Protein AF-A0A7C1P3Y9-F1 (afdb_monomer_lite)

Organism: Thermofilum pendens (NCBI:txid2269)

Foldseek 3Di:
DVVVVPDPDDQDFFKWQWFADPVVRDIKTFTSGPFDKDKDWDQDPFFIKIKIKTAQTAIPVDRGGFRKMKIKIWTDGPPDQKIWIKIKMAHPDPTQRFKMWGGKAWFAAWPDDLVQWKWKWAQAFLTKIFTNFLQFFDQPFKDKFFWPPFNRRFAFKMWIATSVQQKTKIKGWLDLLSQWIKMWMWAHDNVDSIIIIIIMTGDFRPDVRMDIDPTIIMIGMDGHDLLVSLVVRLVSLCVHPLNPAFPVGDVQFPPLVLLAQAEAEAECADWDPDAAQHLHALVLLLLLQLLVCVLLVGAYEYAYFQQFCFGHPAFPPRRPDGPVGDVSVLCSQVSSVVSRYAYEYENAALWWGWPRHPPQVVQVLQFAADQVRDFAKDWDWTAGRVRDTDITMTGTGALDPVSLVSVLVVLLVCLLSRHQEYEYECPPPGDDAHDDDDPGGMTTRVRVVSVLVSLVVSQVVSCVNPVRHFYEYAGHHSNCLVRHQEYERAVLQQPQCCLVCSVVGGPSLSMDRDSSCLQNDLRRHAYAYNNEDQQPALVLSSLVSLQVCLQSLHRYYYYQCNNNPSNSSPPVRGDPLSSVLSSLSSLCCNWQVVQFSSNWRWFDWWDKPPFDKDWRQWHALRPPRRDTGHIDIDTFKDWTWTAGPLLKIKIKMWGQDQAKDKMKTQDDPRVSDDAQFKKWKWKDKSLRTDDIDIDRGDDRIDIDIHHHSIIMMIMIHGCPGLLNLLVVLLVVLVVLCVVLVLCPQVVLVVLSVVLSRCSRRVVSVVNNVSSVVSVVLSVLLVVLLVLLVVLLVVLVVCVVLQPAQLLVVLSVQLNVLSVVLNVCSSNSVNVSSVVSNVSSVVSSVVSVVLSVLLVVLVVLLVVLVVLLVLQDPVQADPVLVVLSVQLVVLSVVLVVCSNVSVRVSSVVSSVVSVVSNVVSVVPTPSSVVSCVVVVD

Sequence (936 aa):
MDFVRNKQRVDIGMFALEYWYAPINWYAALLGRGADLRYSYVVNDTGVILHLYWSGLTSTHEEGRFSVSVHAEIYVPNNSSFTYWRLEFENRDRVIIENVHFPIIPGMDQISSEEEGDYLVVPSWSGMLLKNPARNLKEGMGFSTPNYPSGFLNMQFVAYYSSSPPSGLYLADYDETGMYVKKFALLRDPHGSNFWLVNTHVLSFENQAKVALPYSVVLGVFSGDWYDAAQIYKQWAGRQWWANSSLASSEKTPEWLKKSGVLLDFFTRFWERYSSWWNGPYANMPPTAEAFRVYYNTSPVLWWRGWEKNGFGMTPPEYFPPTEGWDSFVSAVYGAHRKGGRVMVLVPSLLCYSFNASSWQEAVNYAPRDRWGNLYTHTWYIHNNSGIIVKQVGFVMAPTDFWLEKILNITLELARRGIDVIQLDGGPPQPYLNYHGDLPKGGGSWWASRYLEIYRVVREEIRRVNPEVAIGSEWMAETYIPYIDMANDEVVGGLDPVGIGFGIFYNTSLNSYIPLWQAVYHEYMLLFSSILFVDGRDSLYYLRNLALSLVWGEAPMVDADPQGTGRPYNLKLYDLRMLEYSRRIVEARTKYAYHYLVEGVMLRPPRVSPNPRVLIPGAKSIPYTGVDVEPFYSDSLFASAWLAADKSVGVVVTSIWRELLNVTLHLGSYGVLEEGRNYTVYLVVNGEIRRVYSTGSIPREVTLTLAPYDVALVVITPHDSLRSKALLRLQEAISRLELLSVKEEPQVGRILHLATYSFENNDFQRAAFLVDELLENLTKLYHLMEHIRVINNTVMESYDKAATYALREQLDTAAKDLREAALQARKFNFDIAEKLIRSSEQNLTQFYTLLDQTIKIQSELDQLYQVLAVVNETAVSTEAKQYLMQARDLIREASECINLGRFEEAESLLIEAKRIIGEAKSIDEGFQKSQEKLDL

InterPro domains:
  IPR046226 Domain of unknown function DUF6259 [PF19773] (212-528)

Structure (mmCIF, N/CA/C/O backbone):
data_AF-A0A7C1P3Y9-F1
#
_entry.id   AF-A0A7C1P3Y9-F1
#
loop_
_atom_site.group_PDB
_atom_site.id
_atom_site.type_symbol
_atom_site.label_atom_id
_atom_site.label_alt_id
_atom_site.label_comp_id
_atom_site.label_asym_id
_atom_site.label_entity_id
_atom_site.label_seq_id
_atom_site.pdbx_PDB_ins_code
_atom_site.Cartn_x
_atom_site.Cartn_y
_atom_site.Cartn_z
_atom_site.occupancy
_atom_site.B_iso_or_equiv
_atom_site.auth_seq_id
_atom_site.auth_comp_id
_atom_site.auth_asym_id
_atom_site.auth_atom_id
_atom_site.pdbx_PDB_model_num
ATOM 1 N N . MET A 1 1 ? -11.605 9.186 -42.506 1.00 34.72 1 MET A N 1
ATOM 2 C CA . MET A 1 1 ? -12.313 8.623 -43.680 1.00 34.72 1 MET A CA 1
ATOM 3 C C . MET A 1 1 ? -12.531 9.679 -44.765 1.00 34.72 1 MET A C 1
ATOM 5 O O . MET A 1 1 ? -11.878 9.580 -45.796 1.00 34.72 1 MET A O 1
ATOM 9 N N . ASP A 1 2 ? -13.318 10.738 -44.534 1.00 30.91 2 ASP A N 1
ATOM 10 C CA . ASP A 1 2 ? -13.551 11.789 -45.553 1.00 30.91 2 ASP A CA 1
ATOM 11 C C . ASP A 1 2 ? -12.301 12.612 -45.913 1.00 30.91 2 ASP A C 1
ATOM 13 O O . ASP A 1 2 ? -12.105 12.983 -47.068 1.00 30.91 2 ASP A O 1
ATOM 17 N N . PHE A 1 3 ? -11.384 12.800 -44.958 1.00 34.75 3 PHE A N 1
ATOM 18 C CA . PHE A 1 3 ? -10.070 13.411 -45.201 1.00 34.75 3 PHE A CA 1
ATOM 19 C C . PHE A 1 3 ? -9.208 12.627 -46.211 1.00 34.75 3 PHE A C 1
ATOM 21 O O . PHE A 1 3 ? -8.487 13.225 -47.006 1.00 34.75 3 PHE A O 1
ATOM 28 N N . VAL A 1 4 ? -9.306 11.292 -46.206 1.00 37.91 4 VAL A N 1
ATOM 29 C CA . VAL A 1 4 ? -8.524 10.404 -47.085 1.00 37.91 4 VAL A CA 1
ATOM 30 C C . VAL A 1 4 ? -9.183 10.277 -48.464 1.00 37.91 4 VAL A C 1
ATOM 32 O O . VAL A 1 4 ? -8.487 10.206 -49.471 1.00 37.91 4 VAL A O 1
ATOM 35 N N . ARG A 1 5 ? -10.521 10.326 -48.536 1.00 39.50 5 ARG A N 1
ATOM 36 C CA . ARG A 1 5 ? -11.274 10.277 -49.804 1.00 39.50 5 ARG A CA 1
ATOM 37 C C . ARG A 1 5 ? -11.010 11.479 -50.722 1.00 39.50 5 ARG A C 1
ATOM 39 O O . ARG A 1 5 ? -11.072 11.326 -51.935 1.00 39.50 5 ARG A O 1
ATOM 46 N N . ASN A 1 6 ? -10.690 12.647 -50.160 1.00 39.16 6 ASN A N 1
ATOM 47 C CA . ASN A 1 6 ? -10.586 13.908 -50.907 1.00 39.16 6 ASN A CA 1
ATOM 48 C C . ASN A 1 6 ? -9.149 14.347 -51.252 1.00 39.16 6 ASN A C 1
ATOM 50 O O . ASN A 1 6 ? -8.971 15.407 -51.853 1.00 39.16 6 ASN A O 1
ATOM 54 N N . LYS A 1 7 ? -8.111 13.576 -50.895 1.00 36.22 7 LYS A N 1
ATOM 55 C CA . LYS A 1 7 ? -6.708 13.913 -51.202 1.00 36.22 7 LYS A CA 1
ATOM 56 C C . LYS A 1 7 ? -6.024 12.809 -52.010 1.00 36.22 7 LYS A C 1
ATOM 58 O O . LYS A 1 7 ? -6.016 11.656 -51.605 1.00 36.22 7 LYS A O 1
ATOM 63 N N . GLN A 1 8 ? -5.386 13.181 -53.126 1.00 35.00 8 GLN A N 1
ATOM 64 C CA . GLN A 1 8 ? -4.639 12.259 -54.003 1.00 35.00 8 GLN A CA 1
ATOM 65 C C . GLN A 1 8 ? -3.325 11.733 -53.391 1.00 35.00 8 GLN A C 1
ATOM 67 O O . GLN A 1 8 ? -2.746 10.781 -53.906 1.00 35.00 8 GLN A O 1
ATOM 72 N N . ARG A 1 9 ? -2.849 12.329 -52.290 1.00 38.78 9 ARG A N 1
ATOM 73 C CA . ARG A 1 9 ? -1.694 11.858 -51.514 1.00 38.78 9 ARG A CA 1
ATOM 74 C C . ARG A 1 9 ? -1.881 12.298 -50.063 1.00 38.78 9 ARG A C 1
ATOM 76 O O . ARG A 1 9 ? -2.040 13.493 -49.809 1.00 38.78 9 ARG A O 1
ATOM 83 N N . VAL A 1 10 ? -1.902 11.352 -49.125 1.00 42.06 10 VAL A N 1
ATOM 84 C CA . VAL A 1 10 ? -1.877 11.652 -47.688 1.00 42.06 10 VAL A CA 1
ATOM 85 C C . VAL A 1 10 ? -0.528 11.189 -47.158 1.00 42.06 10 VAL A C 1
ATOM 87 O O . VAL A 1 10 ? -0.236 9.998 -47.165 1.00 42.06 10 VAL A O 1
ATOM 90 N N . ASP A 1 11 ? 0.313 12.143 -46.768 1.00 51.53 11 ASP A N 1
ATOM 91 C CA . ASP A 1 11 ? 1.641 11.887 -46.214 1.00 51.53 11 ASP A CA 1
ATOM 92 C C . ASP A 1 11 ? 1.508 11.570 -44.716 1.00 51.53 11 ASP A C 1
ATOM 94 O O . ASP A 1 11 ? 1.627 12.445 -43.861 1.00 51.53 11 ASP A O 1
ATOM 98 N N . ILE A 1 12 ? 1.119 10.330 -44.412 1.00 57.00 12 ILE A N 1
ATOM 99 C CA . ILE A 1 12 ? 0.847 9.861 -43.050 1.00 57.00 12 ILE A CA 1
ATOM 100 C C . ILE A 1 12 ? 2.105 9.177 -42.499 1.00 57.00 12 ILE A C 1
ATOM 102 O O . ILE A 1 12 ? 2.294 7.971 -42.658 1.00 57.00 12 ILE A O 1
ATOM 106 N N . GLY A 1 13 ? 2.975 9.952 -41.851 1.00 61.38 13 GLY A N 1
ATOM 107 C CA . GLY A 1 13 ? 4.100 9.434 -41.068 1.00 61.38 13 GLY A CA 1
ATOM 108 C C . GLY A 1 13 ? 3.666 9.081 -39.645 1.00 61.38 13 GLY A C 1
ATOM 109 O O . GLY A 1 13 ? 3.912 9.854 -38.731 1.00 61.38 13 GLY A O 1
ATOM 110 N N . MET A 1 14 ? 2.979 7.949 -39.464 1.00 79.38 14 MET A N 1
ATOM 111 C CA . MET A 1 14 ? 2.519 7.467 -38.142 1.00 79.38 14 MET A CA 1
ATOM 112 C C . MET A 1 14 ? 3.525 6.569 -37.424 1.00 79.38 14 MET A C 1
ATOM 114 O O . MET A 1 14 ? 3.310 6.214 -36.266 1.00 79.38 14 MET A O 1
ATOM 118 N N . PHE A 1 15 ? 4.588 6.169 -38.117 1.00 87.75 15 PHE A N 1
ATOM 119 C CA . PHE A 1 15 ? 5.616 5.293 -37.586 1.00 87.75 15 PHE A CA 1
ATOM 120 C C . PHE A 1 15 ? 6.997 5.658 -38.127 1.00 87.75 15 PHE A C 1
ATOM 122 O O . PHE A 1 15 ? 7.126 6.301 -39.177 1.00 87.75 15 PHE A O 1
ATOM 129 N N . ALA A 1 16 ? 8.017 5.167 -37.432 1.00 88.75 16 ALA A N 1
ATOM 130 C CA . ALA A 1 16 ? 9.388 5.105 -37.914 1.00 88.75 16 ALA A CA 1
ATOM 131 C C . ALA A 1 16 ? 10.011 3.763 -37.507 1.00 88.75 16 ALA A C 1
ATOM 133 O O . ALA A 1 16 ? 9.852 3.331 -36.364 1.00 88.75 16 ALA A O 1
ATOM 134 N N . LEU A 1 17 ? 10.697 3.103 -38.445 1.00 89.81 17 LEU A N 1
ATOM 135 C CA . LEU A 1 17 ? 11.485 1.900 -38.168 1.00 89.81 17 LEU A CA 1
ATOM 136 C C . LEU A 1 17 ? 12.951 2.307 -38.042 1.00 89.81 17 LEU A C 1
ATOM 138 O O . LEU A 1 17 ? 13.594 2.632 -39.043 1.00 89.81 17 LEU A O 1
ATOM 142 N N . GLU A 1 18 ? 13.455 2.346 -36.816 1.00 89.75 18 GLU A N 1
ATOM 143 C CA . GLU A 1 18 ? 14.814 2.787 -36.525 1.00 89.75 18 GLU A CA 1
ATOM 144 C C . GLU A 1 18 ? 15.799 1.629 -36.698 1.00 89.75 18 GLU A C 1
ATOM 146 O O . GLU A 1 18 ? 15.573 0.521 -36.206 1.00 89.75 18 GLU A O 1
ATOM 151 N N . TYR A 1 19 ? 16.903 1.887 -37.389 1.00 87.75 19 TYR A N 1
ATOM 152 C CA . TYR A 1 19 ? 17.989 0.942 -37.604 1.00 87.75 19 TYR A CA 1
ATOM 153 C C . TYR A 1 19 ? 19.336 1.638 -37.436 1.00 87.75 19 TYR A C 1
ATOM 155 O O . TYR A 1 19 ? 19.469 2.854 -37.595 1.00 87.75 19 TYR A O 1
ATOM 163 N N . TRP A 1 20 ? 20.369 0.861 -37.133 1.00 84.50 20 TRP A N 1
ATOM 164 C CA . TRP A 1 20 ? 21.712 1.410 -37.035 1.00 84.50 20 TRP A CA 1
ATOM 165 C C . TRP A 1 20 ? 22.362 1.588 -38.403 1.00 84.50 20 TRP A C 1
ATOM 167 O O . TRP A 1 20 ? 22.535 0.623 -39.154 1.00 84.50 20 TRP A O 1
ATOM 177 N N . TYR A 1 21 ? 22.798 2.810 -38.700 1.00 81.75 21 TYR A N 1
ATOM 178 C CA . TYR A 1 21 ? 23.498 3.127 -39.933 1.00 81.75 21 TYR A CA 1
ATOM 179 C C . TYR A 1 21 ? 25.013 3.181 -39.701 1.00 81.75 21 TYR A C 1
ATOM 181 O O . TYR A 1 21 ? 25.588 4.181 -39.263 1.00 81.75 21 TYR A O 1
ATOM 189 N N . ALA A 1 22 ? 25.668 2.055 -39.998 1.00 79.94 22 ALA A N 1
ATOM 190 C CA . ALA A 1 22 ? 27.091 1.833 -39.738 1.00 79.94 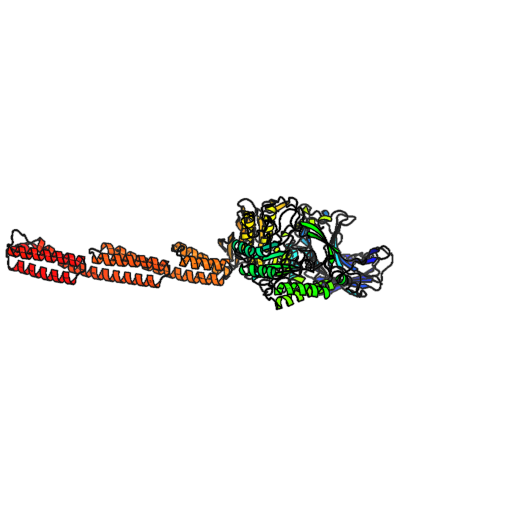22 ALA A CA 1
ATOM 191 C C . ALA A 1 22 ? 28.056 2.875 -40.352 1.00 79.94 22 ALA A C 1
ATOM 193 O O . ALA A 1 22 ? 29.014 3.231 -39.668 1.00 79.94 22 ALA A O 1
ATOM 194 N N . PRO A 1 23 ? 27.851 3.409 -41.576 1.00 79.19 23 PRO A N 1
ATOM 195 C CA . PRO A 1 23 ? 28.806 4.332 -42.198 1.00 79.19 23 PRO A CA 1
ATOM 196 C C . PRO A 1 23 ? 29.112 5.608 -41.404 1.00 79.19 23 PRO A C 1
ATOM 198 O O . PRO A 1 23 ? 30.223 6.122 -41.503 1.00 79.19 23 PRO A O 1
ATOM 201 N N . ILE A 1 24 ? 28.164 6.112 -40.607 1.00 75.38 24 ILE A N 1
ATOM 202 C CA . ILE A 1 24 ? 28.363 7.299 -39.750 1.00 75.38 24 ILE A CA 1
ATOM 203 C C . ILE A 1 24 ? 28.172 7.000 -38.260 1.00 75.38 24 ILE A C 1
ATOM 205 O O . ILE A 1 24 ? 28.261 7.914 -37.445 1.00 75.38 24 ILE A O 1
ATOM 209 N N . ASN A 1 25 ? 27.928 5.735 -37.902 1.00 79.06 25 ASN A N 1
ATOM 210 C CA . ASN A 1 25 ? 27.657 5.296 -36.534 1.00 79.06 25 ASN A CA 1
ATOM 211 C C . ASN A 1 25 ? 26.547 6.117 -35.850 1.00 79.06 25 ASN A C 1
ATOM 213 O O . ASN A 1 25 ? 26.733 6.634 -34.747 1.00 79.06 25 ASN A O 1
ATOM 217 N N . TRP A 1 26 ? 25.397 6.232 -36.521 1.00 79.75 26 TRP A N 1
ATOM 218 C CA . TRP A 1 26 ? 24.212 6.931 -36.018 1.00 79.75 26 TRP A CA 1
ATOM 219 C C . TRP A 1 26 ? 22.929 6.157 -36.349 1.00 79.75 26 TRP A C 1
ATOM 221 O O . TRP A 1 26 ? 22.930 5.301 -37.238 1.00 79.75 26 TRP A O 1
ATOM 231 N N . TYR A 1 27 ? 21.833 6.448 -35.646 1.00 79.38 27 TYR A N 1
ATOM 232 C CA . TYR A 1 27 ? 20.530 5.867 -35.969 1.00 79.38 27 TYR A CA 1
ATOM 233 C C . TYR A 1 27 ? 19.924 6.518 -37.210 1.00 79.38 27 TYR A C 1
ATOM 235 O O . TYR A 1 27 ? 19.860 7.740 -37.329 1.00 79.38 27 TYR A O 1
ATOM 243 N N . ALA A 1 28 ? 19.445 5.676 -38.116 1.00 81.81 28 ALA A N 1
ATOM 244 C CA . ALA A 1 28 ? 18.626 6.061 -39.247 1.00 81.81 28 ALA A CA 1
ATOM 245 C C . ALA A 1 28 ? 17.208 5.534 -39.060 1.00 81.81 28 ALA A C 1
ATOM 247 O O . ALA A 1 28 ? 16.988 4.548 -38.361 1.00 81.81 28 ALA A O 1
ATOM 248 N N . ALA A 1 29 ? 16.243 6.170 -39.712 1.00 85.25 29 ALA A N 1
ATOM 249 C CA . ALA A 1 29 ? 14.861 5.728 -39.670 1.00 85.25 29 ALA A CA 1
ATOM 250 C C . ALA A 1 29 ? 14.318 5.524 -41.079 1.00 85.25 29 ALA A C 1
ATOM 252 O O . ALA A 1 29 ? 14.466 6.390 -41.942 1.00 85.25 29 ALA A O 1
ATOM 253 N N . LEU A 1 30 ? 13.646 4.394 -41.293 1.00 83.38 30 LEU A N 1
ATOM 254 C CA . LEU A 1 30 ? 12.751 4.225 -42.428 1.00 83.38 30 LEU A CA 1
ATOM 255 C C . LEU A 1 30 ? 11.424 4.882 -42.072 1.00 83.38 30 LEU A C 1
ATOM 257 O O . LEU A 1 30 ? 10.739 4.469 -41.130 1.00 83.38 30 LEU A O 1
ATOM 261 N N . LEU A 1 31 ? 11.085 5.934 -42.807 1.00 82.06 31 LEU A N 1
ATOM 262 C CA . LEU A 1 31 ? 9.906 6.738 -42.524 1.00 82.06 31 LEU A CA 1
ATOM 263 C C . LEU A 1 31 ? 8.719 6.249 -43.352 1.00 82.06 31 LEU A C 1
ATOM 265 O O . LEU A 1 31 ? 8.836 6.020 -44.554 1.00 82.06 31 LEU A O 1
ATOM 269 N N . GLY A 1 32 ? 7.541 6.177 -42.726 1.00 75.31 32 GLY A N 1
ATOM 270 C CA . GLY A 1 32 ? 6.281 6.069 -43.474 1.00 75.31 32 GLY A CA 1
ATOM 271 C C . GLY A 1 32 ? 5.979 7.329 -44.296 1.00 75.31 32 GLY A C 1
ATOM 272 O O . GLY A 1 32 ? 5.229 7.282 -45.271 1.00 75.31 32 GLY A O 1
ATOM 273 N N . ARG A 1 33 ? 6.592 8.459 -43.920 1.00 74.06 33 ARG A N 1
ATOM 274 C CA . ARG A 1 33 ? 6.504 9.731 -44.635 1.00 74.06 33 ARG A CA 1
ATOM 275 C C . ARG A 1 33 ? 7.204 9.636 -45.995 1.00 74.06 33 ARG A C 1
ATOM 277 O O . ARG A 1 33 ? 8.343 9.192 -46.068 1.00 74.06 33 ARG A O 1
ATOM 284 N N . GLY A 1 34 ? 6.539 10.068 -47.064 1.00 74.75 34 GLY A N 1
ATOM 285 C CA . GLY A 1 34 ? 7.057 10.009 -48.438 1.00 74.75 34 GLY A CA 1
ATOM 286 C C . GLY A 1 34 ? 6.975 8.632 -49.116 1.00 74.75 34 GLY A C 1
ATOM 287 O O . GLY A 1 34 ? 7.244 8.545 -50.317 1.00 74.75 34 GLY A O 1
ATOM 288 N N . ALA A 1 35 ? 6.557 7.590 -48.391 1.00 83.81 35 ALA A N 1
ATOM 289 C CA . ALA A 1 35 ? 6.386 6.235 -48.910 1.00 83.81 35 ALA A CA 1
ATOM 290 C C . ALA A 1 35 ? 5.101 6.061 -49.743 1.00 83.81 35 ALA A C 1
ATOM 292 O O . ALA A 1 35 ? 4.179 6.884 -49.710 1.00 83.81 35 ALA A O 1
ATOM 293 N N . ASP A 1 36 ? 5.022 4.950 -50.480 1.00 86.69 36 ASP A N 1
ATOM 294 C CA . ASP A 1 36 ? 3.828 4.579 -51.236 1.00 86.69 36 ASP A CA 1
ATOM 295 C C . ASP A 1 36 ? 2.789 3.962 -50.284 1.00 86.69 36 ASP A C 1
ATOM 297 O O . ASP A 1 36 ? 2.959 2.833 -49.819 1.00 86.69 36 ASP A O 1
ATOM 301 N N . LEU A 1 37 ? 1.716 4.711 -50.001 1.00 88.88 37 LEU A N 1
ATOM 302 C CA . LEU A 1 37 ? 0.621 4.328 -49.102 1.00 88.88 37 LEU A CA 1
ATOM 303 C C . LEU A 1 37 ? -0.588 3.778 -49.877 1.00 88.88 37 LEU A C 1
ATOM 305 O O . LEU A 1 37 ? -1.136 4.444 -50.758 1.00 88.88 37 LEU A O 1
ATOM 309 N N . ARG A 1 38 ? -1.065 2.594 -49.489 1.00 91.00 38 ARG A N 1
ATOM 310 C CA . ARG A 1 38 ? -2.370 2.034 -49.873 1.00 91.00 38 ARG A CA 1
ATOM 311 C C . ARG A 1 38 ? -3.224 1.836 -48.631 1.00 91.00 38 ARG A C 1
ATOM 313 O O . ARG A 1 38 ? -2.699 1.542 -47.565 1.00 91.00 38 ARG A O 1
ATOM 320 N N . TYR A 1 39 ? -4.537 1.952 -48.772 1.00 90.50 39 TYR A N 1
ATOM 321 C CA . TYR A 1 39 ? -5.456 1.682 -47.675 1.00 90.50 39 TYR A CA 1
ATOM 322 C C . TYR A 1 39 ? -6.681 0.908 -48.152 1.00 90.50 39 TYR A C 1
ATOM 324 O O . TYR A 1 39 ? -7.104 1.028 -49.303 1.00 90.50 39 TYR A O 1
ATOM 332 N N . SER A 1 40 ? -7.264 0.137 -47.248 1.00 93.38 40 SER A N 1
ATOM 333 C CA . SER A 1 40 ? -8.582 -0.474 -47.395 1.00 93.38 40 SER A CA 1
ATOM 334 C C . SER A 1 40 ? -9.300 -0.405 -46.053 1.00 93.38 40 SER A C 1
ATOM 336 O O . SER A 1 40 ? -8.677 -0.194 -45.017 1.00 93.38 40 SER A O 1
ATOM 338 N N . TYR A 1 41 ? -10.622 -0.525 -46.050 1.00 93.81 41 TYR A N 1
ATOM 339 C CA . TYR A 1 41 ? -11.373 -0.602 -44.805 1.00 93.81 41 TYR A CA 1
ATOM 340 C C . TYR A 1 41 ? -12.525 -1.584 -44.941 1.00 93.81 41 TYR A C 1
ATOM 342 O O . TYR A 1 41 ? -13.078 -1.768 -46.028 1.00 93.81 41 TYR A O 1
ATOM 350 N N . VAL A 1 42 ? -12.886 -2.185 -43.817 1.00 94.56 42 VAL A N 1
ATOM 351 C CA . VAL A 1 42 ? -14.033 -3.072 -43.675 1.00 94.56 42 VAL A CA 1
ATOM 352 C C . VAL A 1 42 ? -14.925 -2.489 -42.591 1.00 94.56 42 VAL A C 1
ATOM 354 O O . VAL A 1 42 ? -14.460 -2.182 -41.496 1.00 94.56 42 VAL A O 1
ATOM 357 N N . VAL A 1 43 ? -16.205 -2.311 -42.904 1.00 94.38 43 VAL A N 1
ATOM 358 C CA . VAL A 1 43 ? -17.226 -1.962 -41.912 1.00 94.38 43 VAL A CA 1
ATOM 359 C C . VAL A 1 43 ? -17.921 -3.254 -41.515 1.00 94.38 43 VAL A C 1
ATOM 361 O O . VAL A 1 43 ? -18.370 -3.998 -42.387 1.00 94.38 43 VAL A O 1
ATOM 364 N N . ASN A 1 44 ? -17.981 -3.528 -40.220 1.00 89.62 44 ASN A N 1
ATOM 365 C CA . ASN A 1 44 ? -18.697 -4.664 -39.659 1.00 89.62 44 ASN A CA 1
ATOM 366 C C . ASN A 1 44 ? -19.661 -4.183 -38.561 1.00 89.62 44 ASN A C 1
ATOM 368 O O . ASN A 1 44 ? -19.714 -2.996 -38.234 1.00 89.62 44 ASN A O 1
ATOM 372 N N . ASP A 1 45 ? -20.427 -5.107 -37.983 1.00 91.25 45 ASP A N 1
ATOM 373 C CA . ASP A 1 45 ? -21.429 -4.771 -36.963 1.00 91.25 45 ASP A CA 1
ATOM 374 C C . ASP A 1 45 ? -20.807 -4.203 -35.672 1.00 91.25 45 ASP A C 1
ATOM 376 O O . ASP A 1 45 ? -21.477 -3.508 -34.904 1.00 91.25 45 ASP A O 1
ATOM 380 N N . THR A 1 46 ? -19.518 -4.462 -35.422 1.00 91.94 46 THR A N 1
ATOM 381 C CA . THR A 1 46 ? -18.823 -4.050 -34.195 1.00 91.94 46 THR A CA 1
ATOM 382 C C . THR A 1 46 ? -18.033 -2.746 -34.354 1.00 91.94 46 THR A C 1
ATOM 384 O O . THR A 1 46 ? -17.750 -2.083 -33.353 1.00 91.94 46 THR A O 1
ATOM 387 N N . GLY A 1 47 ? -17.704 -2.336 -35.582 1.00 94.38 47 GLY A N 1
ATOM 388 C CA . GLY A 1 47 ? -16.890 -1.160 -35.866 1.00 94.38 47 GLY A CA 1
ATOM 389 C C . GLY A 1 47 ? -16.363 -1.073 -37.300 1.00 94.38 47 GLY A C 1
ATOM 390 O O . GLY A 1 47 ? -16.842 -1.716 -38.234 1.00 94.38 47 GLY A O 1
ATOM 391 N N . VAL A 1 48 ? -15.322 -0.263 -37.469 1.00 95.94 48 VAL A N 1
ATOM 392 C CA . VAL A 1 48 ? -14.565 -0.120 -38.716 1.00 95.94 48 VAL A CA 1
ATOM 393 C C . VAL A 1 48 ? -13.152 -0.641 -38.497 1.00 95.94 48 VAL A C 1
ATOM 395 O O . VAL A 1 48 ? -12.494 -0.262 -37.533 1.00 95.94 48 VAL A O 1
ATOM 398 N N . ILE A 1 49 ? -12.664 -1.479 -39.407 1.00 96.38 49 ILE A N 1
ATOM 399 C CA . ILE A 1 49 ? -11.258 -1.883 -39.472 1.00 96.38 49 ILE A CA 1
ATOM 400 C C . ILE A 1 49 ? -10.629 -1.156 -40.657 1.00 96.38 49 ILE A C 1
ATOM 402 O O . ILE A 1 49 ? -11.087 -1.307 -41.788 1.00 96.38 49 ILE A O 1
ATOM 406 N N . LEU A 1 50 ? -9.606 -0.347 -40.401 1.00 95.12 50 LEU A N 1
ATOM 407 C CA . LEU A 1 50 ? -8.806 0.348 -41.405 1.00 95.12 50 LEU A CA 1
ATOM 408 C C . LEU A 1 50 ? -7.457 -0.361 -41.545 1.00 95.12 50 LEU A C 1
ATOM 410 O O . LEU A 1 50 ? -6.718 -0.479 -40.574 1.00 95.12 50 LEU A O 1
ATOM 414 N N . HIS A 1 51 ? -7.119 -0.771 -42.761 1.00 95.25 51 HIS A N 1
ATOM 415 C CA . HIS A 1 51 ? -5.809 -1.306 -43.111 1.00 95.25 51 HIS A CA 1
ATOM 416 C C . HIS A 1 51 ? -5.008 -0.247 -43.861 1.00 95.25 51 HIS A C 1
ATOM 418 O O . HIS A 1 51 ? -5.496 0.334 -44.835 1.00 95.25 51 HIS A O 1
ATOM 424 N N . LEU A 1 52 ? -3.774 -0.013 -43.426 1.00 93.75 52 LEU A N 1
ATOM 425 C CA . LEU A 1 52 ? -2.820 0.902 -44.044 1.00 93.75 52 LEU A CA 1
ATOM 426 C C . LEU A 1 52 ? -1.557 0.125 -44.417 1.00 93.75 52 LEU A C 1
ATOM 428 O O . LEU A 1 52 ? -0.973 -0.540 -43.568 1.00 93.75 52 LEU A O 1
ATOM 432 N N . TYR A 1 53 ? -1.136 0.216 -45.676 1.00 94.12 53 TYR A N 1
ATOM 433 C CA . TYR A 1 53 ? 0.028 -0.479 -46.218 1.00 94.12 53 TYR A CA 1
ATOM 434 C C . TYR A 1 53 ? 1.017 0.529 -46.790 1.00 94.12 53 TYR A C 1
ATOM 436 O O . TYR A 1 53 ? 0.685 1.238 -47.741 1.00 94.12 53 TYR A O 1
ATOM 444 N N . TRP A 1 54 ? 2.236 0.554 -46.261 1.00 92.56 54 TRP A N 1
ATOM 445 C CA . TRP A 1 54 ? 3.335 1.361 -46.786 1.00 92.56 54 TRP A CA 1
ATOM 446 C C . TRP A 1 54 ? 4.372 0.474 -47.467 1.00 92.56 54 TRP A C 1
ATOM 448 O O . TRP A 1 54 ? 4.684 -0.618 -46.994 1.00 92.56 54 TRP A O 1
ATOM 458 N N . SER A 1 55 ? 4.920 0.958 -48.579 1.00 90.94 55 SER A N 1
ATOM 459 C CA . SER A 1 55 ? 6.004 0.308 -49.323 1.00 90.94 55 SER A CA 1
ATOM 460 C C . SER A 1 55 ? 6.943 1.343 -49.941 1.00 90.94 55 SER A C 1
ATOM 462 O O . SER A 1 55 ? 6.587 2.517 -50.058 1.00 90.94 55 SER A O 1
ATOM 464 N N . GLY A 1 56 ? 8.150 0.917 -50.326 1.00 87.69 56 GLY A N 1
ATOM 465 C CA . GLY A 1 56 ? 9.150 1.816 -50.904 1.00 87.69 56 GLY A CA 1
ATOM 466 C C . GLY A 1 56 ? 9.608 2.889 -49.916 1.00 87.69 56 GLY A C 1
ATOM 467 O O . GLY A 1 56 ? 9.709 4.054 -50.297 1.00 87.69 56 GLY A O 1
ATOM 468 N N . LEU A 1 57 ? 9.827 2.496 -48.654 1.00 88.38 57 LEU A N 1
ATOM 469 C CA . LEU A 1 57 ? 10.246 3.401 -47.583 1.00 88.38 57 LEU A CA 1
ATOM 470 C C . LEU A 1 57 ? 11.599 4.038 -47.916 1.00 88.38 57 LEU A C 1
ATOM 472 O O . LEU A 1 57 ? 12.480 3.378 -48.467 1.00 88.38 57 LEU A O 1
ATOM 476 N N . THR A 1 58 ? 11.776 5.302 -47.550 1.00 84.31 58 THR A N 1
ATOM 477 C CA . THR A 1 58 ? 13.057 6.013 -47.659 1.00 84.31 58 THR A CA 1
ATOM 478 C C . THR A 1 58 ? 13.722 6.118 -46.294 1.00 84.31 58 THR A C 1
ATOM 480 O O . THR A 1 58 ? 13.033 6.245 -45.276 1.00 84.31 58 THR A O 1
ATOM 483 N N . SER A 1 59 ? 15.053 6.101 -46.279 1.00 84.50 59 SER A N 1
ATOM 484 C CA . SER A 1 59 ? 15.838 6.346 -45.070 1.00 84.50 59 SER A CA 1
ATOM 485 C C . SER A 1 59 ? 16.057 7.841 -44.837 1.00 84.50 59 SER A C 1
ATOM 487 O O . SER A 1 59 ? 16.105 8.632 -45.776 1.00 84.50 59 SER A O 1
ATOM 489 N N . THR A 1 60 ? 16.245 8.235 -43.579 1.00 82.38 60 THR A N 1
ATOM 490 C CA . THR A 1 60 ? 16.710 9.580 -43.206 1.00 82.38 60 THR A CA 1
ATOM 491 C C . THR A 1 60 ? 18.156 9.874 -43.616 1.00 82.38 60 THR A C 1
ATOM 493 O O . THR A 1 60 ? 18.553 11.037 -43.600 1.00 82.38 60 THR A O 1
ATOM 496 N N . HIS A 1 61 ? 18.948 8.855 -43.970 1.00 77.19 61 HIS A N 1
ATOM 497 C CA . HIS A 1 61 ? 20.377 9.001 -44.283 1.00 77.19 61 HIS A CA 1
ATOM 498 C C . HIS A 1 61 ? 20.787 8.499 -45.672 1.00 77.19 61 HIS A C 1
ATOM 500 O O . HIS A 1 61 ? 21.914 8.756 -46.095 1.00 77.19 61 HIS A O 1
ATOM 506 N N . GLU A 1 62 ? 19.898 7.817 -46.393 1.00 76.25 62 GLU A N 1
ATOM 507 C CA . GLU A 1 62 ? 20.160 7.313 -47.741 1.00 76.25 62 GLU A CA 1
ATOM 508 C C . GLU A 1 62 ? 18.970 7.606 -48.659 1.00 76.25 62 GLU A C 1
ATOM 510 O O . GLU A 1 62 ? 17.817 7.401 -48.284 1.00 76.25 62 GLU A O 1
ATOM 515 N N . GLU A 1 63 ? 19.249 8.033 -49.893 1.00 70.38 63 GLU A N 1
ATOM 516 C CA . GLU A 1 63 ? 18.218 8.326 -50.903 1.00 70.38 63 GLU A CA 1
ATOM 517 C C . GLU A 1 63 ? 17.586 7.055 -51.516 1.00 70.38 63 GLU A C 1
ATOM 519 O O . GLU A 1 63 ? 16.641 7.133 -52.304 1.00 70.38 63 GLU A O 1
ATOM 524 N N . GLY A 1 64 ? 18.097 5.869 -51.161 1.00 76.50 64 GLY A N 1
ATOM 525 C CA . GLY A 1 64 ? 17.599 4.578 -51.631 1.00 76.50 64 GLY A CA 1
ATOM 526 C C . GLY A 1 64 ? 16.219 4.219 -51.069 1.00 76.50 64 GLY A C 1
ATOM 527 O O . GLY A 1 64 ? 15.884 4.537 -49.927 1.00 76.50 64 GLY A O 1
ATOM 528 N N . ARG A 1 65 ? 15.414 3.513 -51.876 1.00 79.44 65 ARG A N 1
ATOM 529 C CA . ARG A 1 65 ? 14.163 2.893 -51.417 1.00 79.44 65 ARG A CA 1
ATOM 530 C C . ARG A 1 65 ? 14.441 1.504 -50.853 1.00 79.44 65 ARG A C 1
ATOM 532 O O . ARG A 1 65 ? 15.037 0.673 -51.534 1.00 79.44 65 ARG A O 1
ATOM 539 N N . PHE A 1 66 ? 13.940 1.257 -49.653 1.00 85.38 66 PHE A N 1
ATOM 540 C CA . PHE A 1 66 ? 14.050 -0.011 -48.947 1.00 85.38 66 PHE A CA 1
ATOM 541 C C . PHE A 1 66 ? 12.893 -0.945 -49.325 1.00 85.38 66 PHE A C 1
ATOM 543 O O . PHE A 1 66 ? 11.736 -0.528 -49.448 1.00 85.38 66 PHE A O 1
ATOM 550 N N . SER A 1 67 ? 13.204 -2.230 -49.478 1.00 89.62 67 SER A N 1
ATOM 551 C CA . SER A 1 67 ? 12.273 -3.348 -49.653 1.00 89.62 67 SER A CA 1
ATOM 552 C C . SER A 1 67 ? 11.669 -3.786 -48.313 1.00 89.62 67 SER A C 1
ATOM 554 O O . SER A 1 67 ? 11.606 -4.974 -47.986 1.00 89.62 67 SER A O 1
ATOM 556 N N . VAL A 1 68 ? 11.209 -2.805 -47.540 1.00 90.38 68 VAL A N 1
ATOM 557 C CA . VAL A 1 68 ? 10.472 -2.995 -46.292 1.00 90.38 68 VAL A CA 1
ATOM 558 C C . VAL A 1 68 ? 9.032 -2.558 -46.525 1.00 90.38 68 VAL A C 1
ATOM 560 O O . VAL A 1 68 ? 8.782 -1.470 -47.050 1.00 90.38 68 VAL A O 1
ATOM 563 N N . SER A 1 69 ? 8.079 -3.411 -46.161 1.00 93.19 69 SER A N 1
ATOM 564 C CA . SER A 1 69 ? 6.652 -3.090 -46.221 1.00 93.19 69 SER A CA 1
ATOM 565 C C . SER A 1 69 ? 6.036 -3.143 -44.838 1.00 93.19 69 SER A C 1
ATOM 567 O O . SER A 1 69 ? 6.275 -4.096 -44.103 1.00 93.19 69 SER A O 1
ATOM 569 N N . VAL A 1 70 ? 5.216 -2.151 -44.509 1.00 94.69 70 VAL A N 1
ATOM 570 C CA . VAL A 1 70 ? 4.566 -2.017 -43.201 1.00 94.69 70 VAL A CA 1
ATOM 571 C C . VAL A 1 70 ? 3.065 -2.106 -43.386 1.00 94.69 70 VAL A C 1
ATOM 573 O O . VAL A 1 70 ? 2.520 -1.469 -44.285 1.00 94.69 70 VAL A O 1
ATOM 576 N N . HIS A 1 71 ? 2.404 -2.873 -42.531 1.00 95.94 71 HIS A N 1
ATOM 577 C CA . HIS A 1 71 ? 0.958 -2.967 -42.442 1.00 95.94 71 HIS A CA 1
ATOM 578 C C . HIS A 1 71 ? 0.522 -2.547 -41.038 1.00 95.94 71 HIS A C 1
ATOM 580 O O . HIS A 1 71 ? 0.938 -3.147 -40.049 1.00 95.94 71 HIS A O 1
ATOM 586 N N . ALA A 1 72 ? -0.318 -1.516 -40.962 1.00 95.94 72 ALA A N 1
ATOM 587 C CA . ALA A 1 72 ? -1.026 -1.164 -39.741 1.00 95.94 72 ALA A CA 1
ATOM 588 C C . ALA A 1 72 ? -2.516 -1.488 -39.883 1.00 95.94 72 ALA A C 1
ATOM 590 O O . ALA A 1 72 ? -3.163 -1.059 -40.841 1.00 95.94 72 ALA A O 1
ATOM 591 N N . GLU A 1 73 ? -3.052 -2.211 -38.908 1.00 96.56 73 GLU A N 1
ATOM 592 C CA . GLU A 1 73 ? -4.479 -2.478 -38.745 1.00 96.56 73 GLU A CA 1
ATOM 593 C C . GLU A 1 73 ? -5.000 -1.611 -37.597 1.00 96.56 73 GLU A C 1
ATOM 595 O O . GLU A 1 73 ? -4.477 -1.668 -36.484 1.00 96.56 73 GLU A O 1
ATOM 600 N N . ILE A 1 74 ? -6.020 -0.796 -37.864 1.00 96.44 74 ILE A N 1
ATOM 601 C CA . ILE A 1 74 ? -6.644 0.094 -36.882 1.00 96.44 74 ILE A CA 1
ATOM 602 C C . ILE A 1 74 ? -8.117 -0.274 -36.761 1.00 96.44 74 ILE A C 1
ATOM 604 O O . ILE A 1 74 ? -8.905 -0.042 -37.679 1.00 96.44 74 ILE A O 1
ATOM 608 N N . TYR A 1 75 ? -8.499 -0.815 -35.610 1.00 97.12 75 TYR A N 1
ATOM 609 C CA . TYR A 1 75 ? -9.884 -1.106 -35.274 1.00 97.12 75 TYR A CA 1
ATOM 610 C C . TYR A 1 75 ? -10.517 0.047 -34.488 1.00 97.12 75 TYR A C 1
ATOM 612 O O . TYR A 1 75 ? -10.003 0.476 -33.452 1.00 97.12 75 TYR A O 1
ATOM 620 N N . VAL A 1 76 ? -11.653 0.533 -34.985 1.00 96.44 76 VAL A N 1
ATOM 621 C CA . VAL A 1 76 ? -12.461 1.619 -34.423 1.00 96.44 76 VAL A CA 1
ATOM 622 C C . VAL A 1 76 ? -13.845 1.060 -34.073 1.00 96.44 76 VAL A C 1
ATOM 624 O O . VAL A 1 76 ? -14.679 0.910 -34.968 1.00 96.44 76 VAL A O 1
ATOM 627 N N . PRO A 1 77 ? -14.113 0.714 -32.804 1.00 96.06 77 PRO A N 1
ATOM 628 C CA . PRO A 1 77 ? -15.418 0.208 -32.387 1.00 96.06 77 PRO A CA 1
ATOM 629 C C . PRO A 1 77 ? -16.525 1.264 -32.532 1.00 96.06 77 PRO A C 1
ATOM 631 O O . PRO A 1 77 ? -16.284 2.448 -32.307 1.00 96.06 77 PRO A O 1
ATOM 634 N N . ASN A 1 78 ? -17.762 0.838 -32.809 1.00 91.06 78 ASN A N 1
ATOM 635 C CA . ASN A 1 78 ? -18.904 1.746 -33.019 1.00 91.06 78 ASN A CA 1
ATOM 636 C C . ASN A 1 78 ? -19.262 2.612 -31.790 1.00 91.06 78 ASN A C 1
ATOM 638 O O . ASN A 1 78 ? -19.796 3.705 -31.951 1.00 91.06 78 ASN A O 1
ATOM 642 N N . ASN A 1 79 ? -18.963 2.139 -30.574 1.00 89.44 79 ASN A N 1
ATOM 643 C CA . ASN A 1 79 ? -19.364 2.768 -29.307 1.00 89.44 79 ASN A CA 1
ATOM 644 C C . ASN A 1 79 ? -18.175 2.977 -28.353 1.00 89.44 79 ASN A C 1
ATOM 646 O O . ASN A 1 79 ? -18.294 2.755 -27.149 1.00 89.44 79 ASN A O 1
ATOM 650 N N . SER A 1 80 ? -17.008 3.341 -28.883 1.00 92.94 80 SER A N 1
ATOM 651 C CA . SER A 1 80 ? -15.804 3.568 -28.081 1.00 92.94 80 SER A CA 1
ATOM 652 C C . SER A 1 80 ? -15.094 4.844 -28.515 1.00 92.94 80 SER A C 1
ATOM 654 O O . SER A 1 80 ? -14.990 5.124 -29.706 1.00 92.94 80 SER A O 1
ATOM 656 N N . SER A 1 81 ? -14.560 5.595 -27.552 1.00 94.12 81 SER A N 1
ATOM 657 C CA . SER A 1 81 ? -13.606 6.677 -27.821 1.00 94.12 81 SER A CA 1
ATOM 658 C C . SER A 1 81 ? -12.173 6.169 -28.023 1.00 94.12 81 SER A C 1
ATOM 660 O O . SER A 1 81 ? -11.279 6.967 -28.307 1.00 94.12 81 SER A O 1
ATOM 662 N N . PHE A 1 82 ? -11.956 4.855 -27.887 1.00 97.06 82 PHE A N 1
ATOM 663 C CA . PHE A 1 82 ? -10.672 4.183 -28.055 1.00 97.06 82 PHE A CA 1
ATOM 664 C C . PHE A 1 82 ? -10.599 3.403 -29.361 1.00 97.06 82 PHE A C 1
ATOM 666 O O . PHE A 1 82 ? -11.565 2.789 -29.809 1.00 97.06 82 PHE A O 1
ATOM 673 N N . THR A 1 83 ? -9.398 3.378 -29.918 1.00 97.00 83 THR A N 1
ATOM 674 C CA . THR A 1 83 ? -9.023 2.679 -31.142 1.00 97.00 83 THR A CA 1
ATOM 675 C C . THR A 1 83 ? -7.866 1.732 -30.848 1.00 97.00 83 THR A C 1
ATOM 677 O O . THR A 1 83 ? -7.034 2.021 -29.988 1.00 97.00 83 THR A O 1
ATOM 680 N N . TYR A 1 84 ? -7.817 0.602 -31.551 1.00 97.50 84 TYR A N 1
ATOM 681 C CA . TYR A 1 84 ? -6.859 -0.479 -31.305 1.00 97.50 84 TYR A CA 1
ATOM 682 C C . TYR A 1 84 ? -5.981 -0.676 -32.531 1.00 97.50 84 TYR A C 1
ATOM 684 O O . TYR A 1 84 ? -6.488 -0.918 -33.624 1.00 97.50 84 TYR A O 1
ATOM 692 N N . TRP A 1 85 ? -4.676 -0.531 -32.345 1.00 97.44 85 TRP A N 1
ATOM 693 C CA . TRP A 1 85 ? -3.708 -0.412 -33.422 1.00 97.44 85 TRP A CA 1
ATOM 694 C C . TRP A 1 85 ? -2.742 -1.579 -33.348 1.00 97.44 85 TRP A C 1
ATOM 696 O O . TRP A 1 85 ? -2.164 -1.859 -32.299 1.00 97.44 85 TRP A O 1
ATOM 706 N N . ARG A 1 86 ? -2.544 -2.247 -34.475 1.00 97.12 86 ARG A N 1
ATOM 707 C CA . ARG A 1 86 ? -1.562 -3.315 -34.638 1.00 97.12 86 ARG A CA 1
ATOM 708 C C . ARG A 1 86 ? -0.646 -2.950 -35.782 1.00 97.12 86 ARG A C 1
ATOM 710 O O . ARG A 1 86 ? -1.102 -2.372 -36.766 1.00 97.12 86 ARG A O 1
ATOM 717 N N . LEU A 1 87 ? 0.626 -3.299 -35.652 1.00 95.81 87 LEU A N 1
ATOM 718 C CA . LEU A 1 87 ? 1.616 -3.079 -36.693 1.00 95.81 87 LEU A CA 1
ATOM 719 C C . LEU A 1 87 ? 2.395 -4.363 -36.939 1.00 95.81 87 LEU A C 1
ATOM 721 O O . LEU A 1 87 ? 2.893 -4.999 -36.008 1.00 95.81 87 LEU A O 1
ATOM 725 N N . GLU A 1 88 ? 2.523 -4.710 -38.210 1.00 95.94 88 GLU A N 1
ATOM 726 C CA . GLU A 1 88 ? 3.462 -5.708 -38.699 1.00 95.94 88 GLU A CA 1
ATOM 727 C C . GLU A 1 88 ? 4.297 -5.120 -39.839 1.00 95.94 88 GLU A C 1
ATOM 729 O O . GLU A 1 88 ? 3.868 -4.206 -40.547 1.00 95.94 88 GLU A O 1
ATOM 734 N N . PHE A 1 89 ? 5.502 -5.640 -40.033 1.00 94.25 89 PHE A N 1
ATOM 735 C CA . PHE A 1 89 ? 6.317 -5.320 -41.191 1.00 94.25 89 PHE A CA 1
ATOM 736 C C . PHE A 1 89 ? 7.024 -6.556 -41.736 1.00 94.25 89 PHE A C 1
ATOM 738 O O . PHE A 1 89 ? 7.397 -7.470 -41.001 1.00 94.25 89 PHE A O 1
ATOM 745 N N . GLU A 1 90 ? 7.219 -6.567 -43.050 1.00 94.50 90 GLU A N 1
ATOM 746 C CA . GLU A 1 90 ? 8.094 -7.507 -43.742 1.00 94.50 90 GLU A CA 1
ATOM 747 C C . GLU A 1 90 ? 9.360 -6.765 -44.156 1.00 94.50 90 GLU A C 1
ATOM 749 O O . GLU A 1 90 ? 9.285 -5.735 -44.829 1.00 94.50 90 GLU A O 1
ATOM 754 N N . ASN A 1 91 ? 10.517 -7.289 -43.766 1.00 91.31 91 ASN A N 1
ATOM 755 C CA . ASN A 1 91 ? 11.819 -6.732 -44.103 1.00 91.31 91 ASN A CA 1
ATOM 756 C C . ASN A 1 91 ? 12.546 -7.693 -45.044 1.00 91.31 91 ASN A C 1
ATOM 758 O O . ASN A 1 91 ? 12.944 -8.789 -44.648 1.00 91.31 91 ASN A O 1
ATOM 762 N N . ARG A 1 92 ? 12.695 -7.293 -46.311 1.00 89.81 92 ARG A N 1
ATOM 763 C CA . ARG A 1 92 ? 13.429 -8.068 -47.326 1.00 89.81 92 ARG A CA 1
ATOM 764 C C . ARG A 1 92 ? 14.835 -7.530 -47.577 1.00 89.81 92 ARG A C 1
ATOM 766 O O . ARG A 1 92 ? 15.547 -8.069 -48.422 1.00 89.81 92 ARG A O 1
ATOM 773 N N . ASP A 1 93 ? 15.226 -6.496 -46.842 1.00 86.81 93 ASP A N 1
ATOM 774 C CA . ASP A 1 93 ? 16.577 -5.959 -46.845 1.00 86.81 93 ASP A CA 1
ATOM 775 C C . ASP A 1 93 ? 17.411 -6.572 -45.713 1.00 86.81 93 ASP A C 1
ATOM 777 O O . ASP A 1 93 ? 16.959 -7.407 -44.932 1.00 86.81 93 ASP A O 1
ATOM 781 N N . ARG A 1 94 ? 18.683 -6.169 -45.638 1.00 82.06 94 ARG A N 1
ATOM 782 C CA . ARG A 1 94 ? 19.635 -6.632 -44.615 1.00 82.06 94 ARG A CA 1
ATOM 783 C C . ARG A 1 94 ? 19.761 -5.683 -43.422 1.00 82.06 94 ARG A C 1
ATOM 785 O O . ARG A 1 94 ? 20.659 -5.865 -42.604 1.00 82.06 94 ARG A O 1
ATOM 792 N N . VAL A 1 95 ? 18.913 -4.659 -43.339 1.00 85.50 95 VAL A N 1
ATOM 793 C CA . VAL A 1 95 ? 18.909 -3.737 -42.197 1.00 85.50 95 VAL A CA 1
ATOM 794 C C . VAL A 1 95 ? 18.293 -4.413 -40.983 1.00 85.50 95 VAL A C 1
ATOM 796 O O . VAL A 1 95 ? 17.265 -5.076 -41.106 1.00 85.50 95 VAL A O 1
ATOM 799 N N . ILE A 1 96 ? 18.920 -4.239 -39.820 1.00 89.31 96 ILE A N 1
ATOM 800 C CA . ILE A 1 96 ? 18.365 -4.705 -38.550 1.00 89.31 96 ILE A CA 1
ATOM 801 C C . ILE A 1 96 ? 17.533 -3.566 -37.966 1.00 89.31 96 ILE A C 1
ATOM 803 O O . ILE A 1 96 ? 18.089 -2.550 -37.557 1.00 89.31 96 ILE A O 1
ATOM 807 N N . ILE A 1 97 ? 16.212 -3.724 -37.953 1.00 91.50 97 ILE A N 1
ATOM 808 C CA . ILE A 1 97 ? 15.294 -2.788 -37.305 1.00 91.50 97 ILE A CA 1
ATOM 809 C C . ILE A 1 97 ? 15.374 -3.011 -35.798 1.00 91.50 97 ILE A C 1
ATOM 811 O O . ILE A 1 97 ? 15.030 -4.080 -35.303 1.00 91.50 97 ILE A O 1
ATOM 815 N N . GLU A 1 98 ? 15.836 -2.018 -35.056 1.00 92.19 98 GLU A N 1
ATOM 816 C CA . GLU A 1 98 ? 16.035 -2.133 -33.612 1.00 92.19 98 GLU A CA 1
ATOM 817 C C . GLU A 1 98 ? 14.843 -1.590 -32.827 1.00 92.19 98 GLU A C 1
ATOM 819 O O . GLU A 1 98 ? 14.441 -2.185 -31.826 1.00 92.19 98 GLU A O 1
ATOM 824 N N . ASN A 1 99 ? 14.240 -0.499 -33.309 1.00 92.75 99 ASN A N 1
ATOM 825 C CA . ASN A 1 99 ? 13.091 0.132 -32.672 1.00 92.75 99 ASN A CA 1
ATOM 826 C C . ASN A 1 99 ? 11.955 0.353 -33.672 1.00 92.75 99 ASN A C 1
ATOM 828 O O . ASN A 1 99 ? 12.167 0.751 -34.818 1.00 92.75 99 ASN A O 1
ATOM 832 N N . VAL A 1 100 ? 10.729 0.139 -33.205 1.00 94.69 100 VAL A N 1
ATOM 833 C CA . VAL A 1 100 ? 9.504 0.552 -33.891 1.00 94.69 100 VAL A CA 1
ATOM 834 C C . VAL A 1 100 ? 8.908 1.701 -33.099 1.00 94.69 100 VAL A C 1
ATOM 836 O O . VAL A 1 100 ? 8.429 1.502 -31.986 1.00 94.69 100 VAL A O 1
ATOM 839 N N . HIS A 1 101 ? 8.916 2.901 -33.666 1.00 94.12 101 HIS A N 1
ATOM 840 C CA . HIS A 1 101 ? 8.179 4.025 -33.104 1.00 94.12 101 HIS A CA 1
ATOM 841 C C . HIS A 1 101 ? 6.751 3.980 -33.644 1.00 94.12 101 HIS A C 1
ATOM 843 O O . HIS A 1 101 ? 6.557 4.247 -34.830 1.00 94.12 101 HIS A O 1
ATOM 849 N N . PHE A 1 102 ? 5.767 3.595 -32.828 1.00 94.69 102 PHE A N 1
ATOM 850 C CA . PHE A 1 102 ? 4.376 3.459 -33.257 1.00 94.69 102 PHE A CA 1
ATOM 851 C C . PHE A 1 102 ? 3.376 3.498 -32.083 1.00 94.69 102 PHE A C 1
ATOM 853 O O . PHE A 1 102 ? 3.472 2.678 -31.183 1.00 94.69 102 PHE A O 1
ATOM 860 N N . PRO A 1 103 ? 2.361 4.376 -32.099 1.00 94.12 103 PRO A N 1
ATOM 861 C CA . PRO A 1 103 ? 2.211 5.504 -33.001 1.00 94.12 103 PRO A CA 1
ATOM 862 C C . PRO A 1 103 ? 3.184 6.637 -32.644 1.00 94.12 103 PRO A C 1
ATOM 864 O O . PRO A 1 103 ? 3.578 6.825 -31.491 1.00 94.12 103 PRO A O 1
ATOM 867 N N . ILE A 1 104 ? 3.526 7.429 -33.656 1.00 90.25 104 ILE A N 1
ATOM 868 C CA . ILE A 1 104 ? 4.052 8.784 -33.489 1.00 90.25 104 ILE A CA 1
ATOM 869 C C . ILE A 1 104 ? 2.862 9.737 -33.586 1.00 90.25 104 ILE A C 1
ATOM 871 O O . ILE A 1 104 ? 2.158 9.748 -34.599 1.00 90.25 104 ILE A O 1
ATOM 875 N N . ILE A 1 105 ? 2.643 10.538 -32.546 1.00 89.12 105 ILE A N 1
ATOM 876 C CA . ILE A 1 105 ? 1.572 11.535 -32.483 1.00 89.12 105 ILE A CA 1
ATOM 877 C C . ILE A 1 105 ? 2.224 12.921 -32.481 1.00 89.12 105 ILE A C 1
ATOM 879 O O . ILE A 1 105 ? 2.621 13.408 -31.420 1.00 89.12 105 ILE A O 1
ATOM 883 N N . PRO A 1 106 ? 2.406 13.541 -33.660 1.00 84.06 106 PRO A N 1
ATOM 884 C CA . PRO A 1 106 ? 3.050 14.841 -33.768 1.00 84.06 106 PRO A CA 1
ATOM 885 C C . PRO A 1 106 ? 2.066 15.984 -33.498 1.00 84.06 106 PRO A C 1
ATOM 887 O O . PRO A 1 106 ? 0.850 15.809 -33.579 1.00 84.06 106 PRO A O 1
ATOM 890 N N . GLY A 1 107 ? 2.602 17.186 -33.279 1.00 79.62 107 GLY A N 1
ATOM 891 C CA . GLY A 1 107 ? 1.807 18.414 -33.284 1.00 79.62 107 GLY A CA 1
ATOM 892 C C . GLY A 1 107 ? 0.861 18.558 -32.095 1.00 79.62 107 GLY A C 1
ATOM 893 O O . GLY A 1 107 ? -0.133 19.272 -32.203 1.00 79.62 107 GLY A O 1
ATOM 894 N N . MET A 1 108 ? 1.143 17.882 -30.981 1.00 82.50 108 MET A N 1
ATOM 895 C CA . MET A 1 108 ? 0.393 18.084 -29.751 1.00 82.50 108 MET A CA 1
ATOM 896 C C . MET A 1 108 ? 0.809 19.422 -29.146 1.00 82.50 108 MET A C 1
ATOM 898 O O . MET A 1 108 ? 1.976 19.636 -28.827 1.00 82.50 108 MET A O 1
ATOM 902 N N . ASP A 1 109 ? -0.141 20.337 -29.037 1.00 82.06 109 ASP A N 1
ATOM 903 C CA . ASP A 1 109 ? 0.054 21.619 -28.368 1.00 82.06 109 ASP A CA 1
ATOM 904 C C . ASP A 1 109 ? -0.714 21.621 -27.045 1.00 82.06 109 ASP A C 1
ATOM 906 O O . ASP A 1 109 ? -1.406 20.659 -26.690 1.00 82.06 109 ASP A O 1
ATOM 910 N N . GLN A 1 110 ? -0.591 22.716 -26.313 1.00 83.06 110 GLN A N 1
ATOM 911 C CA . GLN A 1 110 ? -1.392 22.953 -25.134 1.00 83.06 110 GLN A CA 1
ATOM 912 C C . GLN A 1 110 ? -2.894 22.983 -25.481 1.00 83.06 110 GLN A C 1
ATOM 914 O O . GLN A 1 110 ? -3.319 23.654 -26.421 1.00 83.06 110 GLN A O 1
ATOM 919 N N . ILE A 1 111 ? -3.692 22.247 -24.714 1.00 85.31 111 ILE A N 1
ATOM 920 C CA . ILE A 1 111 ? -5.141 22.106 -24.828 1.00 85.31 111 ILE A CA 1
ATOM 921 C C . ILE A 1 111 ? -5.841 23.254 -24.084 1.00 85.31 111 ILE A C 1
ATOM 923 O O . ILE A 1 111 ? -6.767 23.846 -24.637 1.00 85.31 111 ILE A O 1
ATOM 927 N N . SER A 1 112 ? -5.410 23.583 -22.857 1.00 83.38 112 SER A N 1
ATOM 928 C CA . SER A 1 112 ? -5.976 24.690 -22.058 1.00 83.38 112 SER A CA 1
ATOM 929 C C . SER A 1 112 ? -5.075 25.914 -21.925 1.00 83.38 112 SER A C 1
ATOM 931 O O . SER A 1 112 ? -3.953 25.951 -22.428 1.00 83.38 112 SER A O 1
ATOM 933 N N . SER A 1 113 ? -5.575 26.958 -21.257 1.00 77.38 113 SER A N 1
ATOM 934 C CA . SER A 1 113 ? -4.761 28.122 -20.896 1.00 77.38 113 SER A CA 1
ATOM 935 C C . SER A 1 113 ? -3.619 27.746 -19.935 1.00 77.38 113 SER A C 1
ATOM 937 O O . SER A 1 113 ? -3.643 26.702 -19.284 1.00 77.38 113 SER A O 1
ATOM 939 N N . GLU A 1 114 ? -2.582 28.585 -19.825 1.00 69.50 114 GLU A N 1
ATOM 940 C CA . GLU A 1 114 ? -1.463 28.336 -18.894 1.00 69.50 114 GLU A CA 1
ATOM 941 C C . GLU A 1 114 ? -1.881 28.286 -17.424 1.00 69.50 114 GLU A C 1
ATOM 943 O O . GLU A 1 114 ? -1.308 27.503 -16.658 1.00 69.50 114 GLU A O 1
ATOM 948 N N . GLU A 1 115 ? -2.849 29.122 -17.042 1.00 73.31 115 GLU A N 1
ATOM 949 C CA . GLU A 1 115 ? -3.355 29.207 -15.671 1.00 73.31 115 GLU A CA 1
ATOM 950 C C . GLU A 1 115 ? -4.094 27.926 -15.272 1.00 73.31 115 GLU A C 1
ATOM 952 O O . GLU A 1 115 ? -3.844 27.386 -14.191 1.00 73.31 115 GLU A O 1
ATOM 957 N N . GLU A 1 116 ? -4.943 27.411 -16.165 1.00 76.06 116 GLU A N 1
ATOM 958 C CA . GLU A 1 116 ? -5.680 26.153 -15.989 1.00 76.06 116 GLU A CA 1
ATOM 959 C C . GLU A 1 116 ? -4.727 24.951 -16.023 1.00 76.06 116 GLU A C 1
ATOM 961 O O . GLU A 1 116 ? -4.726 24.112 -15.118 1.00 76.06 116 GLU A O 1
ATOM 966 N N . GLY A 1 117 ? -3.861 24.914 -17.029 1.00 85.62 117 GLY A N 1
ATOM 967 C CA . GLY A 1 117 ? -2.775 23.965 -17.179 1.00 85.62 117 GLY A CA 1
ATOM 968 C C . GLY A 1 117 ? -3.159 22.579 -17.705 1.00 85.62 117 GLY A C 1
ATOM 969 O O . GLY A 1 117 ? -4.214 22.018 -17.407 1.00 85.62 117 GLY A O 1
ATOM 970 N N . ASP A 1 118 ? -2.222 22.005 -18.450 1.00 90.75 118 ASP A N 1
ATOM 971 C CA . ASP A 1 118 ? -2.263 20.641 -18.960 1.00 90.75 118 ASP A CA 1
ATOM 972 C C . ASP A 1 118 ? -1.331 19.737 -18.158 1.00 90.75 118 ASP A C 1
ATOM 974 O O . ASP A 1 118 ? -0.379 20.196 -17.525 1.00 90.75 118 ASP A O 1
ATOM 978 N N . TYR A 1 119 ? -1.564 18.434 -18.214 1.00 91.94 119 TYR A N 1
ATOM 979 C CA . TYR A 1 119 ? -0.860 17.475 -17.383 1.00 91.94 119 TYR A CA 1
ATOM 980 C C . TYR A 1 119 ? -0.515 16.208 -18.158 1.00 91.94 119 TYR A C 1
ATOM 982 O O . TYR A 1 119 ? -1.375 15.626 -18.816 1.00 91.94 119 TYR A O 1
ATOM 990 N N . LEU A 1 120 ? 0.741 15.765 -18.045 1.00 92.06 120 LEU A N 1
ATOM 991 C CA . LEU A 1 120 ? 1.180 14.443 -18.494 1.00 92.06 120 LEU A CA 1
ATOM 992 C C . LEU A 1 120 ? 1.307 13.502 -17.294 1.00 92.06 120 LEU A C 1
ATOM 994 O O . LEU A 1 120 ? 2.057 13.773 -16.356 1.00 92.06 120 LEU A O 1
ATOM 998 N N . VAL A 1 121 ? 0.582 12.390 -17.361 1.00 94.94 121 VAL A N 1
ATOM 999 C CA . VAL A 1 121 ? 0.634 11.269 -16.423 1.00 94.94 121 VAL A CA 1
ATOM 1000 C C . VAL A 1 121 ? 1.721 10.299 -16.870 1.00 94.94 121 VAL A C 1
ATOM 1002 O O . VAL A 1 121 ? 1.682 9.812 -18.001 1.00 94.94 121 VAL A O 1
ATOM 1005 N N . VAL A 1 122 ? 2.663 10.000 -15.975 1.00 92.12 122 VAL A N 1
ATOM 1006 C CA . VAL A 1 122 ? 3.751 9.041 -16.209 1.00 92.12 122 VAL A CA 1
ATOM 1007 C C . VAL A 1 122 ? 3.751 7.985 -15.096 1.00 92.12 122 VAL A C 1
ATOM 1009 O O . VAL A 1 122 ? 3.853 8.355 -13.920 1.00 92.12 122 VAL A O 1
ATOM 1012 N N . PRO A 1 123 ? 3.667 6.681 -15.423 1.00 93.25 123 PRO A N 1
ATOM 1013 C CA . PRO A 1 123 ? 3.660 5.614 -14.429 1.00 93.25 123 PRO A CA 1
ATOM 1014 C C . PRO A 1 123 ? 5.090 5.213 -14.041 1.00 93.25 123 PRO A C 1
ATOM 1016 O O . PRO A 1 123 ? 5.615 4.179 -14.453 1.00 93.25 123 PRO A O 1
ATOM 1019 N N . SER A 1 124 ? 5.727 6.087 -13.265 1.00 86.94 124 SER A N 1
ATOM 1020 C CA . SER A 1 124 ? 7.026 5.861 -12.624 1.00 86.94 124 SER A CA 1
ATOM 1021 C C . SER A 1 124 ? 6.833 5.905 -11.112 1.00 86.94 124 SER A C 1
ATOM 1023 O O . SER A 1 124 ? 6.236 6.865 -10.614 1.00 86.94 124 SER A O 1
ATOM 1025 N N . TRP A 1 125 ? 7.334 4.893 -10.395 1.00 86.25 125 TRP A N 1
ATOM 1026 C CA . TRP A 1 125 ? 7.063 4.678 -8.965 1.00 86.25 125 TRP A CA 1
ATOM 1027 C C . TRP A 1 125 ? 5.559 4.788 -8.646 1.00 86.25 125 TRP A C 1
ATOM 1029 O O . TRP A 1 125 ? 4.725 4.285 -9.400 1.00 86.25 125 TRP A O 1
ATOM 1039 N N . SER A 1 126 ? 5.168 5.486 -7.582 1.00 89.38 126 SER A N 1
ATOM 1040 C CA . SER A 1 126 ? 3.754 5.734 -7.287 1.00 89.38 126 SER A CA 1
ATOM 1041 C C . SER A 1 126 ? 3.015 6.528 -8.367 1.00 89.38 126 SER A C 1
ATOM 1043 O O . SER A 1 126 ? 1.809 6.356 -8.509 1.00 89.38 126 SER A O 1
ATOM 1045 N N . GLY A 1 127 ? 3.709 7.320 -9.189 1.00 91.12 127 GLY A N 1
ATOM 1046 C CA . GLY A 1 127 ? 3.134 8.077 -10.299 1.00 91.12 127 GLY A CA 1
ATOM 1047 C C . GLY A 1 127 ? 3.562 9.540 -10.306 1.00 91.12 127 GLY A C 1
ATOM 1048 O O . GLY A 1 127 ? 3.622 10.206 -9.270 1.00 91.12 127 GLY A O 1
ATOM 1049 N N . MET A 1 128 ? 3.823 10.068 -11.501 1.00 87.56 128 MET A N 1
ATOM 1050 C CA . MET A 1 128 ? 4.231 11.457 -11.703 1.00 87.56 128 MET A CA 1
ATOM 1051 C C . MET A 1 128 ? 3.223 12.210 -12.568 1.00 87.56 128 MET A C 1
ATOM 1053 O O . MET A 1 128 ? 2.695 11.680 -13.548 1.00 87.56 128 MET A O 1
ATOM 1057 N N . LEU A 1 129 ? 3.005 13.474 -12.215 1.00 88.88 129 LEU A N 1
ATOM 1058 C CA . LEU A 1 129 ? 2.162 14.414 -12.933 1.00 88.88 129 LEU A CA 1
ATOM 1059 C C . LEU A 1 129 ? 2.997 15.638 -13.333 1.00 88.88 129 LEU A C 1
ATOM 1061 O O . LEU A 1 129 ? 3.373 16.458 -12.491 1.00 88.88 129 LEU A O 1
ATOM 1065 N N . LEU A 1 130 ? 3.306 15.748 -14.626 1.00 86.69 130 LEU A N 1
ATOM 1066 C CA . LEU A 1 130 ? 4.097 16.848 -15.182 1.00 86.69 130 LEU A CA 1
ATOM 1067 C C . LEU A 1 130 ? 3.160 17.965 -15.654 1.00 86.69 130 LEU A C 1
ATOM 1069 O O . LEU A 1 130 ? 2.360 17.743 -16.563 1.00 86.69 130 LEU A O 1
ATOM 1073 N N . LYS A 1 131 ? 3.246 19.158 -15.050 1.00 86.62 131 LYS A N 1
ATOM 1074 C CA . LYS A 1 131 ? 2.377 20.305 -15.377 1.00 86.62 131 LYS A CA 1
ATOM 1075 C C . LYS A 1 131 ? 2.905 21.141 -16.547 1.00 86.62 131 LYS A C 1
ATOM 1077 O O . LYS A 1 131 ? 4.020 21.649 -16.477 1.00 86.62 131 LYS A O 1
ATOM 1082 N N . ASN A 1 132 ? 2.067 21.407 -17.545 1.00 86.00 132 ASN A N 1
ATOM 1083 C CA . ASN A 1 132 ? 2.344 22.167 -18.771 1.00 86.00 132 ASN A CA 1
ATOM 1084 C C . ASN A 1 132 ? 3.569 21.651 -19.543 1.00 86.00 132 ASN A C 1
ATOM 1086 O O . ASN A 1 132 ? 4.487 22.423 -19.844 1.00 86.00 132 ASN A O 1
ATOM 1090 N N . PRO A 1 133 ? 3.619 20.350 -19.875 1.00 81.75 133 PRO A N 1
ATOM 1091 C CA . PRO A 1 133 ? 4.842 19.749 -20.375 1.00 81.75 133 PRO A CA 1
ATOM 1092 C C . PRO A 1 133 ? 5.272 20.275 -21.751 1.00 81.75 133 PRO A C 1
ATOM 1094 O O . PRO A 1 133 ? 6.470 20.366 -22.005 1.00 81.75 133 PRO A O 1
ATOM 1097 N N . ALA A 1 134 ? 4.332 20.739 -22.583 1.00 77.12 134 ALA A N 1
ATOM 1098 C CA . ALA A 1 134 ? 4.619 21.411 -23.855 1.00 77.12 134 ALA A CA 1
ATOM 1099 C C . ALA A 1 134 ? 5.552 22.635 -23.710 1.00 77.12 134 ALA A C 1
ATOM 1101 O O . ALA A 1 134 ? 6.392 22.887 -24.573 1.00 77.12 134 ALA A O 1
ATOM 1102 N N . ARG A 1 135 ? 5.429 23.389 -22.606 1.00 76.12 135 ARG A N 1
ATOM 1103 C CA . ARG A 1 135 ? 6.193 24.629 -22.365 1.00 76.12 135 ARG A CA 1
ATOM 1104 C C . ARG A 1 135 ? 7.379 24.446 -21.423 1.00 76.12 135 ARG A C 1
ATOM 1106 O O . ARG A 1 135 ? 8.340 25.202 -21.508 1.00 76.12 135 ARG A O 1
ATOM 1113 N N . ASN A 1 136 ? 7.303 23.466 -20.522 1.00 78.12 136 ASN A N 1
ATOM 1114 C CA . ASN A 1 136 ? 8.287 23.272 -19.452 1.00 78.12 136 ASN A CA 1
ATOM 1115 C C . ASN A 1 136 ? 9.396 22.268 -19.787 1.00 78.12 136 ASN A C 1
ATOM 1117 O O . ASN A 1 136 ? 10.344 22.118 -19.008 1.00 78.12 136 ASN A O 1
ATOM 1121 N N . LEU A 1 137 ? 9.310 21.609 -20.946 1.00 75.25 137 LEU A N 1
ATOM 1122 C CA . LEU A 1 137 ? 10.460 20.959 -21.563 1.00 75.25 137 LEU A CA 1
ATOM 1123 C C . LEU A 1 137 ? 11.472 22.016 -22.015 1.00 75.25 137 LEU A C 1
ATOM 1125 O O . LEU A 1 137 ? 11.124 22.976 -22.704 1.00 75.25 137 LEU A O 1
ATOM 1129 N N . LYS A 1 138 ? 12.743 21.825 -21.651 1.00 71.81 138 LYS A N 1
ATOM 1130 C CA . LYS A 1 138 ? 13.823 22.707 -22.114 1.00 71.81 138 LYS A CA 1
ATOM 1131 C C . LYS A 1 138 ? 13.962 22.622 -23.640 1.00 71.81 138 LYS A C 1
ATOM 1133 O O . LYS A 1 138 ? 13.732 21.576 -24.245 1.00 71.81 138 LYS A O 1
ATOM 1138 N N . GLU A 1 139 ? 14.350 23.727 -24.270 1.00 66.19 139 GLU A N 1
ATOM 1139 C CA . GLU A 1 139 ? 14.566 23.780 -25.719 1.00 66.19 139 GLU A CA 1
ATOM 1140 C C . GLU A 1 139 ? 15.597 22.734 -26.179 1.00 66.19 139 GLU A C 1
ATOM 1142 O O . GLU A 1 139 ? 16.620 22.531 -25.526 1.00 66.19 139 GLU A O 1
ATOM 1147 N N . GLY A 1 140 ? 15.303 22.038 -27.284 1.00 63.34 140 GLY A N 1
ATOM 1148 C CA . GLY A 1 140 ? 16.148 20.966 -27.823 1.00 63.34 140 GLY A CA 1
ATOM 1149 C C . GLY A 1 140 ? 16.175 19.676 -26.994 1.00 63.34 140 GLY A C 1
ATOM 1150 O O . GLY A 1 140 ? 16.893 18.746 -27.357 1.00 63.34 140 GLY A O 1
ATOM 1151 N N . MET A 1 141 ? 15.408 19.599 -25.903 1.00 71.31 141 MET A N 1
ATOM 1152 C CA . MET A 1 141 ? 15.331 18.426 -25.036 1.00 71.31 141 MET A CA 1
ATOM 1153 C C . MET A 1 141 ? 14.021 17.658 -25.244 1.00 71.31 141 MET A C 1
ATOM 1155 O O . MET A 1 141 ? 12.991 18.211 -25.633 1.00 71.31 141 MET A O 1
ATOM 1159 N N . GLY A 1 142 ? 14.062 16.362 -24.943 1.00 74.38 142 GLY A N 1
ATOM 1160 C CA . GLY A 1 142 ? 12.899 15.489 -24.873 1.00 74.38 142 GLY A CA 1
ATOM 1161 C C . GLY A 1 142 ? 12.923 14.688 -23.578 1.00 74.38 142 GLY A C 1
ATOM 1162 O O . GLY A 1 142 ? 13.985 14.421 -23.018 1.00 74.38 142 GLY A O 1
ATOM 1163 N N . PHE A 1 143 ? 11.745 14.314 -23.103 1.00 78.75 143 PHE A N 1
ATOM 1164 C CA . PHE A 1 143 ? 11.583 13.362 -22.018 1.00 78.75 143 PHE A CA 1
ATOM 1165 C C . PHE A 1 143 ? 11.379 11.966 -22.611 1.00 78.75 143 PHE A C 1
ATOM 1167 O O . PHE A 1 143 ? 10.579 11.796 -23.522 1.00 78.75 143 PHE A O 1
ATOM 1174 N N . SER A 1 144 ? 12.079 10.960 -22.096 1.00 83.44 144 SER A N 1
ATOM 1175 C CA . SER A 1 144 ? 11.816 9.552 -22.399 1.00 83.44 144 SER A CA 1
ATOM 1176 C C . SER A 1 144 ? 11.807 8.787 -21.094 1.00 83.44 144 SER A C 1
ATOM 1178 O O . SER A 1 144 ? 12.712 8.951 -20.275 1.00 83.44 144 SER A O 1
ATOM 1180 N N . THR A 1 145 ? 10.822 7.918 -20.921 1.00 87.38 145 THR A N 1
ATOM 1181 C CA . THR A 1 145 ? 10.841 6.953 -19.826 1.00 87.38 145 THR A CA 1
ATOM 1182 C C . THR A 1 145 ? 11.991 5.962 -20.039 1.00 87.38 145 THR A C 1
ATOM 1184 O O . THR A 1 145 ? 12.394 5.724 -21.190 1.00 87.38 145 THR A O 1
ATOM 1187 N N . PRO A 1 146 ? 12.503 5.339 -18.965 1.00 88.19 146 PRO A N 1
ATOM 1188 C CA . PRO A 1 146 ? 13.297 4.122 -19.079 1.00 88.19 146 PRO A CA 1
ATOM 1189 C C . PRO A 1 146 ? 12.482 2.957 -19.661 1.00 88.19 146 PRO A C 1
ATOM 1191 O O . PRO A 1 146 ? 11.286 3.084 -19.946 1.00 88.19 146 PRO A O 1
ATOM 1194 N N . ASN A 1 147 ? 13.145 1.817 -19.852 1.00 92.44 147 ASN A N 1
ATOM 1195 C CA . ASN A 1 147 ? 12.528 0.629 -20.434 1.00 92.44 147 ASN A CA 1
ATOM 1196 C C . ASN A 1 147 ? 11.538 -0.032 -19.455 1.00 92.44 147 ASN A C 1
ATOM 1198 O O . ASN A 1 147 ? 11.878 -0.301 -18.300 1.00 92.44 147 ASN A O 1
ATOM 1202 N N . TYR A 1 148 ? 10.337 -0.349 -19.940 1.00 95.12 148 TYR A N 1
ATOM 1203 C CA . TYR A 1 148 ? 9.387 -1.246 -19.274 1.00 95.12 148 TYR A CA 1
ATOM 1204 C C . TYR A 1 148 ? 9.760 -2.723 -19.511 1.00 95.12 148 TYR A C 1
ATOM 1206 O O . TYR A 1 148 ? 10.272 -3.039 -20.590 1.00 95.12 148 TYR A O 1
ATOM 1214 N N . PRO A 1 149 ? 9.456 -3.637 -18.568 1.00 94.62 149 PRO A N 1
ATOM 1215 C CA . PRO A 1 149 ? 8.951 -3.359 -17.219 1.00 94.62 149 PRO A CA 1
ATOM 1216 C C . PRO A 1 149 ? 10.083 -2.959 -16.264 1.00 94.62 149 PRO A C 1
ATOM 1218 O O . PRO A 1 149 ? 11.121 -3.617 -16.222 1.00 94.62 149 PRO A O 1
ATOM 1221 N N . SER A 1 150 ? 9.885 -1.898 -15.479 1.00 90.88 150 SER A N 1
ATOM 1222 C CA . SER A 1 150 ? 10.802 -1.490 -14.402 1.00 90.88 150 SER A CA 1
ATOM 1223 C C . SER A 1 150 ? 10.109 -0.586 -13.383 1.00 90.88 150 SER A C 1
ATOM 1225 O O . SER A 1 150 ? 9.008 -0.111 -13.640 1.00 90.88 150 SER A O 1
ATOM 1227 N N . GLY A 1 151 ? 10.772 -0.274 -12.264 1.00 85.44 151 GLY A N 1
ATOM 1228 C CA . GLY A 1 151 ? 10.294 0.750 -11.320 1.00 85.44 151 GLY A CA 1
ATOM 1229 C C . GLY A 1 151 ? 10.049 2.133 -11.946 1.00 85.44 151 GLY A C 1
ATOM 1230 O O . GLY A 1 151 ? 9.218 2.898 -11.460 1.00 85.44 151 GLY A O 1
ATOM 1231 N N . PHE A 1 152 ? 10.728 2.434 -13.058 1.00 85.38 152 PHE A N 1
ATOM 1232 C CA . PHE A 1 152 ? 10.682 3.734 -13.737 1.00 85.38 152 PHE A CA 1
ATOM 1233 C C . PHE A 1 152 ? 9.676 3.812 -14.895 1.00 85.38 152 PHE A C 1
ATOM 1235 O O . PHE A 1 152 ? 9.346 4.899 -15.370 1.00 85.38 152 PHE A O 1
ATOM 1242 N N . LEU A 1 153 ? 9.214 2.660 -15.378 1.00 92.50 153 LEU A N 1
ATOM 1243 C CA . LEU A 1 153 ? 8.026 2.534 -16.212 1.00 92.50 153 LEU A CA 1
ATOM 1244 C C . LEU A 1 153 ? 7.327 1.246 -15.780 1.00 92.50 153 LEU A C 1
ATOM 1246 O O . LEU A 1 153 ? 7.666 0.157 -16.250 1.00 92.50 153 LEU A O 1
ATOM 1250 N N . ASN A 1 154 ? 6.415 1.377 -14.817 1.00 94.69 154 ASN A N 1
ATOM 1251 C CA . ASN A 1 154 ? 5.855 0.247 -14.071 1.00 94.69 154 ASN A CA 1
ATOM 1252 C C . ASN A 1 154 ? 4.454 -0.177 -14.526 1.00 94.69 154 ASN A C 1
ATOM 1254 O O . ASN A 1 154 ? 3.969 -1.235 -14.115 1.00 94.69 154 ASN A O 1
ATOM 1258 N N . MET A 1 155 ? 3.848 0.620 -15.408 1.00 97.69 155 MET A N 1
ATOM 1259 C CA . MET A 1 155 ? 2.590 0.361 -16.105 1.00 97.69 155 MET A CA 1
ATOM 1260 C C . MET A 1 155 ? 2.713 0.789 -17.569 1.00 97.69 155 MET A C 1
ATOM 1262 O O . MET A 1 155 ? 3.591 1.569 -17.939 1.00 97.69 155 MET A O 1
ATOM 1266 N N . GLN A 1 156 ? 1.813 0.293 -18.411 1.00 97.31 156 GLN A N 1
ATOM 1267 C CA . GLN A 1 156 ? 1.917 0.385 -19.866 1.00 97.31 156 GLN A CA 1
ATOM 1268 C C . GLN A 1 156 ? 1.050 1.495 -20.461 1.00 97.31 156 GLN A C 1
ATOM 1270 O O . GLN A 1 156 ? 0.468 1.307 -21.526 1.00 97.31 156 GLN A O 1
ATOM 1275 N N . PHE A 1 157 ? 0.912 2.638 -19.783 1.00 98.12 157 PHE A N 1
ATOM 1276 C CA . PHE A 1 157 ? 0.102 3.746 -20.292 1.00 98.12 157 PHE A CA 1
ATOM 1277 C C . PHE A 1 157 ? 0.631 5.123 -19.906 1.00 98.12 157 PHE A C 1
ATOM 1279 O O . PHE A 1 157 ? 1.304 5.295 -18.898 1.00 98.12 157 PHE A O 1
ATOM 1286 N N . VAL A 1 158 ? 0.257 6.126 -20.690 1.00 97.25 158 VAL A N 1
ATOM 1287 C CA . VAL A 1 158 ? 0.419 7.547 -20.383 1.00 97.25 158 VAL A CA 1
ATOM 1288 C C . VAL A 1 158 ? -0.865 8.283 -20.754 1.00 97.25 158 VAL A C 1
ATOM 1290 O O . VAL A 1 158 ? -1.649 7.827 -21.591 1.00 97.25 158 VAL A O 1
ATOM 1293 N N . ALA A 1 159 ? -1.091 9.441 -20.142 1.00 96.31 159 ALA A N 1
ATOM 1294 C CA . ALA A 1 159 ? -2.228 10.290 -20.478 1.00 96.31 159 ALA A CA 1
ATOM 1295 C C . ALA A 1 159 ? -1.826 11.761 -20.484 1.00 96.31 159 ALA A C 1
ATOM 1297 O O . ALA A 1 159 ? -1.133 12.214 -19.577 1.00 96.31 159 ALA A O 1
ATOM 1298 N N . TYR A 1 160 ? -2.283 12.505 -21.487 1.00 94.69 160 TYR A N 1
ATOM 1299 C CA . TYR A 1 160 ? -2.097 13.947 -21.594 1.00 94.69 160 TYR A CA 1
ATOM 1300 C C . TYR A 1 160 ? -3.455 14.638 -21.590 1.00 94.69 160 TYR A C 1
ATOM 1302 O O . TYR A 1 160 ? -4.253 14.390 -22.491 1.00 94.69 160 TYR A O 1
ATOM 1310 N N . TYR A 1 161 ? -3.740 15.473 -20.594 1.00 94.69 161 TYR A N 1
ATOM 1311 C CA . TYR A 1 161 ? -5.068 16.066 -20.428 1.00 94.69 161 TYR A CA 1
ATOM 1312 C C . TYR A 1 161 ? -5.021 17.529 -19.993 1.00 94.69 161 TYR A C 1
ATOM 1314 O O . TYR A 1 161 ? -4.071 17.970 -19.352 1.00 94.69 161 TYR A O 1
ATOM 1322 N N . SER A 1 162 ? -6.073 18.267 -20.331 1.00 93.19 162 SER A N 1
ATOM 1323 C CA . SER A 1 162 ? -6.339 19.613 -19.826 1.00 93.19 162 SER A CA 1
ATOM 1324 C C . SER A 1 162 ? -7.111 19.554 -18.513 1.00 93.19 162 SER A C 1
ATOM 1326 O O . SER A 1 162 ? -7.974 18.695 -18.359 1.00 93.19 162 SER A O 1
ATOM 1328 N N . SER A 1 163 ? -6.88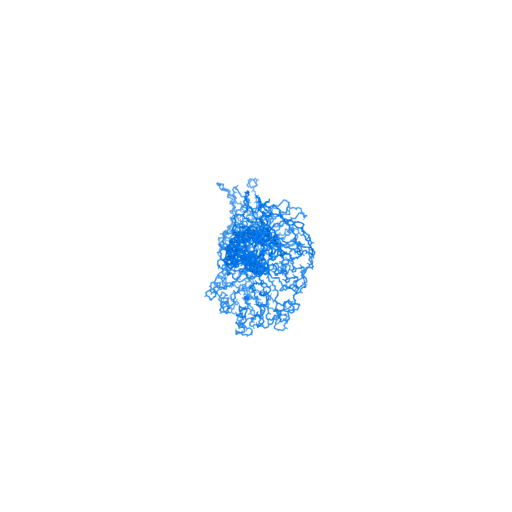2 20.486 -17.584 1.00 88.69 163 SER A N 1
ATOM 1329 C CA . SER A 1 163 ? -7.757 20.636 -16.411 1.00 88.69 163 SER A CA 1
ATOM 1330 C C . SER A 1 163 ? -9.131 21.251 -16.719 1.00 88.69 163 SER A C 1
ATOM 1332 O O . SER A 1 163 ? -10.057 21.085 -15.921 1.00 88.69 163 SER A O 1
ATOM 1334 N N . SER A 1 164 ? -9.280 21.952 -17.848 1.00 86.38 164 SER A N 1
ATOM 1335 C CA . SER A 1 164 ? -10.460 22.747 -18.203 1.00 86.38 164 SER A CA 1
ATOM 1336 C C . SER A 1 164 ? -10.603 22.888 -19.734 1.00 86.38 164 SER A C 1
ATOM 1338 O O . SER A 1 164 ? -9.886 23.676 -20.352 1.00 86.38 164 SER A O 1
ATOM 1340 N N . PRO A 1 165 ? -11.534 22.151 -20.374 1.00 84.25 165 PRO A N 1
ATOM 1341 C CA . PRO A 1 165 ? -12.346 21.085 -19.788 1.00 84.25 165 PRO A CA 1
ATOM 1342 C C . PRO A 1 165 ? -11.494 19.849 -19.438 1.00 84.25 165 PRO A C 1
ATOM 1344 O O . PRO A 1 165 ? -10.567 19.535 -20.188 1.00 84.25 165 PRO A O 1
ATOM 1347 N N . PRO A 1 166 ? -11.836 19.099 -18.367 1.00 86.88 166 PRO A N 1
ATOM 1348 C CA . PRO A 1 166 ? -11.125 17.886 -17.964 1.00 86.88 166 PRO A CA 1
ATOM 1349 C C . PRO A 1 166 ? -11.272 16.804 -19.034 1.00 86.88 166 PRO A C 1
ATOM 1351 O O . PRO A 1 166 ? -12.244 16.046 -19.060 1.00 86.88 166 PRO A O 1
ATOM 1354 N N . SER A 1 167 ? -10.343 16.785 -19.981 1.00 91.94 167 SER A N 1
ATOM 1355 C CA . SER A 1 167 ? -10.346 15.878 -21.122 1.00 91.94 167 SER A CA 1
ATOM 1356 C C . SER A 1 167 ? -8.969 15.812 -21.760 1.00 91.94 167 SER A C 1
ATOM 1358 O O . SER A 1 167 ? -8.175 16.753 -21.669 1.00 91.94 167 SER A O 1
ATOM 1360 N N . GLY A 1 168 ? -8.670 14.684 -22.391 1.00 93.88 168 GLY A N 1
ATOM 1361 C CA . GLY A 1 168 ? -7.332 14.439 -22.894 1.00 93.88 168 GLY A CA 1
ATOM 1362 C C . GLY A 1 168 ? -7.209 13.229 -23.798 1.00 93.88 168 GLY A C 1
ATOM 1363 O O . GLY A 1 168 ? -8.192 12.598 -24.186 1.00 93.88 168 GLY A O 1
ATOM 1364 N N . LEU A 1 169 ? -5.957 12.923 -24.114 1.00 94.56 169 LEU A N 1
ATOM 1365 C CA . LEU A 1 169 ? -5.516 11.784 -24.894 1.00 94.56 169 LEU A CA 1
ATOM 1366 C C . LEU A 1 169 ? -4.947 10.711 -23.965 1.00 94.56 169 LEU A C 1
ATOM 1368 O O . LEU A 1 169 ? -4.104 10.995 -23.116 1.00 94.56 169 LEU A O 1
ATOM 1372 N N . TYR A 1 170 ? -5.383 9.476 -24.161 1.00 97.56 170 TYR A N 1
ATOM 1373 C CA . TYR A 1 170 ? -4.890 8.287 -23.479 1.00 97.56 170 TYR A CA 1
ATOM 1374 C C . TYR A 1 170 ? -4.165 7.394 -24.485 1.00 97.56 170 TYR A C 1
ATOM 1376 O O . TYR A 1 170 ? -4.697 7.132 -25.567 1.00 97.56 170 TYR A O 1
ATOM 1384 N N . LEU A 1 171 ? -2.980 6.911 -24.113 1.00 97.94 171 LEU A N 1
ATOM 1385 C CA . LEU A 1 171 ? -2.158 6.003 -24.906 1.00 97.94 171 LEU A CA 1
ATOM 1386 C C . LEU A 1 171 ? -1.688 4.844 -24.024 1.00 97.94 171 LEU A C 1
ATOM 1388 O O . LEU A 1 171 ? -1.120 5.086 -22.962 1.00 97.94 171 LEU A O 1
ATOM 1392 N N . ALA A 1 172 ? -1.891 3.603 -24.462 1.00 98.25 172 ALA A N 1
ATOM 1393 C CA . ALA A 1 172 ? -1.442 2.421 -23.731 1.00 98.25 172 ALA A CA 1
ATOM 1394 C C . ALA A 1 172 ? -1.034 1.263 -24.639 1.00 98.25 172 ALA A C 1
ATOM 1396 O O . ALA A 1 172 ? -1.537 1.142 -25.750 1.00 98.25 172 ALA A O 1
ATOM 1397 N N . ASP A 1 173 ? -0.207 0.363 -24.121 1.00 98.12 173 ASP A N 1
ATOM 1398 C CA . ASP A 1 173 ? 0.123 -0.912 -24.751 1.00 98.12 173 ASP A CA 1
ATOM 1399 C C . ASP A 1 173 ? -0.575 -2.047 -24.008 1.00 98.12 173 ASP A C 1
ATOM 1401 O O . ASP A 1 173 ? -0.200 -2.395 -22.891 1.00 98.12 173 ASP A O 1
ATOM 1405 N N . TYR A 1 174 ? -1.598 -2.647 -24.622 1.00 97.75 174 TYR A N 1
ATOM 1406 C CA . TYR A 1 174 ? -2.320 -3.782 -24.036 1.00 97.75 174 TYR A CA 1
ATOM 1407 C C . TYR A 1 174 ? -1.582 -5.092 -24.322 1.00 97.75 174 TYR A C 1
ATOM 1409 O O . TYR A 1 174 ? -2.063 -5.966 -25.044 1.00 97.75 174 TYR A O 1
ATOM 1417 N N . ASP A 1 175 ? -0.370 -5.194 -23.782 1.00 97.62 175 ASP A N 1
ATOM 1418 C CA . ASP A 1 175 ? 0.458 -6.396 -23.809 1.00 97.62 175 ASP A CA 1
ATOM 1419 C C . ASP A 1 175 ? 0.139 -7.278 -22.610 1.00 97.62 175 ASP A C 1
ATOM 1421 O O . ASP A 1 175 ? 0.620 -7.046 -21.502 1.00 97.62 175 ASP A O 1
ATOM 1425 N N . GLU A 1 176 ? -0.664 -8.308 -22.858 1.00 96.94 176 GLU A N 1
ATOM 1426 C CA . GLU A 1 176 ? -1.111 -9.282 -21.857 1.00 96.94 176 GLU A CA 1
ATOM 1427 C C . GLU A 1 176 ? 0.041 -10.141 -21.311 1.00 96.94 176 GLU A C 1
ATOM 1429 O O . GLU A 1 176 ? -0.087 -10.761 -20.255 1.00 96.94 176 GLU A O 1
ATOM 1434 N N . THR A 1 177 ? 1.194 -10.176 -21.994 1.00 96.50 177 THR A N 1
ATOM 1435 C CA . THR A 1 177 ? 2.399 -10.800 -21.432 1.00 96.50 177 THR A CA 1
ATOM 1436 C C . THR A 1 177 ? 3.064 -9.880 -20.412 1.00 96.50 177 THR A C 1
ATOM 1438 O O . THR A 1 177 ? 3.590 -10.369 -19.417 1.00 96.50 177 THR A O 1
ATOM 1441 N N . GLY A 1 178 ? 3.024 -8.561 -20.647 1.00 95.94 178 GLY A N 1
ATOM 1442 C CA . GLY A 1 178 ? 3.708 -7.529 -19.862 1.00 95.94 178 GLY A CA 1
ATOM 1443 C C . GLY A 1 178 ? 5.239 -7.657 -19.867 1.00 95.94 178 GLY A C 1
ATOM 1444 O O . GLY A 1 178 ? 5.923 -7.164 -18.970 1.00 95.94 178 GLY A O 1
ATOM 1445 N N . MET A 1 179 ? 5.803 -8.362 -20.851 1.00 95.56 179 MET A N 1
ATOM 1446 C CA . MET A 1 179 ? 7.231 -8.700 -20.880 1.00 95.56 179 MET A CA 1
ATOM 1447 C C . MET A 1 179 ? 8.010 -7.947 -21.958 1.00 95.56 179 MET A C 1
ATOM 1449 O O . MET A 1 179 ? 9.237 -7.916 -21.894 1.00 95.56 179 MET A O 1
ATOM 1453 N N . TYR A 1 180 ? 7.347 -7.363 -22.959 1.00 96.38 180 TYR A N 1
ATOM 1454 C CA . TYR A 1 180 ? 8.054 -6.744 -24.079 1.00 96.38 180 TYR A CA 1
ATOM 1455 C C . TYR A 1 180 ? 8.651 -5.385 -23.716 1.00 96.38 180 TYR A C 1
ATOM 1457 O O . TYR A 1 180 ? 7.969 -4.525 -23.159 1.00 96.38 180 TYR A O 1
ATOM 1465 N N . VAL A 1 181 ? 9.906 -5.163 -24.116 1.00 96.44 181 VAL A N 1
ATOM 1466 C CA . VAL A 1 181 ? 10.587 -3.882 -23.914 1.00 96.44 181 VAL A CA 1
ATOM 1467 C C . VAL A 1 181 ? 9.906 -2.765 -24.706 1.00 96.44 181 VAL A C 1
ATOM 1469 O O . VAL A 1 181 ? 9.789 -2.829 -25.934 1.00 96.44 181 VAL A O 1
ATOM 1472 N N . LYS A 1 182 ? 9.497 -1.714 -23.993 1.00 95.50 182 LYS A N 1
ATOM 1473 C CA . LYS A 1 182 ? 8.874 -0.512 -24.558 1.00 95.50 182 LYS A CA 1
ATOM 1474 C C . LYS A 1 182 ? 9.169 0.732 -23.723 1.00 95.50 182 LYS A C 1
ATOM 1476 O O . LYS A 1 182 ? 9.609 0.619 -22.577 1.00 95.50 182 LYS A O 1
ATOM 1481 N N . LYS A 1 183 ? 8.948 1.910 -24.307 1.00 94.38 183 LYS A N 1
ATOM 1482 C CA . LYS A 1 183 ? 9.111 3.211 -23.644 1.00 94.38 183 LYS A CA 1
ATOM 1483 C C . LYS A 1 183 ? 8.235 4.285 -24.286 1.00 94.38 183 LYS A C 1
ATOM 1485 O O . LYS A 1 183 ? 7.989 4.252 -25.493 1.00 94.38 183 LYS A O 1
ATOM 1490 N N . PHE A 1 184 ? 7.862 5.282 -23.491 1.00 93.38 184 PHE A N 1
ATOM 1491 C CA . PHE A 1 184 ? 7.145 6.467 -23.951 1.00 93.38 184 PHE A CA 1
ATOM 1492 C C . PHE A 1 184 ? 8.077 7.672 -23.959 1.00 93.38 184 PHE A C 1
ATOM 1494 O O . PHE A 1 184 ? 8.878 7.861 -23.043 1.00 93.38 184 PHE A O 1
ATOM 1501 N N . ALA A 1 185 ? 7.955 8.508 -24.982 1.00 89.06 185 ALA A N 1
ATOM 1502 C CA . ALA A 1 185 ? 8.732 9.726 -25.110 1.00 89.06 185 ALA A CA 1
ATOM 1503 C C . ALA A 1 185 ? 7.852 10.925 -25.462 1.00 89.06 185 ALA A C 1
ATOM 1505 O O . ALA A 1 185 ? 6.925 10.831 -26.262 1.00 89.06 185 ALA A O 1
ATOM 1506 N N . LEU A 1 186 ? 8.189 12.060 -24.861 1.00 86.25 186 LEU A N 1
ATOM 1507 C CA . LEU A 1 186 ? 7.653 13.379 -25.135 1.00 86.25 186 LEU A CA 1
ATOM 1508 C C . LEU A 1 186 ? 8.779 14.235 -25.718 1.00 86.25 186 LEU A C 1
ATOM 1510 O O . LEU A 1 186 ? 9.697 14.634 -25.001 1.00 86.25 186 LEU A O 1
ATOM 1514 N N . LEU A 1 187 ? 8.736 14.499 -27.017 1.00 83.25 187 LEU A N 1
ATOM 1515 C CA . LEU A 1 187 ? 9.808 15.201 -27.722 1.00 83.25 187 LEU A CA 1
ATOM 1516 C C . LEU A 1 187 ? 9.329 16.588 -28.138 1.00 83.25 187 LEU A C 1
ATOM 1518 O O . LEU A 1 187 ? 8.303 16.699 -28.803 1.00 83.25 187 LEU A O 1
ATOM 1522 N N . ARG A 1 188 ? 10.053 17.649 -27.770 1.00 78.00 188 ARG A N 1
ATOM 1523 C CA . ARG A 1 188 ? 9.738 18.998 -28.255 1.00 78.00 188 ARG A CA 1
ATOM 1524 C C . ARG A 1 188 ? 10.087 19.110 -29.738 1.00 78.00 188 ARG A C 1
ATOM 1526 O O . ARG A 1 188 ? 11.158 18.666 -30.148 1.00 78.00 188 ARG A O 1
ATOM 1533 N N . ASP A 1 189 ? 9.205 19.721 -30.524 1.00 72.19 189 ASP A N 1
ATOM 1534 C CA . ASP A 1 189 ? 9.479 20.014 -31.930 1.00 72.19 189 ASP A CA 1
ATOM 1535 C C . ASP A 1 189 ? 10.672 20.989 -32.039 1.00 72.19 189 ASP A C 1
ATOM 1537 O O . ASP A 1 189 ? 10.629 22.071 -31.445 1.00 72.19 189 ASP A O 1
ATOM 1541 N N . PRO A 1 190 ? 11.744 20.652 -32.786 1.00 64.06 190 PRO A N 1
ATOM 1542 C CA . PRO A 1 190 ? 12.881 21.549 -32.999 1.00 64.06 190 PRO A CA 1
ATOM 1543 C C . PRO A 1 190 ? 12.516 22.878 -33.675 1.00 64.06 190 PRO A C 1
ATOM 1545 O O . PRO A 1 190 ? 13.295 23.828 -33.616 1.00 64.06 190 PRO A O 1
ATOM 1548 N N . HIS A 1 191 ? 11.363 22.946 -34.347 1.00 65.62 191 HIS A N 1
ATOM 1549 C CA . HIS A 1 191 ? 10.944 24.088 -35.160 1.00 65.62 191 HIS A CA 1
ATOM 1550 C C . HIS A 1 191 ? 9.654 24.762 -34.663 1.00 65.62 191 HIS A C 1
ATOM 1552 O O . HIS A 1 191 ? 9.144 25.660 -35.336 1.00 65.62 191 HIS A O 1
ATOM 1558 N N . GLY A 1 192 ? 9.125 24.365 -33.499 1.00 65.81 192 GLY A N 1
ATOM 1559 C CA . GLY A 1 192 ? 7.839 24.847 -32.994 1.00 65.81 192 GLY A CA 1
ATOM 1560 C C . GLY A 1 192 ? 7.686 24.788 -31.472 1.00 65.81 192 GLY A C 1
ATOM 1561 O O . GLY A 1 192 ? 8.595 24.406 -30.740 1.00 65.81 192 GLY A O 1
ATOM 1562 N N . SER A 1 193 ? 6.512 25.201 -30.988 1.00 65.94 193 SER A N 1
ATOM 1563 C CA . SER A 1 193 ? 6.105 25.109 -29.574 1.00 65.94 193 SER A CA 1
ATOM 1564 C C . SER A 1 193 ? 5.328 23.832 -29.239 1.00 65.94 193 SER A C 1
ATOM 1566 O O . SER A 1 193 ? 5.006 23.613 -28.076 1.00 65.94 193 SER A O 1
ATOM 1568 N N . ASN A 1 194 ? 5.028 23.003 -30.243 1.00 76.25 194 ASN A N 1
ATOM 1569 C CA . ASN A 1 194 ? 4.335 21.730 -30.069 1.00 76.25 194 ASN A CA 1
ATOM 1570 C C . ASN A 1 194 ? 5.309 20.615 -29.637 1.00 76.25 194 ASN A C 1
ATOM 1572 O O . ASN A 1 194 ? 6.534 20.761 -29.696 1.00 76.25 194 ASN A O 1
ATOM 1576 N N . PHE A 1 195 ? 4.758 19.485 -29.212 1.00 81.25 195 PHE A N 1
ATOM 1577 C CA . PHE A 1 195 ? 5.507 18.285 -28.872 1.00 81.25 195 PHE A CA 1
ATOM 1578 C C . PHE A 1 195 ? 4.949 17.054 -29.585 1.00 81.25 195 PHE A C 1
ATOM 1580 O O . PHE A 1 195 ? 3.837 17.045 -30.122 1.00 81.25 195 PHE A O 1
ATOM 1587 N N . TRP A 1 196 ? 5.756 15.999 -29.612 1.00 85.75 196 TRP A N 1
ATOM 1588 C CA . TRP A 1 196 ? 5.410 14.700 -30.162 1.00 85.75 196 TRP A CA 1
ATOM 1589 C C . TRP A 1 196 ? 5.335 13.689 -29.028 1.00 85.75 196 TRP A C 1
ATOM 1591 O O . TRP A 1 196 ? 6.271 13.578 -28.233 1.00 85.75 196 TRP A O 1
ATOM 1601 N N . LEU A 1 197 ? 4.240 12.936 -28.974 1.00 88.75 197 LEU A N 1
ATOM 1602 C CA . LEU A 1 197 ? 4.148 11.747 -28.138 1.00 88.75 197 LEU A CA 1
ATOM 1603 C C . LEU A 1 197 ? 4.562 10.539 -28.980 1.00 88.75 197 LEU A C 1
ATOM 1605 O O . LEU A 1 197 ? 3.961 10.254 -30.017 1.00 88.75 197 LEU A O 1
ATOM 1609 N N . VAL A 1 198 ? 5.619 9.858 -28.555 1.00 90.75 198 VAL A N 1
ATOM 1610 C CA . VAL A 1 198 ? 6.233 8.746 -29.282 1.00 90.75 198 VAL A CA 1
ATOM 1611 C C . VAL A 1 198 ? 6.194 7.505 -28.407 1.00 90.75 198 VAL A C 1
ATOM 1613 O O . VAL A 1 198 ? 6.822 7.468 -27.349 1.00 90.75 198 VAL A O 1
ATOM 1616 N N . ASN A 1 199 ? 5.494 6.472 -28.867 1.00 95.25 199 ASN A N 1
ATOM 1617 C CA . ASN A 1 199 ? 5.606 5.139 -28.287 1.00 95.25 199 ASN A CA 1
ATOM 1618 C C . ASN A 1 199 ? 6.685 4.347 -29.026 1.00 95.25 199 ASN A C 1
ATOM 1620 O O . ASN A 1 199 ? 6.707 4.345 -30.254 1.00 95.25 199 ASN A O 1
ATOM 1624 N N . THR A 1 200 ? 7.603 3.718 -28.298 1.00 95.69 200 THR A N 1
ATOM 1625 C CA . THR A 1 200 ? 8.720 2.967 -28.877 1.00 95.69 200 THR A CA 1
ATOM 1626 C C . THR A 1 200 ? 8.716 1.531 -28.383 1.00 95.69 200 THR A C 1
ATOM 1628 O O . THR A 1 200 ? 8.833 1.287 -27.185 1.00 95.69 200 THR A O 1
ATOM 1631 N N . HIS A 1 201 ? 8.691 0.588 -29.320 1.00 96.00 201 HIS A N 1
ATOM 1632 C CA . HIS A 1 201 ? 8.821 -0.845 -29.076 1.00 96.00 201 HIS A CA 1
ATOM 1633 C C . HIS A 1 201 ? 10.226 -1.298 -29.472 1.00 96.00 201 HIS A C 1
ATOM 1635 O O . HIS A 1 201 ? 10.633 -1.119 -30.623 1.00 96.00 201 HIS A O 1
ATOM 1641 N N . VAL A 1 202 ? 10.970 -1.879 -28.530 1.00 95.00 202 VAL A N 1
ATOM 1642 C CA . VAL A 1 202 ? 12.360 -2.295 -28.759 1.00 95.00 202 VAL A CA 1
ATOM 1643 C C . VAL A 1 202 ? 12.384 -3.773 -29.129 1.00 95.00 202 VAL A C 1
ATOM 1645 O O . VAL A 1 202 ? 11.994 -4.635 -28.337 1.00 95.00 202 VAL A O 1
ATOM 1648 N N . LEU A 1 203 ? 12.826 -4.075 -30.345 1.00 93.56 203 LEU A N 1
ATOM 1649 C CA . LEU A 1 203 ? 12.743 -5.413 -30.919 1.00 93.56 203 LEU A CA 1
ATOM 1650 C C . LEU A 1 203 ? 13.915 -6.299 -30.499 1.00 93.56 203 LEU A C 1
ATOM 1652 O O . LEU A 1 203 ? 15.011 -5.824 -30.203 1.00 93.56 203 LEU A O 1
ATOM 1656 N N . SER A 1 204 ? 13.692 -7.613 -30.546 1.00 90.94 204 SER A N 1
ATOM 1657 C CA . SER A 1 204 ? 14.800 -8.564 -30.625 1.00 90.94 204 SER A CA 1
ATOM 1658 C C . SER A 1 204 ? 15.473 -8.461 -31.998 1.00 90.94 204 SER A C 1
ATOM 1660 O O . SER A 1 204 ? 14.829 -8.169 -33.011 1.00 90.94 204 SER A O 1
ATOM 1662 N N . PHE A 1 205 ? 16.781 -8.708 -32.040 1.00 87.50 205 PHE A N 1
ATOM 1663 C CA . PHE A 1 205 ? 17.548 -8.682 -33.289 1.00 87.50 205 PHE A CA 1
ATOM 1664 C C . PHE A 1 205 ? 17.505 -10.023 -34.043 1.00 87.50 205 PHE A C 1
ATOM 1666 O O . PHE A 1 205 ? 18.101 -10.150 -35.112 1.00 87.50 205 PHE A O 1
ATOM 1673 N N . GLU A 1 206 ? 16.808 -11.029 -33.512 1.00 75.69 206 GLU A N 1
ATOM 1674 C CA . GLU A 1 206 ? 16.679 -12.351 -34.126 1.00 75.69 206 GLU A CA 1
ATOM 1675 C C . GLU A 1 206 ? 15.529 -12.395 -35.152 1.00 75.69 206 GLU A C 1
ATOM 1677 O O . GLU A 1 206 ? 14.434 -11.911 -34.889 1.00 75.69 206 GLU A O 1
ATOM 1682 N N . ASN A 1 207 ? 15.791 -12.983 -36.330 1.00 65.19 207 ASN A N 1
ATOM 1683 C CA . ASN A 1 207 ? 14.845 -13.235 -37.433 1.00 65.19 207 ASN A CA 1
ATOM 1684 C C . ASN A 1 207 ? 13.851 -12.094 -37.759 1.00 65.19 207 ASN A C 1
ATOM 1686 O O . ASN A 1 207 ? 12.675 -12.146 -37.407 1.00 65.19 207 ASN A O 1
ATOM 1690 N N . GLN A 1 208 ? 14.301 -11.101 -38.530 1.00 78.31 208 GLN A N 1
ATOM 1691 C CA . GLN A 1 208 ? 13.502 -9.907 -38.836 1.00 78.31 208 GLN A CA 1
ATOM 1692 C C . GLN A 1 208 ? 12.753 -9.938 -40.172 1.00 78.31 208 GLN A C 1
ATOM 1694 O O . GLN A 1 208 ? 12.208 -8.917 -40.577 1.00 78.31 208 GLN A O 1
ATOM 1699 N N . ALA A 1 209 ? 12.700 -11.080 -40.865 1.00 86.19 209 ALA A N 1
ATOM 1700 C CA . ALA A 1 209 ? 12.056 -11.160 -42.180 1.00 86.19 209 ALA A CA 1
ATOM 1701 C C . ALA A 1 209 ? 10.571 -10.753 -42.134 1.00 86.19 209 ALA A C 1
ATOM 1703 O O . ALA A 1 209 ? 10.079 -10.080 -43.041 1.00 86.19 209 ALA A O 1
ATOM 1704 N N . LYS A 1 210 ? 9.871 -11.130 -41.058 1.00 90.31 210 LYS A N 1
ATOM 1705 C CA . LYS A 1 210 ? 8.515 -10.680 -40.746 1.00 90.31 210 LYS A CA 1
ATOM 1706 C C . LYS A 1 210 ? 8.383 -10.477 -39.241 1.00 90.31 210 LYS A C 1
ATOM 1708 O O . LYS A 1 210 ? 8.612 -11.409 -38.476 1.00 90.31 210 LYS A O 1
ATOM 1713 N N . VAL A 1 211 ? 7.985 -9.279 -38.832 1.00 91.00 211 VAL A N 1
ATOM 1714 C CA . VAL A 1 211 ? 7.822 -8.894 -37.427 1.00 91.00 211 VAL A CA 1
ATOM 1715 C C . VAL A 1 211 ? 6.419 -8.346 -37.230 1.00 91.00 211 VAL A C 1
ATOM 1717 O O . VAL A 1 211 ? 5.955 -7.534 -38.023 1.00 91.00 211 VAL A O 1
ATOM 1720 N N . ALA A 1 212 ? 5.753 -8.763 -36.160 1.00 92.69 212 ALA A N 1
ATOM 1721 C CA . ALA A 1 212 ? 4.491 -8.189 -35.718 1.00 92.69 212 ALA A CA 1
ATOM 1722 C C . ALA A 1 212 ? 4.614 -7.795 -34.249 1.00 92.69 212 ALA A C 1
ATOM 1724 O O . ALA A 1 212 ? 5.172 -8.553 -33.452 1.00 92.69 212 ALA A O 1
ATOM 1725 N N . LEU A 1 213 ? 4.084 -6.625 -33.889 1.00 93.62 213 LEU A N 1
ATOM 1726 C CA . LEU A 1 213 ? 3.882 -6.300 -32.484 1.00 93.62 213 LEU A CA 1
ATOM 1727 C C . LEU A 1 213 ? 2.830 -7.276 -31.923 1.00 93.62 213 LEU A C 1
ATOM 1729 O O . LEU A 1 213 ? 1.739 -7.375 -32.487 1.00 93.62 213 LEU A O 1
ATOM 1733 N N . PRO A 1 214 ? 3.127 -8.016 -30.842 1.00 93.56 214 PRO A N 1
ATOM 1734 C CA . PRO A 1 214 ? 2.256 -9.089 -30.354 1.00 93.56 214 PRO A CA 1
ATOM 1735 C C . PRO A 1 214 ? 1.064 -8.584 -29.530 1.00 93.56 214 PRO A C 1
ATOM 1737 O O . PRO A 1 214 ? 0.320 -9.376 -28.960 1.00 93.56 214 PRO A O 1
ATOM 1740 N N . TYR A 1 215 ? 0.877 -7.270 -29.458 1.00 96.69 215 TYR A N 1
ATOM 1741 C CA . TYR A 1 215 ? -0.143 -6.603 -28.666 1.00 96.69 215 TYR A CA 1
ATOM 1742 C C . TYR A 1 215 ? -0.715 -5.408 -29.419 1.00 96.69 215 TYR A C 1
ATOM 1744 O O . TYR A 1 215 ? -0.180 -4.971 -30.437 1.00 96.69 215 TYR A O 1
ATOM 1752 N N . SER A 1 216 ? -1.839 -4.898 -28.919 1.00 96.88 216 SER A N 1
ATOM 1753 C CA . SER A 1 216 ? -2.485 -3.726 -29.505 1.00 96.88 216 SER A CA 1
ATOM 1754 C C . SER A 1 216 ? -2.052 -2.465 -28.768 1.00 96.88 216 SER A C 1
ATOM 1756 O O . SER A 1 216 ? -2.090 -2.427 -27.537 1.00 96.88 216 SER A O 1
ATOM 1758 N N . VAL A 1 217 ? -1.704 -1.429 -29.525 1.00 98.06 217 VAL A N 1
ATOM 1759 C CA . VAL A 1 217 ? -1.570 -0.074 -28.994 1.00 98.06 217 VAL A CA 1
ATOM 1760 C C . VAL A 1 217 ? -2.955 0.560 -28.963 1.00 98.06 217 VAL A C 1
ATOM 1762 O O . VAL A 1 217 ? -3.681 0.553 -29.958 1.00 98.06 217 VAL A O 1
ATOM 1765 N N . VAL A 1 218 ? -3.352 1.070 -27.807 1.00 98.06 218 VAL A N 1
ATOM 1766 C CA . VAL A 1 218 ? -4.668 1.651 -27.559 1.00 98.06 218 VAL A CA 1
ATOM 1767 C C . VAL A 1 218 ? -4.540 3.157 -27.490 1.00 98.06 218 VAL A C 1
ATOM 1769 O O . VAL A 1 218 ? -3.791 3.683 -26.672 1.00 98.06 218 VAL A O 1
ATOM 1772 N N . LEU A 1 219 ? -5.294 3.844 -28.341 1.00 97.06 219 LEU A N 1
ATOM 1773 C CA . LEU A 1 219 ? -5.310 5.299 -28.418 1.00 97.06 219 LEU A CA 1
ATOM 1774 C C . LEU A 1 219 ? -6.747 5.798 -28.381 1.00 97.06 219 LEU A C 1
ATOM 1776 O O . LEU A 1 219 ? -7.589 5.324 -29.147 1.00 97.06 219 LEU A O 1
ATOM 1780 N N . GLY A 1 220 ? -7.034 6.776 -27.534 1.00 95.81 220 GLY A N 1
ATOM 1781 C CA . GLY A 1 220 ? -8.368 7.354 -27.475 1.00 95.81 220 GLY A CA 1
ATOM 1782 C C . GLY A 1 220 ? -8.435 8.648 -26.699 1.00 95.81 220 GLY A C 1
ATOM 1783 O O . GLY A 1 220 ? -7.501 9.021 -25.992 1.00 95.81 220 GLY A O 1
ATOM 1784 N N . VAL A 1 221 ? -9.566 9.328 -26.836 1.00 95.25 221 VAL A N 1
ATOM 1785 C CA . VAL A 1 221 ? -9.882 10.488 -26.003 1.00 95.25 221 VAL A CA 1
ATOM 1786 C C . VAL A 1 221 ? -10.651 10.048 -24.767 1.00 95.25 221 VAL A C 1
ATOM 1788 O O . VAL A 1 221 ? -11.459 9.115 -24.820 1.00 95.25 221 VAL A O 1
ATOM 1791 N N . PHE A 1 222 ? -10.417 10.732 -23.655 1.00 96.44 222 PHE A N 1
ATOM 1792 C CA . PHE A 1 222 ? -11.137 10.503 -22.410 1.00 96.44 222 PHE A CA 1
ATOM 1793 C C . PHE A 1 222 ? -11.542 11.826 -21.762 1.00 96.44 222 PHE A C 1
ATOM 1795 O O . PHE A 1 222 ? -10.971 12.879 -22.049 1.00 96.44 222 PHE A O 1
ATOM 1802 N N . SER A 1 223 ? -12.545 11.761 -20.893 1.00 95.25 223 SER A N 1
ATOM 1803 C CA . SER A 1 223 ? -12.950 12.863 -20.023 1.00 95.25 223 SER A CA 1
ATOM 1804 C C . SER A 1 223 ? -12.513 12.543 -18.604 1.00 95.25 223 SER A C 1
ATOM 1806 O O . SER A 1 223 ? -12.736 11.423 -18.145 1.00 95.25 223 SER A O 1
ATOM 1808 N N . GLY A 1 224 ? -11.907 13.513 -17.928 1.00 94.81 224 GLY A N 1
ATOM 1809 C CA . GLY A 1 224 ? -11.406 13.338 -16.576 1.00 94.81 224 GLY A CA 1
ATOM 1810 C C . GLY A 1 224 ? -9.978 13.813 -16.349 1.00 94.81 224 GLY A C 1
ATOM 1811 O O . GLY A 1 224 ? -9.427 14.595 -17.122 1.00 94.81 224 GLY A O 1
ATOM 1812 N N . ASP A 1 225 ? -9.407 13.321 -15.255 1.00 95.06 225 ASP A N 1
ATOM 1813 C CA . ASP A 1 225 ? -8.048 13.594 -14.789 1.00 95.06 225 ASP A CA 1
ATOM 1814 C C . ASP A 1 225 ? -7.197 12.312 -14.699 1.00 95.06 225 ASP A C 1
ATOM 1816 O O . ASP A 1 225 ? -7.562 11.251 -15.215 1.00 95.06 225 ASP A O 1
ATOM 1820 N N . TRP A 1 226 ? -6.040 12.399 -14.035 1.00 96.19 226 TRP A N 1
ATOM 1821 C CA . TRP A 1 226 ? -5.140 11.262 -13.836 1.00 96.19 226 TRP A CA 1
ATOM 1822 C C . TRP A 1 226 ? -5.828 10.040 -13.209 1.00 96.19 226 TRP A C 1
ATOM 1824 O O . TRP A 1 226 ? -5.462 8.911 -13.539 1.00 96.19 226 TRP A O 1
ATOM 1834 N N . TYR A 1 227 ? -6.819 10.237 -12.329 1.00 96.56 227 TYR A N 1
ATOM 1835 C CA . TYR A 1 227 ? -7.507 9.127 -11.677 1.00 96.56 227 TYR A CA 1
ATOM 1836 C C . TYR A 1 227 ? -8.427 8.422 -12.673 1.00 96.56 227 TYR A C 1
ATOM 1838 O O . TYR A 1 227 ? -8.459 7.195 -12.697 1.00 96.56 227 TYR A O 1
ATOM 1846 N N . ASP A 1 228 ? -9.115 9.163 -13.546 1.00 97.31 228 ASP A N 1
ATOM 1847 C CA . ASP A 1 228 ? -9.949 8.564 -14.596 1.00 97.31 228 ASP A CA 1
ATOM 1848 C C . ASP A 1 228 ? -9.099 7.783 -15.606 1.00 97.31 228 ASP A C 1
ATOM 1850 O O . ASP A 1 228 ? -9.450 6.658 -15.961 1.00 97.31 228 ASP A O 1
ATOM 1854 N N . ALA A 1 229 ? -7.937 8.321 -15.997 1.00 98.00 229 ALA A N 1
ATOM 1855 C CA . ALA A 1 229 ? -6.968 7.601 -16.827 1.00 98.00 229 ALA A CA 1
ATOM 1856 C C . ALA A 1 229 ? -6.490 6.299 -16.154 1.00 98.00 229 ALA A C 1
ATOM 1858 O O . ALA A 1 229 ? -6.430 5.251 -16.802 1.00 98.00 229 ALA A O 1
ATOM 1859 N N . ALA A 1 230 ? -6.220 6.336 -14.844 1.00 98.31 230 ALA A N 1
ATOM 1860 C CA . ALA A 1 230 ? -5.872 5.149 -14.067 1.00 98.31 230 ALA A CA 1
ATOM 1861 C C . ALA A 1 230 ? -7.013 4.122 -14.038 1.00 98.31 230 ALA A C 1
ATOM 1863 O O . ALA A 1 230 ? -6.765 2.931 -14.203 1.00 98.31 230 ALA A O 1
ATOM 1864 N N . GLN A 1 231 ? -8.267 4.562 -13.876 1.00 97.56 231 GLN A N 1
ATOM 1865 C CA . GLN A 1 231 ? -9.423 3.661 -13.891 1.00 97.56 231 GLN A CA 1
ATOM 1866 C C . GLN A 1 231 ? -9.658 3.036 -15.273 1.00 97.56 231 GLN A C 1
ATOM 1868 O O . GLN A 1 231 ? -10.031 1.865 -15.344 1.00 97.56 231 GLN A O 1
ATOM 1873 N N . ILE A 1 232 ? -9.399 3.766 -16.364 1.00 98.12 232 ILE A N 1
ATOM 1874 C CA . ILE A 1 232 ? -9.421 3.212 -17.728 1.00 98.12 232 ILE A CA 1
ATOM 1875 C C . ILE A 1 232 ? -8.397 2.078 -17.848 1.00 98.12 232 ILE A C 1
ATOM 1877 O O . ILE A 1 232 ? -8.755 0.975 -18.262 1.00 98.12 232 ILE A O 1
ATOM 1881 N N . TYR A 1 233 ? -7.147 2.310 -17.434 1.00 98.56 233 TYR A N 1
ATOM 1882 C CA . TYR A 1 233 ? -6.111 1.275 -17.471 1.00 98.56 233 TYR A CA 1
ATOM 1883 C C . TYR A 1 233 ? -6.461 0.085 -16.568 1.00 98.56 233 TYR A C 1
ATOM 1885 O O . TYR A 1 233 ? -6.400 -1.065 -17.007 1.00 98.56 233 TYR A O 1
ATOM 1893 N N . LYS A 1 234 ? -6.926 0.353 -15.339 1.00 97.94 234 LYS A N 1
ATOM 1894 C CA . LYS A 1 234 ? -7.318 -0.656 -14.344 1.00 97.94 234 LYS A CA 1
ATOM 1895 C C . LYS A 1 234 ? -8.347 -1.655 -14.875 1.00 97.94 234 LYS A C 1
ATOM 1897 O O . LYS A 1 234 ? -8.259 -2.837 -14.549 1.00 97.94 234 LYS A O 1
ATOM 1902 N N . GLN A 1 235 ? -9.295 -1.224 -15.712 1.00 96.75 235 GLN A N 1
ATOM 1903 C CA . GLN A 1 235 ? -10.303 -2.121 -16.299 1.00 96.75 235 GLN A CA 1
ATOM 1904 C C . GLN A 1 235 ? -9.694 -3.246 -17.144 1.00 96.75 235 GLN A C 1
ATOM 1906 O O . GLN A 1 235 ? -10.251 -4.347 -17.176 1.00 96.75 235 GLN A O 1
ATOM 1911 N N . TRP A 1 236 ? -8.580 -2.973 -17.827 1.00 97.44 236 TRP A N 1
ATOM 1912 C CA . TRP A 1 236 ? -7.820 -3.966 -18.583 1.00 97.44 236 TRP A CA 1
ATOM 1913 C C . TRP A 1 236 ? -6.795 -4.679 -17.694 1.00 97.44 236 TRP A C 1
ATOM 1915 O O . TRP A 1 236 ? -6.778 -5.910 -17.647 1.00 97.44 236 TRP A O 1
ATOM 1925 N N . ALA A 1 237 ? -5.998 -3.913 -16.948 1.00 97.62 237 ALA A N 1
ATOM 1926 C CA . ALA A 1 237 ? -4.923 -4.392 -16.083 1.00 97.62 237 ALA A CA 1
ATOM 1927 C C . ALA A 1 237 ? -5.394 -5.394 -15.015 1.00 97.62 237 ALA A C 1
ATOM 1929 O O . ALA A 1 237 ? -4.762 -6.425 -14.807 1.00 97.62 237 ALA A O 1
ATOM 1930 N N . GLY A 1 238 ? -6.548 -5.146 -14.388 1.00 96.06 238 GLY A N 1
ATOM 1931 C CA . GLY A 1 238 ? -7.123 -6.027 -13.365 1.00 96.06 238 GLY A CA 1
ATOM 1932 C C . GLY A 1 238 ? -7.604 -7.389 -13.883 1.00 96.06 238 GLY A C 1
ATOM 1933 O O . GLY A 1 238 ? -8.028 -8.225 -13.094 1.00 96.06 238 GLY A O 1
ATOM 1934 N N . ARG A 1 239 ? -7.573 -7.624 -15.203 1.00 96.12 239 ARG A N 1
ATOM 1935 C CA . ARG A 1 239 ? -7.908 -8.919 -15.827 1.00 96.12 239 ARG A CA 1
ATOM 1936 C C . ARG A 1 239 ? -6.672 -9.735 -16.201 1.00 96.12 239 ARG A C 1
ATOM 1938 O O . ARG A 1 239 ? -6.816 -10.863 -16.666 1.00 96.12 239 ARG A O 1
ATOM 1945 N N . GLN A 1 240 ? -5.483 -9.158 -16.048 1.00 97.44 240 GLN A N 1
ATOM 1946 C CA . GLN A 1 240 ? -4.235 -9.783 -16.463 1.00 97.44 240 GLN A CA 1
ATOM 1947 C C . GLN A 1 240 ? -3.748 -10.786 -15.419 1.00 97.44 240 GLN A C 1
ATOM 1949 O O . GLN A 1 240 ? -4.121 -10.734 -14.245 1.00 97.44 240 GLN A O 1
ATOM 1954 N N . TRP A 1 241 ? -2.886 -11.710 -15.842 1.00 96.31 241 TRP A N 1
ATOM 1955 C CA . TRP A 1 241 ? -2.406 -12.804 -14.991 1.00 96.31 241 TRP A CA 1
ATOM 1956 C C . TRP A 1 241 ? -1.671 -12.316 -13.735 1.00 96.31 241 TRP A C 1
ATOM 1958 O O . TRP A 1 241 ? -1.664 -13.022 -12.725 1.00 96.31 241 TRP A O 1
ATOM 1968 N N . TRP A 1 242 ? -1.089 -11.114 -13.778 1.00 96.31 242 TRP A N 1
ATOM 1969 C CA . TRP A 1 242 ? -0.399 -10.515 -12.641 1.00 96.31 242 TRP A CA 1
ATOM 1970 C C . TRP A 1 242 ? -1.327 -9.919 -11.575 1.00 96.31 242 TRP A C 1
ATOM 1972 O O . TRP A 1 242 ? -0.905 -9.756 -10.436 1.00 96.31 242 TRP A O 1
ATOM 1982 N N . ALA A 1 243 ? -2.593 -9.657 -11.905 1.00 95.19 243 ALA A N 1
ATOM 1983 C CA . ALA A 1 243 ? -3.597 -9.082 -11.008 1.00 95.19 243 ALA A CA 1
ATOM 1984 C C . ALA A 1 243 ? -4.691 -10.105 -10.634 1.00 95.19 243 ALA A C 1
ATOM 1986 O O . ALA A 1 243 ? -5.865 -9.772 -10.510 1.00 95.19 243 ALA A O 1
ATOM 1987 N N . ASN A 1 244 ? -4.327 -11.384 -10.486 1.00 88.69 244 ASN A N 1
ATOM 1988 C CA . ASN A 1 244 ? -5.304 -12.466 -10.304 1.00 88.69 244 ASN A CA 1
ATOM 1989 C C . ASN A 1 244 ? -5.796 -12.681 -8.862 1.00 88.69 244 ASN A C 1
ATOM 1991 O O . ASN A 1 244 ? -6.776 -13.398 -8.664 1.00 88.69 244 ASN A O 1
ATOM 1995 N N . SER A 1 245 ? -5.122 -12.112 -7.859 1.00 89.12 245 SER A N 1
ATOM 1996 C CA . SER A 1 245 ? -5.439 -12.336 -6.446 1.00 89.12 245 SER A CA 1
ATOM 1997 C C . SER A 1 245 ? -5.080 -11.112 -5.614 1.00 89.12 245 SER A C 1
ATOM 1999 O O . SER A 1 245 ? -3.916 -10.725 -5.560 1.00 89.12 245 SER A O 1
ATOM 2001 N N . SER A 1 246 ? -6.070 -10.528 -4.941 1.00 92.19 246 SER A N 1
ATOM 2002 C CA . SER A 1 246 ? -5.872 -9.389 -4.037 1.00 92.19 246 SER A CA 1
ATOM 2003 C C . SER A 1 246 ? -5.318 -9.819 -2.676 1.00 92.19 246 SER A C 1
ATOM 2005 O O . SER A 1 246 ? -5.486 -10.966 -2.266 1.00 92.19 246 SER A O 1
ATOM 2007 N N . LEU A 1 247 ? -4.738 -8.890 -1.918 1.00 91.81 247 LEU A N 1
ATOM 2008 C CA . LEU A 1 247 ? -4.269 -9.082 -0.539 1.00 91.81 247 LEU A CA 1
ATOM 2009 C C . LEU A 1 247 ? -5.381 -9.550 0.415 1.00 91.81 247 LEU A C 1
ATOM 2011 O O . LEU A 1 247 ? -5.106 -10.290 1.360 1.00 91.81 247 LEU A O 1
ATOM 2015 N N . ALA A 1 248 ? -6.628 -9.151 0.146 1.00 87.62 248 ALA A N 1
ATOM 2016 C CA . ALA A 1 248 ? -7.808 -9.558 0.910 1.00 87.62 248 ALA A CA 1
ATOM 2017 C C . ALA A 1 248 ? -8.196 -11.035 0.693 1.00 87.62 248 ALA A C 1
ATOM 2019 O O . ALA A 1 248 ? -8.848 -11.635 1.541 1.00 87.62 248 ALA A O 1
ATOM 2020 N N . SER A 1 249 ? -7.846 -11.607 -0.465 1.00 85.81 249 SER A N 1
ATOM 2021 C CA . SER A 1 249 ? -8.225 -12.975 -0.867 1.00 85.81 249 SER A CA 1
ATOM 2022 C C . SER A 1 249 ? -7.047 -13.950 -0.917 1.00 85.81 249 SER A C 1
ATOM 2024 O O . SER A 1 249 ? -7.245 -15.162 -0.928 1.00 85.81 249 SER A O 1
ATOM 2026 N N . SER A 1 250 ? -5.824 -13.426 -0.972 1.00 81.44 250 SER A N 1
ATOM 2027 C CA . SER A 1 250 ? -4.595 -14.186 -1.150 1.00 81.44 250 SER A CA 1
ATOM 2028 C C . SER A 1 250 ? -3.979 -14.572 0.188 1.00 81.44 250 SER A C 1
ATOM 2030 O O . SER A 1 250 ? -3.614 -13.711 0.983 1.00 81.44 250 SER A O 1
ATOM 2032 N N . GLU A 1 251 ? -3.727 -15.866 0.372 1.00 82.94 251 GLU A N 1
ATOM 2033 C CA . GLU A 1 251 ? -2.859 -16.378 1.443 1.00 82.94 251 GLU A CA 1
ATOM 2034 C C . GLU A 1 251 ? -1.369 -16.317 1.058 1.00 82.94 251 GLU A C 1
ATOM 2036 O O . GLU A 1 251 ? -0.498 -16.724 1.824 1.00 82.94 251 GLU A O 1
ATOM 2041 N N . LYS A 1 252 ? -1.033 -15.831 -0.152 1.00 86.06 252 LYS A N 1
ATOM 2042 C CA . LYS A 1 252 ? 0.362 -15.793 -0.612 1.00 86.06 252 LYS A CA 1
ATOM 2043 C C . LYS A 1 252 ? 1.192 -14.778 0.162 1.00 86.06 252 LYS A C 1
ATOM 2045 O O . LYS A 1 252 ? 2.385 -15.022 0.304 1.00 86.06 252 LYS A O 1
ATOM 2050 N N . THR A 1 253 ? 0.612 -13.669 0.604 1.00 92.88 253 THR A N 1
ATOM 2051 C CA . THR A 1 253 ? 1.316 -12.673 1.418 1.00 92.88 253 THR A CA 1
ATOM 2052 C C . THR A 1 253 ? 1.129 -13.038 2.887 1.00 92.88 253 THR A C 1
ATOM 2054 O O . THR A 1 253 ? -0.019 -13.090 3.329 1.00 92.88 253 THR A O 1
ATOM 2057 N N . PRO A 1 254 ? 2.205 -13.276 3.662 1.00 93.94 254 PRO A N 1
ATOM 2058 C CA . PRO A 1 254 ? 2.065 -13.687 5.054 1.00 93.94 254 PRO A CA 1
ATOM 2059 C C . PRO A 1 254 ? 1.236 -12.696 5.883 1.00 93.94 254 PRO A C 1
ATOM 2061 O O . PRO A 1 254 ? 1.454 -11.481 5.835 1.00 93.94 254 PRO A O 1
ATOM 2064 N N . GLU A 1 255 ? 0.312 -13.213 6.697 1.00 92.38 255 GLU A N 1
ATOM 2065 C CA . GLU A 1 255 ? -0.574 -12.399 7.545 1.00 92.38 255 GLU A CA 1
ATOM 2066 C C . GLU A 1 255 ? 0.203 -11.483 8.494 1.00 92.38 255 GLU A C 1
ATOM 2068 O O . GLU A 1 255 ? -0.186 -10.337 8.737 1.00 92.38 255 GLU A O 1
ATOM 2073 N N . TRP A 1 256 ? 1.338 -11.967 9.007 1.00 94.00 256 TRP A N 1
ATOM 2074 C CA . TRP A 1 256 ? 2.196 -11.175 9.880 1.00 94.00 256 TRP A CA 1
ATOM 2075 C C . TRP A 1 256 ? 2.741 -9.929 9.166 1.00 94.00 256 TRP A C 1
ATOM 2077 O O . TRP A 1 256 ? 2.902 -8.896 9.813 1.00 94.00 256 TRP A O 1
ATOM 2087 N N . LEU A 1 257 ? 2.986 -9.996 7.849 1.00 95.56 257 LEU A N 1
ATOM 2088 C CA . LEU A 1 257 ? 3.513 -8.880 7.065 1.00 95.56 257 LEU A CA 1
ATOM 2089 C C . LEU A 1 257 ? 2.413 -7.857 6.777 1.00 95.56 257 LEU A C 1
ATOM 2091 O O . LEU A 1 257 ? 2.629 -6.663 6.982 1.00 95.56 257 LEU A O 1
ATOM 2095 N N . LYS A 1 258 ? 1.200 -8.306 6.417 1.00 93.81 258 LYS A N 1
ATOM 2096 C CA . LYS A 1 258 ? 0.033 -7.413 6.272 1.00 93.81 258 LYS A CA 1
ATOM 2097 C C . LYS A 1 258 ? -0.241 -6.629 7.561 1.00 93.81 258 LYS A C 1
ATOM 2099 O O . LYS A 1 258 ? -0.562 -5.444 7.505 1.00 93.81 258 LYS A O 1
ATOM 2104 N N . LYS A 1 259 ? -0.077 -7.280 8.719 1.00 91.62 259 LYS A N 1
ATOM 2105 C CA . LYS A 1 259 ? -0.291 -6.694 10.056 1.00 91.62 259 LYS A CA 1
ATOM 2106 C C . LYS A 1 259 ? 0.935 -5.987 10.638 1.00 91.62 259 LYS A C 1
ATOM 2108 O O . LYS A 1 259 ? 0.837 -5.407 11.721 1.00 91.62 259 LYS A O 1
ATOM 2113 N N . SER A 1 260 ? 2.071 -6.013 9.941 1.00 89.94 260 SER A N 1
ATOM 2114 C CA . SER A 1 260 ? 3.243 -5.240 10.341 1.00 89.94 260 SER A CA 1
ATOM 2115 C C . SER A 1 260 ? 2.947 -3.749 10.201 1.00 89.94 260 SER A C 1
ATOM 2117 O O . SER A 1 260 ? 2.314 -3.299 9.243 1.00 89.94 260 SER A O 1
ATOM 2119 N N . GLY A 1 261 ? 3.325 -2.987 11.223 1.00 80.81 261 GLY A N 1
ATOM 2120 C CA . GLY A 1 261 ? 2.951 -1.581 11.305 1.00 80.81 261 GLY A CA 1
ATOM 2121 C C . GLY A 1 26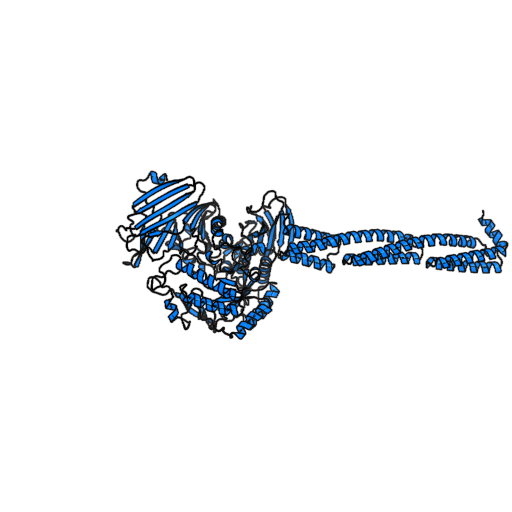1 ? 3.999 -0.622 10.771 1.00 80.81 261 GLY A C 1
ATOM 2122 O O . GLY A 1 261 ? 3.640 0.387 10.179 1.00 80.81 261 GLY A O 1
ATOM 2123 N N . VAL A 1 262 ? 5.276 -0.934 10.988 1.00 92.75 262 VAL A N 1
ATOM 2124 C CA . VAL A 1 262 ? 6.398 -0.022 10.755 1.00 92.75 262 VAL A CA 1
ATOM 2125 C C . VAL A 1 262 ? 7.626 -0.805 10.304 1.00 92.75 262 VAL A C 1
ATOM 2127 O O . VAL A 1 262 ? 7.895 -1.898 10.821 1.00 92.75 262 VAL A O 1
ATOM 2130 N N . LEU A 1 263 ? 8.376 -0.234 9.366 1.00 94.06 263 LEU A N 1
ATOM 2131 C CA . LEU A 1 263 ? 9.717 -0.698 9.028 1.00 94.06 263 LEU A CA 1
ATOM 2132 C C . LEU A 1 263 ? 10.743 0.163 9.763 1.00 94.06 263 LEU A C 1
ATOM 2134 O O . LEU A 1 263 ? 10.602 1.378 9.836 1.00 94.06 263 LEU A O 1
ATOM 2138 N N . LEU A 1 264 ? 11.770 -0.466 10.316 1.00 91.94 264 LEU A N 1
ATOM 2139 C CA . LEU A 1 264 ? 12.852 0.195 11.029 1.00 91.94 264 LEU A CA 1
ATOM 2140 C C . LEU A 1 264 ? 14.118 0.054 10.218 1.00 91.94 264 LEU A C 1
ATOM 2142 O O . LEU A 1 264 ? 14.605 -1.061 10.038 1.00 91.94 264 LEU A O 1
ATOM 2146 N N . ASP A 1 265 ? 14.657 1.168 9.762 1.00 88.25 265 ASP A N 1
ATOM 2147 C CA . ASP A 1 265 ? 15.945 1.160 9.100 1.00 88.25 265 ASP A CA 1
ATOM 2148 C C . ASP A 1 265 ? 17.058 0.872 10.118 1.00 88.25 265 ASP A C 1
ATOM 2150 O O . ASP A 1 265 ? 17.276 1.648 11.049 1.00 88.25 265 ASP A O 1
ATOM 2154 N N . PHE A 1 266 ? 17.713 -0.286 9.988 1.00 89.69 266 PHE A N 1
ATOM 2155 C CA . PHE A 1 266 ? 18.644 -0.821 10.977 1.00 89.69 266 PHE A CA 1
ATOM 2156 C C . PHE A 1 266 ? 19.984 -1.202 10.335 1.00 89.69 266 PHE A C 1
ATOM 2158 O O . PHE A 1 266 ? 20.120 -2.196 9.625 1.00 89.69 266 PHE A O 1
ATOM 2165 N N . PHE A 1 267 ? 21.028 -0.447 10.635 1.00 85.44 267 PHE A N 1
ATOM 2166 C CA . PHE A 1 267 ? 22.343 -0.530 10.014 1.00 85.44 267 PHE A CA 1
ATOM 2167 C C . PHE A 1 267 ? 23.450 -0.846 11.033 1.00 85.44 267 PHE A C 1
ATOM 2169 O O . PHE A 1 267 ? 23.672 -0.125 12.001 1.00 85.44 267 PHE A O 1
ATOM 2176 N N . THR A 1 268 ? 24.218 -1.917 10.826 1.00 83.50 268 THR A N 1
ATOM 2177 C CA . THR A 1 268 ? 25.237 -2.361 11.811 1.00 83.50 268 THR A CA 1
ATOM 2178 C C . THR A 1 268 ? 26.669 -1.881 11.522 1.00 83.50 268 THR A C 1
ATOM 2180 O O . THR A 1 268 ? 27.601 -2.210 12.255 1.00 83.50 268 THR A O 1
ATOM 2183 N N . ARG A 1 269 ? 26.882 -1.086 10.463 1.00 74.75 269 ARG A N 1
ATOM 2184 C CA . ARG A 1 269 ? 28.179 -0.492 10.060 1.00 74.75 269 ARG A CA 1
ATOM 2185 C C . ARG A 1 269 ? 28.023 0.968 9.598 1.00 74.75 269 ARG A C 1
ATOM 2187 O O . ARG A 1 269 ? 26.916 1.448 9.441 1.00 74.75 269 ARG A O 1
ATOM 2194 N N . PHE A 1 270 ? 29.118 1.700 9.407 1.00 57.31 270 PHE A N 1
ATOM 2195 C CA . PHE A 1 270 ? 29.056 3.123 9.037 1.00 57.31 270 PHE A CA 1
ATOM 2196 C C . PHE A 1 270 ? 28.619 3.370 7.575 1.00 57.31 270 PHE A C 1
ATOM 2198 O O . PHE A 1 270 ? 29.034 2.648 6.671 1.00 57.31 270 PHE A O 1
ATOM 2205 N N . TRP A 1 271 ? 27.854 4.448 7.365 1.00 56.66 271 TRP A N 1
ATOM 2206 C CA . TRP A 1 271 ? 27.398 5.043 6.094 1.00 56.66 271 TRP A CA 1
ATOM 2207 C C . TRP A 1 271 ? 27.319 6.571 6.291 1.00 56.66 271 TRP A C 1
ATOM 2209 O O . TRP A 1 271 ? 26.690 6.932 7.273 1.00 56.66 271 TRP A O 1
ATOM 2219 N N . GLU A 1 272 ? 27.889 7.488 5.477 1.00 54.50 272 GLU A N 1
ATOM 2220 C CA . GLU A 1 272 ? 27.660 8.942 5.707 1.00 54.50 272 GLU A CA 1
ATOM 2221 C C . GLU A 1 272 ? 27.776 9.936 4.526 1.00 54.50 272 GLU A C 1
ATOM 2223 O O . GLU A 1 272 ? 28.797 10.058 3.868 1.00 54.50 272 GLU A O 1
ATOM 2228 N N . ARG A 1 273 ? 26.852 10.908 4.462 1.00 41.25 273 ARG A N 1
ATOM 2229 C CA . ARG A 1 273 ? 27.241 12.272 4.039 1.00 41.25 273 ARG A CA 1
ATOM 2230 C C . ARG A 1 273 ? 27.340 13.264 5.204 1.00 41.25 273 ARG A C 1
ATOM 2232 O O . ARG A 1 273 ? 28.286 14.036 5.157 1.00 41.25 273 ARG A O 1
ATOM 2239 N N . TYR A 1 274 ? 26.496 13.202 6.255 1.00 46.00 274 TYR A N 1
ATOM 2240 C CA . TYR A 1 274 ? 26.650 13.994 7.504 1.00 46.00 274 TYR A CA 1
ATOM 2241 C C . TYR A 1 274 ? 25.916 13.410 8.753 1.00 46.00 274 TYR A C 1
ATOM 2243 O O . TYR A 1 274 ? 24.762 13.752 9.000 1.00 46.00 274 TYR A O 1
ATOM 2251 N N . SER A 1 275 ? 26.643 12.650 9.588 1.00 48.78 275 SER A N 1
ATOM 2252 C CA . SER A 1 275 ? 26.370 12.131 10.955 1.00 48.78 275 SER A CA 1
ATOM 2253 C C . SER A 1 275 ? 25.668 10.774 11.127 1.00 48.78 275 SER A C 1
ATOM 2255 O O . SER A 1 275 ? 24.484 10.670 10.855 1.00 48.78 275 SER A O 1
ATOM 2257 N N . SER A 1 276 ? 26.383 9.819 11.728 1.00 48.69 276 SER A N 1
ATOM 2258 C CA . SER A 1 276 ? 25.932 8.835 12.714 1.00 48.69 276 SER A CA 1
ATOM 2259 C C . SER A 1 276 ? 24.705 7.996 12.310 1.00 48.69 276 SER A C 1
ATOM 2261 O O . SER A 1 276 ? 23.578 8.304 12.664 1.00 48.69 276 SER A O 1
ATOM 2263 N N . TRP A 1 277 ? 24.951 6.848 11.664 1.00 58.09 277 TRP A N 1
ATOM 2264 C CA . TRP A 1 277 ? 23.938 5.817 11.330 1.00 58.09 277 TRP A CA 1
ATOM 2265 C C . TRP A 1 277 ? 24.389 4.412 11.722 1.00 58.09 277 TRP A C 1
ATOM 2267 O O . TRP A 1 277 ? 23.977 3.408 11.157 1.00 58.09 277 TRP A O 1
ATOM 2277 N N . TRP A 1 278 ? 25.329 4.325 12.657 1.00 72.06 278 TRP A N 1
ATOM 2278 C CA . TRP A 1 278 ? 25.720 3.048 13.223 1.00 72.06 278 TRP A CA 1
ATOM 2279 C C . TRP A 1 278 ? 24.720 2.697 14.323 1.00 72.06 278 TRP A C 1
ATOM 2281 O O . TRP A 1 278 ? 24.765 3.279 15.402 1.00 72.06 278 TRP A O 1
ATOM 2291 N N . ASN A 1 279 ? 23.837 1.731 14.075 1.00 71.50 279 ASN A N 1
ATOM 2292 C CA . ASN A 1 279 ? 22.889 1.218 15.069 1.00 71.50 279 ASN A CA 1
ATOM 2293 C C . ASN A 1 279 ? 23.543 0.223 16.049 1.00 71.50 279 ASN A C 1
ATOM 2295 O O . ASN A 1 279 ? 22.877 -0.321 16.933 1.00 71.50 279 ASN A O 1
ATOM 2299 N N . GLY A 1 280 ? 24.855 -0.005 15.945 1.00 80.44 280 GLY A N 1
ATOM 2300 C CA . GLY A 1 280 ? 25.599 -0.865 16.860 1.00 80.44 280 GLY A CA 1
ATOM 2301 C C . GLY A 1 280 ? 25.866 -2.281 16.341 1.00 80.44 280 GLY A C 1
ATOM 2302 O O . GLY A 1 280 ? 25.607 -2.577 15.175 1.00 80.44 280 GLY A O 1
ATOM 2303 N N . PRO A 1 281 ? 26.407 -3.166 17.198 1.00 89.62 281 PRO A N 1
ATOM 2304 C CA . PRO A 1 281 ? 26.617 -4.571 16.862 1.00 89.62 281 PRO A CA 1
ATOM 2305 C C . PRO A 1 281 ? 25.289 -5.322 16.724 1.00 89.62 281 PRO A C 1
ATOM 2307 O O . PRO A 1 281 ? 24.235 -4.843 17.154 1.00 89.62 281 PRO A O 1
ATOM 2310 N N . TYR A 1 282 ? 25.336 -6.554 16.217 1.00 94.25 282 TYR A N 1
ATOM 2311 C CA . TYR A 1 282 ? 24.136 -7.374 15.982 1.00 94.25 282 TYR A CA 1
ATOM 2312 C C . TYR A 1 282 ? 23.288 -7.567 17.256 1.00 94.25 282 TYR A C 1
ATOM 2314 O O . TYR A 1 282 ? 22.059 -7.641 17.202 1.00 94.25 282 TYR A O 1
ATOM 2322 N N . ALA A 1 283 ? 23.938 -7.571 18.426 1.00 95.31 283 ALA A N 1
ATOM 2323 C CA . ALA A 1 283 ? 23.305 -7.688 19.741 1.00 95.31 283 ALA A CA 1
ATOM 2324 C C . ALA A 1 283 ? 22.313 -6.554 20.084 1.00 95.31 283 ALA A C 1
ATOM 2326 O O . ALA A 1 283 ? 21.495 -6.722 20.989 1.00 95.31 283 ALA A O 1
ATOM 2327 N N . ASN A 1 284 ? 22.339 -5.426 19.366 1.00 95.44 284 ASN A N 1
ATOM 2328 C CA . ASN A 1 284 ? 21.377 -4.336 19.548 1.00 95.44 284 ASN A CA 1
ATOM 2329 C C . ASN A 1 284 ? 20.019 -4.597 18.882 1.00 95.44 284 ASN A C 1
ATOM 2331 O O . ASN A 1 284 ? 19.042 -3.915 19.200 1.00 95.44 284 ASN A O 1
ATOM 2335 N N . MET A 1 285 ? 19.919 -5.574 17.980 1.00 96.62 285 MET A N 1
ATOM 2336 C CA . MET A 1 285 ? 18.681 -5.841 17.250 1.00 96.62 285 MET A CA 1
ATOM 2337 C C . MET A 1 285 ? 17.529 -6.298 18.173 1.00 96.62 285 MET A C 1
ATOM 2339 O O . MET A 1 285 ? 16.459 -5.689 18.110 1.00 96.62 285 MET A O 1
ATOM 2343 N N . PRO A 1 286 ? 17.705 -7.270 19.099 1.00 97.94 286 PRO A N 1
ATOM 2344 C CA . PRO A 1 286 ? 16.626 -7.682 20.001 1.00 97.94 286 PRO A CA 1
ATOM 2345 C C . PRO A 1 286 ? 16.051 -6.570 20.905 1.00 97.94 286 PRO A C 1
ATOM 2347 O O . PRO A 1 286 ? 14.826 -6.441 20.947 1.00 97.94 286 PRO A O 1
ATOM 2350 N N . PRO A 1 287 ? 16.849 -5.746 21.623 1.00 97.62 287 PRO A N 1
ATOM 2351 C CA . PRO A 1 287 ? 16.282 -4.654 22.421 1.00 97.62 287 PRO A CA 1
ATOM 2352 C C . PRO A 1 287 ? 15.624 -3.566 21.561 1.00 97.62 287 PRO A C 1
ATOM 2354 O O . PRO A 1 287 ? 14.669 -2.939 22.012 1.00 97.62 287 PRO A O 1
ATOM 2357 N N . THR A 1 288 ? 16.072 -3.374 20.315 1.00 96.12 288 THR A N 1
ATOM 2358 C CA . THR A 1 288 ? 15.413 -2.461 19.361 1.00 96.12 288 THR A CA 1
ATOM 2359 C C . THR A 1 288 ? 14.033 -2.978 18.982 1.00 96.12 288 THR A C 1
ATOM 2361 O O . THR A 1 288 ? 13.051 -2.249 19.108 1.00 96.12 288 THR A O 1
ATOM 2364 N N . ALA A 1 289 ? 13.934 -4.258 18.610 1.00 97.56 289 ALA A N 1
ATOM 2365 C CA . ALA A 1 289 ? 12.656 -4.907 18.336 1.00 97.56 289 ALA A CA 1
ATOM 2366 C C . ALA A 1 289 ? 11.676 -4.752 19.511 1.00 97.56 289 ALA A C 1
ATOM 2368 O O . ALA A 1 289 ? 10.518 -4.396 19.307 1.00 97.56 289 ALA A O 1
ATOM 2369 N N . GLU A 1 290 ? 12.145 -4.956 20.747 1.00 97.94 290 GLU A N 1
ATOM 2370 C CA . GLU A 1 290 ? 11.320 -4.803 21.949 1.00 97.94 290 GLU A CA 1
ATOM 2371 C C . GLU A 1 290 ? 10.832 -3.365 22.154 1.00 97.94 290 GLU A C 1
ATOM 2373 O O . GLU A 1 290 ? 9.635 -3.159 22.366 1.00 97.94 290 GLU A O 1
ATOM 2378 N N . ALA A 1 291 ? 11.733 -2.380 22.078 1.00 96.50 291 ALA A N 1
ATOM 2379 C CA . ALA A 1 291 ? 11.405 -0.973 22.303 1.00 96.50 291 ALA A CA 1
ATOM 2380 C C . ALA A 1 291 ? 10.331 -0.480 21.323 1.00 96.50 291 ALA A C 1
ATOM 2382 O O . ALA A 1 291 ? 9.327 0.108 21.730 1.00 96.50 291 ALA A O 1
ATOM 2383 N N . PHE A 1 292 ? 10.506 -0.789 20.039 1.00 95.44 292 PHE A N 1
ATOM 2384 C CA . PHE A 1 292 ? 9.577 -0.390 18.991 1.00 95.44 292 PHE A CA 1
ATOM 2385 C C . PHE A 1 292 ? 8.268 -1.178 19.027 1.00 95.44 292 PHE A C 1
ATOM 2387 O O . PHE A 1 292 ? 7.205 -0.585 18.849 1.00 95.44 292 PHE A O 1
ATOM 2394 N N . ARG A 1 293 ? 8.302 -2.480 19.343 1.00 96.44 293 ARG A N 1
ATOM 2395 C CA . ARG A 1 293 ? 7.075 -3.264 19.550 1.00 96.44 293 ARG A CA 1
ATOM 2396 C C . ARG A 1 293 ? 6.227 -2.683 20.677 1.00 96.44 293 ARG A C 1
ATOM 2398 O O . ARG A 1 293 ? 5.013 -2.587 20.533 1.00 96.44 293 ARG A O 1
ATOM 2405 N N . VAL A 1 294 ? 6.850 -2.315 21.798 1.00 96.38 294 VAL A N 1
ATOM 2406 C CA . VAL A 1 294 ? 6.145 -1.704 22.936 1.00 96.38 294 VAL A CA 1
ATOM 2407 C C . VAL A 1 294 ? 5.555 -0.352 22.546 1.00 96.38 294 VAL A C 1
ATOM 2409 O O . VAL A 1 294 ? 4.408 -0.081 22.885 1.00 96.38 294 VAL A O 1
ATOM 2412 N N . TYR A 1 295 ? 6.308 0.474 21.818 1.00 95.75 295 TYR A N 1
ATOM 2413 C CA . TYR A 1 295 ? 5.862 1.813 21.442 1.00 95.75 295 TYR A CA 1
ATOM 2414 C C . TYR A 1 295 ? 4.719 1.809 20.415 1.00 95.75 295 TYR A C 1
ATOM 2416 O O . TYR A 1 295 ? 3.710 2.485 20.606 1.00 95.75 295 TYR A O 1
ATOM 2424 N N . TYR A 1 296 ? 4.854 1.027 19.341 1.00 94.00 296 TYR A N 1
ATOM 2425 C CA . TYR A 1 296 ? 3.861 0.962 18.264 1.00 94.00 296 TYR A CA 1
ATOM 2426 C C . TYR A 1 296 ? 2.734 -0.047 18.525 1.00 94.00 296 TYR A C 1
ATOM 2428 O O . TYR A 1 296 ? 1.734 -0.044 17.811 1.00 94.00 296 TYR A O 1
ATOM 2436 N N . ASN A 1 297 ? 2.880 -0.916 19.532 1.00 93.00 297 ASN A N 1
ATOM 2437 C CA . ASN A 1 297 ? 1.951 -2.008 19.838 1.00 93.00 297 ASN A CA 1
ATOM 2438 C C . ASN A 1 297 ? 1.645 -2.908 18.620 1.00 93.00 297 ASN A C 1
ATOM 2440 O O . ASN A 1 297 ? 0.517 -3.349 18.405 1.00 93.00 297 ASN A O 1
ATOM 2444 N N . THR A 1 298 ? 2.669 -3.168 17.811 1.00 93.81 298 THR A N 1
ATOM 2445 C CA . THR A 1 298 ? 2.648 -4.055 16.640 1.00 93.81 298 THR A CA 1
ATOM 2446 C C . THR A 1 298 ? 4.045 -4.639 16.435 1.00 93.81 298 THR A C 1
ATOM 2448 O O . THR A 1 298 ? 4.997 -4.199 17.080 1.00 93.81 298 THR A O 1
ATOM 2451 N N . SER A 1 299 ? 4.189 -5.634 15.564 1.00 95.06 299 SER A N 1
ATOM 2452 C CA . SER A 1 299 ? 5.493 -6.196 15.210 1.00 95.06 299 SER A CA 1
ATOM 2453 C C . SER A 1 299 ? 6.244 -5.264 14.250 1.00 95.06 299 SER A C 1
ATOM 2455 O O . SER A 1 299 ? 5.790 -5.094 13.115 1.00 95.06 299 SER A O 1
ATOM 2457 N N . PRO A 1 300 ? 7.385 -4.671 14.661 1.00 96.12 300 PRO A N 1
ATOM 2458 C CA . PRO A 1 300 ? 8.236 -3.920 13.748 1.00 96.12 300 PRO A CA 1
ATOM 2459 C C . PRO A 1 300 ? 9.022 -4.865 12.835 1.00 96.12 300 PRO A C 1
ATOM 2461 O O . PRO A 1 300 ? 9.420 -5.959 13.253 1.00 96.12 300 PRO A O 1
ATOM 2464 N N . VAL A 1 301 ? 9.301 -4.415 11.614 1.00 97.38 301 VAL A N 1
ATOM 2465 C CA . VAL A 1 301 ? 10.203 -5.096 10.678 1.00 97.38 301 VAL A CA 1
ATOM 2466 C C . VAL A 1 301 ? 11.531 -4.351 10.658 1.00 97.38 301 VAL A C 1
ATOM 2468 O O . VAL A 1 301 ? 11.585 -3.209 10.226 1.00 97.38 301 VAL A O 1
ATOM 2471 N N . LEU A 1 302 ? 12.605 -4.975 11.129 1.00 96.12 302 LEU A N 1
ATOM 2472 C CA . LEU A 1 302 ? 13.945 -4.402 11.113 1.00 96.12 302 LEU A CA 1
ATOM 2473 C C . LEU A 1 302 ? 14.564 -4.644 9.738 1.00 96.12 302 LEU A C 1
ATOM 2475 O O . LEU A 1 302 ? 14.925 -5.777 9.418 1.00 96.12 302 LEU A O 1
ATOM 2479 N N . TRP A 1 303 ? 14.653 -3.590 8.931 1.00 93.19 303 TRP A N 1
ATOM 2480 C CA . TRP A 1 303 ? 15.333 -3.578 7.643 1.00 93.19 303 TRP A CA 1
ATOM 2481 C C . TRP A 1 303 ? 16.842 -3.503 7.865 1.00 93.19 303 TRP A C 1
ATOM 2483 O O . TRP A 1 303 ? 17.421 -2.439 8.072 1.00 93.19 303 TRP A O 1
ATOM 2493 N N . TRP A 1 304 ? 17.468 -4.674 7.905 1.00 92.69 304 TRP A N 1
ATOM 2494 C CA . TRP A 1 304 ? 18.830 -4.870 8.357 1.00 92.69 304 TRP A CA 1
ATOM 2495 C C . TRP A 1 304 ? 19.857 -4.813 7.225 1.00 92.69 304 TRP A C 1
ATOM 2497 O O . TRP A 1 304 ? 19.872 -5.651 6.318 1.00 92.69 304 TRP A O 1
ATOM 2507 N N . ARG A 1 305 ? 20.776 -3.851 7.334 1.00 87.81 305 ARG A N 1
ATOM 2508 C CA . ARG A 1 305 ? 21.877 -3.603 6.394 1.00 87.81 305 ARG A CA 1
ATOM 2509 C C . ARG A 1 305 ? 23.230 -3.543 7.105 1.00 87.81 305 ARG A C 1
ATOM 2511 O O . ARG A 1 305 ? 23.319 -3.355 8.321 1.00 87.81 305 ARG A O 1
ATOM 2518 N N . GLY A 1 306 ? 24.311 -3.731 6.348 1.00 85.19 306 GLY A N 1
ATOM 2519 C CA . GLY A 1 306 ? 25.679 -3.721 6.880 1.00 85.19 306 GLY A CA 1
ATOM 2520 C C . GLY A 1 306 ? 26.094 -5.024 7.574 1.00 85.19 306 GLY A C 1
ATOM 2521 O O . GLY A 1 306 ? 27.147 -5.072 8.218 1.00 85.19 306 GLY A O 1
ATOM 2522 N N . TRP A 1 307 ? 25.289 -6.081 7.461 1.00 89.75 307 TRP A N 1
ATOM 2523 C CA . TRP A 1 307 ? 25.597 -7.406 7.998 1.00 89.75 307 TRP A CA 1
ATOM 2524 C C . TRP A 1 307 ? 26.609 -8.170 7.124 1.00 89.75 307 TRP A C 1
ATOM 2526 O O . TRP A 1 307 ? 27.348 -9.030 7.610 1.00 89.75 307 TRP A O 1
ATOM 2536 N N . GLU A 1 308 ? 26.690 -7.827 5.842 1.00 89.56 308 GLU A N 1
ATOM 2537 C CA . GLU A 1 308 ? 27.438 -8.534 4.807 1.00 89.56 308 GLU A CA 1
ATOM 2538 C C . GLU A 1 308 ? 28.940 -8.599 5.116 1.00 89.56 308 GLU A C 1
ATOM 2540 O O . GLU A 1 308 ? 29.508 -7.669 5.698 1.00 89.56 308 GLU A O 1
ATOM 2545 N N . LYS A 1 309 ? 29.608 -9.671 4.662 1.00 87.88 309 LYS A N 1
ATOM 2546 C CA . LYS A 1 309 ? 31.040 -9.973 4.871 1.00 87.88 309 LYS A CA 1
ATOM 2547 C C . LYS A 1 309 ? 31.946 -8.743 4.870 1.00 87.88 309 LYS A C 1
ATOM 2549 O O . LYS A 1 309 ? 32.691 -8.500 5.820 1.00 87.88 309 LYS A O 1
ATOM 2554 N N . ASN A 1 310 ? 31.862 -7.959 3.799 1.00 81.56 310 ASN A N 1
ATOM 2555 C CA . ASN A 1 310 ? 32.708 -6.790 3.580 1.00 81.56 310 ASN A CA 1
ATOM 2556 C C . ASN A 1 310 ? 31.992 -5.467 3.877 1.00 81.56 310 ASN A C 1
ATOM 2558 O O . ASN A 1 310 ? 32.631 -4.425 3.821 1.00 81.56 310 ASN A O 1
ATOM 2562 N N . GLY A 1 311 ? 30.709 -5.512 4.242 1.00 79.75 311 GLY A N 1
ATOM 2563 C CA . GLY A 1 311 ? 29.847 -4.356 4.450 1.00 79.75 311 GLY A CA 1
ATOM 2564 C C . GLY A 1 311 ? 28.905 -4.124 3.270 1.00 79.75 311 GLY A C 1
ATOM 2565 O O . GLY A 1 311 ? 29.066 -4.709 2.192 1.00 79.75 311 GLY A O 1
ATOM 2566 N N . PHE A 1 312 ? 27.921 -3.262 3.503 1.00 81.94 312 PHE A N 1
ATOM 2567 C CA . PHE A 1 312 ? 26.851 -2.955 2.563 1.00 81.94 312 PHE A CA 1
ATOM 2568 C C . PHE A 1 312 ? 27.396 -2.506 1.201 1.00 81.94 312 PHE A C 1
ATOM 2570 O O . PHE A 1 312 ? 28.204 -1.584 1.125 1.00 81.94 312 PHE A O 1
ATOM 2577 N N . GLY A 1 313 ? 26.976 -3.171 0.121 1.00 80.81 313 GLY A N 1
ATOM 2578 C CA . GLY A 1 313 ? 27.317 -2.789 -1.255 1.00 80.81 313 GLY A CA 1
ATOM 2579 C C . GLY A 1 313 ? 28.795 -2.925 -1.667 1.00 80.81 313 GLY A C 1
ATOM 2580 O O . GLY A 1 313 ? 29.128 -2.550 -2.787 1.00 80.81 313 GLY A O 1
ATOM 2581 N N . MET A 1 314 ? 29.694 -3.459 -0.827 1.00 82.75 314 MET A N 1
ATOM 2582 C CA . MET A 1 314 ? 31.139 -3.528 -1.134 1.00 82.75 314 MET A CA 1
ATOM 2583 C C . MET A 1 314 ? 31.486 -4.578 -2.195 1.00 82.75 314 MET A C 1
ATOM 2585 O O . MET A 1 314 ? 32.173 -4.298 -3.177 1.00 82.75 314 MET A O 1
ATOM 2589 N N . THR A 1 315 ? 31.028 -5.811 -1.996 1.00 88.00 315 THR A N 1
ATOM 2590 C CA . THR A 1 315 ? 31.375 -6.948 -2.862 1.00 88.00 315 THR A CA 1
ATOM 2591 C C . THR A 1 315 ? 30.159 -7.727 -3.348 1.00 88.00 315 THR A C 1
ATOM 2593 O O . THR A 1 315 ? 30.237 -8.951 -3.373 1.00 88.00 315 THR A O 1
ATOM 2596 N N . PRO A 1 316 ? 29.020 -7.101 -3.708 1.00 89.69 316 PRO A N 1
ATOM 2597 C CA . PRO A 1 316 ? 27.887 -7.867 -4.200 1.00 89.69 316 PRO A CA 1
ATOM 2598 C C . PRO A 1 316 ? 28.278 -8.717 -5.427 1.00 89.69 316 PRO A C 1
ATOM 2600 O O . PRO A 1 316 ? 29.019 -8.226 -6.281 1.00 89.69 316 PRO A O 1
ATOM 2603 N N . PRO A 1 317 ? 27.826 -9.978 -5.535 1.00 91.56 317 PRO A N 1
ATOM 2604 C CA . PRO A 1 317 ? 26.921 -10.698 -4.628 1.00 91.56 317 PRO A CA 1
ATOM 2605 C C . PRO A 1 317 ? 27.624 -11.548 -3.533 1.00 91.56 317 PRO A C 1
ATOM 2607 O O . PRO A 1 317 ? 27.041 -12.473 -2.972 1.00 91.56 317 PRO A O 1
ATOM 2610 N N . GLU A 1 318 ? 28.905 -11.319 -3.235 1.00 90.81 318 GLU A N 1
ATOM 2611 C CA . GLU A 1 318 ? 29.667 -12.047 -2.206 1.00 90.81 318 GLU A CA 1
ATOM 2612 C C . GLU A 1 318 ? 29.371 -11.518 -0.788 1.00 90.81 318 GLU A C 1
ATOM 2614 O O . GLU A 1 318 ? 30.157 -10.766 -0.206 1.00 90.81 318 GLU A O 1
ATOM 2619 N N . TYR A 1 319 ? 28.231 -11.928 -0.219 1.00 90.19 319 TYR A N 1
ATOM 2620 C CA . TYR A 1 319 ? 27.758 -11.456 1.095 1.00 90.19 319 TYR A CA 1
ATOM 2621 C C . TYR A 1 319 ? 28.213 -12.290 2.292 1.00 90.19 319 TYR A C 1
ATOM 2623 O O . TYR A 1 319 ? 28.146 -11.814 3.425 1.00 90.19 319 TYR A O 1
ATOM 2631 N N . PHE A 1 320 ? 28.671 -13.523 2.067 1.00 93.25 320 PHE A N 1
ATOM 2632 C CA . PHE A 1 320 ? 28.931 -14.484 3.139 1.00 93.25 320 PHE A CA 1
ATOM 2633 C C . PHE A 1 320 ? 30.418 -14.746 3.400 1.00 93.25 320 PHE A C 1
ATOM 2635 O O . PHE A 1 320 ? 31.228 -14.726 2.467 1.00 93.25 320 PHE A O 1
ATOM 2642 N N . PRO A 1 321 ? 30.778 -15.103 4.648 1.00 94.62 321 PRO A N 1
ATOM 2643 C CA . PRO A 1 321 ? 29.913 -15.141 5.842 1.00 94.62 321 PRO A CA 1
ATOM 2644 C C . PRO A 1 321 ? 29.575 -13.729 6.367 1.00 94.62 321 PRO A C 1
ATOM 2646 O O . PRO A 1 321 ? 30.271 -12.785 6.000 1.00 94.62 321 PRO A O 1
ATOM 2649 N N . PRO A 1 322 ? 28.549 -13.566 7.228 1.00 93.88 322 PRO A N 1
ATOM 2650 C CA . PRO A 1 322 ? 28.281 -12.301 7.903 1.00 93.88 322 PRO A CA 1
ATOM 2651 C C . PRO A 1 322 ? 29.483 -11.817 8.705 1.00 93.88 322 PRO A C 1
ATOM 2653 O O . PRO A 1 322 ? 30.288 -12.607 9.200 1.00 93.88 322 PRO A O 1
ATOM 2656 N N . THR A 1 323 ? 29.550 -10.507 8.886 1.00 89.38 323 THR A N 1
ATOM 2657 C CA . THR A 1 323 ? 30.672 -9.818 9.533 1.00 89.38 323 THR A CA 1
ATOM 2658 C C . THR A 1 323 ? 30.997 -10.346 10.927 1.00 89.38 323 THR A C 1
ATOM 2660 O O . THR A 1 323 ? 32.159 -10.606 11.230 1.00 89.38 323 THR A O 1
ATOM 2663 N N . GLU A 1 324 ? 29.983 -10.467 11.788 1.00 92.31 324 GLU A N 1
ATOM 2664 C CA . GLU A 1 324 ? 30.151 -10.913 13.180 1.00 92.31 324 GLU A CA 1
ATOM 2665 C C . GLU A 1 324 ? 30.020 -12.442 13.315 1.00 92.31 324 GLU A C 1
ATOM 2667 O O . GLU A 1 324 ? 29.876 -12.969 14.418 1.00 92.31 324 GLU A O 1
ATOM 2672 N N . GLY A 1 325 ? 30.062 -13.163 12.189 1.00 95.50 325 GLY A N 1
ATOM 2673 C CA . GLY A 1 325 ? 29.889 -14.608 12.125 1.00 95.50 325 GLY A CA 1
ATOM 2674 C C . GLY A 1 325 ? 28.428 -15.061 12.158 1.00 95.50 325 GLY A C 1
ATOM 2675 O O . GLY A 1 325 ? 27.501 -14.308 12.468 1.00 95.50 325 GLY A O 1
ATOM 2676 N N . TRP A 1 326 ? 28.219 -16.332 11.811 1.00 97.25 326 TRP A N 1
ATOM 2677 C CA . TRP A 1 326 ? 26.881 -16.917 11.712 1.00 97.25 326 TRP A CA 1
ATOM 2678 C C . TRP A 1 326 ? 26.168 -17.043 13.060 1.00 97.25 326 TRP A C 1
ATOM 2680 O O . TRP A 1 326 ? 24.962 -16.817 13.107 1.00 97.25 326 TRP A O 1
ATOM 2690 N N . ASP A 1 327 ? 26.886 -17.340 14.144 1.00 97.94 327 ASP A N 1
ATOM 2691 C CA . ASP A 1 327 ? 26.278 -17.486 15.473 1.00 97.94 327 ASP A CA 1
ATOM 2692 C C . ASP A 1 327 ? 25.664 -16.166 15.955 1.00 97.94 327 ASP A C 1
ATOM 2694 O O . ASP A 1 327 ? 24.513 -16.134 16.394 1.00 97.94 327 ASP A O 1
ATOM 2698 N N . SER A 1 328 ? 26.389 -15.054 15.795 1.00 97.38 328 SER A N 1
ATOM 2699 C CA . SER A 1 328 ? 25.895 -13.710 16.116 1.00 97.38 328 SER A CA 1
ATOM 2700 C C . SER A 1 328 ? 24.710 -13.325 15.231 1.00 97.38 328 SER A C 1
ATOM 2702 O O . SER A 1 328 ? 23.724 -12.785 15.730 1.00 97.38 328 SER A O 1
ATOM 2704 N N . PHE A 1 329 ? 24.779 -13.637 13.930 1.00 97.62 329 PHE A N 1
ATOM 2705 C CA . PHE A 1 329 ? 23.699 -13.368 12.976 1.00 97.62 329 PHE A CA 1
ATOM 2706 C C . PHE A 1 329 ? 22.405 -14.081 13.385 1.00 97.62 329 PHE A C 1
ATOM 2708 O O . PHE A 1 329 ? 21.361 -13.454 13.553 1.00 97.62 329 PHE A O 1
ATOM 2715 N N . VAL A 1 330 ? 22.488 -15.392 13.615 1.00 98.19 330 VAL A N 1
ATOM 2716 C CA . VAL A 1 330 ? 21.357 -16.236 14.018 1.00 98.19 330 VAL A CA 1
ATOM 2717 C C . VAL A 1 330 ? 20.813 -15.807 15.385 1.00 98.19 330 VAL A C 1
ATOM 2719 O O . VAL A 1 330 ? 19.599 -15.723 15.572 1.00 98.19 330 VAL A O 1
ATOM 2722 N N . SER A 1 331 ? 21.693 -15.480 16.337 1.00 98.44 331 SER A N 1
ATOM 2723 C CA . SER A 1 331 ? 21.301 -14.989 17.663 1.00 98.44 331 SER A CA 1
ATOM 2724 C C . SER A 1 331 ? 20.504 -13.682 17.592 1.00 98.44 331 SER A C 1
ATOM 2726 O O . SER A 1 331 ? 19.495 -13.548 18.289 1.00 98.44 331 SER A O 1
ATOM 2728 N N . ALA A 1 332 ? 20.906 -12.747 16.724 1.00 98.31 332 ALA A N 1
ATOM 2729 C CA . ALA A 1 332 ? 20.201 -11.485 16.516 1.00 98.31 332 ALA A CA 1
ATOM 2730 C C . ALA A 1 332 ? 18.813 -11.693 15.899 1.00 98.31 332 ALA A C 1
ATOM 2732 O O . ALA A 1 332 ? 17.835 -11.195 16.456 1.00 98.31 332 ALA A O 1
ATOM 2733 N N . VAL A 1 333 ? 18.715 -12.499 14.834 1.00 98.50 333 VAL A N 1
ATOM 2734 C CA . VAL A 1 333 ? 17.445 -12.807 14.151 1.00 98.50 333 VAL A CA 1
ATOM 2735 C C . VAL A 1 333 ? 16.440 -13.442 15.113 1.00 98.50 333 VAL A C 1
ATOM 2737 O O . VAL A 1 333 ? 15.382 -12.874 15.387 1.00 98.50 333 VAL A O 1
ATOM 2740 N N . TYR A 1 334 ? 16.794 -14.572 15.733 1.00 98.44 334 TYR A N 1
ATOM 2741 C CA . TYR A 1 334 ? 15.883 -15.240 16.667 1.00 98.44 334 TYR A CA 1
ATOM 2742 C C . TYR A 1 334 ? 15.685 -14.453 17.969 1.00 98.44 334 TYR A C 1
ATOM 2744 O O . TYR A 1 334 ? 14.670 -14.608 18.651 1.00 98.44 334 TYR A O 1
ATOM 2752 N N . GLY A 1 335 ? 16.646 -13.610 18.351 1.00 98.56 335 GLY A N 1
ATOM 2753 C CA . GLY A 1 335 ? 16.494 -12.669 19.454 1.00 98.56 335 GLY A CA 1
ATOM 2754 C C . GLY A 1 335 ? 15.422 -11.620 19.169 1.00 98.56 335 GLY A C 1
ATOM 2755 O O . GLY A 1 335 ? 14.576 -11.385 20.033 1.00 98.56 335 GLY A O 1
ATOM 2756 N N . ALA A 1 336 ? 15.410 -11.047 17.963 1.00 98.25 336 ALA A N 1
ATOM 2757 C CA . ALA A 1 336 ? 14.371 -10.126 17.514 1.00 98.25 336 ALA A CA 1
ATOM 2758 C C . ALA A 1 336 ? 12.995 -10.806 17.493 1.00 98.25 336 ALA A C 1
ATOM 2760 O O . ALA A 1 336 ? 12.046 -10.256 18.055 1.00 98.25 336 ALA A O 1
ATOM 2761 N N . HIS A 1 337 ? 12.903 -12.041 16.980 1.00 98.19 337 HIS A N 1
ATOM 2762 C CA . HIS A 1 337 ? 11.660 -12.828 16.998 1.00 98.19 337 HIS A CA 1
ATOM 2763 C C . HIS A 1 337 ? 11.106 -13.024 18.408 1.00 98.19 337 HIS A C 1
ATOM 2765 O O . HIS A 1 337 ? 9.932 -12.758 18.659 1.00 98.19 337 HIS A O 1
ATOM 2771 N N . ARG A 1 338 ? 11.953 -13.424 19.369 1.00 98.44 338 ARG A N 1
ATOM 2772 C CA . ARG A 1 338 ? 11.547 -13.582 20.781 1.00 98.44 338 ARG A CA 1
ATOM 2773 C C . ARG A 1 338 ? 11.073 -12.274 21.415 1.00 98.44 338 ARG A C 1
ATOM 2775 O O . ARG A 1 338 ? 10.313 -12.305 22.379 1.00 98.44 338 ARG A O 1
ATOM 2782 N N . LYS A 1 339 ? 11.525 -11.134 20.892 1.00 98.12 339 LYS A N 1
ATOM 2783 C CA . LYS A 1 339 ? 11.101 -9.791 21.303 1.00 98.12 339 LYS A CA 1
ATOM 2784 C C . LYS A 1 339 ? 9.942 -9.234 20.472 1.00 98.12 339 LYS A C 1
ATOM 2786 O O . LYS A 1 339 ? 9.516 -8.109 20.721 1.00 98.12 339 LYS A O 1
ATOM 2791 N N . GLY A 1 340 ? 9.387 -10.042 19.565 1.00 96.12 340 GLY A N 1
ATOM 2792 C CA . GLY A 1 340 ? 8.210 -9.750 18.748 1.00 96.12 340 GLY A CA 1
ATOM 2793 C C . GLY A 1 340 ? 8.478 -8.875 17.521 1.00 96.12 340 GLY A C 1
ATOM 2794 O O . GLY A 1 340 ? 7.522 -8.344 16.955 1.00 96.12 340 GLY A O 1
ATOM 2795 N N . GLY A 1 341 ? 9.743 -8.719 17.123 1.00 97.00 341 GLY A N 1
ATOM 2796 C CA . GLY A 1 341 ? 10.135 -8.109 15.852 1.00 97.00 341 GLY A CA 1
ATOM 2797 C C . GLY A 1 341 ? 10.346 -9.142 14.746 1.00 97.00 341 GLY A C 1
ATOM 2798 O O . GLY A 1 341 ? 10.428 -10.343 15.002 1.00 97.00 341 GLY A O 1
ATOM 2799 N N . ARG A 1 342 ? 10.446 -8.646 13.516 1.00 97.88 342 ARG A N 1
ATOM 2800 C CA . ARG A 1 342 ? 10.741 -9.399 12.289 1.00 97.88 342 ARG A CA 1
ATOM 2801 C C . ARG A 1 342 ? 11.976 -8.810 11.626 1.00 97.88 342 ARG A C 1
ATOM 2803 O O . ARG A 1 342 ? 12.273 -7.641 11.845 1.00 97.88 342 ARG A O 1
ATOM 2810 N N . VAL A 1 343 ? 12.693 -9.592 10.832 1.00 98.00 343 VAL A N 1
ATOM 2811 C CA . VAL A 1 343 ? 13.940 -9.160 10.197 1.00 98.00 343 VAL A CA 1
ATOM 2812 C C . VAL A 1 343 ? 13.818 -9.257 8.687 1.00 98.00 343 VAL A C 1
ATOM 2814 O O . VAL A 1 343 ? 13.573 -10.324 8.121 1.00 98.00 343 VAL A O 1
ATOM 2817 N N . MET A 1 344 ? 14.026 -8.118 8.043 1.00 96.88 344 MET A N 1
ATOM 2818 C CA . MET A 1 344 ? 14.174 -7.993 6.605 1.00 96.88 344 MET A CA 1
ATOM 2819 C C . MET A 1 344 ? 15.646 -7.758 6.304 1.00 96.88 344 MET A C 1
ATOM 2821 O O . MET A 1 344 ? 16.268 -6.922 6.942 1.00 96.88 344 MET A O 1
ATOM 2825 N N . VAL A 1 345 ? 16.212 -8.458 5.333 1.00 94.38 345 VAL A N 1
ATOM 2826 C CA . VAL A 1 345 ? 17.527 -8.107 4.779 1.00 94.38 345 VAL A CA 1
ATOM 2827 C C . VAL A 1 345 ? 17.353 -7.794 3.315 1.00 94.38 345 VAL A C 1
ATOM 2829 O O . VAL A 1 345 ? 16.480 -8.358 2.652 1.00 94.38 345 VAL A O 1
ATOM 2832 N N . LEU A 1 346 ? 18.215 -6.936 2.800 1.00 87.25 346 LEU A N 1
ATOM 2833 C CA . LEU A 1 346 ? 18.331 -6.762 1.368 1.00 87.25 346 LEU A CA 1
ATOM 2834 C C . LEU A 1 346 ? 19.539 -7.520 0.834 1.00 87.25 346 LEU A C 1
ATOM 2836 O O . LEU A 1 346 ? 20.547 -7.701 1.520 1.00 87.25 346 LEU A O 1
ATOM 2840 N N . VAL A 1 347 ? 19.390 -8.003 -0.391 1.00 85.94 347 VAL A N 1
ATOM 2841 C CA . VAL A 1 347 ? 20.436 -8.633 -1.187 1.00 85.94 347 VAL A CA 1
ATOM 2842 C C . VAL A 1 347 ? 20.849 -7.577 -2.219 1.00 85.94 347 VAL A C 1
ATOM 2844 O O . VAL A 1 347 ? 20.143 -7.446 -3.219 1.00 85.94 347 VAL A O 1
ATOM 2847 N N . PRO A 1 348 ? 21.922 -6.789 -1.968 1.00 62.09 348 PRO A N 1
ATOM 2848 C CA . PRO A 1 348 ? 22.157 -5.472 -2.590 1.00 62.09 348 PRO A CA 1
ATOM 2849 C C . PRO A 1 348 ? 22.479 -5.453 -4.090 1.00 62.09 348 PRO A C 1
ATOM 2851 O O . PRO A 1 348 ? 23.035 -4.477 -4.580 1.00 62.09 348 PRO A O 1
ATOM 2854 N N . SER A 1 349 ? 22.186 -6.516 -4.837 1.00 61.97 349 SER A N 1
ATOM 2855 C CA . SER A 1 349 ? 22.085 -6.414 -6.290 1.00 61.97 349 SER A CA 1
ATOM 2856 C C . SER A 1 349 ? 21.462 -7.660 -6.924 1.00 61.97 349 SER A C 1
ATOM 2858 O O . SER A 1 349 ? 22.122 -8.653 -7.219 1.00 61.97 349 SER A O 1
ATOM 2860 N N . LEU A 1 350 ? 20.188 -7.564 -7.278 1.00 70.00 350 LEU A N 1
ATOM 2861 C CA . LEU A 1 350 ? 19.593 -8.383 -8.329 1.00 70.00 350 LEU A CA 1
ATOM 2862 C C . LEU A 1 350 ? 20.165 -8.022 -9.716 1.00 70.00 350 LEU A C 1
ATOM 2864 O O . LEU A 1 350 ? 20.093 -8.824 -10.646 1.00 70.00 350 LEU A O 1
ATOM 2868 N N . LEU A 1 351 ? 20.722 -6.817 -9.875 1.00 76.94 351 LEU A N 1
ATOM 2869 C CA . LEU A 1 351 ? 21.080 -6.258 -11.183 1.00 76.94 351 LEU A CA 1
ATOM 2870 C C . LEU A 1 351 ? 22.594 -6.249 -11.464 1.00 76.94 351 LEU A C 1
ATOM 2872 O O . LEU A 1 351 ? 22.984 -6.256 -12.622 1.00 76.94 351 LEU A O 1
ATOM 2876 N N . CYS A 1 352 ? 23.463 -6.260 -10.448 1.00 86.56 352 CYS A N 1
ATOM 2877 C CA . CYS A 1 352 ? 24.896 -5.948 -10.592 1.00 86.56 352 CYS A CA 1
ATOM 2878 C C . CYS A 1 352 ? 25.854 -6.980 -9.966 1.00 86.56 352 CYS A C 1
ATOM 2880 O O . CYS A 1 352 ? 25.551 -7.593 -8.946 1.00 86.56 352 CYS A O 1
ATOM 2882 N N . TYR A 1 353 ? 27.063 -7.085 -10.525 1.00 93.06 353 TYR A N 1
ATOM 2883 C CA . TYR A 1 353 ? 28.215 -7.811 -9.978 1.00 93.06 353 TYR A CA 1
ATOM 2884 C C . TYR A 1 353 ? 29.375 -6.839 -9.738 1.00 93.06 353 TYR A C 1
ATOM 2886 O O . TYR A 1 353 ? 29.798 -6.136 -10.654 1.00 93.06 353 TYR A O 1
ATOM 2894 N N . SER A 1 354 ? 29.898 -6.772 -8.515 1.00 91.94 354 SER A N 1
ATOM 2895 C CA . SER A 1 354 ? 30.993 -5.864 -8.151 1.00 91.94 354 SER A CA 1
ATOM 2896 C C . SER A 1 354 ? 32.334 -6.333 -8.714 1.00 91.94 354 SER A C 1
ATOM 2898 O O . SER A 1 354 ? 32.678 -7.509 -8.608 1.00 91.94 354 SER A O 1
ATOM 2900 N N . PHE A 1 355 ? 33.152 -5.401 -9.214 1.00 92.38 355 PHE A N 1
ATOM 2901 C CA . PHE A 1 355 ? 34.546 -5.691 -9.580 1.00 92.38 355 PHE A CA 1
ATOM 2902 C C . PHE A 1 355 ? 35.440 -6.003 -8.367 1.00 92.38 355 PHE A C 1
ATOM 2904 O O . PHE A 1 355 ? 36.554 -6.496 -8.534 1.00 92.38 355 PHE A O 1
ATOM 2911 N N . ASN A 1 356 ? 34.961 -5.751 -7.145 1.00 89.44 356 ASN A N 1
ATOM 2912 C CA . ASN A 1 356 ? 35.664 -6.112 -5.913 1.00 89.44 356 ASN A CA 1
ATOM 2913 C C . ASN A 1 356 ? 35.328 -7.528 -5.416 1.00 89.44 356 ASN A C 1
ATOM 2915 O O . ASN A 1 356 ? 35.960 -8.005 -4.474 1.00 89.44 356 ASN A O 1
ATOM 2919 N N . ALA A 1 357 ? 34.344 -8.204 -6.017 1.00 90.31 357 ALA A N 1
ATOM 2920 C CA . ALA A 1 357 ? 34.046 -9.599 -5.713 1.00 90.31 357 ALA A CA 1
ATOM 2921 C C . ALA A 1 357 ? 35.130 -10.510 -6.307 1.00 90.31 357 ALA A C 1
ATOM 2923 O O . ALA A 1 357 ? 35.464 -10.397 -7.480 1.00 90.31 357 ALA A O 1
ATOM 2924 N N . SER A 1 358 ? 35.666 -11.446 -5.528 1.00 89.19 358 SER A N 1
ATOM 2925 C CA . SER A 1 358 ? 36.782 -12.311 -5.949 1.00 89.19 358 SER A CA 1
ATOM 2926 C C . SER A 1 358 ? 36.506 -13.167 -7.195 1.00 89.19 358 SER A C 1
ATOM 2928 O O . SER A 1 358 ? 37.442 -13.598 -7.861 1.00 89.19 358 SER A O 1
ATOM 2930 N N . SER A 1 359 ? 35.230 -13.397 -7.507 1.00 88.81 359 SER A N 1
ATOM 2931 C CA . SER A 1 359 ? 34.747 -14.249 -8.600 1.00 88.81 359 SER A CA 1
ATOM 2932 C C . SER A 1 359 ? 34.207 -13.480 -9.818 1.00 88.81 359 SER A C 1
ATOM 2934 O O . SER A 1 359 ? 33.505 -14.054 -10.651 1.00 88.81 359 SER A O 1
ATOM 2936 N N . TRP A 1 360 ? 34.499 -12.179 -9.948 1.00 93.12 360 TRP A N 1
ATOM 2937 C CA . TRP A 1 360 ? 33.922 -11.345 -11.013 1.00 93.12 360 TRP A CA 1
ATOM 2938 C C . TRP A 1 360 ? 34.346 -11.755 -12.433 1.00 93.12 360 TRP A C 1
ATOM 2940 O O . TRP A 1 360 ? 33.571 -11.574 -13.371 1.00 93.12 360 TRP A O 1
ATOM 2950 N N . GLN A 1 361 ? 35.547 -12.316 -12.614 1.00 94.44 361 GLN A N 1
ATOM 2951 C CA . GLN A 1 361 ? 36.115 -12.609 -13.937 1.00 94.44 361 GLN A CA 1
ATOM 2952 C C . GLN A 1 361 ? 35.279 -13.620 -14.727 1.00 94.44 361 GLN A C 1
ATOM 2954 O O . GLN A 1 361 ? 35.130 -13.481 -15.938 1.00 94.44 361 GLN A O 1
ATOM 2959 N N . GLU A 1 362 ? 34.718 -14.622 -14.049 1.00 92.69 362 GLU A N 1
ATOM 2960 C CA . GLU A 1 362 ? 33.816 -15.593 -14.671 1.00 92.69 362 GLU A CA 1
ATOM 2961 C C . GLU A 1 362 ? 32.459 -14.955 -14.999 1.00 92.69 362 GLU A C 1
ATOM 2963 O O . GLU A 1 362 ? 31.927 -15.139 -16.096 1.00 92.69 362 GLU A O 1
ATOM 2968 N N . ALA A 1 363 ? 31.933 -14.146 -14.075 1.00 93.38 363 ALA A N 1
ATOM 2969 C CA . ALA A 1 363 ? 30.622 -13.516 -14.197 1.00 93.38 363 ALA A CA 1
ATOM 2970 C C . ALA A 1 363 ? 30.507 -12.574 -15.413 1.00 93.38 363 ALA A C 1
ATOM 2972 O O . ALA A 1 363 ? 29.431 -12.456 -15.996 1.00 93.38 363 ALA A O 1
ATOM 2973 N N . VAL A 1 364 ? 31.612 -11.966 -15.864 1.00 94.06 364 VAL A N 1
ATOM 2974 C CA . VAL A 1 364 ? 31.658 -11.089 -17.056 1.00 94.06 364 VAL A CA 1
ATOM 2975 C C . VAL A 1 364 ? 31.207 -11.784 -18.347 1.00 94.06 364 VAL A C 1
ATOM 2977 O O . VAL A 1 364 ? 30.755 -11.122 -19.289 1.00 94.06 364 VAL A O 1
ATOM 2980 N N . ASN A 1 365 ? 31.290 -13.113 -18.419 1.00 93.56 365 ASN A N 1
ATOM 2981 C CA . ASN A 1 365 ? 30.812 -13.861 -19.584 1.00 93.56 365 ASN A CA 1
ATOM 2982 C C . ASN A 1 365 ? 29.279 -13.849 -19.706 1.00 93.56 365 ASN A C 1
ATOM 2984 O O . ASN A 1 365 ? 28.757 -14.005 -20.805 1.00 93.56 365 ASN A O 1
ATOM 2988 N N . TYR A 1 366 ? 28.571 -13.582 -18.607 1.00 94.31 366 TYR A N 1
ATOM 2989 C CA . TYR A 1 366 ? 27.107 -13.574 -18.520 1.00 94.31 366 TYR A CA 1
ATOM 2990 C C . TYR A 1 366 ? 26.518 -12.156 -18.447 1.00 94.31 366 TYR A C 1
ATOM 2992 O O . TYR A 1 366 ? 25.338 -11.976 -18.143 1.00 94.31 366 TYR A O 1
ATOM 3000 N N . ALA A 1 367 ? 27.337 -11.137 -18.705 1.00 94.75 367 ALA A N 1
ATOM 3001 C CA . ALA A 1 367 ? 26.935 -9.739 -18.693 1.00 94.75 367 ALA A CA 1
ATOM 3002 C C . ALA A 1 367 ? 26.554 -9.250 -20.105 1.00 94.75 367 ALA A C 1
ATOM 3004 O O . ALA A 1 367 ? 27.254 -9.579 -21.075 1.00 94.75 367 ALA A O 1
ATOM 3005 N N . PRO A 1 368 ? 25.484 -8.441 -20.244 1.00 94.81 368 PRO A N 1
ATOM 3006 C CA . PRO A 1 368 ? 25.132 -7.830 -21.514 1.00 94.81 368 PRO A CA 1
ATOM 3007 C C . PRO A 1 368 ? 26.185 -6.791 -21.911 1.00 94.81 368 PRO A C 1
ATOM 3009 O O . PRO A 1 368 ? 26.815 -6.150 -21.062 1.00 94.81 368 PRO A O 1
ATOM 3012 N N . ARG A 1 369 ? 26.356 -6.608 -23.220 1.00 95.31 369 ARG A N 1
ATOM 3013 C CA . ARG A 1 369 ? 27.271 -5.613 -23.785 1.00 95.31 369 ARG A CA 1
ATOM 3014 C C . ARG A 1 369 ? 26.533 -4.630 -24.670 1.00 95.31 369 ARG A C 1
ATOM 3016 O O . ARG A 1 369 ? 25.657 -5.024 -25.445 1.00 95.31 369 ARG A O 1
ATOM 3023 N N . ASP A 1 370 ? 26.937 -3.370 -24.568 1.00 93.88 370 ASP A N 1
ATOM 3024 C CA . ASP A 1 370 ? 26.456 -2.304 -25.437 1.00 93.88 370 ASP A CA 1
ATOM 3025 C C . ASP A 1 370 ? 26.904 -2.518 -26.889 1.00 93.88 370 ASP A C 1
ATOM 3027 O O . ASP A 1 370 ? 27.700 -3.405 -27.194 1.00 93.88 370 ASP A O 1
ATOM 3031 N N . ARG A 1 371 ? 26.420 -1.681 -27.809 1.00 91.56 371 ARG A N 1
ATOM 3032 C CA . ARG A 1 371 ? 26.756 -1.765 -29.238 1.00 91.56 371 ARG A CA 1
ATOM 3033 C C . ARG A 1 371 ? 28.259 -1.795 -29.519 1.00 91.56 371 ARG A C 1
ATOM 3035 O O . ARG A 1 371 ? 28.679 -2.441 -30.476 1.00 91.56 371 ARG A O 1
ATOM 3042 N N . TRP A 1 372 ? 29.071 -1.141 -28.700 1.00 93.00 372 TRP A N 1
ATOM 3043 C CA . TRP A 1 372 ? 30.517 -1.039 -28.888 1.00 93.00 372 TRP A CA 1
ATOM 3044 C C . TRP A 1 372 ? 31.292 -2.174 -28.207 1.00 93.00 372 TRP A C 1
ATOM 3046 O O . TRP A 1 372 ? 32.515 -2.223 -28.307 1.00 93.00 372 TRP A O 1
ATOM 3056 N N . GLY A 1 373 ? 30.594 -3.109 -27.561 1.00 93.44 373 GLY A N 1
ATOM 3057 C CA . GLY A 1 373 ? 31.188 -4.259 -26.888 1.00 93.44 373 GLY A CA 1
ATOM 3058 C C . GLY A 1 373 ? 31.584 -3.977 -25.442 1.00 93.44 373 GLY A C 1
ATOM 3059 O O . GLY A 1 373 ? 32.187 -4.845 -24.808 1.00 93.44 373 GLY A O 1
ATOM 3060 N N . ASN A 1 374 ? 31.244 -2.803 -24.900 1.00 95.56 374 ASN A N 1
ATOM 3061 C CA . ASN A 1 374 ? 31.531 -2.484 -23.507 1.00 95.56 374 ASN A CA 1
ATOM 3062 C C . ASN A 1 374 ? 30.491 -3.116 -22.586 1.00 95.56 374 ASN A C 1
ATOM 3064 O O . ASN A 1 374 ? 29.323 -3.280 -22.939 1.00 95.56 374 ASN A O 1
ATOM 3068 N N . LEU A 1 375 ? 30.919 -3.431 -21.367 1.00 94.56 375 LEU A N 1
ATOM 3069 C CA . LEU A 1 375 ? 30.009 -3.831 -20.303 1.00 94.56 375 LEU A CA 1
ATOM 3070 C C . LEU A 1 375 ? 29.154 -2.643 -19.870 1.00 94.56 375 LEU A C 1
ATOM 3072 O O . LEU A 1 375 ? 29.662 -1.535 -19.689 1.00 94.56 375 LEU A O 1
ATOM 3076 N N . TYR A 1 376 ? 27.878 -2.902 -19.603 1.00 93.69 376 TYR A N 1
ATOM 3077 C CA . TYR A 1 376 ? 27.065 -1.959 -18.849 1.00 93.69 376 TYR A CA 1
ATOM 3078 C C . TYR A 1 376 ? 27.583 -1.906 -17.413 1.00 93.69 376 TYR A C 1
ATOM 3080 O O . TYR A 1 376 ? 27.459 -2.879 -16.674 1.00 93.69 376 TYR A O 1
ATOM 3088 N N . THR A 1 377 ? 28.183 -0.785 -17.018 1.00 91.88 377 THR A N 1
ATOM 3089 C CA . THR A 1 377 ? 28.694 -0.592 -15.656 1.00 91.88 377 THR A CA 1
ATOM 3090 C C . THR A 1 377 ? 27.756 0.262 -14.823 1.00 91.88 377 THR A C 1
ATOM 3092 O O . THR A 1 377 ? 27.252 1.276 -15.304 1.00 91.88 377 THR A O 1
ATOM 3095 N N . HIS A 1 378 ? 27.603 -0.093 -13.553 1.00 86.25 378 HIS A N 1
ATOM 3096 C CA . HIS A 1 378 ? 26.935 0.733 -12.558 1.00 86.25 378 HIS A CA 1
ATOM 3097 C C . HIS A 1 378 ? 27.962 1.233 -11.540 1.00 86.25 378 HIS A C 1
ATOM 3099 O O . HIS A 1 378 ? 28.878 0.506 -11.152 1.00 86.25 378 HIS A O 1
ATOM 3105 N N . THR A 1 379 ? 27.836 2.496 -11.143 1.00 83.38 379 THR A N 1
ATOM 3106 C CA . THR A 1 379 ? 28.676 3.116 -10.117 1.00 83.38 379 THR A CA 1
ATOM 3107 C C . THR A 1 379 ? 27.789 3.511 -8.960 1.00 83.38 379 THR A C 1
ATOM 3109 O O . THR A 1 379 ? 26.800 4.208 -9.161 1.00 83.38 379 THR A O 1
ATOM 3112 N N . TRP A 1 380 ? 28.197 3.134 -7.759 1.00 79.50 380 TRP A N 1
ATOM 3113 C CA . TRP A 1 380 ? 27.555 3.561 -6.528 1.00 79.50 380 TRP A CA 1
ATOM 3114 C C . TRP A 1 380 ? 28.626 3.986 -5.526 1.00 79.50 380 TRP A C 1
ATOM 3116 O O . TRP A 1 380 ? 29.805 3.644 -5.650 1.00 79.50 380 TRP A O 1
ATOM 3126 N N . TYR A 1 381 ? 28.232 4.793 -4.553 1.00 74.31 381 TYR A N 1
ATOM 3127 C CA . TYR A 1 381 ? 29.134 5.330 -3.543 1.00 74.31 381 TYR A CA 1
ATOM 3128 C C . TYR A 1 381 ? 28.724 4.755 -2.202 1.00 74.31 381 TYR A C 1
ATOM 3130 O O . TYR A 1 381 ? 27.559 4.846 -1.834 1.00 74.31 381 TYR A O 1
ATOM 3138 N N . ILE A 1 382 ? 29.672 4.153 -1.490 1.00 69.88 382 ILE A N 1
ATOM 3139 C CA . ILE A 1 382 ? 29.432 3.569 -0.167 1.00 69.88 382 ILE A CA 1
ATOM 3140 C C . ILE A 1 382 ? 30.544 3.960 0.784 1.00 69.88 382 ILE A C 1
ATOM 3142 O O . ILE A 1 382 ? 31.602 4.405 0.350 1.00 69.88 382 ILE A O 1
ATOM 3146 N N . HIS A 1 383 ? 30.347 3.734 2.075 1.00 61.78 383 HIS A N 1
ATOM 3147 C CA . HIS A 1 383 ? 31.394 3.948 3.062 1.00 61.78 383 HIS A CA 1
ATOM 3148 C C . HIS A 1 383 ? 32.066 2.639 3.408 1.00 61.78 383 HIS A C 1
ATOM 3150 O O . HIS A 1 383 ? 31.409 1.620 3.603 1.00 61.78 383 HIS A O 1
ATOM 3156 N N . ASN A 1 384 ? 33.390 2.666 3.506 1.00 58.47 384 ASN A N 1
ATOM 3157 C CA . ASN A 1 384 ? 34.108 1.540 4.083 1.00 58.47 384 ASN A CA 1
ATOM 3158 C C . ASN A 1 384 ? 33.966 1.525 5.618 1.00 58.47 384 ASN A C 1
ATOM 3160 O O . ASN A 1 384 ? 33.435 2.450 6.233 1.00 58.47 384 ASN A O 1
ATOM 3164 N N . ASN A 1 385 ? 34.529 0.499 6.257 1.00 54.88 385 ASN A N 1
ATOM 3165 C CA . ASN A 1 385 ? 34.509 0.326 7.717 1.00 54.88 385 ASN A CA 1
ATOM 3166 C C . ASN A 1 385 ? 35.146 1.486 8.516 1.00 54.88 385 ASN A C 1
ATOM 3168 O O . ASN A 1 385 ? 35.001 1.528 9.733 1.00 54.88 385 ASN A O 1
ATOM 3172 N N . SER A 1 386 ? 35.856 2.408 7.856 1.00 56.88 386 SER A N 1
ATOM 3173 C CA . SER A 1 386 ? 36.466 3.605 8.448 1.00 56.88 386 SER A CA 1
ATOM 3174 C C . SER A 1 386 ? 35.664 4.887 8.185 1.00 56.88 386 SER A C 1
ATOM 3176 O O . SER A 1 386 ? 36.147 5.972 8.494 1.00 56.88 386 SER A O 1
ATOM 3178 N N . GLY A 1 387 ? 34.470 4.783 7.591 1.00 55.62 387 GLY A N 1
ATOM 3179 C CA . GLY A 1 387 ? 33.605 5.926 7.292 1.00 55.62 387 GLY A CA 1
ATOM 3180 C C . GLY A 1 387 ? 34.023 6.737 6.062 1.00 55.62 387 GLY A C 1
ATOM 3181 O O . GLY A 1 387 ? 33.475 7.811 5.837 1.00 55.62 387 GLY A O 1
ATOM 3182 N N . ILE A 1 388 ? 34.955 6.251 5.235 1.00 63.38 388 ILE A N 1
ATOM 3183 C CA . ILE A 1 388 ? 35.418 6.960 4.029 1.00 63.38 388 ILE A CA 1
ATOM 3184 C C . ILE A 1 388 ? 34.520 6.609 2.840 1.00 63.38 388 ILE A C 1
ATOM 3186 O O . ILE A 1 388 ? 34.302 5.422 2.598 1.00 63.38 388 ILE A O 1
ATOM 3190 N N . ILE A 1 389 ? 34.074 7.615 2.070 1.00 66.06 389 ILE A N 1
ATOM 3191 C CA . ILE A 1 389 ? 33.372 7.408 0.789 1.00 66.06 389 ILE A CA 1
ATOM 3192 C C . ILE A 1 389 ? 34.312 6.680 -0.175 1.00 66.06 389 ILE A C 1
ATOM 3194 O O . ILE A 1 389 ? 35.342 7.212 -0.591 1.00 66.06 389 ILE A O 1
ATOM 3198 N N . VAL A 1 390 ? 33.925 5.477 -0.574 1.00 71.69 390 VAL A N 1
ATOM 3199 C CA . VAL A 1 390 ? 34.578 4.674 -1.596 1.00 71.69 390 VAL A CA 1
ATOM 3200 C C . VAL A 1 390 ? 33.631 4.528 -2.777 1.00 71.69 390 VAL A C 1
ATOM 3202 O O . VAL A 1 390 ? 32.507 4.040 -2.656 1.00 71.69 390 VAL A O 1
ATOM 3205 N N . LYS A 1 391 ? 34.118 4.933 -3.949 1.00 82.94 391 LYS A N 1
ATOM 3206 C CA . LYS A 1 391 ? 33.456 4.658 -5.221 1.00 82.94 391 LYS A CA 1
ATOM 3207 C C . LYS A 1 391 ? 33.531 3.159 -5.504 1.00 82.94 391 LYS A C 1
ATOM 3209 O O . LYS A 1 391 ? 34.627 2.613 -5.621 1.00 82.94 391 LYS A O 1
ATOM 3214 N N . GLN A 1 392 ? 32.380 2.523 -5.655 1.00 85.06 392 GLN A N 1
ATOM 3215 C CA . GLN A 1 392 ? 32.262 1.156 -6.138 1.00 85.06 392 GLN A CA 1
ATOM 3216 C C . GLN A 1 392 ? 31.869 1.155 -7.602 1.00 85.06 392 GLN A C 1
ATOM 3218 O O . GLN A 1 392 ? 31.159 2.041 -8.082 1.00 85.06 392 GLN A O 1
ATOM 3223 N N . VAL A 1 393 ? 32.342 0.136 -8.307 1.00 90.50 393 VAL A N 1
ATOM 3224 C CA . VAL A 1 393 ? 31.961 -0.112 -9.687 1.00 90.50 393 VAL A CA 1
ATOM 3225 C C . VAL A 1 393 ? 31.656 -1.593 -9.824 1.00 90.50 393 VAL A C 1
ATOM 3227 O O . VAL A 1 393 ? 32.410 -2.450 -9.358 1.00 90.50 393 VAL A O 1
ATOM 3230 N N . GLY A 1 394 ? 30.553 -1.881 -10.492 1.00 92.00 394 GLY A N 1
ATOM 3231 C CA . GLY A 1 394 ? 30.191 -3.214 -10.934 1.00 92.00 394 GLY A CA 1
ATOM 3232 C C . GLY A 1 394 ? 29.656 -3.180 -12.352 1.00 92.00 394 GLY A C 1
ATOM 3233 O O . GLY A 1 394 ? 29.570 -2.119 -12.975 1.00 92.00 394 GLY A O 1
ATOM 3234 N N . PHE A 1 395 ? 29.285 -4.345 -12.856 1.00 93.69 395 PHE A N 1
ATOM 3235 C CA . PHE A 1 395 ? 28.647 -4.498 -14.154 1.00 93.69 395 PHE A CA 1
ATOM 3236 C C . PHE A 1 395 ? 27.288 -5.168 -14.016 1.00 93.69 395 PHE A C 1
ATOM 3238 O O . PHE A 1 395 ? 27.058 -5.955 -13.099 1.00 93.69 395 PHE A O 1
ATOM 3245 N N . VAL A 1 396 ? 26.385 -4.816 -14.922 1.00 93.56 396 VAL A N 1
ATOM 3246 C CA . VAL A 1 396 ? 25.036 -5.369 -14.980 1.00 93.56 396 VAL A CA 1
ATOM 3247 C C . VAL A 1 396 ? 25.116 -6.855 -15.321 1.00 93.56 396 VAL A C 1
ATOM 3249 O O . VAL A 1 396 ? 25.890 -7.254 -16.190 1.00 93.56 396 VAL A O 1
ATOM 3252 N N . MET A 1 397 ? 24.304 -7.671 -14.661 1.00 93.62 397 MET A N 1
ATOM 3253 C CA . MET A 1 397 ? 24.145 -9.090 -14.959 1.00 93.62 397 MET A CA 1
ATOM 3254 C C . MET A 1 397 ? 22.892 -9.313 -15.798 1.00 93.62 397 MET A C 1
ATOM 3256 O O . MET A 1 397 ? 21.843 -8.743 -15.512 1.00 93.62 397 MET A O 1
ATOM 3260 N N . ALA A 1 398 ? 22.991 -10.154 -16.829 1.00 93.56 398 ALA A N 1
ATOM 3261 C CA . ALA A 1 398 ? 21.809 -10.626 -17.542 1.00 93.56 398 ALA A CA 1
ATOM 3262 C C . ALA A 1 398 ? 21.129 -11.760 -16.746 1.00 93.56 398 ALA A C 1
ATOM 3264 O O . ALA A 1 398 ? 21.818 -12.501 -16.032 1.00 93.56 398 ALA A O 1
ATOM 3265 N N . PRO A 1 399 ? 19.804 -11.958 -16.896 1.00 93.69 399 PRO A N 1
ATOM 3266 C CA . PRO A 1 399 ? 19.047 -13.010 -16.210 1.00 93.69 399 PRO A CA 1
ATOM 3267 C C . PRO A 1 399 ? 19.314 -14.407 -16.806 1.00 93.69 399 PRO A C 1
ATOM 3269 O O . PRO A 1 399 ? 18.474 -15.032 -17.456 1.00 93.69 399 PRO A O 1
ATOM 3272 N N . THR A 1 400 ? 20.534 -14.890 -16.604 1.00 94.56 400 THR A N 1
ATOM 3273 C CA . THR A 1 400 ? 21.028 -16.211 -17.018 1.00 94.56 400 THR A CA 1
ATOM 3274 C C . THR A 1 400 ? 20.849 -17.240 -15.900 1.00 94.56 400 THR A C 1
ATOM 3276 O O . THR A 1 400 ? 20.614 -16.866 -14.751 1.00 94.56 400 THR A O 1
ATOM 3279 N N . ASP A 1 401 ? 21.010 -18.532 -16.205 1.00 95.62 401 ASP A N 1
ATOM 3280 C CA . ASP A 1 401 ? 21.002 -19.586 -15.174 1.00 95.62 401 ASP A CA 1
ATOM 3281 C C . ASP A 1 401 ? 22.119 -19.374 -14.140 1.00 95.62 401 ASP A C 1
ATOM 3283 O O . ASP A 1 401 ? 21.878 -19.500 -12.943 1.00 95.62 401 ASP A O 1
ATOM 3287 N N . PHE A 1 402 ? 23.301 -18.920 -14.579 1.00 94.31 402 PHE A N 1
ATOM 3288 C CA . PHE A 1 402 ? 24.396 -18.524 -13.684 1.00 94.31 402 PHE A CA 1
ATOM 3289 C C . PHE A 1 402 ? 23.933 -17.497 -12.642 1.00 94.31 402 PHE A C 1
ATOM 3291 O O . PHE A 1 402 ? 24.239 -17.606 -11.451 1.00 94.31 402 PHE A O 1
ATOM 3298 N N . TRP A 1 403 ? 23.181 -16.487 -13.083 1.00 93.81 403 TRP A N 1
ATOM 3299 C CA . TRP A 1 403 ? 22.708 -15.440 -12.190 1.00 93.81 403 TRP A CA 1
ATOM 3300 C C . TRP A 1 403 ? 21.565 -15.904 -11.288 1.00 93.81 403 TRP A C 1
ATOM 3302 O O . TRP A 1 403 ? 21.577 -15.612 -10.091 1.00 93.81 403 TRP A O 1
ATOM 3312 N N . LEU A 1 404 ? 20.633 -16.693 -11.830 1.00 94.69 404 LEU A N 1
ATOM 3313 C CA . LEU A 1 404 ? 19.576 -17.345 -11.060 1.00 94.69 404 LEU A CA 1
ATOM 3314 C C . LEU A 1 404 ? 20.168 -18.156 -9.907 1.00 94.69 404 LE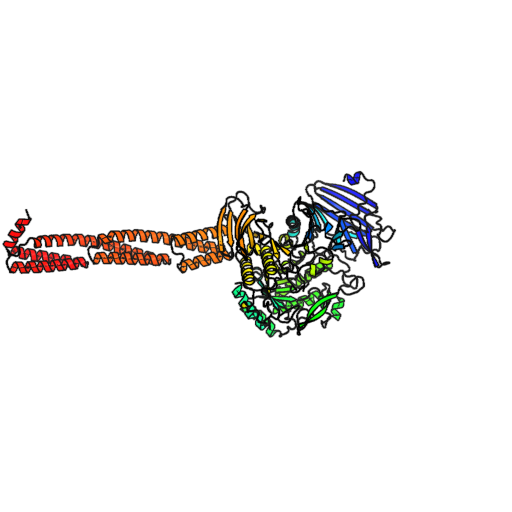U A C 1
ATOM 3316 O O . LEU A 1 404 ? 19.786 -17.946 -8.757 1.00 94.69 404 LEU A O 1
ATOM 3320 N N . GLU A 1 405 ? 21.125 -19.042 -10.192 1.00 95.19 405 GLU A N 1
ATOM 3321 C CA . GLU A 1 405 ? 21.764 -19.890 -9.184 1.00 95.19 405 GLU A CA 1
ATOM 3322 C C . GLU A 1 405 ? 22.466 -19.059 -8.106 1.00 95.19 405 GLU A C 1
ATOM 3324 O O . GLU A 1 405 ? 22.385 -19.381 -6.916 1.00 95.19 405 GLU A O 1
ATOM 3329 N N . LYS A 1 406 ? 23.122 -17.956 -8.489 1.00 93.88 406 LYS A N 1
ATOM 3330 C CA . LYS A 1 406 ? 23.785 -17.056 -7.539 1.00 93.88 406 LYS A CA 1
ATOM 3331 C C . LYS A 1 406 ? 22.784 -16.440 -6.559 1.00 93.88 406 LYS A C 1
ATOM 3333 O O . LYS A 1 406 ? 23.002 -16.518 -5.349 1.00 93.88 406 LYS A O 1
ATOM 3338 N N . ILE A 1 407 ? 21.685 -15.875 -7.063 1.00 94.69 407 ILE A N 1
ATOM 3339 C CA . ILE A 1 407 ? 20.633 -15.262 -6.239 1.00 94.69 407 ILE A CA 1
ATOM 3340 C C . ILE A 1 407 ? 19.913 -16.321 -5.394 1.00 94.69 407 ILE A C 1
ATOM 3342 O O . ILE A 1 407 ? 19.717 -16.131 -4.192 1.00 94.69 407 ILE A O 1
ATOM 3346 N N . LEU A 1 408 ? 19.570 -17.469 -5.980 1.00 95.69 408 LEU A N 1
ATOM 3347 C CA . LEU A 1 408 ? 18.896 -18.562 -5.283 1.00 95.69 408 LEU A CA 1
ATOM 3348 C C . LEU A 1 408 ? 19.726 -19.086 -4.104 1.00 95.69 408 LEU A C 1
ATOM 3350 O O . LEU A 1 408 ? 19.209 -19.237 -2.999 1.00 95.69 408 LEU A O 1
ATOM 3354 N N . ASN A 1 409 ? 21.026 -19.304 -4.298 1.00 95.88 409 ASN A N 1
ATOM 3355 C CA . ASN A 1 409 ? 21.901 -19.777 -3.226 1.00 95.88 409 ASN A CA 1
ATOM 3356 C C . ASN A 1 409 ? 21.981 -18.781 -2.062 1.00 95.88 409 ASN A C 1
ATOM 3358 O O . ASN A 1 409 ? 21.983 -19.190 -0.900 1.00 95.88 409 ASN A O 1
ATOM 3362 N N . ILE A 1 410 ? 22.005 -17.478 -2.356 1.00 95.62 410 ILE A N 1
ATOM 3363 C CA . ILE A 1 410 ? 22.034 -16.430 -1.330 1.00 95.62 410 ILE A CA 1
ATOM 3364 C C . ILE A 1 410 ? 20.733 -16.396 -0.538 1.00 95.62 410 ILE A C 1
ATOM 3366 O O . ILE A 1 410 ? 20.742 -16.419 0.693 1.00 95.62 410 ILE A O 1
ATOM 3370 N N . THR A 1 411 ? 19.613 -16.374 -1.250 1.00 96.50 411 THR A N 1
ATOM 3371 C CA . THR A 1 411 ? 18.281 -16.275 -0.651 1.00 96.50 411 THR A CA 1
ATOM 3372 C C . THR A 1 411 ? 17.931 -17.519 0.173 1.00 96.50 411 THR A C 1
ATOM 3374 O O . THR A 1 411 ? 17.432 -17.386 1.290 1.00 96.50 411 THR A O 1
ATOM 3377 N N . LEU A 1 412 ? 18.286 -18.725 -0.288 1.00 97.44 412 LEU A N 1
ATOM 3378 C CA . LEU A 1 412 ? 18.122 -19.964 0.484 1.00 97.44 412 LEU A CA 1
ATOM 3379 C C . LEU A 1 412 ? 18.922 -19.953 1.787 1.00 97.44 412 LEU A C 1
ATOM 3381 O O . LEU A 1 412 ? 18.424 -20.391 2.825 1.00 97.44 412 LEU A O 1
ATOM 3385 N N . GLU A 1 413 ? 20.157 -19.456 1.752 1.00 97.06 413 GLU A N 1
ATOM 3386 C CA . GLU A 1 413 ? 21.024 -19.433 2.928 1.00 97.06 413 GLU A CA 1
ATOM 3387 C C . GLU A 1 413 ? 20.490 -18.502 4.028 1.00 97.06 413 GLU A C 1
ATOM 3389 O O . GLU A 1 413 ? 20.580 -18.829 5.218 1.00 97.06 413 GLU A O 1
ATOM 3394 N N . LEU A 1 414 ? 19.874 -17.387 3.623 1.00 97.31 414 LEU A N 1
ATOM 3395 C CA . LEU A 1 414 ? 19.180 -16.440 4.498 1.00 97.31 414 LEU A CA 1
ATOM 3396 C C . LEU A 1 414 ? 17.862 -17.013 5.032 1.00 97.31 414 LEU A C 1
ATOM 3398 O O . LEU A 1 414 ? 17.619 -16.966 6.240 1.00 97.31 414 LEU A O 1
ATOM 3402 N N . ALA A 1 415 ? 17.044 -17.618 4.166 1.00 97.19 415 ALA A N 1
ATOM 3403 C CA . ALA A 1 415 ? 15.770 -18.226 4.552 1.00 97.19 415 ALA A CA 1
ATOM 3404 C C . ALA A 1 415 ? 15.958 -19.346 5.592 1.00 97.19 415 ALA A C 1
ATOM 3406 O O . ALA A 1 415 ? 15.250 -19.381 6.598 1.00 97.19 415 ALA A O 1
ATOM 3407 N N . ARG A 1 416 ? 16.980 -20.205 5.427 1.00 97.38 416 ARG A N 1
ATOM 3408 C CA . ARG A 1 416 ? 17.350 -21.256 6.404 1.00 97.38 416 ARG A CA 1
ATOM 3409 C C . ARG A 1 416 ? 17.700 -20.715 7.792 1.00 97.38 416 ARG A C 1
ATOM 3411 O O . ARG A 1 416 ? 17.675 -21.466 8.764 1.00 97.38 416 ARG A O 1
ATOM 3418 N N . ARG A 1 417 ? 18.059 -19.435 7.894 1.00 97.31 417 ARG A N 1
ATOM 3419 C CA . ARG A 1 417 ? 18.491 -18.780 9.138 1.00 97.31 417 ARG A CA 1
ATOM 3420 C C . ARG A 1 417 ? 17.418 -17.902 9.767 1.00 97.31 417 ARG A C 1
ATOM 3422 O O . ARG A 1 417 ? 17.719 -17.180 10.711 1.00 97.31 417 ARG A O 1
ATOM 3429 N N . GLY A 1 418 ? 16.181 -18.007 9.284 1.00 96.81 418 GLY A N 1
ATOM 3430 C CA . GLY A 1 418 ? 15.027 -17.356 9.894 1.00 96.81 418 GLY A CA 1
ATOM 3431 C C . GLY A 1 418 ? 14.818 -15.907 9.465 1.00 96.81 418 GLY A C 1
ATOM 3432 O O . GLY A 1 418 ? 14.067 -15.203 10.127 1.00 96.81 418 GLY A O 1
ATOM 3433 N N . ILE A 1 419 ? 15.453 -15.443 8.385 1.00 97.94 419 ILE A N 1
ATOM 3434 C CA . ILE A 1 419 ? 15.074 -14.156 7.789 1.00 97.94 419 ILE A CA 1
ATOM 3435 C C . ILE A 1 419 ? 13.603 -14.207 7.354 1.00 97.94 419 ILE A C 1
ATOM 3437 O O . ILE A 1 419 ? 13.174 -15.186 6.740 1.00 97.94 419 ILE A O 1
ATOM 3441 N N . ASP A 1 420 ? 12.848 -13.154 7.678 1.00 97.88 420 ASP A N 1
ATOM 3442 C CA . ASP A 1 420 ? 11.407 -13.068 7.427 1.00 97.88 420 ASP A CA 1
ATOM 3443 C C . ASP A 1 420 ? 11.092 -12.429 6.069 1.00 97.88 420 ASP A C 1
ATOM 3445 O O . ASP A 1 420 ? 10.152 -12.848 5.398 1.00 97.88 420 ASP A O 1
ATOM 3449 N N . VAL A 1 421 ? 11.881 -11.436 5.642 1.00 97.50 421 VAL A N 1
ATOM 3450 C CA . VAL A 1 421 ? 11.767 -10.817 4.311 1.00 97.50 421 VAL A CA 1
ATOM 3451 C C . VAL A 1 421 ? 13.134 -10.748 3.652 1.00 97.50 421 VAL A C 1
ATOM 3453 O O . VAL A 1 421 ? 14.090 -10.241 4.240 1.00 97.50 421 VAL A O 1
ATOM 3456 N N . ILE A 1 422 ? 13.225 -11.208 2.408 1.00 96.25 422 ILE A N 1
ATOM 3457 C CA . ILE A 1 422 ? 14.425 -11.038 1.589 1.00 96.25 422 ILE A CA 1
ATOM 3458 C C . ILE A 1 422 ? 14.098 -10.061 0.463 1.00 96.25 422 ILE A C 1
ATOM 3460 O O . ILE A 1 422 ? 13.337 -10.389 -0.447 1.00 96.25 422 ILE A O 1
ATOM 3464 N N . GLN A 1 423 ? 14.643 -8.849 0.543 1.00 94.00 423 GLN A N 1
ATOM 3465 C CA . GLN A 1 423 ? 14.471 -7.822 -0.478 1.00 94.00 423 GLN A CA 1
ATOM 3466 C C . GLN A 1 423 ? 15.482 -8.010 -1.606 1.00 94.00 423 GLN A C 1
ATOM 3468 O O . GLN A 1 423 ? 16.690 -8.034 -1.365 1.00 94.00 423 GLN A O 1
ATOM 3473 N N . LEU A 1 424 ? 14.987 -8.120 -2.835 1.00 92.81 424 LEU A N 1
ATOM 3474 C CA . LEU A 1 424 ? 15.817 -8.153 -4.034 1.00 92.81 424 LEU A CA 1
ATOM 3475 C C . LEU A 1 424 ? 16.045 -6.717 -4.518 1.00 92.81 424 LEU A C 1
ATOM 3477 O O . LEU A 1 424 ? 15.179 -6.114 -5.152 1.00 92.81 424 LEU A O 1
ATOM 3481 N N . ASP A 1 425 ? 17.202 -6.171 -4.151 1.00 87.25 425 ASP A N 1
ATOM 3482 C CA . ASP A 1 425 ? 17.600 -4.791 -4.436 1.00 87.25 425 ASP A CA 1
ATOM 3483 C C . ASP A 1 425 ? 17.974 -4.613 -5.917 1.00 87.25 425 ASP A C 1
ATOM 3485 O O . ASP A 1 425 ? 18.480 -5.546 -6.543 1.00 87.25 425 ASP A O 1
ATOM 3489 N N . GLY A 1 426 ? 17.739 -3.455 -6.524 1.00 81.94 426 GLY A N 1
ATOM 3490 C CA . GLY A 1 426 ? 17.868 -3.244 -7.973 1.00 81.94 426 GLY A CA 1
ATOM 3491 C C . GLY A 1 426 ? 16.685 -3.771 -8.792 1.00 81.94 426 GLY A C 1
ATOM 3492 O O . GLY A 1 426 ? 16.781 -3.860 -10.018 1.00 81.94 426 GLY A O 1
ATOM 3493 N N . GLY A 1 427 ? 15.605 -4.207 -8.136 1.00 83.38 427 GLY A N 1
ATOM 3494 C CA . GLY A 1 427 ? 14.495 -4.935 -8.747 1.00 83.38 427 GLY A CA 1
ATOM 3495 C C . GLY A 1 427 ? 13.134 -4.238 -8.607 1.00 83.38 427 GLY A C 1
ATOM 3496 O O . GLY A 1 427 ? 12.862 -3.684 -7.542 1.00 83.38 427 GLY A O 1
ATOM 3497 N N . PRO A 1 428 ? 12.219 -4.335 -9.594 1.00 87.31 428 PRO A N 1
ATOM 3498 C CA . PRO A 1 428 ? 12.394 -4.955 -10.906 1.00 87.31 428 PRO A CA 1
ATOM 3499 C C . PRO A 1 428 ? 13.394 -4.213 -11.812 1.00 87.31 428 PRO A C 1
ATOM 3501 O O . PRO A 1 428 ? 13.250 -3.003 -12.023 1.00 87.31 428 PRO A O 1
ATOM 3504 N N . PRO A 1 429 ? 14.390 -4.924 -12.376 1.00 84.81 429 PRO A N 1
ATOM 3505 C CA . PRO A 1 429 ? 15.459 -4.317 -13.153 1.00 84.81 429 PRO A CA 1
ATOM 3506 C C . PRO A 1 429 ? 14.944 -3.882 -14.524 1.00 84.81 429 PRO A C 1
ATOM 3508 O O . PRO A 1 429 ? 14.273 -4.656 -15.210 1.00 84.81 429 PRO A O 1
ATOM 3511 N N . GLN A 1 430 ? 15.325 -2.686 -14.978 1.00 88.12 430 GLN A N 1
ATOM 3512 C CA . GLN A 1 430 ? 15.043 -2.303 -16.361 1.00 88.12 430 GLN A CA 1
ATOM 3513 C C . GLN A 1 430 ? 15.759 -3.238 -17.353 1.00 88.12 430 GLN A C 1
ATOM 3515 O O . GLN A 1 430 ? 16.894 -3.652 -17.094 1.00 88.12 430 GLN A O 1
ATOM 3520 N N . PRO A 1 431 ? 15.143 -3.548 -18.504 1.00 92.25 431 PRO A N 1
ATOM 3521 C CA . PRO A 1 431 ? 15.805 -4.293 -19.567 1.00 92.25 431 PRO A CA 1
ATOM 3522 C C . PRO A 1 431 ? 17.028 -3.577 -20.149 1.00 92.25 431 PRO A C 1
ATOM 3524 O O . PRO A 1 431 ? 16.927 -2.433 -20.604 1.00 92.25 431 PRO A O 1
ATOM 3527 N N . TYR A 1 432 ? 18.162 -4.286 -20.205 1.00 92.06 432 TYR A N 1
ATOM 3528 C CA . TYR A 1 432 ? 19.374 -3.859 -20.910 1.00 92.06 432 TYR A CA 1
ATOM 3529 C C . TYR A 1 432 ? 19.490 -4.581 -22.252 1.00 92.06 432 TYR A C 1
ATOM 3531 O O . TYR A 1 432 ? 19.314 -5.795 -22.343 1.00 92.06 432 TYR A O 1
ATOM 3539 N N . LEU A 1 433 ? 19.802 -3.825 -23.305 1.00 93.69 433 LEU A N 1
ATOM 3540 C CA . LEU A 1 433 ? 19.896 -4.354 -24.664 1.00 93.69 433 LEU A CA 1
ATOM 3541 C C . LEU A 1 433 ? 21.276 -4.962 -24.890 1.00 93.69 433 LEU A C 1
ATOM 3543 O O . LEU A 1 433 ? 22.283 -4.279 -24.737 1.00 93.69 433 LEU A O 1
ATOM 3547 N N . ASN A 1 434 ? 21.333 -6.228 -25.290 1.00 95.06 434 ASN A N 1
ATOM 3548 C CA . ASN A 1 434 ? 22.599 -6.876 -25.602 1.00 95.06 434 ASN A CA 1
ATOM 3549 C C . ASN A 1 434 ? 22.893 -6.849 -27.109 1.00 95.06 434 ASN A C 1
ATOM 3551 O O . ASN A 1 434 ? 22.024 -7.157 -27.922 1.00 95.06 434 ASN A O 1
ATOM 3555 N N . TYR A 1 435 ? 24.132 -6.532 -27.483 1.00 94.31 435 TYR A N 1
ATOM 3556 C CA . TYR A 1 435 ? 24.567 -6.486 -28.885 1.00 94.31 435 TYR A CA 1
ATOM 3557 C C . TYR A 1 435 ? 25.621 -7.549 -29.239 1.00 94.31 435 TYR A C 1
ATOM 3559 O O . TYR A 1 435 ? 25.875 -7.781 -30.423 1.00 94.31 435 TYR A O 1
ATOM 3567 N N . HIS A 1 436 ? 26.222 -8.224 -28.251 1.00 92.56 436 HIS A N 1
ATOM 3568 C CA . HIS A 1 436 ? 27.391 -9.097 -28.456 1.00 92.56 436 HIS A CA 1
ATOM 3569 C C . HIS A 1 436 ? 27.278 -10.447 -27.755 1.00 92.56 436 HIS A C 1
ATOM 3571 O O . HIS A 1 436 ? 26.474 -10.632 -26.847 1.00 92.56 436 HIS A O 1
ATOM 3577 N N . GLY A 1 437 ? 28.154 -11.373 -28.145 1.00 89.75 437 GLY A N 1
ATOM 3578 C CA . GLY A 1 437 ? 28.238 -12.703 -27.543 1.00 89.75 437 GLY A CA 1
ATOM 3579 C C . GLY A 1 437 ? 26.995 -13.557 -27.793 1.00 89.75 437 GLY A C 1
ATOM 3580 O O . GLY A 1 437 ? 26.264 -13.328 -28.762 1.00 89.75 437 GLY A O 1
ATOM 3581 N N . ASP A 1 438 ? 26.796 -14.524 -26.897 1.00 90.31 438 ASP A N 1
ATOM 3582 C CA . ASP A 1 438 ? 25.786 -15.586 -27.018 1.00 90.31 438 ASP A CA 1
ATOM 3583 C C . ASP A 1 438 ? 24.472 -15.274 -26.283 1.00 90.31 438 ASP A C 1
ATOM 3585 O O . ASP A 1 438 ? 23.504 -16.023 -26.393 1.00 90.31 438 ASP A O 1
ATOM 3589 N N . LEU A 1 439 ? 24.414 -14.170 -25.530 1.00 93.31 439 LEU A N 1
ATOM 3590 C CA . LEU A 1 439 ? 23.168 -13.710 -24.917 1.00 93.31 439 LEU A CA 1
ATOM 3591 C C . LEU A 1 439 ? 22.178 -13.259 -26.009 1.00 93.31 439 LEU A C 1
ATOM 3593 O O . LEU A 1 439 ? 22.620 -12.656 -26.997 1.00 93.31 439 LEU A O 1
ATOM 3597 N N . PRO A 1 440 ? 20.856 -13.459 -25.820 1.00 94.00 440 PRO A N 1
ATOM 3598 C CA . PRO A 1 440 ? 19.853 -12.965 -26.758 1.00 94.00 440 PRO A CA 1
ATOM 3599 C C . PRO A 1 440 ? 20.056 -11.480 -27.052 1.00 94.00 440 PRO A C 1
ATOM 3601 O O . PRO A 1 440 ? 20.359 -10.688 -26.155 1.00 94.00 440 PRO A O 1
ATOM 3604 N N . LYS A 1 441 ? 19.948 -11.105 -28.327 1.00 93.00 441 LYS A N 1
ATOM 3605 C CA . LYS A 1 441 ? 20.304 -9.759 -28.785 1.00 93.00 441 LYS A CA 1
ATOM 3606 C C . LYS A 1 441 ? 19.088 -8.846 -28.902 1.00 93.00 441 LYS A C 1
ATOM 3608 O O . LYS A 1 441 ? 18.011 -9.264 -29.335 1.00 93.00 441 LYS A O 1
ATOM 3613 N N . GLY A 1 442 ? 19.301 -7.574 -28.584 1.00 92.75 442 GLY A N 1
ATOM 3614 C CA . GLY A 1 442 ? 18.280 -6.534 -28.607 1.00 92.75 442 GLY A CA 1
ATOM 3615 C C . GLY A 1 442 ? 17.309 -6.608 -27.431 1.00 92.75 442 GLY A C 1
ATOM 3616 O O . GLY A 1 442 ? 17.642 -7.106 -26.353 1.00 92.75 442 GLY A O 1
ATOM 3617 N N . GLY A 1 443 ? 16.117 -6.057 -27.651 1.00 92.19 443 GLY A N 1
ATOM 3618 C CA . GLY A 1 443 ? 14.988 -6.066 -26.724 1.00 92.19 443 GLY A CA 1
ATOM 3619 C C . GLY A 1 443 ? 14.111 -7.304 -26.906 1.00 92.19 443 GLY A C 1
ATOM 3620 O O . GLY A 1 443 ? 14.598 -8.431 -26.899 1.00 92.19 443 GLY A O 1
ATOM 3621 N N . GLY A 1 444 ? 12.803 -7.111 -27.076 1.00 93.12 444 GLY A N 1
ATOM 3622 C CA . GLY A 1 444 ? 11.818 -8.197 -27.060 1.00 93.12 444 GLY A CA 1
ATOM 3623 C C . GLY A 1 444 ? 11.357 -8.532 -25.640 1.00 93.12 444 GLY A C 1
ATOM 3624 O O . GLY A 1 444 ? 11.259 -7.638 -24.810 1.00 93.12 444 GLY A O 1
ATOM 3625 N N . SER A 1 445 ? 11.037 -9.794 -25.354 1.00 94.19 445 SER A N 1
ATOM 3626 C CA . SER A 1 445 ? 10.499 -10.214 -24.046 1.00 94.19 445 SER A CA 1
ATOM 3627 C C . SER A 1 445 ? 11.482 -10.983 -23.159 1.00 94.19 445 SER A C 1
ATOM 3629 O O . SER A 1 445 ? 11.217 -11.165 -21.971 1.00 94.19 445 SER A O 1
ATOM 3631 N N . TRP A 1 446 ? 12.623 -11.413 -23.708 1.00 93.81 446 TRP A N 1
ATOM 3632 C CA . TRP A 1 446 ? 13.514 -12.387 -23.067 1.00 93.81 446 TRP A CA 1
ATOM 3633 C C . TRP A 1 446 ? 14.061 -11.919 -21.711 1.00 93.81 446 TRP A C 1
ATOM 3635 O O . TRP A 1 446 ? 14.167 -12.715 -20.781 1.00 93.81 446 TRP A O 1
ATOM 3645 N N . TRP A 1 447 ? 14.397 -10.632 -21.574 1.00 93.88 447 TRP A N 1
ATOM 3646 C CA . TRP A 1 447 ? 14.954 -10.095 -20.332 1.00 93.88 447 TRP A CA 1
ATOM 3647 C C . TRP A 1 447 ? 13.937 -10.194 -19.193 1.00 93.88 447 TRP A C 1
ATOM 3649 O O . TRP A 1 447 ? 14.218 -10.770 -18.142 1.00 93.88 447 TRP A O 1
ATOM 3659 N N . ALA A 1 448 ? 12.730 -9.670 -19.421 1.00 94.00 448 ALA A N 1
ATOM 3660 C CA . ALA A 1 448 ? 11.663 -9.680 -18.430 1.00 94.00 448 ALA A CA 1
ATOM 3661 C C . ALA A 1 448 ? 11.199 -11.108 -18.124 1.00 94.00 448 ALA A C 1
ATOM 3663 O O . ALA A 1 448 ? 11.083 -11.466 -16.955 1.00 94.00 448 ALA A O 1
ATOM 3664 N N . SER A 1 449 ? 11.003 -11.955 -19.143 1.00 95.12 449 SER A N 1
ATOM 3665 C CA . SER A 1 449 ? 10.558 -13.338 -18.935 1.00 95.12 449 SER A CA 1
ATOM 3666 C C . SER A 1 449 ? 11.530 -14.130 -18.058 1.00 95.12 449 SER A C 1
ATOM 3668 O O . SER A 1 449 ? 11.108 -14.878 -17.178 1.00 95.12 449 SER A O 1
ATOM 3670 N N . ARG A 1 450 ? 12.840 -13.939 -18.257 1.00 94.81 450 ARG A N 1
ATOM 3671 C CA . ARG A 1 450 ? 13.879 -14.630 -17.487 1.00 94.81 450 ARG A CA 1
ATOM 3672 C C . ARG A 1 450 ? 14.043 -14.071 -16.076 1.00 94.81 450 ARG A C 1
ATOM 3674 O O . ARG A 1 450 ? 14.257 -14.843 -15.148 1.00 94.81 450 ARG A O 1
ATOM 3681 N N . TYR A 1 451 ? 13.879 -12.764 -15.867 1.00 93.88 451 TYR A N 1
ATOM 3682 C CA . TYR A 1 451 ? 13.841 -12.221 -14.505 1.00 93.88 451 TYR A CA 1
ATOM 3683 C C . TYR A 1 451 ? 12.600 -12.665 -13.729 1.00 93.88 451 TYR A C 1
ATOM 3685 O O . TYR A 1 451 ? 12.724 -13.030 -12.562 1.00 93.88 451 TYR A O 1
ATOM 3693 N N . LEU A 1 452 ? 11.424 -12.706 -14.359 1.00 94.81 452 LEU A N 1
ATOM 3694 C CA . LEU A 1 452 ? 10.213 -13.245 -13.730 1.00 94.81 452 LEU A CA 1
ATOM 3695 C C . LEU A 1 452 ? 10.409 -14.706 -13.305 1.00 94.81 452 LEU A C 1
ATOM 3697 O O . LEU A 1 452 ? 9.967 -15.100 -12.227 1.00 94.81 452 LEU A O 1
ATOM 3701 N N . GLU A 1 453 ? 11.138 -15.495 -14.098 1.00 95.50 453 GLU A N 1
ATOM 3702 C CA . GLU A 1 453 ? 11.533 -16.849 -13.715 1.00 95.50 453 GLU A CA 1
ATOM 3703 C C . GLU A 1 453 ? 12.457 -16.874 -12.488 1.00 95.50 453 GLU A C 1
ATOM 3705 O O . GLU A 1 453 ? 12.215 -17.676 -11.587 1.00 95.50 453 GLU A O 1
ATOM 3710 N N . ILE A 1 454 ? 13.447 -15.975 -12.394 1.00 94.88 454 ILE A N 1
ATOM 3711 C CA . ILE A 1 454 ? 14.294 -15.839 -11.194 1.00 94.88 454 ILE A CA 1
ATOM 3712 C C . ILE A 1 454 ? 13.430 -15.561 -9.960 1.00 94.88 454 ILE A C 1
ATOM 3714 O O . ILE A 1 454 ? 13.540 -16.282 -8.970 1.00 94.88 454 ILE A O 1
ATOM 3718 N N . TYR A 1 455 ? 12.539 -14.565 -10.015 1.00 94.62 455 TYR A N 1
ATOM 3719 C CA . TYR A 1 455 ? 11.646 -14.239 -8.896 1.00 94.62 455 TYR A CA 1
ATOM 3720 C C . TYR A 1 455 ? 10.750 -15.423 -8.513 1.00 94.62 455 TYR A C 1
ATOM 3722 O O . TYR A 1 455 ? 10.613 -15.736 -7.328 1.00 94.62 455 TYR A O 1
ATOM 3730 N N . ARG A 1 456 ? 10.170 -16.107 -9.507 1.00 96.12 456 ARG A N 1
ATOM 3731 C CA . ARG A 1 456 ? 9.325 -17.286 -9.297 1.00 96.12 456 ARG A CA 1
ATOM 3732 C C . ARG A 1 456 ? 10.092 -18.404 -8.592 1.00 96.12 456 ARG A C 1
ATOM 3734 O O . ARG A 1 456 ? 9.635 -18.881 -7.556 1.00 96.12 456 ARG A O 1
ATOM 3741 N N . VAL A 1 457 ? 11.245 -18.805 -9.132 1.00 97.31 457 VAL A N 1
ATOM 3742 C CA . VAL A 1 457 ? 12.059 -19.902 -8.585 1.00 97.31 457 VAL A CA 1
ATOM 3743 C C . VAL A 1 457 ? 12.558 -19.554 -7.188 1.00 97.31 457 VAL A C 1
ATOM 3745 O O . VAL A 1 457 ? 12.389 -20.352 -6.272 1.00 97.31 457 VAL A O 1
ATOM 3748 N N . VAL A 1 458 ? 13.102 -18.349 -6.992 1.00 95.56 458 VAL A N 1
ATOM 3749 C CA . VAL A 1 458 ? 13.555 -17.886 -5.673 1.00 95.56 458 VAL A CA 1
ATOM 3750 C C . VAL A 1 458 ? 12.423 -17.995 -4.657 1.00 95.56 458 VAL A C 1
ATOM 3752 O O . VAL A 1 458 ? 12.602 -18.654 -3.637 1.00 95.56 458 VAL A O 1
ATOM 3755 N N . ARG A 1 459 ? 11.246 -17.426 -4.950 1.00 95.12 459 ARG A N 1
ATOM 3756 C CA . ARG A 1 459 ? 10.081 -17.456 -4.054 1.00 95.12 459 ARG A CA 1
ATOM 3757 C C . ARG A 1 459 ? 9.640 -18.880 -3.717 1.00 95.12 459 ARG A C 1
ATOM 3759 O O . ARG A 1 459 ? 9.403 -19.178 -2.547 1.00 95.12 459 ARG A O 1
ATOM 3766 N N . GLU A 1 460 ? 9.500 -19.741 -4.724 1.00 96.44 460 GLU A N 1
ATOM 3767 C CA . GLU A 1 460 ? 9.065 -21.129 -4.540 1.00 96.44 460 GLU A CA 1
ATOM 3768 C C . GLU A 1 460 ? 10.043 -21.910 -3.654 1.00 96.44 460 GLU A C 1
ATOM 3770 O O . GLU A 1 460 ? 9.623 -22.572 -2.704 1.00 96.44 460 GLU A O 1
ATOM 3775 N N . GLU A 1 461 ? 11.345 -21.807 -3.920 1.00 97.75 461 GLU A N 1
ATOM 3776 C CA . GLU A 1 461 ? 12.359 -22.577 -3.201 1.00 97.75 461 GLU A CA 1
ATOM 3777 C C . GLU A 1 461 ? 12.577 -22.076 -1.767 1.00 97.75 461 GLU A C 1
ATOM 3779 O O . GLU A 1 461 ? 12.661 -22.893 -0.846 1.00 97.75 461 GLU A O 1
ATOM 3784 N N . ILE A 1 462 ? 12.605 -20.758 -1.520 1.00 96.31 462 ILE A N 1
ATOM 3785 C CA . ILE A 1 462 ? 12.753 -20.259 -0.142 1.00 96.31 462 ILE A CA 1
ATOM 3786 C C . ILE A 1 462 ? 11.541 -20.610 0.727 1.00 96.31 462 ILE A C 1
ATOM 3788 O O . ILE A 1 462 ? 11.709 -20.900 1.911 1.00 96.31 462 ILE A O 1
ATOM 3792 N N . ARG A 1 463 ? 10.334 -20.671 0.148 1.00 96.12 463 ARG A N 1
ATOM 3793 C CA . ARG A 1 463 ? 9.112 -21.042 0.878 1.00 96.12 463 ARG A CA 1
ATOM 3794 C C . ARG A 1 463 ? 9.014 -22.526 1.196 1.00 96.12 463 ARG A C 1
ATOM 3796 O O . ARG A 1 463 ? 8.368 -22.889 2.174 1.00 96.12 463 ARG A O 1
ATOM 3803 N N . ARG A 1 464 ? 9.700 -23.390 0.441 1.00 96.81 464 ARG A N 1
ATOM 3804 C CA . ARG A 1 464 ? 9.872 -24.802 0.831 1.00 96.81 464 ARG A CA 1
ATOM 3805 C C . ARG A 1 464 ? 10.708 -24.952 2.100 1.00 96.81 464 ARG A C 1
ATOM 3807 O O . ARG A 1 464 ? 10.541 -25.933 2.817 1.00 96.81 464 ARG A O 1
ATOM 3814 N N . VAL A 1 465 ? 11.601 -24.000 2.371 1.00 96.31 465 VAL A N 1
ATOM 3815 C CA . VAL A 1 465 ? 12.430 -23.972 3.583 1.00 96.31 465 VAL A CA 1
ATOM 3816 C C . VAL A 1 465 ? 11.712 -23.263 4.732 1.00 96.31 465 VAL A C 1
ATOM 3818 O O . VAL A 1 465 ? 11.704 -23.767 5.851 1.00 96.31 465 VAL A O 1
ATOM 3821 N N . ASN A 1 466 ? 11.123 -22.098 4.462 1.00 94.31 466 ASN A N 1
ATOM 3822 C CA . ASN A 1 466 ? 10.387 -21.295 5.431 1.00 94.31 466 ASN A CA 1
ATOM 3823 C C . ASN A 1 466 ? 9.081 -20.792 4.789 1.00 94.31 466 ASN A C 1
ATOM 3825 O O . ASN A 1 466 ? 9.122 -19.796 4.072 1.00 94.31 466 ASN A O 1
ATOM 3829 N N . PRO A 1 467 ? 7.925 -21.435 5.034 1.00 93.62 467 PRO A N 1
ATOM 3830 C CA . PRO A 1 467 ? 6.658 -21.068 4.391 1.00 93.62 467 PRO A CA 1
ATOM 3831 C C . PRO A 1 467 ? 6.212 -19.617 4.622 1.00 93.62 467 PRO A C 1
ATOM 3833 O O . PRO A 1 467 ? 5.522 -19.050 3.780 1.00 93.62 467 PRO A O 1
ATOM 3836 N N . GLU A 1 468 ? 6.640 -19.012 5.733 1.00 93.06 468 GLU A N 1
ATOM 3837 C CA . GLU A 1 468 ? 6.259 -17.659 6.155 1.00 93.06 468 GLU A CA 1
ATOM 3838 C C . GLU A 1 468 ? 7.197 -16.562 5.622 1.00 93.06 468 GLU A C 1
ATOM 3840 O O . GLU A 1 468 ? 6.991 -15.385 5.932 1.00 93.06 468 GLU A O 1
ATOM 3845 N N . VAL A 1 469 ? 8.237 -16.920 4.854 1.00 96.38 469 VAL A N 1
ATOM 3846 C CA . VAL A 1 469 ? 9.170 -15.943 4.276 1.00 96.38 469 VAL A CA 1
ATOM 3847 C C . VAL A 1 469 ? 8.517 -15.156 3.137 1.00 96.38 469 VAL A C 1
ATOM 3849 O O . VAL A 1 469 ? 7.831 -15.703 2.261 1.00 96.38 469 VAL A O 1
ATOM 3852 N N . ALA A 1 470 ? 8.781 -13.855 3.126 1.00 96.12 470 ALA A N 1
ATOM 3853 C CA . ALA A 1 470 ? 8.322 -12.927 2.110 1.00 96.12 470 ALA A CA 1
ATOM 3854 C C . ALA A 1 470 ? 9.462 -12.458 1.192 1.00 96.12 470 ALA A C 1
ATOM 3856 O O . ALA A 1 470 ? 10.633 -12.410 1.578 1.00 96.12 470 ALA A O 1
ATOM 3857 N N . ILE A 1 471 ? 9.098 -12.075 -0.030 1.00 95.31 471 ILE A N 1
ATOM 3858 C CA . ILE A 1 471 ? 9.979 -11.405 -0.988 1.00 95.31 471 ILE A CA 1
ATOM 3859 C C . ILE A 1 471 ? 9.682 -9.910 -0.969 1.00 95.31 471 ILE A C 1
ATOM 3861 O O . ILE A 1 471 ? 8.547 -9.492 -1.204 1.00 95.31 471 ILE A O 1
ATOM 3865 N N . GLY A 1 472 ? 10.722 -9.119 -0.715 1.00 94.25 472 GLY A N 1
ATOM 3866 C CA . GLY A 1 472 ? 10.707 -7.673 -0.900 1.00 94.25 472 GLY A CA 1
ATOM 3867 C C . GLY A 1 472 ? 11.314 -7.263 -2.247 1.00 94.25 472 GLY A C 1
ATOM 3868 O O . GLY A 1 472 ? 12.064 -8.035 -2.849 1.00 94.25 472 GLY A O 1
ATOM 3869 N N . SER A 1 473 ? 11.076 -6.027 -2.684 1.00 92.31 473 SER A N 1
ATOM 3870 C CA . SER A 1 473 ? 11.750 -5.433 -3.852 1.00 92.31 473 SER A CA 1
ATOM 3871 C C . SER A 1 473 ? 12.091 -3.955 -3.633 1.00 92.31 473 SER A C 1
ATOM 3873 O O . SER A 1 473 ? 11.505 -3.311 -2.760 1.00 92.31 473 SER A O 1
ATOM 3875 N N . GLU A 1 474 ? 13.058 -3.422 -4.384 1.00 87.44 474 GLU A N 1
ATOM 3876 C CA . GLU A 1 474 ? 13.407 -1.988 -4.358 1.00 87.44 474 GLU A CA 1
ATOM 3877 C C . GLU A 1 474 ? 12.318 -1.115 -4.995 1.00 87.44 474 GLU A C 1
ATOM 3879 O O . GLU A 1 474 ? 12.016 -0.050 -4.487 1.00 87.44 474 GLU A O 1
ATOM 3884 N N . TRP A 1 475 ? 11.664 -1.582 -6.056 1.00 89.44 475 TRP A N 1
ATOM 3885 C CA . TRP A 1 475 ? 10.560 -0.875 -6.707 1.00 89.44 475 TRP A CA 1
ATOM 3886 C C . TRP A 1 475 ? 9.421 -1.828 -7.077 1.00 89.44 475 TRP A C 1
ATOM 3888 O O . TRP A 1 475 ? 9.426 -3.016 -6.751 1.00 89.44 475 TRP A O 1
ATOM 3898 N N . MET A 1 476 ? 8.432 -1.298 -7.791 1.00 91.88 476 MET A N 1
ATOM 3899 C CA . MET A 1 476 ? 7.242 -1.996 -8.256 1.00 91.88 476 MET A CA 1
ATOM 3900 C C . MET A 1 476 ? 7.156 -2.009 -9.786 1.00 91.88 476 MET A C 1
ATOM 3902 O O . MET A 1 476 ? 7.449 -1.012 -10.436 1.00 91.88 476 MET A O 1
ATOM 3906 N N . ALA A 1 477 ? 6.718 -3.131 -10.357 1.00 94.62 477 ALA A N 1
ATOM 3907 C CA . ALA A 1 477 ? 6.267 -3.246 -11.744 1.00 94.62 477 ALA A CA 1
ATOM 3908 C C . ALA A 1 477 ? 5.155 -4.292 -11.815 1.00 94.62 477 ALA A C 1
ATOM 3910 O O . ALA A 1 477 ? 5.227 -5.317 -11.134 1.00 94.62 477 ALA A O 1
ATOM 3911 N N . GLU A 1 478 ? 4.118 -4.031 -12.611 1.00 96.88 478 GLU A N 1
ATOM 3912 C CA . GLU A 1 478 ? 2.869 -4.802 -12.560 1.00 96.88 478 GLU A CA 1
ATOM 3913 C C . GLU A 1 478 ? 3.064 -6.311 -12.762 1.00 96.88 478 GLU A C 1
ATOM 3915 O O . GLU A 1 478 ? 2.484 -7.102 -12.026 1.00 96.88 478 GLU A O 1
ATOM 3920 N N . THR A 1 479 ? 3.965 -6.730 -13.656 1.00 95.75 479 THR A N 1
ATOM 3921 C CA . THR A 1 479 ? 4.222 -8.152 -13.933 1.00 95.75 479 THR A CA 1
ATOM 3922 C C . THR A 1 479 ? 4.894 -8.908 -12.793 1.00 95.75 479 THR A C 1
ATOM 3924 O O . THR A 1 479 ? 4.864 -10.138 -12.775 1.00 95.75 479 THR A O 1
ATOM 3927 N N . TYR A 1 480 ? 5.472 -8.205 -11.819 1.00 95.00 480 TYR A N 1
ATOM 3928 C CA . TYR A 1 480 ? 6.157 -8.819 -10.684 1.00 95.00 480 TYR A CA 1
ATOM 3929 C C . TYR A 1 480 ? 5.253 -8.988 -9.453 1.00 95.00 480 TYR A C 1
ATOM 3931 O O . TYR A 1 480 ? 5.648 -9.682 -8.514 1.00 95.00 480 TYR A O 1
ATOM 3939 N N . ILE A 1 481 ? 4.033 -8.431 -9.474 1.00 95.75 481 ILE A N 1
ATOM 3940 C CA . ILE A 1 481 ? 3.039 -8.537 -8.389 1.00 95.75 481 ILE A CA 1
ATOM 3941 C C . ILE A 1 481 ? 2.870 -9.983 -7.875 1.00 95.75 481 ILE A C 1
ATOM 3943 O O . ILE A 1 481 ? 2.881 -10.178 -6.662 1.00 95.75 481 ILE A O 1
ATOM 3947 N N . PRO A 1 482 ? 2.790 -11.039 -8.716 1.00 94.00 482 PRO A N 1
ATOM 3948 C CA . PRO A 1 482 ? 2.598 -12.405 -8.213 1.00 94.00 482 PRO A CA 1
ATOM 3949 C C . PRO A 1 482 ? 3.752 -12.966 -7.376 1.00 94.00 482 PRO A C 1
ATOM 3951 O O . PRO A 1 482 ? 3.577 -14.001 -6.721 1.00 94.00 482 PRO A O 1
ATOM 3954 N N . TYR A 1 483 ? 4.929 -12.338 -7.439 1.00 93.25 483 TYR A N 1
ATOM 3955 C CA . TYR A 1 483 ? 6.165 -12.857 -6.860 1.00 93.25 483 TYR A CA 1
ATOM 3956 C C . TYR A 1 483 ? 6.744 -11.981 -5.744 1.00 93.25 483 TYR A C 1
ATOM 3958 O O . TYR A 1 483 ? 7.581 -12.470 -4.980 1.00 93.25 483 TYR A O 1
ATOM 3966 N N . ILE A 1 484 ? 6.284 -10.737 -5.619 1.00 93.81 484 ILE A N 1
ATOM 3967 C CA . ILE A 1 484 ? 6.722 -9.765 -4.614 1.00 93.81 484 ILE A CA 1
ATOM 3968 C C . ILE A 1 484 ? 5.593 -9.565 -3.600 1.00 93.81 484 ILE A C 1
ATOM 3970 O O . ILE A 1 484 ? 4.457 -9.300 -3.974 1.00 93.81 484 ILE A O 1
ATOM 3974 N N . ASP A 1 485 ? 5.899 -9.682 -2.308 1.00 94.81 485 ASP A N 1
ATOM 3975 C CA . ASP A 1 485 ? 4.919 -9.442 -1.240 1.00 94.81 485 ASP A CA 1
ATOM 3976 C C . ASP A 1 485 ? 4.852 -7.960 -0.851 1.00 94.81 485 ASP A C 1
ATOM 3978 O O . ASP A 1 485 ? 3.793 -7.462 -0.462 1.00 94.81 485 ASP A O 1
ATOM 3982 N N . MET A 1 486 ? 5.988 -7.261 -0.944 1.00 94.25 486 MET A N 1
ATOM 3983 C CA . MET A 1 486 ? 6.119 -5.855 -0.578 1.00 94.25 486 MET A CA 1
ATOM 3984 C C . MET A 1 486 ? 7.213 -5.148 -1.397 1.00 94.25 486 MET A C 1
ATOM 3986 O O . MET A 1 486 ? 8.273 -5.727 -1.631 1.00 94.25 486 MET A O 1
ATOM 3990 N N . ALA A 1 487 ? 7.008 -3.890 -1.789 1.00 93.38 487 ALA A N 1
ATOM 3991 C CA . ALA A 1 487 ? 8.024 -3.076 -2.470 1.00 93.38 487 ALA A CA 1
ATOM 3992 C C . ALA A 1 487 ? 8.243 -1.718 -1.789 1.00 93.38 487 ALA A C 1
ATOM 3994 O O . ALA A 1 487 ? 7.343 -1.200 -1.127 1.00 93.38 487 ALA A O 1
ATOM 3995 N N . ASN A 1 488 ? 9.437 -1.153 -1.959 1.00 89.94 488 ASN A N 1
ATOM 3996 C CA . ASN A 1 488 ? 9.751 0.196 -1.498 1.00 89.94 488 ASN A CA 1
ATOM 3997 C C . ASN A 1 488 ? 9.155 1.236 -2.466 1.00 89.94 488 ASN A C 1
ATOM 3999 O O . ASN A 1 488 ? 9.308 1.125 -3.684 1.00 89.94 488 ASN A O 1
ATOM 4003 N N . ASP A 1 489 ? 8.460 2.233 -1.919 1.00 88.12 489 ASP A N 1
ATOM 4004 C CA . ASP A 1 489 ? 8.141 3.480 -2.603 1.00 88.12 489 ASP A CA 1
ATOM 4005 C C . ASP A 1 489 ? 9.031 4.608 -2.083 1.00 88.12 489 ASP A C 1
ATOM 4007 O O . ASP A 1 489 ? 8.984 5.072 -0.938 1.00 88.12 489 ASP A O 1
ATOM 4011 N N . GLU A 1 490 ? 9.860 5.070 -2.994 1.00 79.19 490 GLU A N 1
ATOM 4012 C CA . GLU A 1 490 ? 10.892 6.051 -2.742 1.00 79.19 490 GLU A CA 1
ATOM 4013 C C . GLU A 1 490 ? 10.359 7.484 -2.827 1.00 79.19 490 GLU A C 1
ATOM 4015 O O . GLU A 1 490 ? 10.874 8.381 -2.154 1.00 79.19 490 GLU A O 1
ATOM 4020 N N . VAL A 1 491 ? 9.263 7.694 -3.563 1.00 76.75 491 VAL A N 1
ATOM 4021 C CA . VAL A 1 491 ? 8.662 9.015 -3.783 1.00 76.75 491 VAL A CA 1
ATOM 4022 C C . VAL A 1 491 ? 8.260 9.671 -2.465 1.00 76.75 491 VAL A C 1
ATOM 4024 O O . VAL A 1 491 ? 8.552 10.845 -2.226 1.00 76.75 491 VAL A O 1
ATOM 4027 N N . VAL A 1 492 ? 7.611 8.910 -1.582 1.00 73.69 492 VAL A N 1
ATOM 4028 C CA . VAL A 1 492 ? 7.192 9.400 -0.264 1.00 73.69 492 VAL A CA 1
ATOM 4029 C C . VAL A 1 492 ? 8.392 9.603 0.666 1.00 73.69 492 VAL A C 1
ATOM 4031 O O . VAL A 1 492 ? 8.363 10.486 1.515 1.00 73.69 492 VAL A O 1
ATOM 4034 N N . GLY A 1 493 ? 9.476 8.844 0.491 1.00 64.25 493 GLY A N 1
ATOM 4035 C CA . GLY A 1 493 ? 10.698 8.944 1.296 1.00 64.25 493 GLY A CA 1
ATOM 4036 C C . GLY A 1 493 ? 11.545 10.194 1.048 1.00 64.25 493 GLY A C 1
ATOM 4037 O O . GLY A 1 493 ? 12.496 10.459 1.781 1.00 64.25 493 GLY A O 1
ATOM 4038 N N . GLY A 1 494 ? 11.186 10.990 0.041 1.00 58.50 494 GLY A N 1
ATOM 4039 C CA . GLY A 1 494 ? 11.910 12.201 -0.322 1.00 58.50 494 GLY A CA 1
ATOM 4040 C C . GLY A 1 494 ? 12.942 12.019 -1.430 1.00 58.50 494 GLY A C 1
ATOM 4041 O O . GLY A 1 494 ? 13.727 12.933 -1.693 1.00 58.50 494 GLY A O 1
ATOM 4042 N N . LEU A 1 495 ? 12.922 10.876 -2.120 1.00 58.62 495 LEU A N 1
ATOM 4043 C CA . LEU A 1 495 ? 13.595 10.738 -3.405 1.00 58.62 495 LEU A CA 1
ATOM 4044 C C . LEU A 1 495 ? 12.896 11.623 -4.434 1.00 58.62 495 LEU A C 1
ATOM 4046 O O . LEU A 1 495 ? 11.896 11.261 -5.048 1.00 58.62 495 LEU A O 1
ATOM 4050 N N . ASP A 1 496 ? 13.447 12.822 -4.600 1.00 53.47 496 ASP A N 1
ATOM 4051 C CA . ASP A 1 496 ? 13.128 13.690 -5.718 1.00 53.47 496 ASP A CA 1
ATOM 4052 C C . ASP A 1 496 ? 13.861 13.159 -6.973 1.00 53.47 496 ASP A C 1
ATOM 4054 O O . ASP A 1 496 ? 15.096 13.091 -6.976 1.00 53.47 496 ASP A O 1
ATOM 4058 N N . PRO A 1 497 ? 13.160 12.809 -8.068 1.00 47.47 497 PRO A N 1
ATOM 4059 C CA . PRO A 1 497 ? 13.726 12.432 -9.359 1.00 47.47 497 PRO A CA 1
ATOM 4060 C C . PRO A 1 497 ? 14.703 13.476 -9.918 1.00 47.47 497 PRO A C 1
ATOM 4062 O O . PRO A 1 497 ? 15.520 13.142 -10.781 1.00 47.47 497 PRO A O 1
ATOM 4065 N N . VAL A 1 498 ? 14.678 14.722 -9.414 1.00 44.78 498 VAL A N 1
ATOM 4066 C CA . VAL A 1 498 ? 15.744 15.725 -9.602 1.00 44.78 498 VAL A CA 1
ATOM 4067 C C . VAL A 1 498 ? 17.134 15.131 -9.355 1.00 44.78 498 VAL A C 1
ATOM 4069 O O . VAL A 1 498 ? 18.055 15.414 -10.121 1.00 44.78 498 VAL A O 1
ATOM 4072 N N . GLY A 1 499 ? 17.275 14.271 -8.343 1.00 41.69 499 GLY A N 1
ATOM 4073 C CA . GLY A 1 499 ? 18.523 13.608 -7.967 1.00 41.69 499 GLY A CA 1
ATOM 4074 C C . GLY A 1 499 ? 18.956 12.442 -8.854 1.00 41.69 499 GLY A C 1
ATOM 4075 O O . GLY A 1 499 ? 20.131 12.088 -8.842 1.00 41.69 499 GLY A O 1
ATOM 4076 N N . ILE A 1 500 ? 18.046 11.868 -9.651 1.00 47.69 500 ILE A N 1
ATOM 4077 C CA . ILE A 1 500 ? 18.304 10.684 -10.500 1.00 47.69 500 ILE A CA 1
ATOM 4078 C C . ILE A 1 500 ? 18.219 11.063 -11.994 1.00 47.69 500 ILE A C 1
ATOM 4080 O O . ILE A 1 500 ? 17.917 10.259 -12.868 1.00 47.69 500 ILE A O 1
ATOM 4084 N N . GLY A 1 501 ? 18.492 12.329 -12.325 1.00 46.50 501 GLY A N 1
ATOM 4085 C CA . GLY A 1 501 ? 18.649 12.786 -13.710 1.00 46.50 501 GLY A CA 1
ATOM 4086 C C . GLY A 1 501 ? 17.357 13.144 -14.457 1.00 46.50 501 GLY A C 1
ATOM 4087 O O . GLY A 1 501 ? 17.446 13.682 -15.561 1.00 46.50 501 GLY A O 1
ATOM 4088 N N . PHE A 1 502 ? 16.167 12.970 -13.865 1.00 49.41 502 PHE A N 1
ATOM 4089 C CA . PHE A 1 502 ? 14.911 13.450 -14.470 1.00 49.41 502 PHE A CA 1
ATOM 4090 C C . PHE A 1 502 ? 14.874 14.987 -14.578 1.00 49.41 502 PHE A C 1
ATOM 4092 O O . PHE A 1 502 ? 14.307 15.532 -15.527 1.00 49.41 502 PHE A O 1
ATOM 4099 N N . GLY A 1 503 ? 15.533 15.707 -13.660 1.00 48.72 503 GLY A N 1
ATOM 4100 C CA . GLY A 1 503 ? 15.575 17.178 -13.659 1.00 48.72 503 GLY A CA 1
ATOM 4101 C C . GLY A 1 503 ? 16.451 17.831 -14.732 1.00 48.72 503 GLY A C 1
ATOM 4102 O O . GLY A 1 503 ? 16.492 19.059 -14.858 1.00 48.72 503 GLY A O 1
ATOM 4103 N N . ILE A 1 504 ? 17.139 17.032 -15.552 1.00 55.19 504 ILE A N 1
ATOM 4104 C CA . ILE A 1 504 ? 17.973 17.552 -16.638 1.00 55.19 504 ILE A CA 1
ATOM 4105 C C . ILE A 1 504 ? 17.095 18.109 -17.770 1.00 55.19 504 ILE A C 1
ATOM 4107 O O . ILE A 1 504 ? 17.426 19.159 -18.328 1.00 55.19 504 ILE A O 1
ATOM 4111 N N . PHE A 1 505 ? 15.943 17.489 -18.045 1.00 59.09 505 PHE A N 1
ATOM 4112 C CA . PHE A 1 505 ? 15.129 17.751 -19.243 1.00 59.09 505 PHE A CA 1
ATOM 4113 C C . PHE A 1 505 ? 13.877 18.608 -18.992 1.00 59.09 505 PHE A C 1
ATOM 4115 O O . PHE A 1 505 ? 13.304 19.153 -19.937 1.00 59.09 505 PHE A O 1
ATOM 4122 N N . TYR A 1 506 ? 13.476 18.767 -17.727 1.00 66.12 506 TYR A N 1
ATOM 4123 C CA . TYR A 1 506 ? 12.203 19.369 -17.323 1.00 66.12 506 TYR A CA 1
ATOM 4124 C C . TYR A 1 506 ? 12.362 20.330 -16.136 1.00 66.12 506 TYR A C 1
ATOM 4126 O O . TYR A 1 506 ? 13.248 20.132 -15.304 1.00 66.12 506 TYR A O 1
ATOM 4134 N N . ASN A 1 507 ? 11.505 21.353 -16.019 1.00 64.62 507 ASN A N 1
ATOM 4135 C CA . ASN A 1 507 ? 11.432 22.173 -14.802 1.00 64.62 507 ASN A CA 1
ATOM 4136 C C . ASN A 1 507 ? 10.703 21.423 -13.673 1.00 64.62 507 ASN A C 1
ATOM 4138 O O . ASN A 1 507 ? 9.477 21.423 -13.580 1.00 64.62 507 ASN A O 1
ATOM 4142 N N . THR A 1 508 ? 11.475 20.800 -12.795 1.00 60.19 508 THR A N 1
ATOM 4143 C CA . THR A 1 508 ? 10.989 19.891 -11.749 1.00 60.19 508 THR A CA 1
ATOM 4144 C C . THR A 1 508 ? 10.238 20.558 -10.610 1.00 60.19 508 THR A C 1
ATOM 4146 O O . THR A 1 508 ? 9.437 19.890 -9.965 1.00 60.19 508 THR A O 1
ATOM 4149 N N . SER A 1 509 ? 10.399 21.870 -10.408 1.00 61.50 509 SER A N 1
ATOM 4150 C CA . SER A 1 509 ? 9.602 22.631 -9.428 1.00 61.50 509 SER A CA 1
ATOM 4151 C C . SER A 1 509 ? 8.092 22.606 -9.719 1.00 61.50 509 SER A C 1
ATOM 4153 O O . SER A 1 509 ? 7.285 22.978 -8.870 1.00 61.50 509 SER A O 1
ATOM 4155 N N . LEU A 1 510 ? 7.707 22.162 -10.920 1.00 67.81 510 LEU A N 1
ATOM 4156 C CA . LEU A 1 510 ? 6.329 22.079 -11.397 1.00 67.81 510 LEU A CA 1
ATOM 4157 C C . LEU A 1 510 ? 5.774 20.645 -11.391 1.00 67.81 510 LEU A C 1
ATOM 4159 O O . LEU A 1 510 ? 4.623 20.442 -11.781 1.00 67.81 510 LEU A O 1
ATOM 4163 N N . ASN A 1 511 ? 6.570 19.660 -10.966 1.00 72.69 511 ASN A N 1
ATOM 4164 C CA . ASN A 1 511 ? 6.139 18.269 -10.869 1.00 72.69 511 ASN A CA 1
ATOM 4165 C C . ASN A 1 511 ? 5.319 18.044 -9.599 1.00 72.69 511 ASN A C 1
ATOM 4167 O O . ASN A 1 511 ? 5.549 18.654 -8.556 1.00 72.69 511 ASN A O 1
ATOM 4171 N N . SER A 1 512 ? 4.356 17.134 -9.674 1.00 79.69 512 SER A N 1
ATOM 4172 C CA . SER A 1 512 ? 3.646 16.623 -8.503 1.00 79.69 512 SER A CA 1
ATOM 4173 C C . SER A 1 512 ? 3.561 15.109 -8.580 1.00 79.69 512 SER A C 1
ATOM 4175 O O . SER A 1 512 ? 3.473 14.543 -9.668 1.00 79.69 512 SER A O 1
ATOM 4177 N N . TYR A 1 513 ? 3.578 14.455 -7.426 1.00 85.25 513 TYR A N 1
ATOM 4178 C CA . TYR A 1 513 ? 3.346 13.018 -7.346 1.00 85.25 513 TYR A CA 1
ATOM 4179 C C . TYR A 1 513 ? 1.878 12.738 -7.105 1.00 85.25 513 TYR A C 1
ATOM 4181 O O . TYR A 1 513 ? 1.191 13.481 -6.399 1.00 85.25 513 TYR A O 1
ATOM 4189 N N . ILE A 1 514 ? 1.422 11.648 -7.697 1.00 91.94 514 ILE A N 1
ATOM 4190 C CA . ILE A 1 514 ? 0.054 11.167 -7.595 1.00 91.94 514 ILE A CA 1
ATOM 4191 C C . ILE A 1 514 ? 0.089 9.681 -7.238 1.00 91.94 514 ILE A C 1
ATOM 4193 O O . ILE A 1 514 ? 1.007 8.991 -7.672 1.00 91.94 514 ILE A O 1
ATOM 4197 N N . PRO A 1 515 ? -0.904 9.170 -6.497 1.00 95.12 515 PRO A N 1
ATOM 4198 C CA . PRO A 1 515 ? -0.992 7.756 -6.151 1.00 95.12 515 PRO A CA 1
ATOM 4199 C C . PRO A 1 515 ? -1.557 6.931 -7.323 1.00 95.12 515 PRO A C 1
ATOM 4201 O O . PRO A 1 515 ? -2.618 6.311 -7.229 1.00 95.12 515 PRO A O 1
ATOM 4204 N N . LEU A 1 516 ? -0.888 6.994 -8.478 1.00 97.06 516 LEU A N 1
ATOM 4205 C CA . LEU A 1 516 ? -1.293 6.329 -9.717 1.00 97.06 516 LEU A CA 1
ATOM 4206 C C . LEU A 1 516 ? -1.200 4.808 -9.583 1.00 97.06 516 LEU A C 1
ATOM 4208 O O . LEU A 1 516 ? -2.151 4.112 -9.933 1.00 97.06 516 LEU A O 1
ATOM 4212 N N . TRP A 1 517 ? -0.087 4.297 -9.045 1.00 96.81 517 TRP A N 1
ATOM 4213 C CA . TRP A 1 517 ? 0.078 2.872 -8.761 1.00 96.81 517 TRP A CA 1
ATOM 4214 C C . TRP A 1 517 ? -1.008 2.396 -7.805 1.00 96.81 517 TRP A C 1
ATOM 4216 O O . TRP A 1 517 ? -1.657 1.391 -8.063 1.00 96.81 517 TRP A O 1
ATOM 4226 N N . GLN A 1 518 ? -1.265 3.136 -6.729 1.00 97.12 518 GLN A N 1
ATOM 4227 C CA . GLN A 1 518 ? -2.244 2.774 -5.712 1.00 97.12 518 GLN A CA 1
ATOM 4228 C C . GLN A 1 518 ? -3.664 2.748 -6.303 1.00 97.12 518 GLN A C 1
ATOM 4230 O O . GLN A 1 518 ? -4.429 1.820 -6.035 1.00 97.12 518 GLN A O 1
ATOM 4235 N N . ALA A 1 519 ? -3.996 3.706 -7.178 1.00 97.88 519 ALA A N 1
ATOM 4236 C CA . ALA A 1 519 ? -5.276 3.746 -7.883 1.00 97.88 519 ALA A CA 1
ATOM 4237 C C . ALA A 1 519 ? -5.521 2.513 -8.772 1.00 97.88 519 ALA A C 1
ATOM 4239 O O . ALA A 1 519 ? -6.675 2.102 -8.927 1.00 97.88 519 ALA A O 1
ATOM 4240 N N . VAL A 1 520 ? -4.462 1.910 -9.328 1.00 98.31 520 VAL A N 1
ATOM 4241 C CA . VAL A 1 520 ? -4.553 0.707 -10.171 1.00 98.31 520 VAL A CA 1
ATOM 4242 C C . VAL A 1 520 ? -4.410 -0.577 -9.344 1.00 98.31 520 VAL A C 1
ATOM 4244 O O . VAL A 1 520 ? -5.267 -1.456 -9.443 1.00 98.31 520 VAL A O 1
ATOM 4247 N N . TYR A 1 521 ? -3.378 -0.664 -8.500 1.00 97.69 521 TYR A N 1
ATOM 4248 C CA . TYR A 1 521 ? -2.831 -1.914 -7.969 1.00 97.69 521 TYR A CA 1
ATOM 4249 C C . TYR A 1 521 ? -2.671 -2.010 -6.439 1.00 97.69 521 TYR A C 1
ATOM 4251 O O . TYR A 1 521 ? -2.162 -3.031 -5.977 1.00 97.69 521 TYR A O 1
ATOM 4259 N N . HIS A 1 522 ? -3.107 -1.028 -5.632 1.00 95.94 522 HIS A N 1
ATOM 4260 C CA . HIS A 1 522 ? -2.919 -1.087 -4.164 1.00 95.94 522 HIS A CA 1
ATOM 4261 C C . HIS A 1 522 ? -3.411 -2.406 -3.539 1.00 95.94 522 HIS A C 1
ATOM 4263 O O . HIS A 1 522 ? -2.748 -2.984 -2.688 1.00 95.94 522 HIS A O 1
ATOM 4269 N N . GLU A 1 523 ? -4.546 -2.925 -4.010 1.00 95.00 523 GLU A N 1
ATOM 4270 C CA . GLU A 1 523 ? -5.169 -4.142 -3.477 1.00 95.00 523 GLU A CA 1
ATOM 4271 C C . GLU A 1 523 ? -4.377 -5.438 -3.743 1.00 95.00 523 GLU A C 1
ATOM 4273 O O . GLU A 1 523 ? -4.790 -6.490 -3.264 1.00 95.00 523 GLU A O 1
ATOM 4278 N N . TYR A 1 524 ? -3.269 -5.404 -4.497 1.00 95.69 524 TYR A N 1
ATOM 4279 C CA . TYR A 1 524 ? -2.514 -6.602 -4.896 1.00 95.69 524 TYR A CA 1
ATOM 4280 C C . TYR A 1 524 ? -1.129 -6.737 -4.252 1.00 95.69 524 TYR A C 1
ATOM 4282 O O . TYR A 1 524 ? -0.613 -7.851 -4.186 1.00 95.69 524 TYR A O 1
ATOM 4290 N N . MET A 1 525 ? -0.511 -5.649 -3.783 1.00 94.12 525 MET A N 1
ATOM 4291 C CA . MET A 1 525 ? 0.860 -5.676 -3.261 1.00 94.12 525 MET A CA 1
ATOM 4292 C C . MET A 1 525 ? 1.067 -4.603 -2.194 1.00 94.12 525 MET A C 1
ATOM 4294 O O . MET A 1 525 ? 0.626 -3.467 -2.357 1.00 94.12 525 MET A O 1
ATOM 4298 N N . LEU A 1 526 ? 1.772 -4.955 -1.115 1.00 95.50 526 LEU A N 1
ATOM 4299 C CA . LEU A 1 526 ? 2.101 -4.002 -0.059 1.00 95.50 526 LEU A CA 1
ATOM 4300 C C . LEU A 1 526 ? 3.187 -3.032 -0.532 1.00 95.50 526 LEU A C 1
ATOM 4302 O O . LEU A 1 526 ? 4.122 -3.419 -1.232 1.00 95.50 526 LEU A O 1
ATOM 4306 N N . LEU A 1 527 ? 3.102 -1.787 -0.080 1.00 94.38 527 LEU A N 1
ATOM 4307 C CA . LEU A 1 527 ? 4.147 -0.787 -0.266 1.00 94.38 527 LEU A CA 1
ATOM 4308 C C . LEU A 1 527 ? 4.623 -0.263 1.086 1.00 94.38 527 LEU A C 1
ATOM 4310 O O . LEU A 1 527 ? 3.844 -0.203 2.047 1.00 94.38 527 LEU A O 1
ATOM 4314 N N . PHE A 1 528 ? 5.889 0.133 1.152 1.00 92.94 528 PHE A N 1
ATOM 4315 C CA . PHE A 1 528 ? 6.426 0.891 2.275 1.00 92.94 528 PHE A CA 1
ATOM 4316 C C . PHE A 1 528 ? 7.160 2.136 1.798 1.00 92.94 528 PHE A C 1
ATOM 4318 O O . PHE A 1 528 ? 7.854 2.096 0.790 1.00 92.94 528 PHE A O 1
ATOM 4325 N N . SER A 1 529 ? 7.030 3.221 2.553 1.00 87.38 529 SER A N 1
ATOM 4326 C CA . SER A 1 529 ? 7.648 4.506 2.235 1.00 87.38 529 SER A CA 1
ATOM 4327 C C . SER A 1 529 ? 8.995 4.646 2.936 1.00 87.38 529 SER A C 1
ATOM 4329 O O . SER A 1 529 ? 9.049 4.500 4.159 1.00 87.38 529 SER A O 1
ATOM 4331 N N . SER A 1 530 ? 10.056 5.033 2.225 1.00 76.81 530 SER A N 1
ATOM 4332 C CA . SER A 1 530 ? 11.395 5.227 2.813 1.00 76.81 530 SER A CA 1
ATOM 4333 C C . SER A 1 530 ? 11.552 6.548 3.596 1.00 76.81 530 SER A C 1
ATOM 4335 O O . SER A 1 530 ? 12.375 7.392 3.253 1.00 76.81 530 SER A O 1
ATOM 4337 N N . ILE A 1 531 ? 10.748 6.772 4.642 1.00 73.12 531 ILE A N 1
ATOM 4338 C CA . ILE A 1 531 ? 10.759 8.020 5.427 1.00 73.12 531 ILE A CA 1
ATOM 4339 C C . ILE A 1 531 ? 11.852 7.953 6.494 1.00 73.12 531 ILE A C 1
ATOM 4341 O O . ILE A 1 531 ? 11.698 7.401 7.578 1.00 73.12 531 ILE A O 1
ATOM 4345 N N . LEU A 1 532 ? 12.992 8.537 6.184 1.00 66.94 532 LEU A N 1
ATOM 4346 C CA . LEU A 1 532 ? 14.164 8.479 7.047 1.00 66.94 532 LEU A CA 1
ATOM 4347 C C . LEU A 1 532 ? 14.283 9.816 7.752 1.00 66.94 532 LEU A C 1
ATOM 4349 O O . LEU A 1 532 ? 14.006 10.825 7.124 1.00 66.94 532 LEU A O 1
ATOM 4353 N N . PHE A 1 533 ? 14.705 9.817 9.014 1.00 70.25 533 PHE A N 1
ATOM 4354 C CA . PHE A 1 533 ? 14.758 10.963 9.935 1.00 70.25 533 PHE A CA 1
ATOM 4355 C C . PHE A 1 533 ? 13.502 11.248 10.761 1.00 70.25 533 PHE A C 1
ATOM 4357 O O . PHE A 1 533 ? 12.505 11.812 10.316 1.00 70.25 533 PHE A O 1
ATOM 4364 N N . VAL A 1 534 ? 13.639 10.956 12.056 1.00 67.62 534 VAL A N 1
ATOM 4365 C CA . VAL A 1 534 ? 12.667 11.279 13.111 1.00 67.62 534 VAL A CA 1
ATOM 4366 C C . VAL A 1 534 ? 13.369 12.021 14.269 1.00 67.62 534 VAL A C 1
ATOM 4368 O O . VAL A 1 534 ? 12.912 11.996 15.406 1.00 67.62 534 VAL A O 1
ATOM 4371 N N . ASP A 1 535 ? 14.499 12.696 14.018 1.00 70.12 535 ASP A N 1
ATOM 4372 C CA . ASP A 1 535 ? 15.265 13.434 15.048 1.00 70.12 535 ASP A CA 1
ATOM 4373 C C . ASP A 1 535 ? 14.848 14.905 15.242 1.00 70.12 535 ASP A C 1
ATOM 4375 O O . ASP A 1 535 ? 15.284 15.538 16.202 1.00 70.12 535 ASP A O 1
ATOM 4379 N N . GLY A 1 536 ? 14.012 15.463 14.358 1.00 68.06 536 GLY A N 1
ATOM 4380 C CA . GLY A 1 536 ? 13.556 16.859 14.428 1.00 68.06 536 GLY A CA 1
ATOM 4381 C C . GLY A 1 536 ? 14.053 17.766 13.299 1.00 68.06 536 GLY A C 1
ATOM 4382 O O . GLY A 1 536 ? 13.434 18.809 13.054 1.00 68.06 536 GLY A O 1
ATOM 4383 N N . ARG A 1 537 ? 15.128 17.390 12.591 1.00 66.75 537 ARG A N 1
ATOM 4384 C CA . ARG A 1 537 ? 15.637 18.148 11.435 1.00 66.75 537 ARG A CA 1
ATOM 4385 C C . ARG A 1 537 ? 14.592 18.161 10.319 1.00 66.75 537 ARG A C 1
ATOM 4387 O O . ARG A 1 537 ? 13.906 17.170 10.109 1.00 66.75 537 ARG A O 1
ATOM 4394 N N . ASP A 1 538 ? 14.410 19.314 9.670 1.00 73.62 538 ASP A N 1
ATOM 4395 C CA . ASP A 1 538 ? 13.457 19.511 8.563 1.00 73.62 538 ASP A CA 1
ATOM 4396 C C . ASP A 1 538 ? 12.038 18.963 8.836 1.00 73.62 538 ASP A C 1
ATOM 4398 O O . ASP A 1 538 ? 11.321 18.552 7.930 1.00 73.62 538 ASP A O 1
ATOM 4402 N N . SER A 1 539 ? 11.606 18.979 10.107 1.00 80.25 539 SER A N 1
ATOM 4403 C CA . SER A 1 539 ? 10.425 18.244 10.601 1.00 80.25 539 SER A CA 1
ATOM 4404 C C . SER A 1 539 ? 9.164 18.352 9.740 1.00 80.25 539 SER A C 1
ATOM 4406 O O . SER A 1 539 ? 8.466 17.361 9.555 1.00 80.25 539 SER A O 1
ATOM 4408 N N . LEU A 1 540 ? 8.854 19.524 9.177 1.00 86.12 540 LEU A N 1
ATOM 4409 C CA . LEU A 1 540 ? 7.647 19.700 8.364 1.00 86.12 540 LEU A CA 1
ATOM 4410 C C . LEU A 1 540 ? 7.702 18.937 7.025 1.00 86.12 540 LEU A C 1
ATOM 4412 O O . LEU A 1 540 ? 6.657 18.527 6.524 1.00 86.12 540 LEU A O 1
ATOM 4416 N N . TYR A 1 541 ? 8.897 18.710 6.472 1.00 86.25 541 TYR A N 1
ATOM 4417 C CA . TYR A 1 541 ? 9.106 17.874 5.289 1.00 86.25 541 TYR A CA 1
ATOM 4418 C C . TYR A 1 541 ? 8.765 16.408 5.585 1.00 86.25 541 TYR A C 1
ATOM 4420 O O . TYR A 1 541 ? 7.926 15.815 4.909 1.00 86.25 541 TYR A O 1
ATOM 4428 N N . TYR A 1 542 ? 9.317 15.851 6.666 1.00 86.19 542 TYR A N 1
ATOM 4429 C CA . TYR A 1 542 ? 9.056 14.462 7.058 1.00 86.19 542 TYR A CA 1
ATOM 4430 C C . TYR A 1 542 ? 7.628 14.243 7.575 1.00 86.19 542 TYR A C 1
ATOM 4432 O O . TYR A 1 542 ? 7.019 13.218 7.281 1.00 86.19 542 TYR A O 1
ATOM 4440 N N . LEU A 1 543 ? 7.031 15.228 8.257 1.00 89.06 543 LEU A N 1
ATOM 4441 C CA . LEU A 1 543 ? 5.612 15.197 8.638 1.00 89.06 543 LEU A CA 1
ATOM 4442 C C . LEU A 1 543 ? 4.692 15.131 7.411 1.00 89.06 543 LEU A C 1
ATOM 4444 O O . LEU A 1 543 ? 3.712 14.388 7.419 1.00 89.06 543 LEU A O 1
ATOM 4448 N N . ARG A 1 544 ? 5.005 15.873 6.341 1.00 89.62 544 ARG A N 1
ATOM 4449 C CA . ARG A 1 544 ? 4.277 15.766 5.069 1.00 89.62 544 ARG A CA 1
ATOM 4450 C C . ARG A 1 544 ? 4.400 14.360 4.480 1.00 89.62 544 ARG A C 1
ATOM 4452 O O . ARG A 1 544 ? 3.406 13.810 4.021 1.00 89.62 544 ARG A O 1
ATOM 4459 N N . ASN A 1 545 ? 5.590 13.777 4.506 1.00 88.25 545 ASN A N 1
ATOM 4460 C CA . ASN A 1 545 ? 5.827 12.446 3.953 1.00 88.25 545 ASN A CA 1
ATOM 4461 C C . ASN A 1 545 ? 5.109 11.349 4.759 1.00 88.25 545 ASN A C 1
ATOM 4463 O O . ASN A 1 545 ? 4.474 10.480 4.172 1.00 88.25 545 ASN A O 1
ATOM 4467 N N . LEU A 1 546 ? 5.078 11.457 6.091 1.00 91.31 546 LEU A N 1
ATOM 4468 C CA . LEU A 1 546 ? 4.234 10.621 6.955 1.00 91.31 546 LEU A CA 1
ATOM 4469 C C . LEU A 1 546 ? 2.739 10.768 6.623 1.00 91.31 546 LEU A C 1
ATOM 4471 O O . LEU A 1 546 ? 1.990 9.795 6.633 1.00 91.31 546 LEU A O 1
ATOM 4475 N N . ALA A 1 547 ? 2.282 11.981 6.301 1.00 93.31 547 ALA A N 1
ATOM 4476 C CA . ALA A 1 547 ? 0.904 12.182 5.865 1.00 93.31 547 ALA A CA 1
ATOM 4477 C C . ALA A 1 547 ? 0.608 11.478 4.531 1.00 93.31 547 ALA A C 1
ATOM 4479 O O . ALA A 1 547 ? -0.454 10.871 4.398 1.00 93.31 547 ALA A O 1
ATOM 4480 N N . LEU A 1 548 ? 1.540 11.532 3.572 1.00 92.31 548 LEU A N 1
ATOM 4481 C CA . LEU A 1 548 ? 1.415 10.854 2.280 1.00 92.31 548 LEU A CA 1
ATOM 4482 C C . LEU A 1 548 ? 1.413 9.330 2.420 1.00 92.31 548 LEU A C 1
ATOM 4484 O O . LEU A 1 548 ? 0.530 8.702 1.839 1.00 92.31 548 LEU A O 1
ATOM 4488 N N . SER A 1 549 ? 2.307 8.748 3.229 1.00 93.25 549 SER A N 1
ATOM 4489 C CA . SER A 1 549 ? 2.334 7.292 3.441 1.00 93.25 549 SER A CA 1
ATOM 4490 C C . SER A 1 549 ? 0.993 6.782 3.962 1.00 93.25 549 SER A C 1
ATOM 4492 O O . SER A 1 549 ? 0.442 5.824 3.425 1.00 93.25 549 SER A O 1
ATOM 4494 N N . LEU A 1 550 ? 0.395 7.492 4.925 1.00 95.38 550 LEU A N 1
ATOM 4495 C CA . LEU A 1 550 ? -0.939 7.180 5.427 1.00 95.38 550 LEU A CA 1
ATOM 4496 C C . LEU A 1 550 ? -1.996 7.221 4.319 1.00 95.38 550 LEU A C 1
ATOM 4498 O O . LEU A 1 550 ? -2.748 6.262 4.158 1.00 95.38 550 LEU A O 1
ATOM 4502 N N . VAL A 1 551 ? -2.098 8.333 3.582 1.00 96.06 551 VAL A N 1
ATOM 4503 C CA . VAL A 1 551 ? -3.181 8.487 2.598 1.00 96.06 551 VAL A CA 1
ATOM 4504 C C . VAL A 1 551 ? -2.969 7.650 1.340 1.00 96.06 551 VAL A C 1
ATOM 4506 O O . VAL A 1 551 ? -3.913 7.508 0.567 1.00 96.06 551 VAL A O 1
ATOM 4509 N N . TRP A 1 552 ? -1.785 7.079 1.130 1.00 95.38 552 TRP A N 1
ATOM 4510 C CA . TRP A 1 552 ? -1.496 6.116 0.060 1.00 95.38 552 TRP A CA 1
ATOM 4511 C C . TRP A 1 552 ? -1.525 4.654 0.549 1.00 95.38 552 TRP A C 1
ATOM 4513 O O . TRP A 1 552 ? -1.405 3.735 -0.260 1.00 95.38 552 TRP A O 1
ATOM 4523 N N . GLY A 1 553 ? -1.756 4.431 1.850 1.00 95.19 553 GLY A N 1
ATOM 4524 C CA . GLY A 1 553 ? -1.860 3.104 2.472 1.00 95.19 553 GLY A CA 1
ATOM 4525 C C . GLY A 1 553 ? -0.519 2.377 2.651 1.00 95.19 553 GLY A C 1
ATOM 4526 O O . GLY A 1 553 ? -0.461 1.160 2.837 1.00 95.19 553 GLY A O 1
ATOM 4527 N N . GLU A 1 554 ? 0.585 3.109 2.611 1.00 93.81 554 GLU A N 1
ATOM 4528 C CA . GLU A 1 554 ? 1.931 2.554 2.720 1.00 93.81 554 GLU A CA 1
ATOM 4529 C C . GLU A 1 554 ? 2.331 2.347 4.183 1.00 93.81 554 GLU A C 1
ATOM 4531 O O . GLU A 1 554 ? 1.922 3.088 5.082 1.00 93.81 554 GLU A O 1
ATOM 4536 N N . ALA A 1 555 ? 3.147 1.326 4.443 1.00 93.81 555 ALA A N 1
ATOM 4537 C CA . ALA A 1 555 ? 3.793 1.187 5.741 1.00 93.81 555 ALA A CA 1
ATOM 4538 C C . ALA A 1 555 ? 4.899 2.253 5.869 1.00 93.81 555 ALA A C 1
ATOM 4540 O O . ALA A 1 555 ? 5.780 2.309 5.010 1.00 93.81 555 ALA A O 1
ATOM 4541 N N . PRO A 1 556 ? 4.909 3.099 6.913 1.00 92.19 556 PRO A N 1
ATOM 4542 C CA . PRO A 1 556 ? 6.015 4.023 7.104 1.00 92.19 556 PRO A CA 1
ATOM 4543 C C . PRO A 1 556 ? 7.279 3.247 7.492 1.00 92.19 556 PRO A C 1
ATOM 4545 O O . PRO A 1 556 ? 7.260 2.424 8.414 1.00 92.19 556 PRO A O 1
ATOM 4548 N N . MET A 1 557 ? 8.387 3.533 6.816 1.00 89.75 557 MET A N 1
ATOM 4549 C CA . MET A 1 557 ? 9.718 3.269 7.351 1.00 89.75 557 MET A CA 1
ATOM 4550 C C . MET A 1 557 ? 10.118 4.420 8.273 1.00 89.75 557 MET A C 1
ATOM 4552 O O . MET A 1 557 ? 9.725 5.554 8.025 1.00 89.75 557 MET A O 1
ATOM 4556 N N . VAL A 1 558 ? 10.856 4.133 9.341 1.00 87.12 558 VAL A N 1
ATOM 4557 C CA . VAL A 1 558 ? 11.471 5.125 10.231 1.00 87.12 558 VAL A CA 1
ATOM 4558 C C . VAL A 1 558 ? 12.898 4.701 10.544 1.00 87.12 558 VAL A C 1
ATOM 4560 O O . VAL A 1 558 ? 13.218 3.513 10.528 1.00 87.12 558 VAL A O 1
ATOM 4563 N N . ASP A 1 559 ? 13.758 5.660 10.860 1.00 84.06 559 ASP A N 1
ATOM 4564 C CA . ASP A 1 559 ? 15.115 5.345 11.296 1.00 84.06 559 ASP A CA 1
ATOM 4565 C C . ASP A 1 559 ? 15.122 4.682 12.679 1.00 84.06 559 ASP A C 1
ATOM 4567 O O . ASP A 1 559 ? 14.388 5.124 13.565 1.00 84.06 559 ASP A O 1
ATOM 4571 N N . ALA A 1 560 ? 15.944 3.646 12.880 1.00 87.12 560 ALA A N 1
ATOM 4572 C CA . ALA A 1 560 ? 16.096 3.016 14.186 1.00 87.12 560 ALA A CA 1
ATOM 4573 C C . ALA A 1 560 ? 17.044 3.772 15.135 1.00 87.12 560 ALA A C 1
ATOM 4575 O O . ALA A 1 560 ? 16.961 3.554 16.338 1.00 87.12 560 ALA A O 1
ATOM 4576 N N . ASP A 1 561 ? 17.943 4.643 14.671 1.00 83.62 561 ASP A N 1
ATOM 4577 C CA . ASP A 1 561 ? 18.809 5.493 15.507 1.00 83.62 561 ASP A CA 1
ATOM 4578 C C . ASP A 1 561 ? 19.123 6.802 14.768 1.00 83.62 561 ASP A C 1
ATOM 4580 O O . ASP A 1 561 ? 20.230 6.970 14.258 1.00 83.62 561 ASP A O 1
ATOM 4584 N N . PRO A 1 562 ? 18.189 7.770 14.726 1.00 77.06 562 PRO A N 1
ATOM 4585 C CA . PRO A 1 562 ? 18.310 8.938 13.859 1.00 77.06 562 PRO A CA 1
ATOM 4586 C C . PRO A 1 562 ? 19.427 9.918 14.254 1.00 77.06 562 PRO A C 1
ATOM 4588 O O . PRO A 1 562 ? 19.692 10.889 13.549 1.00 77.06 562 PRO A O 1
ATOM 4591 N N . GLN A 1 563 ? 20.078 9.677 15.396 1.00 77.00 563 GLN A N 1
ATOM 4592 C CA . GLN A 1 563 ? 21.259 10.401 15.864 1.00 77.00 563 GLN A CA 1
ATOM 4593 C C . GLN A 1 563 ? 22.537 9.536 15.827 1.00 77.00 563 GLN A C 1
ATOM 4595 O O . GLN A 1 563 ? 23.588 10.008 16.263 1.00 77.00 563 GLN A O 1
ATOM 4600 N N . GLY A 1 564 ? 22.450 8.276 15.379 1.00 77.50 564 GLY A N 1
ATOM 4601 C CA . GLY A 1 564 ? 23.484 7.224 15.362 1.00 77.50 564 GLY A CA 1
ATOM 4602 C C . GLY A 1 564 ? 24.339 7.136 16.597 1.00 77.50 564 GLY A C 1
ATOM 4603 O O . GLY A 1 564 ? 25.571 7.158 16.552 1.00 77.50 564 GLY A O 1
ATOM 4604 N N . THR A 1 565 ? 23.661 7.017 17.719 1.00 80.38 565 THR A N 1
ATOM 4605 C CA . THR A 1 565 ? 24.293 6.840 19.016 1.00 80.38 565 THR A CA 1
ATOM 4606 C C . THR A 1 565 ? 24.852 5.433 19.236 1.00 80.38 565 THR A C 1
ATOM 4608 O O . THR A 1 565 ? 25.511 5.194 20.253 1.00 80.38 565 THR A O 1
ATOM 4611 N N . GLY A 1 566 ? 24.583 4.484 18.331 1.00 84.81 566 GLY A N 1
ATOM 4612 C CA . GLY A 1 566 ? 24.820 3.060 18.559 1.00 84.81 566 GLY A CA 1
ATOM 4613 C C . GLY A 1 566 ? 23.831 2.463 19.556 1.00 84.81 566 GLY A C 1
ATOM 4614 O O . GLY A 1 566 ? 24.123 1.430 20.161 1.00 84.81 566 GLY A O 1
ATOM 4615 N N . ARG A 1 567 ? 22.696 3.134 19.799 1.00 87.12 567 ARG A N 1
ATOM 4616 C CA . ARG A 1 567 ? 21.670 2.747 20.785 1.00 87.12 567 ARG A CA 1
ATOM 4617 C C . ARG A 1 567 ? 20.261 2.920 20.202 1.00 87.12 567 ARG A C 1
ATOM 4619 O O . ARG A 1 567 ? 19.452 3.656 20.771 1.00 87.12 567 ARG A O 1
ATOM 4626 N N . PRO A 1 568 ? 19.936 2.196 19.118 1.00 87.75 568 PRO A N 1
ATOM 4627 C CA . PRO A 1 568 ? 18.668 2.310 18.389 1.00 87.75 568 PRO A CA 1
ATOM 4628 C C . PRO A 1 568 ? 17.400 2.124 19.239 1.00 87.75 568 PRO A C 1
ATOM 4630 O O . PRO A 1 568 ? 16.346 2.689 18.981 1.00 87.75 568 PRO A O 1
ATOM 4633 N N . TYR A 1 569 ? 17.495 1.380 20.335 1.00 91.50 569 TYR A N 1
ATOM 4634 C CA . TYR A 1 569 ? 16.396 1.167 21.277 1.00 91.50 569 TYR A CA 1
ATOM 4635 C C . TYR A 1 569 ? 16.054 2.396 22.151 1.00 91.50 569 TYR A C 1
ATOM 4637 O O . TYR A 1 569 ? 15.121 2.336 22.955 1.00 91.50 569 TYR A O 1
ATOM 4645 N N . ASN A 1 570 ? 16.797 3.506 22.058 1.00 90.44 570 ASN A N 1
ATOM 4646 C CA . ASN A 1 570 ? 16.577 4.698 22.879 1.00 90.44 570 ASN A CA 1
ATOM 4647 C C . ASN A 1 570 ? 15.644 5.723 22.209 1.00 90.44 570 ASN A C 1
ATOM 4649 O O . ASN A 1 570 ? 16.084 6.740 21.672 1.00 90.44 570 ASN A O 1
ATOM 4653 N N . LEU A 1 571 ? 14.334 5.510 22.348 1.00 89.25 571 LEU A N 1
ATOM 4654 C CA . LEU A 1 571 ? 13.294 6.387 21.786 1.00 89.25 571 LEU A CA 1
ATOM 4655 C C . LEU A 1 571 ? 13.295 7.833 22.330 1.00 89.25 571 LEU A C 1
ATOM 4657 O O . LEU A 1 571 ? 12.626 8.699 21.777 1.00 89.25 571 LEU A O 1
ATOM 4661 N N . LYS A 1 572 ? 14.061 8.142 23.387 1.00 87.19 572 LYS A N 1
ATOM 4662 C CA . LYS A 1 572 ? 14.182 9.515 23.923 1.00 87.19 572 LYS A CA 1
ATOM 4663 C C . LYS A 1 572 ? 14.972 10.461 23.011 1.00 87.19 572 LYS A C 1
ATOM 4665 O O . LYS A 1 572 ? 15.007 11.657 23.276 1.00 87.19 572 LYS A O 1
ATOM 4670 N N . LEU A 1 573 ? 15.632 9.924 21.986 1.00 81.81 573 LEU A N 1
ATOM 4671 C CA . LEU A 1 573 ? 16.437 10.669 21.014 1.00 81.81 573 LEU A CA 1
ATOM 4672 C C . LEU A 1 573 ? 15.620 11.159 19.803 1.00 81.81 573 LEU A C 1
ATOM 4674 O O . LEU A 1 573 ? 16.172 11.744 18.877 1.00 81.81 573 LEU A O 1
ATOM 4678 N N . TYR A 1 574 ? 14.313 10.921 19.797 1.00 86.25 574 TYR A N 1
ATOM 4679 C CA . TYR A 1 574 ? 13.430 11.221 18.675 1.00 86.25 574 TYR A CA 1
ATOM 4680 C C . TYR A 1 574 ? 12.664 12.526 18.924 1.00 86.25 574 TYR A C 1
ATOM 4682 O O . TYR A 1 574 ? 12.356 12.866 20.071 1.00 86.25 574 TYR A O 1
ATOM 4690 N N . ASP A 1 575 ? 12.286 13.234 17.856 1.00 86.94 575 ASP A N 1
ATOM 4691 C CA . ASP A 1 575 ? 11.270 14.283 17.949 1.00 86.94 575 ASP A CA 1
ATOM 4692 C C . ASP A 1 575 ? 9.933 13.626 18.306 1.00 86.94 575 ASP A C 1
ATOM 4694 O O . ASP A 1 575 ? 9.345 12.870 17.527 1.00 86.94 575 ASP A O 1
ATOM 4698 N N . LEU A 1 576 ? 9.448 13.930 19.512 1.00 87.19 576 LEU A N 1
ATOM 4699 C CA . LEU A 1 576 ? 8.241 13.327 20.071 1.00 87.19 576 LEU A CA 1
ATOM 4700 C C . LEU A 1 576 ? 7.000 13.542 19.197 1.00 87.19 576 LEU A C 1
ATOM 4702 O O . LEU A 1 576 ? 6.114 12.694 19.209 1.00 87.19 576 LEU A O 1
ATOM 4706 N N . ARG A 1 577 ? 6.915 14.647 18.442 1.00 87.81 577 ARG A N 1
ATOM 4707 C CA . ARG A 1 577 ? 5.752 14.934 17.588 1.00 87.81 577 ARG A CA 1
ATOM 4708 C C . ARG A 1 577 ? 5.742 14.017 16.376 1.00 87.81 577 ARG A C 1
ATOM 4710 O O . ARG A 1 577 ? 4.696 13.468 16.050 1.00 87.81 577 ARG A O 1
ATOM 4717 N N . MET A 1 578 ? 6.893 13.836 15.729 1.00 88.38 578 MET A N 1
ATOM 4718 C CA . MET A 1 578 ? 7.010 12.932 14.581 1.00 88.38 578 MET A CA 1
ATOM 4719 C C . MET A 1 578 ? 6.834 11.474 15.002 1.00 88.38 578 MET A C 1
ATOM 4721 O O . MET A 1 578 ? 6.115 10.730 14.336 1.00 88.38 578 MET A O 1
ATOM 4725 N N . LEU A 1 579 ? 7.415 11.088 16.142 1.00 89.69 579 LEU A N 1
ATOM 4726 C CA . LEU A 1 579 ? 7.260 9.744 16.683 1.00 89.69 579 LEU A CA 1
ATOM 4727 C C . LEU A 1 579 ? 5.784 9.449 17.020 1.00 89.69 579 LEU A C 1
ATOM 4729 O O . LEU A 1 579 ? 5.241 8.451 16.548 1.00 89.69 579 LEU A O 1
ATOM 4733 N N . GLU A 1 580 ? 5.094 10.359 17.712 1.00 91.81 580 GLU A N 1
ATOM 4734 C CA . GLU A 1 580 ? 3.666 10.219 18.031 1.00 91.81 580 GLU A CA 1
ATOM 4735 C C . GLU A 1 580 ? 2.782 10.211 16.777 1.00 91.81 580 GLU A C 1
ATOM 4737 O O . GLU A 1 580 ? 1.847 9.415 16.681 1.00 91.81 580 GLU A O 1
ATOM 4742 N N . TYR A 1 581 ? 3.086 11.048 15.783 1.00 93.62 581 TYR A N 1
ATOM 4743 C CA . TYR A 1 581 ? 2.336 11.054 14.531 1.00 93.62 581 TYR A CA 1
ATOM 4744 C C . TYR A 1 581 ? 2.513 9.744 13.755 1.00 93.62 581 TYR A C 1
ATOM 4746 O O . TYR A 1 581 ? 1.527 9.143 13.327 1.00 93.62 581 TYR A O 1
ATOM 4754 N N . SER A 1 582 ? 3.746 9.236 13.660 1.00 93.50 582 SER A N 1
ATOM 4755 C CA . SER A 1 582 ? 4.003 7.920 13.070 1.00 93.50 582 SER A CA 1
ATOM 4756 C C . SER A 1 582 ? 3.253 6.815 13.823 1.00 93.50 582 SER A C 1
ATOM 4758 O O . SER A 1 582 ? 2.661 5.946 13.190 1.00 93.50 582 SER A O 1
ATOM 4760 N N . ARG A 1 583 ? 3.171 6.877 15.162 1.00 94.44 583 ARG A N 1
ATOM 4761 C CA . ARG A 1 583 ? 2.407 5.917 15.974 1.00 94.44 583 ARG A CA 1
ATOM 4762 C C . ARG A 1 583 ? 0.930 5.902 15.596 1.00 94.44 583 ARG A C 1
ATOM 4764 O O . ARG A 1 583 ? 0.365 4.825 15.436 1.00 94.44 583 ARG A O 1
ATOM 4771 N N . ARG A 1 584 ? 0.317 7.076 15.409 1.00 95.88 584 ARG A N 1
ATOM 4772 C CA . ARG A 1 584 ? -1.091 7.211 14.990 1.00 95.88 584 ARG A CA 1
ATOM 4773 C C . ARG A 1 584 ? -1.338 6.645 13.592 1.00 95.88 584 ARG 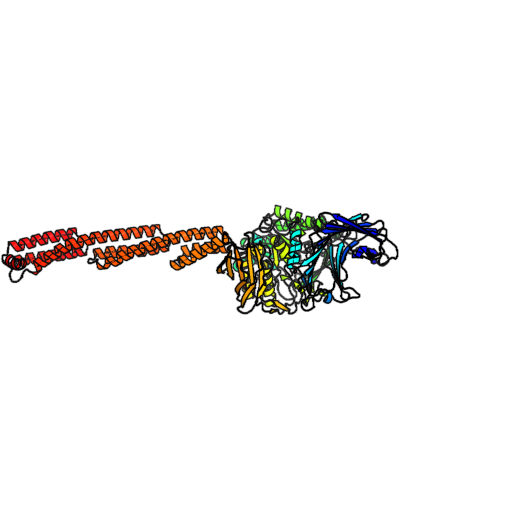A C 1
ATOM 4775 O O . ARG A 1 584 ? -2.363 6.003 13.377 1.00 95.88 584 ARG A O 1
ATOM 4782 N N . ILE A 1 585 ? -0.399 6.842 12.665 1.00 95.50 585 ILE A N 1
ATOM 4783 C CA . ILE A 1 585 ? -0.454 6.274 11.306 1.00 95.50 585 ILE A CA 1
ATOM 4784 C C . ILE A 1 585 ? -0.384 4.747 11.361 1.00 95.50 585 ILE A C 1
ATOM 4786 O O . ILE A 1 585 ? -1.222 4.059 10.779 1.00 95.50 585 ILE A O 1
ATOM 4790 N N . VAL A 1 586 ? 0.583 4.219 12.112 1.00 95.62 586 VAL A N 1
ATOM 4791 C CA . VAL A 1 586 ? 0.764 2.780 12.320 1.00 95.62 586 VAL A CA 1
ATOM 4792 C C . VAL A 1 586 ? -0.475 2.161 12.969 1.00 95.62 586 VAL A C 1
ATOM 4794 O O . VAL A 1 586 ? -0.953 1.113 12.534 1.00 95.62 586 VAL A O 1
ATOM 4797 N N . GLU A 1 587 ? -1.035 2.822 13.978 1.00 94.88 587 GLU A N 1
ATOM 4798 C CA . GLU A 1 587 ? -2.260 2.399 14.650 1.00 94.88 587 GLU A CA 1
ATOM 4799 C C . GLU A 1 587 ? -3.467 2.397 13.703 1.00 94.88 587 GLU A C 1
ATOM 4801 O O . GLU A 1 587 ? -4.222 1.427 13.692 1.00 94.88 587 GLU A O 1
ATOM 4806 N N . ALA A 1 588 ? -3.621 3.418 12.855 1.00 95.88 588 ALA A N 1
ATOM 4807 C CA . ALA A 1 588 ? -4.662 3.441 11.829 1.00 95.88 588 ALA A CA 1
ATOM 4808 C C . ALA A 1 588 ? -4.536 2.245 10.883 1.00 95.88 588 ALA A C 1
ATOM 4810 O O . ALA A 1 588 ? -5.481 1.467 10.729 1.00 95.88 588 ALA A O 1
ATOM 4811 N N . ARG A 1 589 ? -3.347 2.068 10.299 1.00 94.62 589 ARG A N 1
ATOM 4812 C CA . ARG A 1 589 ? -3.065 1.032 9.301 1.00 94.62 589 ARG A CA 1
ATOM 4813 C C . ARG A 1 589 ? -3.233 -0.384 9.853 1.00 94.62 589 ARG A C 1
ATOM 4815 O O . ARG A 1 589 ? -3.678 -1.262 9.127 1.00 94.62 589 ARG A O 1
ATOM 4822 N N . THR A 1 590 ? -2.893 -0.617 11.119 1.00 93.25 590 THR A N 1
ATOM 4823 C CA . THR A 1 590 ? -2.938 -1.961 11.732 1.00 93.25 590 THR A CA 1
ATOM 4824 C C . THR A 1 590 ? -4.236 -2.273 12.473 1.00 93.25 590 THR A C 1
ATOM 4826 O O . THR A 1 590 ? -4.483 -3.439 12.778 1.00 93.25 590 THR A O 1
ATOM 4829 N N . LYS A 1 591 ? -5.072 -1.264 12.751 1.00 92.88 591 LYS A N 1
ATOM 4830 C CA . LYS A 1 591 ? -6.339 -1.416 13.478 1.00 92.88 591 LYS A CA 1
ATOM 4831 C C . LYS A 1 591 ? -7.516 -0.851 12.677 1.00 92.88 591 LYS A C 1
ATOM 4833 O O . LYS A 1 591 ? -7.932 -1.439 11.681 1.00 92.88 591 LYS A O 1
ATOM 4838 N N . TYR A 1 592 ? -8.051 0.300 13.076 1.00 93.88 592 TYR A N 1
ATOM 4839 C CA . TYR A 1 592 ? -9.363 0.791 12.650 1.00 93.88 592 TYR A CA 1
ATOM 4840 C C . TYR A 1 592 ? -9.476 1.137 11.156 1.00 93.88 592 TYR A C 1
ATOM 4842 O O . TYR A 1 592 ? -10.596 1.215 10.649 1.00 93.88 592 TYR A O 1
ATOM 4850 N N . ALA A 1 593 ? -8.357 1.323 10.443 1.00 96.31 593 ALA A N 1
ATOM 4851 C CA . ALA A 1 593 ? -8.325 1.574 9.001 1.00 96.31 593 ALA A CA 1
ATOM 4852 C C . ALA A 1 593 ? -7.740 0.410 8.166 1.00 96.31 593 ALA A C 1
ATOM 4854 O O . ALA A 1 593 ? -7.596 0.554 6.952 1.00 96.31 593 ALA A O 1
ATOM 4855 N N . TYR A 1 594 ? -7.444 -0.747 8.773 1.00 95.81 594 TYR A N 1
ATOM 4856 C CA . TYR A 1 594 ? -6.768 -1.888 8.130 1.00 95.81 594 TYR A CA 1
ATOM 4857 C C . TYR A 1 594 ? -7.419 -2.348 6.815 1.00 95.81 594 TYR A C 1
ATOM 4859 O O . TYR A 1 594 ? -6.765 -2.386 5.773 1.00 95.81 594 TYR A O 1
ATOM 4867 N N . HIS A 1 595 ? -8.730 -2.610 6.819 1.00 95.00 595 HIS A N 1
ATOM 4868 C CA . HIS A 1 595 ? -9.452 -3.086 5.627 1.00 95.00 595 HIS A CA 1
ATOM 4869 C C . HIS A 1 595 ? -9.539 -2.063 4.482 1.00 95.00 595 HIS A C 1
ATOM 4871 O O . HIS A 1 595 ? -10.026 -2.391 3.403 1.00 95.00 595 HIS A O 1
ATOM 4877 N N . TYR A 1 596 ? -9.099 -0.829 4.723 1.00 96.88 596 TYR A N 1
ATOM 4878 C CA . TYR A 1 596 ? -9.066 0.247 3.741 1.00 96.88 596 TYR A CA 1
ATOM 4879 C C . TYR A 1 596 ? -7.643 0.491 3.238 1.00 96.88 596 TYR A C 1
ATOM 4881 O O . TYR A 1 596 ? -7.432 0.526 2.035 1.00 96.88 596 TYR A O 1
ATOM 4889 N N . LEU A 1 597 ? -6.678 0.624 4.155 1.00 96.75 597 LEU A N 1
ATOM 4890 C CA . LEU A 1 597 ? -5.293 1.008 3.854 1.00 96.75 597 LEU A CA 1
ATOM 4891 C C . LEU A 1 597 ? -4.353 -0.167 3.552 1.00 96.75 597 LEU A C 1
ATOM 4893 O O . LEU A 1 597 ? -3.197 0.069 3.227 1.00 96.75 597 LEU A O 1
ATOM 4897 N N . VAL A 1 598 ? -4.796 -1.412 3.747 1.00 95.69 598 VAL A N 1
ATOM 4898 C CA . VAL A 1 598 ? -3.976 -2.613 3.498 1.00 95.69 598 VAL A CA 1
ATOM 4899 C C . VAL A 1 598 ? -4.642 -3.530 2.480 1.00 95.69 598 VAL A C 1
ATOM 4901 O O . VAL A 1 598 ? -3.992 -4.033 1.573 1.00 95.69 598 VAL A O 1
ATOM 4904 N N . GLU A 1 599 ? -5.941 -3.767 2.638 1.00 95.31 599 GLU A N 1
ATOM 4905 C CA . GLU A 1 599 ? -6.706 -4.702 1.800 1.00 95.31 599 GLU A CA 1
ATOM 4906 C C . GLU A 1 599 ? -7.674 -3.997 0.842 1.00 95.31 599 GLU A C 1
ATOM 4908 O O . GLU A 1 599 ? -8.341 -4.651 0.038 1.00 95.31 599 GLU A O 1
ATOM 4913 N N . GLY A 1 600 ? -7.797 -2.675 0.965 1.00 96.00 600 GLY A N 1
ATOM 4914 C CA . GLY A 1 600 ? -8.828 -1.905 0.293 1.00 96.00 600 GLY A CA 1
ATOM 4915 C C . GLY A 1 600 ? -8.480 -1.540 -1.143 1.00 96.00 600 GLY A C 1
ATOM 4916 O O . GLY A 1 600 ? -7.343 -1.615 -1.598 1.00 96.00 600 GLY A O 1
ATOM 4917 N N . VAL A 1 601 ? -9.494 -1.082 -1.867 1.00 96.81 601 VAL A N 1
ATOM 4918 C CA . VAL A 1 601 ? -9.341 -0.546 -3.219 1.00 96.81 601 VAL A CA 1
ATOM 4919 C C . VAL A 1 601 ? -9.381 0.968 -3.160 1.00 96.81 601 VAL A C 1
ATOM 4921 O O . VAL A 1 601 ? -10.362 1.535 -2.679 1.00 96.81 601 VAL A O 1
ATOM 4924 N N . MET A 1 602 ? -8.349 1.636 -3.673 1.00 97.25 602 MET A N 1
ATOM 4925 C CA . MET A 1 602 ? -8.316 3.095 -3.687 1.00 97.25 602 MET A CA 1
ATOM 4926 C C . MET A 1 602 ? -9.434 3.670 -4.569 1.00 97.25 602 MET A C 1
ATOM 4928 O O . MET A 1 602 ? -9.554 3.371 -5.760 1.00 97.25 602 MET A O 1
ATOM 4932 N N . LEU A 1 603 ? -10.244 4.537 -3.975 1.00 97.06 603 LEU A N 1
ATOM 4933 C CA . LEU A 1 603 ? -11.285 5.314 -4.631 1.00 97.06 603 LEU A CA 1
ATOM 4934 C C . LEU A 1 603 ? -10.778 6.726 -4.948 1.00 97.06 603 LEU A C 1
ATOM 4936 O O . LEU A 1 603 ? -9.733 7.158 -4.459 1.00 97.06 603 LEU A O 1
ATOM 4940 N N . ARG A 1 604 ? -11.547 7.471 -5.751 1.00 95.19 604 ARG A N 1
ATOM 4941 C CA . ARG A 1 604 ? -11.242 8.869 -6.077 1.00 95.19 604 ARG A CA 1
ATOM 4942 C C . ARG A 1 604 ? -11.007 9.667 -4.785 1.00 95.19 604 ARG A C 1
ATOM 4944 O O . ARG A 1 604 ? -11.919 9.721 -3.955 1.00 95.19 604 ARG A O 1
ATOM 4951 N N . PRO A 1 605 ? -9.839 10.309 -4.605 1.00 94.50 605 PRO A N 1
ATOM 4952 C CA . PRO A 1 605 ? -9.591 11.124 -3.423 1.00 94.50 605 PRO A CA 1
ATOM 4953 C C . PRO A 1 605 ? -10.673 12.203 -3.249 1.00 94.50 605 PRO A C 1
ATOM 4955 O O . PRO A 1 605 ? -11.049 12.852 -4.233 1.00 94.50 605 PRO A O 1
ATOM 4958 N N . PRO A 1 606 ? -11.208 12.397 -2.032 1.00 95.19 606 PRO A N 1
ATOM 4959 C CA . PRO A 1 606 ? -12.189 13.444 -1.776 1.00 95.19 606 PRO A CA 1
ATOM 4960 C C . PRO A 1 606 ? -11.520 14.820 -1.822 1.00 95.19 606 PRO A C 1
ATOM 4962 O O . PRO A 1 606 ? -10.326 14.960 -1.547 1.00 95.19 606 PRO A O 1
ATOM 4965 N N . ARG A 1 607 ? -12.300 15.866 -2.110 1.00 94.12 607 ARG A N 1
ATOM 4966 C CA . ARG A 1 607 ? -11.813 17.242 -1.931 1.00 94.12 607 ARG A CA 1
ATOM 4967 C C . ARG A 1 607 ? -11.984 17.649 -0.471 1.00 94.12 607 ARG A C 1
ATOM 4969 O O . ARG A 1 607 ? -12.974 17.294 0.162 1.00 94.12 607 ARG A O 1
ATOM 4976 N N . VAL A 1 608 ? -11.042 18.427 0.050 1.00 94.75 608 VAL A N 1
ATOM 4977 C CA . VAL A 1 608 ? -11.073 18.939 1.427 1.00 94.75 608 VAL A CA 1
ATOM 4978 C C . VAL A 1 608 ? -11.152 20.459 1.385 1.00 94.75 608 VAL A C 1
ATOM 4980 O O . VAL A 1 608 ? -10.397 21.092 0.647 1.00 94.75 608 VAL A O 1
ATOM 4983 N N . SER A 1 609 ? -12.058 21.057 2.161 1.00 95.00 609 SER A N 1
ATOM 4984 C CA . SER A 1 609 ? -12.181 22.515 2.253 1.00 95.00 609 SER A CA 1
ATOM 4985 C C . SER A 1 609 ? -12.501 22.995 3.677 1.00 95.00 609 SER A C 1
ATOM 4987 O O . SER A 1 609 ? -13.411 22.436 4.294 1.00 95.00 609 SER A O 1
ATOM 4989 N N . PRO A 1 610 ? -11.856 24.067 4.172 1.00 94.81 610 PRO A N 1
ATOM 4990 C CA . PRO A 1 610 ? -10.675 24.707 3.589 1.00 94.81 610 PRO A CA 1
ATOM 4991 C C . PRO A 1 610 ? -9.454 23.768 3.631 1.00 94.81 610 PRO A C 1
ATOM 4993 O O . PRO A 1 610 ? -9.358 22.918 4.511 1.00 94.81 610 PRO A O 1
ATOM 4996 N N . ASN A 1 611 ? -8.519 23.932 2.693 1.00 94.50 611 ASN A N 1
ATOM 4997 C CA . ASN A 1 611 ? -7.212 23.270 2.730 1.00 94.50 611 ASN A CA 1
ATOM 4998 C C . ASN A 1 611 ? -6.110 24.335 2.605 1.00 94.50 611 ASN A C 1
ATOM 5000 O O . ASN A 1 611 ? -5.738 24.703 1.488 1.00 94.50 611 ASN A O 1
ATOM 5004 N N . PRO A 1 612 ? -5.658 24.928 3.728 1.00 93.69 612 PRO A N 1
ATOM 5005 C CA . PRO A 1 612 ? -4.635 25.957 3.681 1.00 93.69 612 PRO A CA 1
ATOM 5006 C C . PRO A 1 612 ? -3.315 25.383 3.160 1.00 93.69 612 PRO A C 1
ATOM 5008 O O . PRO A 1 612 ? -2.960 24.230 3.419 1.00 93.69 612 PRO A O 1
ATOM 5011 N N . ARG A 1 613 ? -2.572 26.219 2.436 1.00 90.88 613 ARG A N 1
ATOM 5012 C CA . ARG A 1 613 ? -1.233 25.897 1.938 1.00 90.88 613 ARG A CA 1
ATOM 5013 C C . ARG A 1 613 ? -0.192 26.227 3.004 1.00 90.88 613 ARG A C 1
ATOM 5015 O O . ARG A 1 613 ? -0.262 27.277 3.639 1.00 90.88 613 ARG A O 1
ATOM 5022 N N . VAL A 1 614 ? 0.797 25.357 3.161 1.00 90.38 614 VAL A N 1
ATOM 5023 C CA . VAL A 1 614 ? 1.957 25.543 4.042 1.00 90.38 614 VAL A CA 1
ATOM 5024 C C . VAL A 1 614 ? 3.233 25.615 3.218 1.00 90.38 614 VAL A C 1
ATOM 5026 O O . VAL A 1 614 ? 3.388 24.883 2.242 1.00 90.38 614 VAL A O 1
ATOM 5029 N N . LEU A 1 615 ? 4.155 26.490 3.617 1.00 90.12 615 LEU A N 1
ATOM 5030 C CA . LEU A 1 615 ? 5.516 26.480 3.091 1.00 90.12 615 LEU A CA 1
ATOM 5031 C C . LEU A 1 615 ? 6.293 25.355 3.781 1.00 90.12 615 LEU A C 1
ATOM 5033 O O . LEU A 1 615 ? 6.585 25.434 4.976 1.00 90.12 615 LEU A O 1
ATOM 5037 N N . ILE A 1 616 ? 6.615 24.312 3.026 1.00 86.31 616 ILE A N 1
ATOM 5038 C CA . ILE A 1 616 ? 7.544 23.265 3.433 1.00 86.31 616 ILE A CA 1
ATOM 5039 C C . ILE A 1 616 ? 8.956 23.828 3.246 1.00 86.31 616 ILE A C 1
ATOM 5041 O O . ILE A 1 616 ? 9.269 24.285 2.147 1.00 86.31 616 ILE A O 1
ATOM 5045 N N . PRO A 1 617 ? 9.817 23.821 4.277 1.00 84.00 617 PRO A N 1
ATOM 5046 C CA . PRO A 1 617 ? 11.163 24.391 4.193 1.00 84.00 617 PRO A CA 1
ATOM 5047 C C . PRO A 1 617 ? 12.124 23.590 3.297 1.00 84.00 617 PRO A C 1
ATOM 5049 O O . PRO A 1 617 ? 13.252 24.027 3.102 1.00 84.00 617 PRO A O 1
ATOM 5052 N N . GLY A 1 618 ? 11.688 22.447 2.760 1.00 81.19 618 GLY A N 1
ATOM 5053 C CA . GLY A 1 618 ? 12.555 21.496 2.072 1.00 81.19 618 GLY A CA 1
ATOM 5054 C C . GLY A 1 618 ? 13.307 20.599 3.055 1.00 81.19 618 GLY A C 1
ATOM 5055 O O . GLY A 1 618 ? 12.972 20.565 4.241 1.00 81.19 618 GLY A O 1
ATOM 5056 N N . ALA A 1 619 ? 14.299 19.871 2.552 1.00 79.69 619 ALA A N 1
ATOM 5057 C CA . ALA A 1 619 ? 15.205 19.058 3.358 1.00 79.69 619 ALA A CA 1
ATOM 5058 C C . ALA A 1 619 ? 16.598 19.034 2.728 1.00 79.69 619 ALA A C 1
ATOM 5060 O O . ALA A 1 619 ? 16.720 19.035 1.504 1.00 79.69 619 ALA A O 1
ATOM 5061 N N . LYS A 1 620 ? 17.652 19.016 3.546 1.00 77.44 620 LYS A N 1
ATOM 5062 C CA . LYS A 1 620 ? 19.036 18.963 3.044 1.00 77.44 620 LYS A CA 1
ATOM 5063 C C . LYS A 1 620 ? 19.642 17.581 3.203 1.00 77.44 620 LYS A C 1
ATOM 5065 O O . LYS A 1 620 ? 19.505 16.965 4.255 1.00 77.44 620 LYS A O 1
ATOM 5070 N N . SER A 1 621 ? 20.399 17.155 2.194 1.00 70.19 621 SER A N 1
ATOM 5071 C CA . SER A 1 621 ? 21.185 15.922 2.199 1.00 70.19 621 SER A CA 1
ATOM 5072 C C . SER A 1 621 ? 20.354 14.709 2.621 1.00 70.19 621 SER A C 1
ATOM 5074 O O . SER A 1 621 ? 20.756 13.957 3.510 1.00 70.19 621 SER A O 1
ATOM 5076 N N . ILE A 1 622 ? 19.191 14.542 1.983 1.00 69.31 622 ILE A N 1
ATOM 5077 C CA . ILE A 1 622 ? 18.266 13.426 2.223 1.00 69.31 622 ILE A CA 1
ATOM 5078 C C . ILE A 1 622 ? 19.043 12.099 2.151 1.00 69.31 622 ILE A C 1
ATOM 5080 O O . ILE A 1 622 ? 19.930 11.962 1.295 1.00 69.31 622 ILE A O 1
ATOM 5084 N N . PRO A 1 623 ? 18.785 11.114 3.033 1.00 58.34 623 PRO A N 1
ATOM 5085 C CA . PRO A 1 623 ? 19.586 9.900 3.084 1.00 58.34 623 PRO A CA 1
ATOM 5086 C C . PRO A 1 623 ? 19.410 9.103 1.801 1.00 58.34 623 PRO A C 1
ATOM 5088 O O . PRO A 1 623 ? 18.402 9.227 1.109 1.00 58.34 623 PRO A O 1
ATOM 5091 N N . TYR A 1 624 ? 20.415 8.293 1.479 1.00 56.72 624 TYR A N 1
ATOM 5092 C CA . TYR A 1 624 ? 20.547 7.521 0.232 1.00 56.72 624 TYR A CA 1
ATOM 5093 C C . TYR A 1 624 ? 20.737 8.357 -1.032 1.00 56.72 624 TYR A C 1
ATOM 5095 O O . TYR A 1 624 ? 21.544 7.984 -1.878 1.00 56.72 624 TYR A O 1
ATOM 5103 N N . THR A 1 625 ? 20.099 9.519 -1.134 1.00 57.62 625 THR A N 1
ATOM 5104 C CA . THR A 1 625 ? 20.173 10.369 -2.327 1.00 57.62 625 THR A CA 1
ATOM 5105 C C . THR A 1 625 ? 21.286 11.401 -2.251 1.00 57.62 625 THR A C 1
ATOM 5107 O O . THR A 1 625 ? 21.892 11.747 -3.263 1.00 57.62 625 THR A O 1
ATOM 5110 N N . GLY A 1 626 ? 21.547 11.931 -1.052 1.00 62.53 626 GLY A N 1
ATOM 5111 C CA . GLY A 1 626 ? 22.397 13.101 -0.862 1.00 62.53 626 GLY A CA 1
ATOM 5112 C C . GLY A 1 626 ? 21.861 14.363 -1.549 1.00 62.53 626 GLY A C 1
ATOM 5113 O O . GLY A 1 626 ? 22.642 15.296 -1.752 1.00 62.53 626 GLY A O 1
ATOM 5114 N N . VAL A 1 627 ? 20.576 14.366 -1.925 1.00 69.81 627 VAL A N 1
ATOM 5115 C CA . VAL A 1 627 ? 19.879 15.450 -2.624 1.00 69.81 627 VAL A CA 1
ATOM 5116 C C . VAL A 1 627 ? 19.408 16.489 -1.617 1.00 69.81 627 VAL A C 1
ATOM 5118 O O . VAL A 1 627 ? 18.942 16.154 -0.526 1.00 69.81 627 VAL A O 1
ATOM 5121 N N . ASP A 1 628 ? 19.517 17.751 -2.016 1.00 76.25 628 ASP A N 1
ATOM 5122 C CA . ASP A 1 628 ? 18.880 18.870 -1.337 1.00 76.25 628 ASP A CA 1
ATOM 5123 C C . ASP A 1 628 ? 17.553 19.173 -2.042 1.00 76.25 628 ASP A C 1
ATOM 5125 O O . ASP A 1 628 ? 17.506 19.334 -3.263 1.00 76.25 628 ASP A O 1
ATOM 5129 N N . VAL A 1 629 ? 16.473 19.239 -1.270 1.00 76.00 629 VAL A N 1
ATOM 5130 C CA . VAL A 1 629 ? 15.148 19.654 -1.730 1.00 76.00 629 VAL A CA 1
ATOM 5131 C C . VAL A 1 629 ? 14.906 21.073 -1.243 1.00 76.00 629 VAL A C 1
ATOM 5133 O O . VAL A 1 629 ? 14.913 21.336 -0.040 1.00 76.00 629 VAL A O 1
ATOM 5136 N N . GLU A 1 630 ? 14.685 21.982 -2.186 1.00 80.06 630 GLU A N 1
ATOM 5137 C CA . GLU A 1 630 ? 14.394 23.390 -1.912 1.00 80.06 630 GLU A CA 1
ATOM 5138 C C . GLU A 1 630 ? 12.997 23.583 -1.286 1.00 80.06 630 GLU A C 1
ATOM 5140 O O . GLU A 1 630 ? 12.123 22.724 -1.440 1.00 80.06 630 GLU A O 1
ATOM 5145 N N . PRO A 1 631 ? 12.737 24.710 -0.597 1.00 84.19 631 PRO A N 1
ATOM 5146 C CA . PRO A 1 631 ? 11.417 25.014 -0.055 1.00 84.19 631 PRO A CA 1
ATOM 5147 C C . PRO A 1 631 ? 10.307 25.033 -1.117 1.00 84.19 631 PRO A C 1
ATOM 5149 O O . PRO A 1 631 ? 10.473 25.591 -2.201 1.00 84.19 631 PRO A O 1
ATOM 5152 N N . PHE A 1 632 ? 9.127 24.506 -0.780 1.00 82.56 632 PHE A N 1
ATOM 5153 C CA . PHE A 1 632 ? 7.966 24.466 -1.677 1.00 82.56 632 PHE A CA 1
ATOM 5154 C C . PHE A 1 632 ? 6.639 24.587 -0.921 1.00 82.56 632 PHE A C 1
ATOM 5156 O O . PHE A 1 632 ? 6.537 24.247 0.256 1.00 82.56 632 PHE A O 1
ATOM 5163 N N . TYR A 1 633 ? 5.583 25.055 -1.591 1.00 84.88 633 TYR A N 1
ATOM 5164 C CA . TYR A 1 633 ? 4.242 25.075 -1.001 1.00 84.88 633 TYR A CA 1
ATOM 5165 C C . TYR A 1 633 ? 3.549 23.721 -1.161 1.00 84.88 633 TYR A C 1
ATOM 5167 O O . TYR A 1 633 ? 3.475 23.190 -2.267 1.00 84.88 633 TYR A O 1
ATOM 5175 N N . SER A 1 634 ? 2.960 23.215 -0.081 1.00 86.50 634 SER A N 1
ATOM 5176 C CA . SER A 1 634 ? 2.142 22.000 -0.059 1.00 86.50 634 SER A CA 1
ATOM 5177 C C . SER A 1 634 ? 0.777 22.287 0.554 1.00 86.50 634 SER A C 1
ATOM 5179 O O . SER A 1 634 ? 0.614 23.242 1.311 1.00 86.50 634 SER A O 1
ATOM 5181 N N . ASP A 1 635 ? -0.196 21.434 0.259 1.00 90.69 635 ASP A N 1
ATOM 5182 C CA . ASP A 1 635 ? -1.418 21.339 1.052 1.00 90.69 635 ASP A CA 1
ATOM 5183 C C . ASP A 1 635 ? -1.072 20.913 2.486 1.00 90.69 635 ASP A C 1
ATOM 5185 O O . ASP A 1 635 ? -0.033 20.281 2.719 1.00 90.69 635 ASP A O 1
ATOM 5189 N N . SER A 1 636 ? -1.921 21.293 3.443 1.00 93.06 636 SER A N 1
ATOM 5190 C CA . SER A 1 636 ? -1.759 20.935 4.859 1.00 93.06 636 SER A CA 1
ATOM 5191 C C . SER A 1 636 ? -2.676 19.805 5.310 1.00 93.06 636 SER A C 1
ATOM 5193 O O . SER A 1 636 ? -2.389 19.172 6.325 1.00 93.06 636 SER A O 1
ATOM 5195 N N . LEU A 1 637 ? -3.745 19.535 4.559 1.00 95.56 637 LEU A N 1
ATOM 5196 C CA . LEU A 1 637 ? -4.581 18.356 4.737 1.00 95.56 637 LEU A CA 1
ATOM 5197 C C . LEU A 1 637 ? -4.430 17.402 3.566 1.00 95.56 637 LEU A C 1
ATOM 5199 O O . LEU A 1 637 ? -4.447 17.810 2.403 1.00 95.56 637 LEU A O 1
ATOM 5203 N N . PHE A 1 638 ? -4.362 16.123 3.906 1.00 95.31 638 PHE A N 1
ATOM 5204 C CA . PHE A 1 638 ? -4.267 15.024 2.960 1.00 95.31 638 PHE A CA 1
ATOM 5205 C C . PHE A 1 638 ? -5.435 14.087 3.211 1.00 95.31 638 PHE A C 1
ATOM 5207 O O . PHE A 1 638 ? -5.727 13.769 4.364 1.00 95.31 638 PHE A O 1
ATOM 5214 N N . ALA A 1 639 ? -6.100 13.650 2.144 1.00 97.00 639 ALA A N 1
ATOM 5215 C CA . ALA A 1 639 ? -7.211 12.721 2.249 1.00 97.00 639 ALA A CA 1
ATOM 5216 C C . ALA A 1 639 ? -7.221 11.712 1.102 1.00 97.00 639 ALA A C 1
ATOM 5218 O O . ALA A 1 639 ? -6.851 12.026 -0.030 1.00 97.00 639 ALA A O 1
ATOM 5219 N N . SER A 1 640 ? -7.704 10.512 1.398 1.00 97.50 640 SER A N 1
ATOM 5220 C CA . SER A 1 640 ? -7.945 9.452 0.425 1.00 97.50 640 SER A CA 1
ATOM 5221 C C . SER A 1 640 ? -9.200 8.671 0.784 1.00 97.50 640 SER A C 1
ATOM 5223 O O . SER A 1 640 ? -9.644 8.663 1.932 1.00 97.50 640 SER A O 1
ATOM 5225 N N . ALA A 1 641 ? -9.807 8.051 -0.222 1.00 97.81 641 ALA A N 1
ATOM 5226 C CA . ALA A 1 641 ? -10.994 7.227 -0.064 1.00 97.81 641 ALA A CA 1
ATOM 5227 C C . ALA A 1 641 ? -10.686 5.800 -0.510 1.00 97.81 641 ALA A C 1
ATOM 5229 O O . ALA A 1 641 ? -9.902 5.593 -1.433 1.00 97.81 641 ALA A O 1
ATOM 5230 N N . TRP A 1 642 ? -11.326 4.831 0.131 1.00 98.00 642 TRP A N 1
ATOM 5231 C CA . TRP A 1 642 ? -11.023 3.415 -0.018 1.00 98.00 642 TRP A CA 1
ATOM 5232 C C . TRP A 1 642 ? -12.293 2.583 0.088 1.00 98.00 642 TRP A C 1
ATOM 5234 O O . TRP A 1 642 ? -13.167 2.876 0.903 1.00 98.00 642 TRP A O 1
ATOM 5244 N N . LEU A 1 643 ? -12.376 1.523 -0.704 1.00 96.62 643 LEU A N 1
ATOM 5245 C CA . LEU A 1 643 ? -13.426 0.516 -0.641 1.00 96.62 643 LEU A CA 1
ATOM 5246 C C . LEU A 1 643 ? -12.900 -0.729 0.068 1.00 96.62 643 LEU A C 1
ATOM 5248 O O . LEU A 1 643 ? -11.935 -1.332 -0.396 1.00 96.62 643 LEU A O 1
ATOM 5252 N N . ALA A 1 644 ? -13.563 -1.144 1.142 1.00 94.69 644 ALA A N 1
ATOM 5253 C CA . ALA A 1 644 ? -13.290 -2.417 1.799 1.00 94.69 644 ALA A CA 1
ATOM 5254 C C . ALA A 1 644 ? -14.098 -3.571 1.171 1.00 94.69 644 ALA A C 1
ATOM 5256 O O . ALA A 1 644 ? -15.101 -3.367 0.477 1.00 94.69 644 ALA A O 1
ATOM 5257 N N . ALA A 1 645 ? -13.691 -4.812 1.458 1.00 89.62 645 ALA A N 1
ATOM 5258 C CA . ALA A 1 645 ? -14.352 -6.023 0.962 1.00 89.62 645 ALA A CA 1
ATOM 5259 C C . ALA A 1 645 ? -15.838 -6.126 1.374 1.00 89.62 645 ALA A C 1
ATOM 5261 O O . ALA A 1 645 ? -16.661 -6.629 0.609 1.00 89.62 645 ALA A O 1
ATOM 5262 N N . ASP A 1 646 ? -16.200 -5.581 2.542 1.00 88.62 646 ASP A N 1
ATOM 5263 C CA . ASP A 1 646 ? -17.574 -5.520 3.070 1.00 88.62 646 ASP A CA 1
ATOM 5264 C C . ASP A 1 646 ? -18.454 -4.436 2.405 1.00 88.62 646 ASP A C 1
ATOM 5266 O O . ASP A 1 646 ? -19.558 -4.158 2.877 1.00 88.62 646 ASP A O 1
ATOM 5270 N N . LYS A 1 647 ? -17.971 -3.823 1.314 1.00 90.69 647 LYS A N 1
ATOM 5271 C CA . LYS A 1 647 ? -18.618 -2.734 0.560 1.00 90.69 647 LYS A CA 1
ATOM 5272 C C . LYS A 1 647 ? -18.795 -1.432 1.342 1.00 90.69 647 LYS A C 1
ATOM 5274 O O . LYS A 1 647 ? -19.532 -0.551 0.902 1.00 90.69 647 LYS A O 1
ATOM 5279 N N . SER A 1 648 ? -18.114 -1.278 2.475 1.00 94.31 648 SER A N 1
ATOM 5280 C CA . SER A 1 648 ? -18.007 0.019 3.135 1.00 94.31 648 SER A CA 1
ATOM 5281 C C . SER A 1 648 ? -16.960 0.908 2.464 1.00 94.31 648 SER A C 1
ATOM 5283 O O . SER A 1 648 ? -15.976 0.432 1.892 1.00 94.31 648 SER A O 1
ATOM 5285 N N . VAL A 1 649 ? -17.190 2.217 2.539 1.00 97.06 649 VAL A N 1
ATOM 5286 C CA . VAL A 1 649 ? -16.253 3.243 2.083 1.00 97.06 649 VAL A CA 1
ATOM 5287 C C . VAL A 1 649 ? -15.607 3.891 3.298 1.00 97.06 649 VAL A C 1
ATOM 5289 O O . VAL A 1 649 ? -16.303 4.404 4.175 1.00 97.06 649 VAL A O 1
ATOM 5292 N N . GLY A 1 650 ? -14.280 3.875 3.339 1.00 97.25 650 GLY A N 1
ATOM 5293 C CA . GLY A 1 650 ? -13.467 4.545 4.343 1.00 97.25 650 GLY A CA 1
ATOM 5294 C C . GLY A 1 650 ? -12.774 5.755 3.736 1.00 97.25 650 GLY A C 1
ATOM 5295 O O . GLY A 1 650 ? -12.118 5.644 2.704 1.00 97.25 650 GLY A O 1
ATOM 5296 N N . VAL A 1 651 ? -12.908 6.911 4.371 1.00 98.00 651 VAL A N 1
ATOM 5297 C CA . VAL A 1 651 ? -12.219 8.143 3.994 1.00 98.00 651 VAL A CA 1
ATOM 5298 C C . VAL A 1 651 ? -11.243 8.506 5.094 1.00 98.00 651 VAL A C 1
ATOM 5300 O O . VAL A 1 651 ? -11.652 8.876 6.194 1.00 98.00 651 VAL A O 1
ATOM 5303 N N . VAL A 1 652 ? -9.956 8.382 4.792 1.00 98.19 652 VAL A N 1
ATOM 5304 C CA . VAL A 1 652 ? -8.873 8.750 5.701 1.00 98.19 652 VAL A CA 1
ATOM 5305 C C . VAL A 1 652 ? -8.504 10.199 5.441 1.00 98.19 652 VAL A C 1
ATOM 5307 O O . VAL A 1 652 ? -8.364 10.607 4.289 1.00 98.19 652 VAL A O 1
ATOM 5310 N N . VAL A 1 653 ? -8.350 10.981 6.504 1.00 97.62 653 VAL A N 1
ATOM 5311 C CA . VAL A 1 653 ? -7.879 12.364 6.439 1.00 97.62 653 VAL A CA 1
ATOM 5312 C C . VAL A 1 653 ? -6.906 12.636 7.575 1.00 97.62 653 VAL A C 1
ATOM 5314 O O . VAL A 1 653 ? -7.090 12.169 8.698 1.00 97.62 653 VAL A O 1
ATOM 5317 N N . THR A 1 654 ? -5.863 13.397 7.273 1.00 97.38 654 THR A N 1
ATOM 5318 C CA . THR A 1 654 ? -4.865 13.827 8.248 1.00 97.38 654 THR A CA 1
ATOM 5319 C C . THR A 1 654 ? -4.437 15.269 8.002 1.00 97.38 654 THR A C 1
ATOM 5321 O O . THR A 1 654 ? -4.607 15.797 6.899 1.00 97.38 654 THR A O 1
ATOM 5324 N N . SER A 1 655 ? -3.883 15.909 9.031 1.00 93.50 655 SER A N 1
ATOM 5325 C CA . SER A 1 655 ? -3.460 17.308 9.005 1.00 93.50 655 SER A CA 1
ATOM 5326 C C . SER A 1 655 ? -2.030 17.486 9.511 1.00 93.50 655 SER A C 1
ATOM 5328 O O . SER A 1 655 ? -1.683 17.039 10.603 1.00 93.50 655 SER A O 1
ATOM 5330 N N . ILE A 1 656 ? -1.219 18.224 8.753 1.00 92.62 656 ILE A N 1
ATOM 5331 C CA . ILE A 1 656 ? 0.063 18.790 9.212 1.00 92.62 656 ILE A CA 1
ATOM 5332 C C . ILE A 1 656 ? -0.066 20.279 9.573 1.00 92.62 656 ILE A C 1
ATOM 5334 O O . ILE A 1 656 ? 0.938 20.964 9.785 1.00 92.62 656 ILE A O 1
ATOM 5338 N N . TRP A 1 657 ? -1.292 20.812 9.605 1.00 93.19 657 TRP A N 1
ATOM 5339 C CA . TRP A 1 657 ? -1.546 22.184 10.031 1.00 93.19 657 TRP A CA 1
ATOM 5340 C C . TRP A 1 657 ? -1.260 22.358 11.526 1.00 93.19 657 TRP A C 1
ATOM 5342 O O . TRP A 1 657 ? -1.384 21.421 12.309 1.00 93.19 657 TRP A O 1
ATOM 5352 N N . ARG A 1 658 ? -0.862 23.569 11.930 1.00 88.12 658 ARG A N 1
ATOM 5353 C CA . ARG A 1 658 ? -0.399 23.856 13.301 1.00 88.12 658 ARG A CA 1
ATOM 5354 C C . ARG A 1 658 ? -1.512 24.180 14.291 1.00 88.12 658 ARG A C 1
ATOM 5356 O O . ARG A 1 658 ? -1.255 24.219 15.490 1.00 88.12 658 ARG A O 1
ATOM 5363 N N . GLU A 1 659 ? -2.721 24.410 13.802 1.00 91.38 659 GLU A N 1
ATOM 5364 C CA . GLU A 1 659 ? -3.871 24.804 14.612 1.00 91.38 659 GLU A CA 1
ATOM 5365 C C . GLU A 1 659 ? -5.046 23.847 14.395 1.00 91.38 659 GLU A C 1
ATOM 5367 O O . GLU A 1 659 ? -5.018 22.973 13.529 1.00 91.38 659 GLU A O 1
ATOM 5372 N N . LEU A 1 660 ? -6.092 24.017 15.196 1.00 94.94 660 LEU A N 1
ATOM 5373 C CA . LEU A 1 660 ? -7.350 23.310 15.014 1.00 94.94 660 LEU A CA 1
ATOM 5374 C C . LEU A 1 660 ? -8.028 23.780 13.715 1.00 94.94 660 LEU A C 1
ATOM 5376 O O . LEU A 1 660 ? -8.172 24.983 13.499 1.00 94.94 660 LEU A O 1
ATOM 5380 N N . LEU A 1 661 ? -8.486 22.852 12.875 1.00 94.50 661 LEU A N 1
ATOM 5381 C CA . LEU A 1 661 ? -9.221 23.170 11.648 1.00 94.50 661 LEU A CA 1
ATOM 5382 C C . LEU A 1 661 ? -10.573 22.471 11.604 1.00 94.50 661 LEU A C 1
ATOM 5384 O O . LEU A 1 661 ? -10.661 21.256 11.760 1.00 94.50 661 LEU A O 1
ATOM 5388 N N . ASN A 1 662 ? -11.619 23.242 11.311 1.00 95.88 662 ASN A N 1
ATOM 5389 C CA . ASN A 1 662 ? -12.913 22.707 10.905 1.00 95.88 662 ASN A CA 1
ATOM 5390 C C . ASN A 1 662 ? -12.886 22.489 9.397 1.00 95.88 662 ASN A C 1
ATOM 5392 O O . ASN A 1 662 ? -12.749 23.448 8.637 1.00 95.88 662 ASN A O 1
ATOM 5396 N N . VAL A 1 663 ? -13.012 21.237 8.976 1.00 95.50 663 VAL A N 1
ATOM 5397 C CA . VAL A 1 663 ? -12.889 20.839 7.577 1.00 95.50 663 VAL A CA 1
ATOM 5398 C C . VAL A 1 663 ? -14.138 20.124 7.099 1.00 95.50 663 VAL A C 1
ATOM 5400 O O . VAL A 1 663 ? -14.806 19.411 7.847 1.00 95.50 663 VAL A O 1
ATOM 5403 N N . THR A 1 664 ? -14.441 20.331 5.825 1.00 97.25 664 THR A N 1
ATOM 5404 C CA . THR A 1 664 ? -15.509 19.657 5.094 1.00 97.25 664 THR A CA 1
ATOM 5405 C C . THR A 1 664 ? -14.873 18.740 4.062 1.00 97.25 664 THR A C 1
ATOM 5407 O O . THR A 1 664 ? -14.093 19.191 3.219 1.00 97.25 664 THR A O 1
ATOM 5410 N N . LEU A 1 665 ? -15.193 17.452 4.152 1.00 96.62 665 LEU A N 1
ATOM 5411 C CA . LEU A 1 665 ? -14.862 16.444 3.156 1.00 96.62 665 LEU A CA 1
ATOM 5412 C C . LEU A 1 665 ? -15.978 16.410 2.119 1.00 96.62 665 LEU A C 1
ATOM 5414 O O . LEU A 1 665 ? -17.112 16.083 2.460 1.00 96.62 665 LEU A O 1
ATOM 5418 N N . HIS A 1 666 ? -15.646 16.712 0.870 1.00 96.12 666 HIS A N 1
ATOM 5419 C CA . HIS A 1 666 ? -16.539 16.598 -0.280 1.00 96.12 666 HIS A CA 1
ATOM 5420 C C . HIS A 1 666 ? -16.393 15.207 -0.876 1.00 96.12 666 HIS A C 1
ATOM 5422 O O . HIS A 1 666 ? -15.379 14.881 -1.505 1.00 96.12 666 HIS A O 1
ATOM 5428 N N . LEU A 1 667 ? -17.400 14.380 -0.635 1.00 91.62 667 LEU A N 1
ATOM 5429 C CA . LEU A 1 667 ? -17.403 12.970 -0.976 1.00 91.62 667 LEU A CA 1
ATOM 5430 C C . LEU A 1 667 ? -17.847 12.755 -2.424 1.00 91.62 667 LEU A C 1
ATOM 5432 O O . LEU A 1 667 ? -18.805 13.361 -2.910 1.00 91.62 667 LEU A O 1
ATOM 5436 N N . GLY A 1 668 ? -17.146 11.858 -3.117 1.00 80.81 668 GLY A N 1
ATOM 5437 C CA . GLY A 1 668 ? -17.546 11.410 -4.447 1.00 80.81 668 GLY A CA 1
ATOM 5438 C C . GLY A 1 668 ? -18.823 10.565 -4.405 1.00 80.81 668 GLY A C 1
ATOM 5439 O O . GLY A 1 668 ? -19.243 10.087 -3.356 1.00 80.81 668 GLY A O 1
ATOM 5440 N N . SER A 1 669 ? -19.435 10.321 -5.567 1.00 77.62 669 SER A N 1
ATOM 5441 C CA . SER A 1 669 ? -20.503 9.312 -5.678 1.00 77.62 669 SER A CA 1
ATOM 5442 C C . SER A 1 669 ? -19.990 7.889 -5.431 1.00 77.62 669 SER A C 1
ATOM 5444 O O . SER A 1 669 ? -20.784 7.012 -5.111 1.00 77.62 669 SER A O 1
ATOM 5446 N N . TYR A 1 670 ? -18.684 7.662 -5.621 1.00 84.12 670 TYR A N 1
ATOM 5447 C CA . TYR A 1 670 ? -17.943 6.398 -5.499 1.00 84.12 670 TYR A CA 1
ATOM 5448 C C . TYR A 1 670 ? -18.473 5.202 -6.313 1.00 84.12 670 TYR A C 1
ATOM 5450 O O . TYR A 1 670 ? -17.765 4.211 -6.425 1.00 84.12 670 TYR A O 1
ATOM 5458 N N . GLY A 1 671 ? -19.673 5.265 -6.902 1.00 78.81 671 GLY A N 1
ATOM 5459 C CA . GLY A 1 671 ? -20.264 4.257 -7.795 1.00 78.81 671 GLY A CA 1
ATOM 5460 C C . GLY A 1 671 ? -20.603 2.908 -7.146 1.00 78.81 671 GLY A C 1
ATOM 5461 O O . GLY A 1 671 ? -21.258 2.083 -7.771 1.00 78.81 671 GLY A O 1
ATOM 5462 N N . VAL A 1 672 ? -20.165 2.687 -5.905 1.00 82.75 672 VAL A N 1
ATOM 5463 C CA . VAL A 1 672 ? -20.278 1.426 -5.151 1.00 82.75 672 VAL A CA 1
ATOM 5464 C C . VAL A 1 672 ? -21.303 1.486 -4.022 1.00 82.75 672 VAL A C 1
ATOM 5466 O O . VAL A 1 672 ? -21.656 0.457 -3.455 1.00 82.75 672 VAL A O 1
ATOM 5469 N N . LEU A 1 673 ? -21.770 2.689 -3.691 1.00 86.69 673 LEU A N 1
ATOM 5470 C CA . LEU A 1 673 ? -22.841 2.912 -2.733 1.00 86.69 673 LEU A CA 1
ATOM 5471 C C . LEU A 1 673 ? -24.173 3.004 -3.498 1.00 86.69 673 LEU A C 1
ATOM 5473 O O . LEU A 1 673 ? -24.269 3.689 -4.514 1.00 86.69 673 LEU A O 1
ATOM 5477 N N . GLU A 1 674 ? -25.188 2.294 -3.014 1.00 87.12 674 GLU A N 1
ATOM 5478 C CA . GLU A 1 674 ? -26.526 2.188 -3.593 1.00 87.12 674 GLU A CA 1
ATOM 5479 C C . GLU A 1 674 ? -27.413 3.350 -3.115 1.00 87.12 674 GLU A C 1
ATOM 5481 O O . GLU A 1 674 ? -27.623 3.549 -1.916 1.00 87.12 674 GLU A O 1
ATOM 5486 N N . GLU A 1 675 ? -27.971 4.114 -4.054 1.00 85.19 675 GLU A N 1
ATOM 5487 C CA . GLU A 1 675 ? -28.940 5.169 -3.738 1.00 85.19 675 GLU A CA 1
ATOM 5488 C C . GLU A 1 675 ? -30.225 4.579 -3.123 1.00 85.19 675 GLU A C 1
ATOM 5490 O O . GLU A 1 675 ? -30.679 3.496 -3.496 1.00 85.19 675 GLU A O 1
ATOM 5495 N N . GLY A 1 676 ? -30.829 5.300 -2.174 1.00 83.12 676 GLY A N 1
ATOM 5496 C CA . GLY A 1 676 ? -32.051 4.872 -1.477 1.00 83.12 676 GLY A CA 1
ATOM 5497 C C . GLY A 1 676 ? -31.852 3.817 -0.377 1.00 83.12 676 GLY A C 1
ATOM 5498 O O . GLY A 1 676 ? -32.834 3.385 0.229 1.00 83.12 676 GLY A O 1
ATOM 5499 N N . ARG A 1 677 ? -30.609 3.410 -0.090 1.00 89.25 677 ARG A N 1
ATOM 5500 C CA . ARG A 1 677 ? -30.268 2.525 1.033 1.00 89.25 677 ARG A CA 1
ATOM 5501 C C . ARG A 1 677 ? -29.928 3.326 2.295 1.00 89.25 677 ARG A C 1
ATOM 5503 O O . ARG A 1 677 ? -29.347 4.406 2.225 1.00 89.25 677 ARG A O 1
ATOM 5510 N N . ASN A 1 678 ? -30.245 2.764 3.464 1.00 93.19 678 ASN A N 1
ATOM 5511 C CA . ASN A 1 678 ? -29.823 3.327 4.747 1.00 93.19 678 ASN A CA 1
ATOM 5512 C C . ASN A 1 678 ? -28.349 3.009 5.027 1.00 93.19 678 ASN A C 1
ATOM 5514 O O . ASN A 1 678 ? -27.915 1.858 4.922 1.00 93.19 678 ASN A O 1
ATOM 5518 N N . TYR A 1 679 ? -27.611 4.018 5.475 1.00 94.25 679 TYR A N 1
ATOM 5519 C CA . TYR A 1 679 ? -26.204 3.926 5.841 1.00 94.25 679 TYR A CA 1
ATOM 5520 C C . TYR A 1 679 ? -25.990 4.311 7.298 1.00 94.25 679 TYR A C 1
ATOM 5522 O O . TYR A 1 679 ? -26.622 5.236 7.808 1.00 94.25 679 TYR A O 1
ATOM 5530 N N . THR A 1 680 ? -25.048 3.634 7.945 1.00 95.94 680 THR A N 1
ATOM 5531 C CA . THR A 1 680 ? -24.441 4.095 9.192 1.00 95.94 680 THR A CA 1
ATOM 5532 C C . THR A 1 680 ? -23.138 4.797 8.840 1.00 95.94 680 THR A C 1
ATOM 5534 O O . THR A 1 680 ? -22.286 4.236 8.148 1.00 95.94 680 THR A O 1
ATOM 5537 N N . VAL A 1 681 ? -22.988 6.029 9.319 1.00 96.25 681 VAL A N 1
ATOM 5538 C CA . VAL A 1 681 ? -21.779 6.831 9.150 1.00 96.25 681 VAL A CA 1
ATOM 5539 C C . VAL A 1 681 ? -21.151 7.058 10.511 1.00 96.25 681 VAL A C 1
ATOM 5541 O O . VAL A 1 681 ? -21.829 7.488 11.448 1.00 96.25 681 VAL A O 1
ATOM 5544 N N . TYR A 1 682 ? -19.855 6.792 10.625 1.00 96.19 682 TYR A N 1
ATOM 5545 C CA . TYR A 1 682 ? -19.126 7.049 11.858 1.00 96.19 682 TYR A CA 1
ATOM 5546 C C . TYR A 1 682 ? -17.735 7.628 11.619 1.00 96.19 682 TYR A C 1
ATOM 5548 O O . TYR A 1 682 ? -17.116 7.395 10.586 1.00 96.19 682 TYR A O 1
ATOM 5556 N N . LEU A 1 683 ? -17.274 8.418 12.587 1.00 96.81 683 LEU A N 1
ATOM 5557 C CA . LEU A 1 683 ? -15.979 9.090 12.586 1.00 96.81 683 LEU A CA 1
ATOM 5558 C C . LEU A 1 683 ? -15.109 8.505 13.694 1.00 96.81 683 LEU A C 1
ATOM 5560 O O . LEU A 1 683 ? -15.498 8.536 14.863 1.00 96.81 683 LEU A O 1
ATOM 5564 N N . VAL A 1 684 ? -13.924 8.042 13.318 1.00 96.25 684 VAL A N 1
ATOM 5565 C CA . VAL A 1 684 ? -12.841 7.658 14.224 1.00 96.25 684 VAL A CA 1
ATOM 5566 C C . VAL A 1 684 ? -11.758 8.729 14.149 1.00 96.25 684 VAL A C 1
ATOM 5568 O O . VAL A 1 684 ? -11.379 9.116 13.048 1.00 96.25 684 VAL A O 1
ATOM 5571 N N . VAL A 1 685 ? -11.261 9.212 15.287 1.00 96.81 685 VAL A N 1
ATOM 5572 C CA . VAL A 1 685 ? -10.119 10.139 15.363 1.00 96.81 685 VAL A CA 1
ATOM 5573 C C . VAL A 1 685 ? -9.101 9.561 16.333 1.00 96.81 685 VAL A C 1
ATOM 5575 O O . VAL A 1 685 ? -9.419 9.354 17.501 1.00 96.81 685 VAL A O 1
ATOM 5578 N N . ASN A 1 686 ? -7.888 9.290 15.847 1.00 95.50 686 ASN A N 1
ATOM 5579 C CA . ASN A 1 686 ? -6.797 8.678 16.611 1.00 95.50 686 ASN A CA 1
ATOM 5580 C C . ASN A 1 686 ? -7.225 7.393 17.351 1.00 95.50 686 ASN A C 1
ATOM 5582 O O . ASN A 1 686 ? -6.878 7.196 18.510 1.00 95.50 686 ASN A O 1
ATOM 5586 N N . GLY A 1 687 ? -8.014 6.539 16.690 1.00 92.19 687 GLY A N 1
ATOM 5587 C CA . GLY A 1 687 ? -8.535 5.286 17.253 1.00 92.19 687 GLY A CA 1
ATOM 5588 C C . GLY A 1 687 ? -9.858 5.408 18.012 1.00 92.19 687 GLY A C 1
ATOM 5589 O O . GLY A 1 687 ? -10.556 4.413 18.162 1.00 92.19 687 GLY A O 1
ATOM 5590 N N . GLU A 1 688 ? -10.275 6.613 18.402 1.00 91.69 688 GLU A N 1
ATOM 5591 C CA . GLU A 1 688 ? -11.496 6.808 19.187 1.00 91.69 688 GLU A CA 1
ATOM 5592 C C . GLU A 1 688 ? -12.704 7.141 18.308 1.00 91.69 688 GLU A C 1
ATOM 5594 O O . GLU A 1 688 ? -12.665 8.059 17.485 1.00 91.69 688 GLU A O 1
ATOM 5599 N N . ILE A 1 689 ? -13.822 6.444 18.518 1.00 92.06 689 ILE A N 1
ATOM 5600 C CA . ILE A 1 689 ? -15.089 6.743 17.841 1.00 92.06 689 ILE A CA 1
ATOM 5601 C C . ILE A 1 689 ? -15.677 8.035 18.426 1.00 92.06 689 ILE A C 1
ATOM 5603 O O . ILE A 1 689 ? -16.071 8.086 19.589 1.00 92.06 689 ILE A O 1
ATOM 5607 N N . ARG A 1 690 ? -15.761 9.089 17.609 1.00 93.31 690 ARG A N 1
ATOM 5608 C CA . ARG A 1 690 ? -16.225 10.427 18.023 1.00 93.31 690 ARG A CA 1
ATOM 5609 C C . ARG A 1 690 ? -17.673 10.717 17.661 1.00 93.31 690 ARG A C 1
ATOM 5611 O O . ARG A 1 690 ? -18.331 11.501 18.340 1.00 93.31 690 ARG A O 1
ATOM 5618 N N . ARG A 1 691 ? -18.170 10.132 16.572 1.00 94.00 691 ARG A N 1
ATOM 5619 C CA . ARG A 1 691 ? -19.520 10.397 16.060 1.00 94.00 691 ARG A CA 1
ATOM 5620 C C . ARG A 1 691 ? -20.057 9.165 15.354 1.00 94.00 691 ARG A C 1
ATOM 5622 O O . ARG A 1 691 ? -19.318 8.540 14.603 1.00 94.00 691 ARG A O 1
ATOM 5629 N N . VAL A 1 692 ? -21.340 8.871 15.549 1.00 95.12 692 VAL A N 1
ATOM 5630 C CA . VAL A 1 692 ? -22.087 7.837 14.818 1.00 95.12 692 VAL A CA 1
ATOM 5631 C C . VAL A 1 692 ? -23.479 8.382 14.524 1.00 95.12 692 VAL A C 1
ATOM 5633 O O . VAL A 1 692 ? -24.087 9.013 15.387 1.00 95.12 692 VAL A O 1
ATOM 5636 N N . TYR A 1 693 ? -23.974 8.179 13.309 1.00 94.38 693 TYR A N 1
ATOM 5637 C CA . TYR A 1 693 ? -25.343 8.513 12.929 1.00 94.38 693 TYR A CA 1
ATOM 5638 C C . TYR A 1 693 ? -25.809 7.636 11.765 1.00 94.38 693 TYR A C 1
ATOM 5640 O O . TYR A 1 693 ? -24.998 7.071 11.033 1.00 94.38 693 TYR A O 1
ATOM 5648 N N . SER A 1 694 ? -27.125 7.519 11.596 1.00 94.06 694 SER A N 1
ATOM 5649 C CA . SER A 1 694 ? -27.731 6.845 10.444 1.00 94.06 694 SER A CA 1
ATOM 5650 C C . SER A 1 694 ? -28.301 7.870 9.467 1.00 94.06 694 SER A C 1
ATOM 5652 O O . SER A 1 694 ? -28.771 8.930 9.880 1.00 94.06 694 SER A O 1
ATOM 5654 N N . THR A 1 695 ? -28.261 7.561 8.177 1.00 92.75 695 THR A N 1
ATOM 5655 C CA . THR A 1 695 ? -28.782 8.409 7.097 1.00 92.75 695 THR A CA 1
ATOM 5656 C C . THR A 1 695 ? -29.487 7.554 6.046 1.00 92.75 695 THR A C 1
ATOM 5658 O O . THR A 1 695 ? -29.073 6.426 5.791 1.00 92.75 695 THR A O 1
ATOM 5661 N N . GLY A 1 696 ? -30.554 8.086 5.444 1.00 90.44 696 GLY A N 1
ATOM 5662 C CA . GLY A 1 696 ? -31.297 7.432 4.356 1.00 90.44 696 GLY A CA 1
ATOM 5663 C C . GLY A 1 696 ? -30.731 7.692 2.957 1.00 90.44 696 GLY A C 1
ATOM 5664 O O . GLY A 1 696 ? -31.318 7.269 1.965 1.00 90.44 696 GLY A O 1
ATOM 5665 N N . SER A 1 697 ? -29.625 8.430 2.866 1.00 87.69 697 SER A N 1
ATOM 5666 C CA . SER A 1 697 ? -28.932 8.737 1.616 1.00 87.69 697 SER A CA 1
ATOM 5667 C C . SER A 1 697 ? -27.421 8.805 1.820 1.00 87.69 697 SER A C 1
ATOM 5669 O O . SER A 1 697 ? -26.934 9.008 2.939 1.00 87.69 697 SER A O 1
ATOM 5671 N N . ILE A 1 698 ? -26.675 8.644 0.726 1.00 88.25 698 ILE A N 1
ATOM 5672 C CA . ILE A 1 698 ? -25.213 8.728 0.721 1.00 88.25 698 ILE A CA 1
ATOM 5673 C C . ILE A 1 698 ? -24.802 10.174 1.049 1.00 88.25 698 ILE A C 1
ATOM 5675 O O . ILE A 1 698 ? -25.202 11.096 0.327 1.00 88.25 698 ILE A O 1
ATOM 5679 N N . PRO A 1 699 ? -24.009 10.410 2.111 1.00 90.31 699 PRO A N 1
ATOM 5680 C CA . PRO A 1 699 ? -23.569 11.757 2.447 1.00 90.31 699 PRO A CA 1
ATOM 5681 C C . PRO A 1 699 ? -22.683 12.314 1.327 1.00 90.31 699 PRO A C 1
ATOM 5683 O O . PRO A 1 699 ? -21.748 11.657 0.876 1.00 90.31 699 PRO A O 1
ATOM 5686 N N . ARG A 1 700 ? -22.970 13.543 0.885 1.00 91.50 700 ARG A N 1
ATOM 5687 C CA . ARG A 1 700 ? -22.127 14.280 -0.076 1.00 91.50 700 ARG A CA 1
ATOM 5688 C C . ARG A 1 700 ? -21.039 15.091 0.611 1.00 91.50 700 ARG A C 1
ATOM 5690 O O . ARG A 1 700 ? -19.988 15.324 0.028 1.00 91.50 700 ARG A O 1
ATOM 5697 N N . GLU A 1 701 ? -21.281 15.474 1.858 1.00 94.94 701 GLU A N 1
ATOM 5698 C CA . GLU A 1 701 ? -20.342 16.227 2.673 1.00 94.94 701 GLU A CA 1
ATOM 5699 C C . GLU A 1 701 ? -20.294 15.658 4.088 1.00 94.94 701 GLU A C 1
ATOM 5701 O O . GLU A 1 701 ? -21.320 15.268 4.652 1.00 94.94 701 GLU A O 1
ATOM 5706 N N . VAL A 1 702 ? -19.097 15.627 4.673 1.00 95.19 702 VAL A N 1
ATOM 5707 C CA . VAL A 1 702 ? -18.900 15.298 6.088 1.00 95.19 702 VAL A CA 1
ATOM 5708 C C . VAL A 1 702 ? -17.995 16.341 6.719 1.00 95.19 702 VAL A C 1
ATOM 5710 O O . VAL A 1 702 ? -16.886 16.583 6.248 1.00 95.19 702 VAL A O 1
ATOM 5713 N N . THR A 1 703 ? -18.468 16.950 7.803 1.00 95.62 703 THR A N 1
ATOM 5714 C CA . THR A 1 703 ? -17.705 17.929 8.577 1.00 95.62 703 THR A CA 1
ATOM 5715 C C . THR A 1 703 ? -17.047 17.283 9.787 1.00 95.62 703 THR A C 1
ATOM 5717 O O . THR A 1 703 ? -17.649 16.455 10.479 1.00 95.62 703 THR A O 1
ATOM 5720 N N . LEU A 1 704 ? -15.806 17.680 10.051 1.00 95.69 704 LEU A N 1
ATOM 5721 C CA . LEU A 1 704 ? -15.044 17.261 11.218 1.00 95.69 704 LEU A CA 1
ATOM 5722 C C . LEU A 1 704 ? -14.043 18.338 11.637 1.00 95.69 704 LEU A C 1
ATOM 5724 O O . LEU A 1 704 ? -13.691 19.226 10.861 1.00 95.69 704 LEU A O 1
ATOM 5728 N N . THR A 1 705 ? -13.581 18.235 12.875 1.00 95.62 705 THR A N 1
ATOM 5729 C CA . THR A 1 705 ? -12.545 19.098 13.435 1.00 95.62 705 THR A CA 1
ATOM 5730 C C . THR A 1 705 ? -11.273 18.278 13.606 1.00 95.62 705 THR A C 1
ATOM 5732 O O . THR A 1 705 ? -11.326 17.201 14.195 1.00 95.62 705 THR A O 1
ATOM 5735 N N . LEU A 1 706 ? -10.150 18.779 13.094 1.00 95.31 706 LEU A N 1
ATOM 5736 C CA . LEU A 1 706 ? -8.844 18.123 13.164 1.00 95.31 706 LEU A CA 1
ATOM 5737 C C . LEU A 1 706 ? -7.859 18.996 13.936 1.00 95.31 706 LEU A C 1
ATOM 5739 O O . LEU A 1 706 ? -7.672 20.168 13.602 1.00 95.31 706 LEU A O 1
ATOM 5743 N N . ALA A 1 707 ? -7.225 18.423 14.956 1.00 94.81 707 ALA A N 1
ATOM 5744 C CA . ALA A 1 707 ? -6.045 18.998 15.583 1.00 94.81 707 ALA A CA 1
ATOM 5745 C C . ALA A 1 707 ? -4.782 18.663 14.757 1.00 94.81 707 ALA A C 1
ATOM 5747 O O . ALA A 1 707 ? -4.826 17.817 13.854 1.00 94.81 707 ALA A O 1
ATOM 5748 N N . PRO A 1 708 ? -3.638 19.313 15.041 1.00 91.62 708 PRO A N 1
ATOM 5749 C CA . PRO A 1 708 ? -2.370 18.968 14.407 1.00 91.62 708 PRO A CA 1
ATOM 5750 C C . PRO A 1 708 ? -2.046 17.480 14.569 1.00 91.62 708 PRO A C 1
ATOM 5752 O O . PRO A 1 708 ? -2.075 16.958 15.685 1.00 91.62 708 PRO A O 1
ATOM 5755 N N . TYR A 1 709 ? -1.695 16.818 13.464 1.00 92.38 709 TYR A N 1
ATOM 5756 C CA . TYR A 1 709 ? -1.291 15.406 13.418 1.00 92.38 709 TYR A CA 1
ATOM 5757 C C . TYR A 1 709 ? -2.388 14.411 13.818 1.00 92.38 709 TYR A C 1
ATOM 5759 O O . TYR A 1 709 ? -2.097 13.267 14.185 1.00 92.38 709 TYR A O 1
ATOM 5767 N N . ASP A 1 710 ? -3.652 14.831 13.786 1.00 95.88 710 ASP A N 1
ATOM 5768 C CA . ASP A 1 710 ? -4.773 13.909 13.922 1.00 95.88 710 ASP A CA 1
ATOM 5769 C C . ASP A 1 710 ? -4.910 13.043 12.676 1.00 95.88 710 ASP A C 1
ATOM 5771 O O . ASP A 1 710 ? -4.899 13.545 11.553 1.00 95.88 710 ASP A O 1
ATOM 5775 N N . VAL A 1 711 ? -5.108 11.747 12.902 1.00 97.81 711 VAL A N 1
ATOM 5776 C CA . VAL A 1 711 ? -5.513 10.791 11.876 1.00 97.81 711 VAL A CA 1
ATOM 5777 C C . VAL A 1 711 ? -6.982 10.473 12.089 1.00 97.81 711 VAL A C 1
ATOM 5779 O O . VAL A 1 711 ? -7.369 9.969 13.145 1.00 97.81 711 VAL A O 1
ATOM 5782 N N . ALA A 1 712 ? -7.807 10.767 11.091 1.00 97.94 712 ALA A N 1
ATOM 5783 C CA . ALA A 1 712 ? -9.232 10.500 11.134 1.00 97.94 712 ALA A CA 1
ATOM 5784 C C . ALA A 1 712 ? -9.664 9.547 10.021 1.00 97.94 712 ALA A C 1
ATOM 5786 O O . ALA A 1 712 ? -9.152 9.591 8.904 1.00 97.94 712 ALA A O 1
ATOM 5787 N N . LEU A 1 713 ? -10.648 8.708 10.334 1.00 98.12 713 LEU A N 1
ATOM 5788 C CA . LEU A 1 713 ? -11.328 7.821 9.402 1.00 98.12 713 LEU A CA 1
ATOM 5789 C C . LEU A 1 713 ? -12.833 8.079 9.486 1.00 98.12 713 LEU A C 1
ATOM 5791 O O . LEU A 1 713 ? -13.451 7.868 10.530 1.00 98.12 713 LEU A O 1
ATOM 5795 N N . VAL A 1 714 ? -13.432 8.490 8.375 1.00 97.69 714 VAL A N 1
ATOM 5796 C CA . VAL A 1 714 ? -14.885 8.495 8.191 1.00 97.69 714 VAL A CA 1
ATOM 5797 C C . VAL A 1 714 ? -15.276 7.202 7.494 1.00 97.69 714 VAL A C 1
ATOM 5799 O O . VAL A 1 714 ? -14.798 6.928 6.399 1.00 97.69 714 VAL A O 1
ATOM 5802 N N . VAL A 1 715 ? -16.156 6.417 8.101 1.00 97.06 715 VAL A N 1
ATOM 5803 C CA . VAL A 1 715 ? -16.674 5.180 7.511 1.00 97.06 715 VAL A CA 1
ATOM 5804 C C . VAL A 1 715 ? -18.128 5.359 7.122 1.00 97.06 715 VAL A C 1
ATOM 5806 O O . VAL A 1 715 ? -18.936 5.814 7.928 1.00 97.06 715 VAL A O 1
ATOM 5809 N N . ILE A 1 716 ? -18.459 4.944 5.903 1.00 95.94 716 ILE A N 1
ATOM 5810 C CA . ILE A 1 716 ? -19.812 4.868 5.357 1.00 95.94 716 ILE A CA 1
ATOM 5811 C C . ILE A 1 716 ? -20.080 3.397 5.064 1.00 95.94 716 ILE A C 1
ATOM 5813 O O . ILE A 1 716 ? -19.477 2.809 4.168 1.00 95.94 716 ILE A O 1
ATOM 5817 N N . THR A 1 717 ? -20.967 2.777 5.834 1.00 95.06 717 THR A N 1
ATOM 5818 C CA . THR A 1 717 ? -21.257 1.343 5.724 1.00 95.06 717 THR A CA 1
ATOM 5819 C C . THR A 1 717 ? -22.765 1.109 5.658 1.00 95.06 717 THR A C 1
ATOM 5821 O O . THR A 1 717 ? -23.520 1.858 6.288 1.00 95.06 717 THR A O 1
ATOM 5824 N N . PRO A 1 718 ? -23.247 0.112 4.889 1.00 92.62 718 PRO A N 1
ATOM 5825 C CA . PRO A 1 718 ? -24.658 -0.253 4.904 1.00 92.62 718 PRO A CA 1
ATOM 5826 C C . PRO A 1 718 ? -25.170 -0.462 6.331 1.00 92.62 718 PRO A C 1
ATOM 5828 O O . PRO A 1 718 ? -24.498 -1.092 7.153 1.00 92.62 718 PRO A O 1
ATOM 5831 N N . HIS A 1 719 ? -26.349 0.069 6.647 1.00 91.94 719 HIS A N 1
ATOM 5832 C CA . HIS A 1 719 ? -26.885 0.042 8.012 1.00 91.94 719 HIS A CA 1
ATOM 5833 C C . HIS A 1 719 ? -27.104 -1.386 8.548 1.00 91.94 719 HIS A C 1
ATOM 5835 O O . HIS A 1 719 ? -26.995 -1.644 9.743 1.00 91.94 719 HIS A O 1
ATOM 5841 N N . ASP A 1 720 ? -27.362 -2.335 7.653 1.00 89.94 720 ASP A N 1
ATOM 5842 C CA . ASP A 1 720 ? -27.598 -3.749 7.937 1.00 89.94 720 ASP A CA 1
ATOM 5843 C C . ASP A 1 720 ? -26.319 -4.608 8.010 1.00 89.94 720 ASP A C 1
ATOM 5845 O O . ASP A 1 720 ? -26.405 -5.805 8.317 1.00 89.94 720 ASP A O 1
ATOM 5849 N N . SER A 1 721 ? -25.143 -4.015 7.769 1.00 92.12 721 SER A N 1
ATOM 5850 C CA . SER A 1 721 ? -23.852 -4.708 7.826 1.00 92.12 721 SER A CA 1
ATOM 5851 C C . SER A 1 721 ? -23.516 -5.198 9.242 1.00 92.12 721 SER A C 1
ATOM 5853 O O . SER A 1 721 ? -23.974 -4.643 10.245 1.00 92.12 721 SER A O 1
ATOM 5855 N N . LEU A 1 722 ? -22.683 -6.242 9.345 1.00 91.81 722 LEU A N 1
ATOM 5856 C CA . LEU A 1 722 ? -22.209 -6.753 10.640 1.00 91.81 722 LEU A CA 1
ATOM 5857 C C . LEU A 1 722 ? -21.468 -5.668 11.438 1.00 91.81 722 LEU A C 1
ATOM 5859 O O . LEU A 1 722 ? -21.691 -5.523 12.637 1.00 91.81 722 LEU A O 1
ATOM 5863 N N . ARG A 1 723 ? -20.651 -4.863 10.749 1.00 93.62 723 ARG A N 1
ATOM 5864 C CA . ARG A 1 723 ? -19.948 -3.698 11.299 1.00 93.62 723 ARG A CA 1
ATOM 5865 C C . ARG A 1 723 ? -20.921 -2.686 11.910 1.00 93.62 723 ARG A C 1
ATOM 5867 O O . ARG A 1 723 ? -20.758 -2.312 13.068 1.00 93.62 723 ARG A O 1
ATOM 5874 N N . SER A 1 724 ? -21.946 -2.276 11.159 1.00 93.25 724 SER A N 1
ATOM 5875 C CA . SER A 1 724 ? -22.980 -1.348 11.639 1.00 93.25 724 SER A CA 1
ATOM 5876 C C . SER A 1 724 ? -23.708 -1.895 12.859 1.00 93.25 724 SER A C 1
ATOM 5878 O O . SER A 1 724 ? -23.863 -1.185 13.849 1.00 93.25 724 SER A O 1
ATOM 5880 N N . LYS A 1 725 ? -24.117 -3.168 12.818 1.00 92.25 725 LYS A N 1
ATOM 5881 C CA . LYS A 1 725 ? -24.814 -3.827 13.931 1.00 92.25 725 LYS A CA 1
ATOM 5882 C C . LYS A 1 725 ? -23.957 -3.865 15.194 1.00 92.25 725 LYS A C 1
ATOM 5884 O O . LYS A 1 725 ? -24.444 -3.477 16.252 1.00 92.25 725 LYS A O 1
ATOM 5889 N N . ALA A 1 726 ? -22.693 -4.276 15.077 1.00 94.06 726 ALA A N 1
ATOM 5890 C CA . ALA A 1 726 ? -21.758 -4.310 16.200 1.00 94.06 726 ALA A CA 1
ATOM 5891 C C . ALA A 1 726 ? -21.570 -2.915 16.818 1.00 94.06 726 ALA A C 1
ATOM 5893 O O . ALA A 1 726 ? -21.657 -2.766 18.035 1.00 94.06 726 ALA A O 1
ATOM 5894 N N . LEU A 1 727 ? -21.388 -1.884 15.985 1.00 94.56 727 LEU A N 1
ATOM 5895 C CA . LEU A 1 727 ? -21.214 -0.505 16.443 1.00 94.56 727 LEU A CA 1
ATOM 5896 C C . LEU A 1 727 ? -22.458 0.043 17.152 1.00 94.56 727 LEU A C 1
ATOM 5898 O O . LEU A 1 727 ? -22.353 0.593 18.245 1.00 94.56 727 LEU A O 1
ATOM 5902 N N . LEU A 1 728 ? -23.636 -0.099 16.540 1.00 93.75 728 LEU A N 1
ATOM 5903 C CA . LEU A 1 728 ? -24.883 0.433 17.092 1.00 93.75 728 LEU A CA 1
ATOM 5904 C C . LEU A 1 728 ? -25.246 -0.254 18.410 1.00 93.75 728 LEU A C 1
ATOM 5906 O O . LEU A 1 728 ? -25.638 0.421 19.361 1.00 93.75 728 LEU A O 1
ATOM 5910 N N . ARG A 1 729 ? -25.042 -1.574 18.507 1.00 92.94 729 ARG A N 1
ATOM 5911 C CA . ARG A 1 729 ? -25.215 -2.292 19.773 1.00 92.94 729 ARG A CA 1
ATOM 5912 C C . ARG A 1 729 ? -24.199 -1.854 20.823 1.00 92.94 729 ARG A C 1
ATOM 5914 O O . ARG A 1 729 ? -24.566 -1.710 21.985 1.00 92.94 729 ARG A O 1
ATOM 5921 N N . LEU A 1 730 ? -22.940 -1.612 20.442 1.00 93.69 730 LEU A N 1
ATOM 5922 C CA . LEU A 1 730 ? -21.923 -1.115 21.374 1.00 93.69 730 LEU A CA 1
ATOM 5923 C C . LEU A 1 730 ? -22.333 0.246 21.953 1.00 93.69 730 LEU A C 1
ATOM 5925 O O . LEU A 1 730 ? -22.220 0.460 23.159 1.00 93.69 730 LEU A O 1
ATOM 5929 N N . GLN A 1 731 ? -22.872 1.144 21.122 1.00 92.38 731 GLN A N 1
ATOM 5930 C CA . GLN A 1 731 ? -23.412 2.422 21.590 1.00 92.38 731 GLN A CA 1
ATOM 5931 C C . GLN A 1 731 ? -24.613 2.243 22.520 1.00 92.38 731 GLN A C 1
ATOM 5933 O O . GLN A 1 731 ? -24.673 2.895 23.560 1.00 92.38 731 GLN A O 1
ATOM 5938 N N . GLU A 1 732 ? -25.534 1.337 22.185 1.00 93.19 732 GLU A N 1
ATOM 5939 C CA . GLU A 1 732 ? -26.672 1.010 23.045 1.00 93.19 732 GLU A CA 1
ATOM 5940 C C . GLU A 1 732 ? -26.209 0.512 24.420 1.00 93.19 732 GLU A C 1
ATOM 5942 O O . GLU A 1 732 ? -26.699 0.986 25.448 1.00 93.19 732 GLU A O 1
ATOM 5947 N N . ALA A 1 733 ? -25.230 -0.397 24.452 1.00 92.69 733 ALA A N 1
ATOM 5948 C CA . ALA A 1 733 ? -24.656 -0.900 25.693 1.00 92.69 733 ALA A CA 1
ATOM 5949 C C . ALA A 1 733 ? -24.045 0.234 26.521 1.00 92.69 733 ALA A C 1
ATOM 5951 O O . ALA A 1 733 ? -24.365 0.355 27.701 1.00 92.69 733 ALA A O 1
ATOM 5952 N N . ILE A 1 734 ? -23.241 1.113 25.910 1.00 91.31 734 ILE A N 1
ATOM 5953 C CA . ILE A 1 734 ? -22.648 2.274 26.595 1.00 91.31 734 ILE A CA 1
ATOM 5954 C C . ILE A 1 734 ? -23.736 3.177 27.195 1.00 91.31 734 ILE A C 1
ATOM 5956 O O . ILE A 1 734 ? -23.650 3.530 28.370 1.00 91.31 734 ILE A O 1
ATOM 5960 N N . SER A 1 735 ? -24.792 3.497 26.442 1.00 90.88 735 SER A N 1
ATOM 5961 C CA . SER A 1 735 ? -25.892 4.326 26.949 1.00 90.88 735 SER A CA 1
ATOM 5962 C C . SER A 1 735 ? -26.645 3.666 28.110 1.00 90.88 735 SER A C 1
ATOM 5964 O O . SER A 1 735 ? -26.968 4.331 29.095 1.00 90.88 735 SER A O 1
ATOM 5966 N N . ARG A 1 736 ? -26.898 2.351 28.046 1.00 91.62 736 ARG A N 1
ATOM 5967 C CA . ARG A 1 736 ? -27.543 1.608 29.145 1.00 91.62 736 ARG A CA 1
ATOM 5968 C C . ARG A 1 736 ? -26.658 1.530 30.391 1.00 91.62 736 ARG A C 1
ATOM 5970 O O . ARG A 1 736 ? -27.169 1.617 31.505 1.00 91.62 736 ARG A O 1
ATOM 5977 N N . LEU A 1 737 ? -25.344 1.396 30.217 1.00 90.81 737 LEU A N 1
ATOM 5978 C CA . LEU A 1 737 ? -24.377 1.405 31.316 1.00 90.81 737 LEU A CA 1
ATOM 5979 C C . LEU A 1 737 ? -24.357 2.729 32.072 1.00 90.81 737 LEU A C 1
ATOM 5981 O O . LEU A 1 737 ? -24.277 2.733 33.302 1.00 90.81 737 LEU A O 1
ATOM 5985 N N . GLU A 1 738 ? -24.433 3.836 31.338 1.00 88.69 738 GLU A N 1
ATOM 5986 C CA . GLU A 1 738 ? -24.500 5.182 31.904 1.00 88.69 738 GLU A CA 1
ATOM 5987 C C . GLU A 1 738 ? -25.823 5.398 32.646 1.00 88.69 738 GLU A C 1
ATOM 5989 O O . GLU A 1 738 ? -25.806 5.834 33.797 1.00 88.69 738 GLU A O 1
ATOM 5994 N N . LEU A 1 739 ? -26.952 4.981 32.057 1.00 88.44 739 LEU A N 1
ATOM 5995 C CA . LEU A 1 739 ? -28.269 5.030 32.703 1.00 88.44 739 LEU A CA 1
ATOM 5996 C C . LEU A 1 739 ? -28.295 4.259 34.035 1.00 88.44 739 LEU A C 1
ATOM 5998 O O . LEU A 1 739 ? -28.861 4.730 35.019 1.00 88.44 739 LEU A O 1
ATOM 6002 N N . LEU A 1 740 ? -27.675 3.076 34.074 1.00 86.94 740 LEU A N 1
ATOM 6003 C CA . LEU A 1 740 ? -27.648 2.207 35.253 1.00 86.94 740 LEU A CA 1
ATOM 6004 C C . LEU A 1 740 ? -26.509 2.532 36.234 1.00 86.94 740 LEU A C 1
ATOM 6006 O O . LEU A 1 740 ? -26.453 1.936 37.307 1.00 86.94 740 LEU A O 1
ATOM 6010 N N . SER A 1 741 ? -25.618 3.476 35.902 1.00 86.19 741 SER A N 1
ATOM 6011 C CA . SER A 1 741 ? -24.464 3.862 36.732 1.00 86.19 741 SER A CA 1
ATOM 6012 C C . SER A 1 741 ? -23.554 2.683 37.125 1.00 86.19 741 SER A C 1
ATOM 6014 O O . SER A 1 741 ? -23.046 2.631 38.243 1.00 86.19 741 SER A O 1
ATOM 6016 N N . VAL A 1 742 ? -23.346 1.728 36.210 1.00 86.75 742 VAL A N 1
ATOM 6017 C CA . VAL A 1 742 ? -22.501 0.527 36.423 1.00 86.75 742 VAL A CA 1
ATOM 6018 C C . VAL A 1 742 ? -21.281 0.465 35.503 1.00 86.75 742 VAL A C 1
ATOM 6020 O O . VAL A 1 742 ? -20.561 -0.527 35.485 1.00 86.75 742 VAL A O 1
ATOM 6023 N N . LYS A 1 743 ? -21.016 1.528 34.737 1.00 81.12 743 LYS A N 1
ATOM 6024 C CA . LYS A 1 743 ? -19.882 1.598 33.799 1.00 81.12 743 LYS A CA 1
ATOM 6025 C C . LYS A 1 743 ? -18.521 1.355 34.471 1.00 81.12 743 LYS A C 1
ATOM 6027 O O . LYS A 1 743 ? -17.654 0.735 33.868 1.00 81.12 743 LYS A O 1
ATOM 6032 N N . GLU A 1 744 ? -18.368 1.812 35.714 1.00 82.50 744 GLU A N 1
ATOM 6033 C CA . GLU A 1 744 ? -17.131 1.697 36.505 1.00 82.50 744 GLU A CA 1
ATOM 6034 C C . GLU A 1 744 ? -16.966 0.330 37.199 1.00 82.50 744 GLU A C 1
ATOM 6036 O O . GLU A 1 744 ? -15.931 0.065 37.810 1.00 82.50 744 GLU A O 1
ATOM 6041 N N . GLU A 1 745 ? -17.963 -0.561 37.129 1.00 87.38 745 GLU A N 1
ATOM 6042 C CA . GLU A 1 745 ? -17.854 -1.886 37.746 1.00 87.38 745 GLU A CA 1
ATOM 6043 C C . GLU A 1 745 ? -16.817 -2.746 36.995 1.00 87.38 745 GLU A C 1
ATOM 6045 O O . GLU A 1 745 ? -16.935 -2.927 35.779 1.00 87.38 745 GLU A O 1
ATOM 6050 N N . PRO A 1 746 ? -15.812 -3.342 37.670 1.00 86.88 746 PRO A N 1
ATOM 6051 C CA . PRO A 1 746 ? -14.665 -3.963 36.997 1.00 86.88 746 PRO A CA 1
ATOM 6052 C C . PRO A 1 746 ? -15.010 -5.058 35.978 1.00 86.88 746 PRO A C 1
ATOM 6054 O O . PRO A 1 746 ? -14.368 -5.159 34.932 1.00 86.88 746 PRO A O 1
ATOM 6057 N N . GLN A 1 747 ? -16.014 -5.894 36.265 1.00 84.19 747 GLN A N 1
ATOM 6058 C CA . GLN A 1 747 ? -16.444 -6.949 35.337 1.00 84.19 747 GLN A CA 1
ATOM 6059 C C . GLN A 1 747 ? -17.112 -6.366 34.089 1.00 84.19 747 GLN A C 1
ATOM 6061 O O . GLN A 1 747 ? -16.827 -6.791 32.970 1.00 84.19 747 GLN A O 1
ATOM 6066 N N . VAL A 1 748 ? -17.953 -5.355 34.290 1.00 86.00 748 VAL A N 1
ATOM 6067 C CA . VAL A 1 748 ? -18.673 -4.642 33.237 1.00 86.00 748 VAL A CA 1
ATOM 6068 C C . VAL A 1 748 ? -17.693 -3.906 32.328 1.00 86.00 748 VAL A C 1
ATOM 6070 O O . VAL A 1 748 ? -17.715 -4.084 31.109 1.00 86.00 748 VAL A O 1
ATOM 6073 N N . GLY A 1 749 ? -16.765 -3.160 32.934 1.00 85.75 749 GLY A N 1
ATOM 6074 C CA . GLY A 1 749 ? -15.684 -2.479 32.232 1.00 85.75 749 GLY A CA 1
ATOM 6075 C C . GLY A 1 749 ? -14.821 -3.444 31.418 1.00 85.75 749 GLY A C 1
ATOM 6076 O O . GLY A 1 749 ? -14.445 -3.120 30.295 1.00 85.75 749 GLY A O 1
ATOM 6077 N N . ARG A 1 750 ? -14.566 -4.664 31.918 1.00 89.75 750 ARG A N 1
ATOM 6078 C CA . ARG A 1 750 ? -13.810 -5.692 31.183 1.00 89.75 750 ARG A CA 1
ATOM 6079 C C . ARG A 1 750 ? -14.541 -6.185 29.932 1.00 89.75 750 ARG A C 1
ATOM 6081 O O . ARG A 1 750 ? -13.901 -6.296 28.889 1.00 89.75 750 ARG A O 1
ATOM 6088 N N . ILE A 1 751 ? -15.838 -6.493 30.020 1.00 90.69 751 ILE A N 1
ATOM 6089 C CA . ILE A 1 751 ? -16.621 -6.956 28.858 1.00 90.69 751 ILE A CA 1
ATOM 6090 C C . ILE A 1 751 ? -16.705 -5.842 27.814 1.00 90.69 751 ILE A C 1
ATOM 6092 O O . ILE A 1 751 ? -16.397 -6.079 26.646 1.00 90.69 751 ILE A O 1
ATOM 6096 N N . LEU A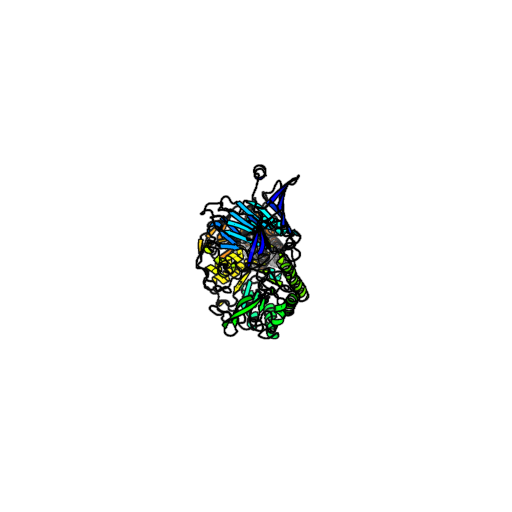 1 752 ? -17.030 -4.617 28.244 1.00 91.31 752 LEU A N 1
ATOM 6097 C CA . LEU A 1 752 ? -17.074 -3.454 27.360 1.00 91.31 752 LEU A CA 1
ATOM 6098 C C . LEU A 1 752 ? -15.716 -3.216 26.687 1.00 91.31 752 LEU A C 1
ATOM 6100 O O . LEU A 1 752 ? -15.658 -3.024 25.477 1.00 91.31 752 LEU A O 1
ATOM 6104 N N . HIS A 1 753 ? -14.620 -3.284 27.445 1.00 91.50 753 HIS A N 1
ATOM 6105 C CA . HIS A 1 753 ? -13.274 -3.130 26.902 1.00 91.50 753 HIS A CA 1
ATOM 6106 C C . HIS A 1 753 ? -12.947 -4.201 25.854 1.00 91.50 753 HIS A C 1
ATOM 6108 O O . HIS A 1 753 ? -12.432 -3.866 24.793 1.00 91.50 753 HIS A O 1
ATOM 6114 N N . LEU A 1 754 ? -13.274 -5.473 26.107 1.00 93.56 754 LEU A N 1
ATOM 6115 C CA . LEU A 1 754 ? -13.053 -6.554 25.140 1.00 93.56 754 LEU A CA 1
ATOM 6116 C C . LEU A 1 754 ? -13.907 -6.390 23.877 1.00 93.56 754 LEU A C 1
ATOM 6118 O O . LEU A 1 754 ? -13.427 -6.686 22.782 1.00 93.56 754 LEU A O 1
ATOM 6122 N N . ALA A 1 755 ? -15.147 -5.919 24.014 1.00 93.69 755 ALA A N 1
ATOM 6123 C CA . ALA A 1 755 ? -16.026 -5.628 22.888 1.00 93.69 755 ALA A CA 1
ATOM 6124 C C . ALA A 1 755 ? -15.477 -4.483 22.027 1.00 93.69 755 ALA A C 1
ATOM 6126 O O . ALA A 1 755 ? -15.325 -4.649 20.816 1.00 93.69 755 ALA A O 1
ATOM 6127 N N . THR A 1 756 ? -15.111 -3.360 22.654 1.00 91.19 756 THR A N 1
ATOM 6128 C CA . THR A 1 756 ? -14.486 -2.212 21.983 1.00 91.19 756 THR A CA 1
ATOM 6129 C C . THR A 1 756 ? -13.173 -2.614 21.320 1.00 91.19 756 THR A C 1
ATOM 6131 O O . THR A 1 756 ? -12.987 -2.356 20.137 1.00 91.19 756 THR A O 1
ATOM 6134 N N . TYR A 1 757 ? -12.307 -3.338 22.032 1.00 90.56 757 TYR A N 1
ATOM 6135 C CA . TYR A 1 757 ? -11.052 -3.848 21.486 1.00 90.56 757 TYR A CA 1
ATOM 6136 C C . TYR A 1 757 ? -11.292 -4.752 20.272 1.00 90.56 757 TYR A C 1
ATOM 6138 O O . TYR A 1 757 ? -10.625 -4.603 19.252 1.00 90.56 757 TYR A O 1
ATOM 6146 N N . SER A 1 758 ? -12.264 -5.667 20.341 1.00 92.19 758 SER A N 1
ATOM 6147 C CA . SER A 1 758 ? -12.609 -6.530 19.203 1.00 92.19 758 SER A CA 1
ATOM 6148 C C . SER A 1 758 ? -13.076 -5.695 18.007 1.00 92.19 758 SER A C 1
ATOM 6150 O O . SER A 1 758 ? -12.619 -5.925 16.892 1.00 92.19 758 SER A O 1
ATOM 6152 N N . PHE A 1 759 ? -13.905 -4.671 18.238 1.00 91.94 759 PHE A N 1
ATOM 6153 C CA . PHE A 1 759 ? -14.372 -3.762 17.190 1.00 91.94 759 PHE A CA 1
ATOM 6154 C C . PHE A 1 759 ? -13.224 -2.968 16.548 1.00 91.94 759 PHE A C 1
ATOM 6156 O O . PHE A 1 759 ? -13.117 -2.922 15.324 1.00 91.94 759 PHE A O 1
ATOM 6163 N N . GLU A 1 760 ? -12.341 -2.376 17.355 1.00 86.38 760 GLU A N 1
ATOM 6164 C CA . GLU A 1 760 ? -11.178 -1.603 16.895 1.00 86.38 760 GLU A CA 1
ATOM 6165 C C . GLU A 1 760 ? -10.182 -2.453 16.094 1.00 86.38 760 GLU A C 1
ATOM 6167 O O . GLU A 1 760 ? -9.523 -1.945 15.187 1.00 86.38 760 GLU A O 1
ATOM 6172 N N . ASN A 1 761 ? -10.099 -3.752 16.394 1.00 86.19 761 ASN A N 1
ATOM 6173 C CA . ASN A 1 761 ? -9.283 -4.726 15.666 1.00 86.19 761 ASN A CA 1
ATOM 6174 C C . ASN A 1 761 ? -10.060 -5.435 14.535 1.00 86.19 761 ASN A C 1
ATOM 6176 O O . ASN A 1 761 ? -9.604 -6.453 14.020 1.00 86.19 761 ASN A O 1
ATOM 6180 N N . ASN A 1 762 ? -11.210 -4.886 14.129 1.00 88.06 762 ASN A N 1
ATOM 6181 C CA . ASN A 1 762 ? -12.084 -5.364 13.051 1.00 88.06 762 ASN A CA 1
ATOM 6182 C C . ASN A 1 762 ? -12.698 -6.768 13.235 1.00 88.06 762 ASN A C 1
ATOM 6184 O O . ASN A 1 762 ? -13.239 -7.338 12.288 1.00 88.06 762 ASN A O 1
ATOM 6188 N N . ASP A 1 763 ? -12.702 -7.319 14.448 1.00 91.81 763 ASP A N 1
ATOM 6189 C CA . ASP A 1 763 ? -13.440 -8.540 14.786 1.00 91.81 763 ASP A CA 1
ATOM 6190 C C . ASP A 1 763 ? -14.886 -8.187 15.174 1.00 91.81 763 ASP A C 1
ATOM 6192 O O . ASP A 1 763 ? -15.300 -8.228 16.338 1.00 91.81 763 ASP A O 1
ATOM 6196 N N . PHE A 1 764 ? -15.668 -7.772 14.171 1.00 93.50 764 PHE A N 1
ATOM 6197 C CA . PHE A 1 764 ? -17.047 -7.312 14.371 1.00 93.50 764 PHE A CA 1
ATOM 6198 C C . PHE A 1 764 ? -17.973 -8.419 14.879 1.00 93.50 764 PHE A C 1
ATOM 6200 O O . PHE A 1 764 ? -18.939 -8.130 15.584 1.00 93.50 764 PHE A O 1
ATOM 6207 N N . GLN A 1 765 ? -17.684 -9.680 14.543 1.00 94.88 765 GLN A N 1
ATOM 6208 C CA . GLN A 1 765 ? -18.472 -10.818 15.005 1.00 94.88 765 GLN A CA 1
ATOM 6209 C C . GLN A 1 765 ? -18.293 -11.026 16.508 1.00 94.88 765 GLN A C 1
ATOM 6211 O O . GLN A 1 765 ? -19.281 -11.121 17.238 1.00 94.88 765 GLN A O 1
ATOM 6216 N N . ARG A 1 766 ? -17.044 -11.041 16.987 1.00 95.38 766 ARG A N 1
ATOM 6217 C CA . ARG A 1 766 ? -16.755 -11.142 18.417 1.00 95.38 766 ARG A CA 1
ATOM 6218 C C . ARG A 1 766 ? -17.226 -9.916 19.183 1.00 95.38 766 ARG A C 1
ATOM 6220 O O . ARG A 1 766 ? -17.763 -10.067 20.277 1.00 95.38 766 ARG A O 1
ATOM 6227 N N . ALA A 1 767 ? -17.062 -8.721 18.613 1.00 95.38 767 ALA A N 1
ATOM 6228 C CA . ALA A 1 767 ? -17.577 -7.494 19.208 1.00 95.38 767 ALA A CA 1
ATOM 6229 C C . ALA A 1 767 ? -19.095 -7.582 19.416 1.00 95.38 767 ALA A C 1
ATOM 6231 O O . ALA A 1 767 ? -19.562 -7.379 20.531 1.00 95.38 767 ALA A O 1
ATOM 6232 N N . ALA A 1 768 ? -19.855 -7.960 18.380 1.00 94.44 768 ALA A N 1
ATOM 6233 C CA . ALA A 1 768 ? -21.303 -8.127 18.482 1.00 94.44 768 ALA A CA 1
ATOM 6234 C C . ALA A 1 768 ? -21.691 -9.161 19.551 1.00 94.44 768 ALA A C 1
ATOM 6236 O O . ALA A 1 768 ? -22.540 -8.873 20.385 1.00 94.44 768 ALA A O 1
ATOM 6237 N N . PHE A 1 769 ? -21.022 -10.319 19.581 1.00 95.44 769 PHE A N 1
ATOM 6238 C CA . PHE A 1 769 ? -21.276 -11.361 20.580 1.00 95.44 769 PHE A CA 1
ATOM 6239 C C . PHE A 1 769 ? -21.086 -10.863 22.024 1.00 95.44 769 PHE A C 1
ATOM 6241 O O . PHE A 1 769 ? -21.967 -11.042 22.860 1.00 95.44 769 PHE A O 1
ATOM 6248 N N . LEU A 1 770 ? -19.960 -10.200 22.311 1.00 95.19 770 LEU A N 1
ATOM 6249 C CA . LEU A 1 770 ? -19.659 -9.676 23.649 1.00 95.19 770 LEU A CA 1
ATOM 6250 C C . LEU A 1 770 ? -20.642 -8.580 24.079 1.00 95.19 770 LEU A C 1
ATOM 6252 O O . LEU A 1 770 ? -20.996 -8.476 25.253 1.00 95.19 770 LEU A O 1
ATOM 6256 N N . VAL A 1 771 ? -21.075 -7.744 23.134 1.00 94.81 771 VAL A N 1
ATOM 6257 C CA . VAL A 1 771 ? -22.062 -6.697 23.407 1.00 94.81 771 VAL A CA 1
ATOM 6258 C C . VAL A 1 771 ? -23.443 -7.291 23.666 1.00 94.81 771 VAL A C 1
ATOM 6260 O O . VAL A 1 771 ? -24.146 -6.802 24.546 1.00 94.81 771 VAL A O 1
ATOM 6263 N N . ASP A 1 772 ? -23.831 -8.339 22.947 1.00 94.06 772 ASP A N 1
ATOM 6264 C CA . ASP A 1 772 ? -25.115 -9.012 23.154 1.00 94.06 772 ASP A CA 1
ATOM 6265 C C . ASP A 1 772 ? -25.205 -9.622 24.553 1.00 94.06 772 ASP A C 1
ATOM 6267 O O . ASP A 1 772 ? -26.186 -9.386 25.259 1.00 94.06 772 ASP A O 1
ATOM 6271 N N . GLU A 1 773 ? -24.146 -10.312 24.986 1.00 92.50 773 GLU A N 1
ATOM 6272 C CA . GLU A 1 773 ? -24.020 -10.839 26.350 1.00 92.50 773 GLU A CA 1
ATOM 6273 C C . GLU A 1 773 ? -24.144 -9.716 27.395 1.00 92.50 773 GLU A C 1
ATOM 6275 O O . GLU A 1 773 ? -24.857 -9.835 28.396 1.00 92.50 773 GLU A O 1
ATOM 6280 N N . LEU A 1 774 ? -23.492 -8.576 27.150 1.00 93.69 774 LEU A N 1
ATOM 6281 C CA . LEU A 1 774 ? -23.580 -7.415 28.028 1.00 93.69 774 LEU A CA 1
ATOM 6282 C C . LEU A 1 774 ? -25.000 -6.829 28.074 1.00 93.69 774 LEU A C 1
ATOM 6284 O O . LEU A 1 774 ? -25.499 -6.525 29.156 1.00 93.69 774 LEU A O 1
ATOM 6288 N N . LEU A 1 775 ? -25.668 -6.673 26.930 1.00 94.12 775 LEU A N 1
ATOM 6289 C CA . LEU A 1 775 ? -27.031 -6.141 26.849 1.00 94.12 775 LEU A CA 1
ATOM 6290 C C . LEU A 1 775 ? -28.051 -7.050 27.546 1.00 94.12 775 LEU A C 1
ATOM 6292 O O . LEU A 1 775 ? -28.973 -6.544 28.197 1.00 94.12 775 LEU A O 1
ATOM 6296 N N . GLU A 1 776 ? -27.880 -8.368 27.454 1.00 93.94 776 GLU A N 1
ATOM 6297 C CA . GLU A 1 776 ? -28.693 -9.343 28.185 1.00 93.94 776 GLU A CA 1
ATOM 6298 C C . GLU A 1 776 ? -28.520 -9.174 29.702 1.00 93.94 776 GLU A C 1
ATOM 6300 O O . GLU A 1 776 ? -29.504 -8.990 30.427 1.00 93.94 776 GLU A O 1
ATOM 6305 N N . ASN A 1 777 ? -27.273 -9.095 30.175 1.00 92.81 777 ASN A N 1
ATOM 6306 C CA . ASN A 1 777 ? -26.966 -8.854 31.587 1.00 92.81 777 ASN A CA 1
ATOM 6307 C C . ASN A 1 777 ? -27.517 -7.510 32.089 1.00 92.81 777 ASN A C 1
ATOM 6309 O O . ASN A 1 777 ? -28.068 -7.437 33.188 1.00 92.81 777 ASN A O 1
ATOM 6313 N N . LEU A 1 778 ? -27.440 -6.445 31.285 1.00 93.12 778 LEU A N 1
ATOM 6314 C CA . LEU A 1 778 ? -28.007 -5.139 31.640 1.00 93.12 778 LEU A CA 1
ATOM 6315 C C . LEU A 1 778 ? -29.533 -5.165 31.711 1.00 93.12 778 LEU A C 1
ATOM 6317 O O . LEU A 1 778 ? -30.121 -4.501 32.564 1.00 93.12 778 LEU A O 1
ATOM 6321 N N . THR A 1 779 ? -30.174 -5.954 30.852 1.00 94.00 779 THR A N 1
ATOM 6322 C CA . THR A 1 779 ? -31.624 -6.165 30.904 1.00 94.00 779 THR A CA 1
ATOM 6323 C C . THR A 1 779 ? -32.008 -6.894 32.194 1.00 94.00 779 THR A C 1
ATOM 6325 O O . THR A 1 779 ? -32.912 -6.450 32.903 1.00 94.00 779 THR A O 1
ATOM 6328 N N . LYS A 1 780 ? -31.270 -7.949 32.572 1.00 93.94 780 LYS A N 1
ATOM 6329 C CA . LYS A 1 780 ? -31.484 -8.655 33.846 1.00 93.94 780 LYS A CA 1
ATOM 6330 C C . LYS A 1 780 ? -31.248 -7.745 35.058 1.00 93.94 780 LYS A C 1
ATOM 6332 O O . LYS A 1 780 ? -32.063 -7.734 35.981 1.00 93.94 780 LYS A O 1
ATOM 6337 N N . LEU A 1 781 ? -30.187 -6.936 35.037 1.00 93.81 781 LEU A N 1
ATOM 6338 C CA . LEU A 1 781 ? -29.897 -5.941 36.072 1.00 93.81 781 LEU A CA 1
ATOM 6339 C C . LEU A 1 781 ? -31.041 -4.934 36.228 1.00 93.81 781 LEU A C 1
ATOM 6341 O O . LEU A 1 781 ? -31.464 -4.677 37.352 1.00 93.81 781 LEU A O 1
ATOM 6345 N N . TYR A 1 782 ? -31.553 -4.383 35.124 1.00 93.19 782 TYR A N 1
ATOM 6346 C CA . TYR A 1 782 ? -32.668 -3.437 35.156 1.00 93.19 782 TYR A CA 1
ATOM 6347 C C . TYR A 1 782 ? -33.897 -4.037 35.853 1.00 93.19 782 TYR A C 1
ATOM 6349 O O . TYR A 1 782 ? -34.441 -3.425 36.771 1.00 93.19 782 TYR A O 1
ATOM 6357 N N . HIS A 1 783 ? -34.284 -5.264 35.489 1.00 93.88 783 HIS A N 1
ATOM 6358 C CA . HIS A 1 783 ? -35.420 -5.944 36.115 1.00 93.88 783 HIS A CA 1
ATOM 6359 C C . HIS A 1 783 ? -35.208 -6.209 37.609 1.00 93.88 783 HIS A C 1
ATOM 6361 O O . HIS A 1 783 ? -36.115 -5.973 38.405 1.00 93.88 783 HIS A O 1
ATOM 6367 N N . LEU A 1 784 ? -34.014 -6.654 38.012 1.00 94.44 784 LEU A N 1
ATOM 6368 C CA . LEU A 1 784 ? -33.699 -6.870 39.427 1.00 94.44 784 LEU A CA 1
ATOM 6369 C C . LEU A 1 784 ? -33.679 -5.562 40.217 1.00 94.44 784 LEU A C 1
ATOM 6371 O O . LEU A 1 784 ? -34.161 -5.527 41.347 1.00 94.44 784 LEU A O 1
ATOM 6375 N N . MET A 1 785 ? -33.152 -4.485 39.634 1.00 94.12 785 MET A N 1
ATOM 6376 C CA . MET A 1 785 ? -33.133 -3.178 40.285 1.00 94.12 785 MET A CA 1
ATOM 6377 C C . MET A 1 785 ? -34.535 -2.621 40.480 1.00 94.12 785 MET A C 1
ATOM 6379 O O . MET A 1 785 ? -34.825 -2.079 41.545 1.00 94.12 785 MET A O 1
ATOM 6383 N N . GLU A 1 786 ? -35.414 -2.813 39.500 1.00 94.06 786 GLU A N 1
ATOM 6384 C CA . GLU A 1 786 ? -36.816 -2.438 39.629 1.00 94.06 786 GLU A CA 1
ATOM 6385 C C . GLU A 1 786 ? -37.527 -3.282 40.695 1.00 94.06 786 GLU A C 1
ATOM 6387 O O . GLU A 1 786 ? -38.259 -2.737 41.519 1.00 94.06 786 GLU A O 1
ATOM 6392 N N . HIS A 1 787 ? -37.244 -4.587 40.765 1.00 94.62 787 HIS A N 1
ATOM 6393 C CA . HIS A 1 787 ? -37.798 -5.449 41.808 1.00 94.62 787 HIS A CA 1
ATOM 6394 C C . HIS A 1 787 ? -37.339 -5.023 43.214 1.00 94.62 787 HIS A C 1
ATOM 6396 O O . HIS A 1 787 ? -38.163 -4.844 44.112 1.00 94.62 787 HIS A O 1
ATOM 6402 N N . ILE A 1 788 ? -36.038 -4.763 43.386 1.00 95.00 788 ILE A N 1
ATOM 6403 C CA . ILE A 1 788 ? -35.464 -4.240 44.635 1.00 95.00 788 ILE A CA 1
ATOM 6404 C C . ILE A 1 788 ? -36.110 -2.905 45.008 1.00 95.00 788 ILE A C 1
ATOM 6406 O O . ILE A 1 788 ? -36.437 -2.695 46.173 1.00 95.00 788 ILE A O 1
ATOM 6410 N N . ARG A 1 789 ? -36.319 -2.005 44.039 1.00 94.94 789 ARG A N 1
ATOM 6411 C CA . ARG A 1 789 ? -36.956 -0.701 44.263 1.00 94.94 789 ARG A CA 1
ATOM 6412 C C . ARG A 1 789 ? -38.376 -0.858 44.803 1.00 94.94 789 ARG A C 1
ATOM 6414 O O . ARG A 1 789 ? -38.729 -0.171 45.759 1.00 94.94 789 ARG A O 1
ATOM 6421 N N . VAL A 1 790 ? -39.168 -1.755 44.214 1.00 95.31 790 VAL A N 1
ATOM 6422 C CA . VAL A 1 790 ? -40.541 -2.036 44.658 1.00 95.31 790 VAL A CA 1
ATOM 6423 C C . VAL A 1 790 ? -40.549 -2.547 46.098 1.00 95.31 790 VAL A C 1
ATOM 6425 O O . VAL A 1 790 ? -41.224 -1.951 46.933 1.00 95.31 790 VAL A O 1
ATOM 6428 N N . ILE A 1 791 ? -39.754 -3.574 46.418 1.00 94.19 791 ILE A N 1
ATOM 6429 C CA . ILE A 1 791 ? -39.712 -4.139 47.778 1.00 94.19 791 ILE A CA 1
ATOM 6430 C C . ILE A 1 791 ? -39.182 -3.104 48.774 1.00 94.19 791 ILE A C 1
ATOM 6432 O O . ILE A 1 791 ? -39.740 -2.946 49.856 1.00 94.19 791 ILE A O 1
ATOM 6436 N N . ASN A 1 792 ? -38.143 -2.349 48.409 1.00 94.19 792 ASN A N 1
ATOM 6437 C CA . ASN A 1 792 ? -37.579 -1.322 49.278 1.00 94.19 792 ASN A CA 1
ATOM 6438 C C . ASN A 1 792 ? -38.603 -0.230 49.602 1.00 94.19 792 ASN A C 1
ATOM 6440 O O . ASN A 1 792 ? -38.664 0.208 50.743 1.00 94.19 792 ASN A O 1
ATOM 6444 N N . ASN A 1 793 ? -39.440 0.184 48.645 1.00 93.56 793 ASN A N 1
ATOM 6445 C CA . ASN A 1 793 ? -40.535 1.112 48.935 1.00 93.56 793 ASN A CA 1
ATOM 6446 C C . ASN A 1 793 ? -41.498 0.527 49.975 1.00 93.56 793 ASN A C 1
ATOM 6448 O O . ASN A 1 793 ? -41.834 1.213 50.934 1.00 93.56 793 ASN A O 1
ATOM 6452 N N . THR A 1 794 ? -41.867 -0.751 49.847 1.00 93.69 794 THR A N 1
ATOM 6453 C CA . THR A 1 794 ? -42.721 -1.427 50.835 1.00 93.69 794 THR A CA 1
ATOM 6454 C C . THR A 1 794 ? -42.056 -1.528 52.212 1.00 93.69 794 THR A C 1
ATOM 6456 O O . THR A 1 794 ? -42.720 -1.316 53.227 1.00 93.69 794 THR A O 1
ATOM 6459 N N . VAL A 1 795 ? -40.746 -1.798 52.274 1.00 92.56 795 VAL A N 1
ATOM 6460 C CA . VAL A 1 795 ? -39.963 -1.769 53.525 1.00 92.56 795 VAL A CA 1
ATOM 6461 C C . VAL A 1 795 ? -40.009 -0.371 54.147 1.00 92.56 795 VAL A C 1
ATOM 6463 O O . VAL A 1 795 ? -40.326 -0.235 55.327 1.00 92.56 795 VAL A O 1
ATOM 6466 N N . MET A 1 796 ? -39.752 0.672 53.351 1.00 91.69 796 MET A N 1
ATOM 6467 C CA . MET A 1 796 ? -39.745 2.064 53.812 1.00 91.69 796 MET A CA 1
ATOM 6468 C C . MET A 1 796 ? -41.115 2.509 54.336 1.00 91.69 796 MET A C 1
ATOM 6470 O O . MET A 1 796 ? -41.187 3.094 55.411 1.00 91.69 796 MET A O 1
ATOM 6474 N N . GLU A 1 797 ? -42.200 2.172 53.637 1.00 92.69 797 GLU A N 1
ATOM 6475 C CA . GLU A 1 797 ? -43.579 2.439 54.078 1.00 92.69 797 GLU A CA 1
ATOM 6476 C C . GLU A 1 797 ? -43.964 1.659 55.349 1.00 92.69 797 GLU A C 1
ATOM 6478 O O . GLU A 1 797 ? -44.866 2.059 56.088 1.00 92.69 797 GLU A O 1
ATOM 6483 N N . SER A 1 798 ? -43.292 0.539 55.622 1.00 92.38 798 SER A N 1
ATOM 6484 C CA . SER A 1 798 ? -43.571 -0.305 56.788 1.00 92.38 798 SER A CA 1
ATOM 6485 C C . SER A 1 798 ? -42.882 0.180 58.068 1.00 92.38 798 SER A C 1
ATOM 6487 O O . SER A 1 798 ? -43.343 -0.163 59.158 1.00 92.38 798 SER A O 1
ATOM 6489 N N . TYR A 1 799 ? -41.840 1.018 57.973 1.00 92.12 799 TYR A N 1
ATOM 6490 C CA . TYR A 1 799 ? -41.133 1.546 59.150 1.00 92.12 799 TYR A CA 1
ATOM 6491 C C . TYR A 1 799 ? -42.037 2.362 60.081 1.00 92.12 799 TYR A C 1
ATOM 6493 O O . TYR A 1 799 ? -41.896 2.254 61.299 1.00 92.12 799 TYR A O 1
ATOM 6501 N N . ASP A 1 800 ? -43.011 3.102 59.542 1.00 88.31 800 ASP A N 1
ATOM 6502 C CA . ASP A 1 800 ? -43.972 3.879 60.342 1.00 88.31 800 ASP A CA 1
ATOM 6503 C C . ASP A 1 800 ? -44.859 2.990 61.234 1.00 88.31 800 ASP A C 1
ATOM 6505 O O . ASP A 1 800 ? -45.410 3.449 62.234 1.00 88.31 800 ASP A O 1
ATOM 6509 N N . LYS A 1 801 ? -44.978 1.699 60.898 1.00 87.06 801 LYS A N 1
ATOM 6510 C CA . LYS A 1 801 ? -45.762 0.702 61.643 1.00 87.06 801 LYS A CA 1
ATOM 6511 C C . LYS A 1 801 ? -44.909 -0.122 62.620 1.00 87.06 801 LYS A C 1
ATOM 6513 O O . LYS A 1 801 ? -45.454 -0.913 63.386 1.00 87.06 801 LYS A O 1
ATOM 6518 N N . ALA A 1 802 ? -43.584 0.047 62.624 1.00 87.56 802 ALA A N 1
ATOM 6519 C CA . ALA A 1 802 ? -42.654 -0.735 63.440 1.00 87.56 802 ALA A CA 1
ATOM 6520 C C . ALA A 1 802 ? -42.509 -0.166 64.868 1.00 87.56 802 ALA A C 1
ATOM 6522 O O . ALA A 1 802 ? -41.516 0.487 65.218 1.00 87.56 802 ALA A O 1
ATOM 6523 N N . ALA A 1 803 ? -43.531 -0.411 65.695 1.00 84.06 803 ALA A N 1
ATOM 6524 C CA . ALA A 1 803 ? -43.628 0.101 67.065 1.00 84.06 803 ALA A CA 1
ATOM 6525 C C . ALA A 1 803 ? -42.734 -0.631 68.087 1.00 84.06 803 ALA A C 1
ATOM 6527 O O . ALA A 1 803 ? -42.441 -0.070 69.141 1.00 84.06 803 ALA A O 1
ATOM 6528 N N . THR A 1 804 ? -42.280 -1.851 67.781 1.00 86.81 804 THR A N 1
ATOM 6529 C CA . THR A 1 804 ? -41.448 -2.682 68.667 1.00 86.81 804 THR A CA 1
ATOM 6530 C C . THR A 1 804 ? -40.046 -2.901 68.102 1.00 86.81 804 THR A C 1
ATOM 6532 O O . THR A 1 804 ? -39.815 -2.759 66.897 1.00 86.81 804 THR A O 1
ATOM 6535 N N . TYR A 1 805 ? -39.098 -3.271 68.966 1.00 87.31 805 TYR A N 1
ATOM 6536 C CA . TYR A 1 805 ? -37.737 -3.622 68.555 1.00 87.31 805 TYR A CA 1
ATOM 6537 C C . TYR A 1 805 ? -37.727 -4.796 67.567 1.00 87.31 805 TYR A C 1
ATOM 6539 O O . TYR A 1 805 ? -37.114 -4.682 66.508 1.00 87.31 805 TYR A O 1
ATOM 6547 N N . ALA A 1 806 ? -38.472 -5.869 67.854 1.00 84.75 806 ALA A N 1
ATOM 6548 C CA . ALA A 1 806 ? -38.545 -7.041 66.977 1.00 84.75 806 ALA A CA 1
ATOM 6549 C C . ALA A 1 806 ? -39.063 -6.706 65.564 1.00 84.75 806 ALA A C 1
ATOM 6551 O O . ALA A 1 806 ? -38.554 -7.229 64.574 1.00 84.75 806 ALA A O 1
ATOM 6552 N N . LEU A 1 807 ? -40.034 -5.791 65.445 1.00 89.94 807 LEU A N 1
ATOM 6553 C CA . LEU A 1 807 ? -40.529 -5.322 64.146 1.00 89.94 807 LEU A CA 1
ATOM 6554 C C . LEU A 1 807 ? -39.472 -4.515 63.381 1.00 89.94 807 LEU A C 1
ATOM 6556 O O . LEU A 1 807 ? -39.311 -4.698 62.173 1.00 89.94 807 LEU A O 1
ATOM 6560 N N . ARG A 1 808 ? -38.736 -3.638 64.074 1.00 90.75 808 ARG A N 1
ATOM 6561 C CA . ARG A 1 808 ? -37.653 -2.849 63.465 1.00 90.75 808 ARG A CA 1
ATOM 6562 C C . ARG A 1 808 ? -36.501 -3.728 62.994 1.00 90.75 808 ARG A C 1
ATOM 6564 O O . ARG A 1 808 ? -36.003 -3.510 61.898 1.00 90.75 808 ARG A O 1
ATOM 6571 N N . GLU A 1 809 ? -36.134 -4.747 63.766 1.00 91.50 809 GLU A N 1
ATOM 6572 C CA . GLU A 1 809 ? -35.059 -5.680 63.416 1.00 91.50 809 GLU A CA 1
ATOM 6573 C C . GLU A 1 809 ? -35.342 -6.429 62.100 1.00 91.50 809 GLU A C 1
ATOM 6575 O O . GLU A 1 809 ? -34.446 -6.570 61.260 1.00 91.50 809 GLU A O 1
ATOM 6580 N N . GLN A 1 810 ? -36.595 -6.849 61.872 1.00 92.56 810 GLN A N 1
ATOM 6581 C CA . GLN A 1 810 ? -37.000 -7.486 60.612 1.00 92.56 810 GLN A CA 1
ATOM 6582 C C . GLN A 1 810 ? -36.864 -6.532 59.418 1.00 92.56 810 GLN A C 1
ATOM 6584 O O . GLN A 1 810 ? -36.287 -6.905 58.395 1.00 92.56 810 GLN A O 1
ATOM 6589 N N . LEU A 1 811 ? -37.340 -5.287 59.548 1.00 93.75 811 LEU A N 1
ATOM 6590 C CA . LEU A 1 811 ? -37.229 -4.285 58.481 1.00 93.75 811 LEU A CA 1
ATOM 6591 C C . LEU A 1 811 ? -35.776 -3.861 58.227 1.00 93.75 811 LEU A C 1
ATOM 6593 O O . LEU A 1 811 ? -35.382 -3.718 57.071 1.00 93.75 811 LEU A O 1
ATOM 6597 N N . ASP A 1 812 ? -34.956 -3.730 59.272 1.00 93.31 812 ASP A N 1
ATOM 6598 C CA . ASP A 1 812 ? -33.530 -3.412 59.151 1.00 93.31 812 ASP A CA 1
ATOM 6599 C C . ASP A 1 812 ? -32.766 -4.520 58.419 1.00 93.31 812 ASP A C 1
ATOM 6601 O O . ASP A 1 812 ? -31.918 -4.236 57.563 1.00 93.31 812 ASP A O 1
ATOM 6605 N N . THR A 1 813 ? -33.095 -5.781 58.709 1.00 92.81 813 THR A N 1
ATOM 6606 C CA . THR A 1 813 ? -32.530 -6.944 58.011 1.00 92.81 813 THR A CA 1
ATOM 6607 C C . THR A 1 813 ? -32.991 -6.979 56.556 1.00 92.81 813 THR A C 1
ATOM 6609 O O . THR A 1 813 ? -32.156 -7.078 55.657 1.00 92.81 813 THR A O 1
ATOM 6612 N N . ALA A 1 814 ? -34.287 -6.775 56.299 1.00 93.62 814 ALA A N 1
ATOM 6613 C CA . ALA A 1 814 ? -34.845 -6.685 54.951 1.00 93.62 814 ALA A CA 1
ATOM 6614 C C . ALA A 1 814 ? -34.189 -5.565 54.119 1.00 93.62 814 ALA A C 1
ATOM 6616 O O . ALA A 1 814 ? -33.805 -5.791 52.969 1.00 93.62 814 ALA A O 1
ATOM 6617 N N . ALA A 1 815 ? -34.001 -4.374 54.697 1.00 93.81 815 ALA A N 1
ATOM 6618 C CA . ALA A 1 815 ? -33.341 -3.236 54.055 1.00 93.81 815 ALA A CA 1
ATOM 6619 C C . ALA A 1 815 ? -31.841 -3.480 53.826 1.00 93.81 815 ALA A C 1
ATOM 6621 O O . ALA A 1 815 ? -31.262 -3.029 52.833 1.00 93.81 815 ALA A O 1
ATOM 6622 N N . LYS A 1 816 ? -31.167 -4.176 54.749 1.00 95.44 816 LYS A N 1
ATOM 6623 C CA . LYS A 1 816 ? -29.769 -4.594 54.581 1.00 95.44 816 LYS A CA 1
ATOM 6624 C C . LYS A 1 816 ? -29.630 -5.581 53.423 1.00 95.44 816 LYS A C 1
ATOM 6626 O O . LYS A 1 816 ? -28.775 -5.360 52.567 1.00 95.44 816 LYS A O 1
ATOM 6631 N N . ASP A 1 817 ? -30.489 -6.593 53.363 1.00 95.69 817 ASP A N 1
ATOM 6632 C CA . ASP A 1 817 ? -30.485 -7.589 52.293 1.00 95.69 817 ASP A CA 1
ATOM 6633 C C . ASP A 1 817 ? -30.744 -6.946 50.930 1.00 95.69 817 ASP A C 1
ATOM 6635 O O . ASP A 1 817 ? -30.045 -7.266 49.976 1.00 95.69 817 ASP A O 1
ATOM 6639 N N . LEU A 1 818 ? -31.658 -5.973 50.827 1.00 95.94 818 LEU A N 1
ATOM 6640 C CA . LEU A 1 818 ? -31.900 -5.242 49.573 1.00 95.94 818 LEU A CA 1
ATOM 6641 C C . LEU A 1 818 ? -30.713 -4.373 49.149 1.00 95.94 818 LEU A C 1
ATOM 6643 O O . LEU A 1 818 ? -30.396 -4.310 47.960 1.00 95.94 818 LEU A O 1
ATOM 6647 N N . ARG A 1 819 ? -30.028 -3.722 50.099 1.00 95.38 819 ARG A N 1
ATOM 6648 C CA . ARG A 1 819 ? -28.797 -2.963 49.810 1.00 95.38 819 ARG A CA 1
ATOM 6649 C C . ARG A 1 819 ? -27.683 -3.876 49.307 1.00 95.38 819 ARG A C 1
ATOM 6651 O O . ARG A 1 819 ? -27.006 -3.530 48.339 1.00 95.38 819 ARG A O 1
ATOM 6658 N N . GLU A 1 820 ? -27.519 -5.044 49.919 1.00 95.50 820 GLU A N 1
ATOM 6659 C CA . GLU A 1 820 ? -26.540 -6.029 49.463 1.00 95.50 820 GLU A CA 1
ATOM 6660 C C . GLU A 1 820 ? -26.964 -6.657 48.126 1.00 95.50 820 GLU A C 1
ATOM 6662 O O . GLU A 1 820 ? -26.141 -6.788 47.224 1.00 95.50 820 GLU A O 1
ATOM 6667 N N . ALA A 1 821 ? -28.251 -6.951 47.926 1.00 95.50 821 ALA A N 1
ATOM 6668 C CA . ALA A 1 821 ? -28.784 -7.456 46.663 1.00 95.50 821 ALA A CA 1
ATOM 6669 C C . ALA A 1 821 ? -28.518 -6.476 45.517 1.00 95.50 821 ALA A C 1
ATOM 6671 O O . ALA A 1 821 ? -28.080 -6.886 44.444 1.00 95.50 821 ALA A O 1
ATOM 6672 N N . ALA A 1 822 ? -28.717 -5.177 45.761 1.00 93.50 822 ALA A N 1
ATOM 6673 C CA . ALA A 1 822 ? -28.399 -4.116 44.816 1.00 93.50 822 ALA A CA 1
ATOM 6674 C C . ALA A 1 822 ? -26.912 -4.112 44.441 1.00 93.50 822 ALA A C 1
ATOM 6676 O O . ALA A 1 822 ? -26.573 -4.027 43.260 1.00 93.50 822 ALA A O 1
ATOM 6677 N N . LEU A 1 823 ? -26.024 -4.244 45.430 1.00 92.50 823 LEU A N 1
ATOM 6678 C CA . LEU A 1 823 ? -24.581 -4.309 45.208 1.00 92.50 823 LEU A CA 1
ATOM 6679 C C . LEU A 1 823 ? -24.183 -5.552 44.399 1.00 92.50 823 LEU A C 1
ATOM 6681 O O . LEU A 1 823 ? -23.384 -5.455 43.469 1.00 92.50 823 LEU A O 1
ATOM 6685 N N . GLN A 1 824 ? -24.746 -6.716 44.725 1.00 93.44 824 GLN A N 1
ATOM 6686 C CA . GLN A 1 824 ? -24.463 -7.971 44.027 1.00 93.44 824 GLN A CA 1
ATOM 6687 C C . GLN A 1 824 ? -25.017 -7.966 42.597 1.00 93.44 824 GLN A C 1
ATOM 6689 O O . GLN A 1 824 ? -24.324 -8.393 41.675 1.00 93.44 824 GLN A O 1
ATOM 6694 N N . ALA A 1 825 ? -26.213 -7.414 42.380 1.00 92.25 825 ALA A N 1
ATOM 6695 C CA . ALA A 1 825 ? -26.799 -7.276 41.050 1.00 92.25 825 ALA A CA 1
ATOM 6696 C C . ALA A 1 825 ? -25.928 -6.398 40.140 1.00 92.25 825 ALA A C 1
ATOM 6698 O O . ALA A 1 825 ? -25.663 -6.781 39.002 1.00 92.25 825 ALA A O 1
ATOM 6699 N N . ARG A 1 826 ? -25.418 -5.262 40.643 1.00 90.50 826 ARG A N 1
ATOM 6700 C CA . ARG A 1 826 ? -24.510 -4.372 39.889 1.00 90.50 826 ARG A CA 1
ATOM 6701 C C . ARG A 1 826 ? -23.197 -5.048 39.489 1.00 90.50 826 ARG A C 1
ATOM 6703 O O . ARG A 1 826 ? -22.639 -4.718 38.450 1.00 90.50 826 ARG A O 1
ATOM 6710 N N . LYS A 1 827 ? -22.756 -6.036 40.269 1.00 89.62 827 LYS A N 1
ATOM 6711 C CA . LYS A 1 827 ? -21.600 -6.898 39.974 1.00 89.62 827 LYS A CA 1
ATOM 6712 C C . LYS A 1 827 ? -21.938 -8.097 39.077 1.00 89.62 827 LYS A C 1
ATOM 6714 O O . LYS A 1 827 ? -21.109 -8.987 38.952 1.00 89.62 827 LYS A O 1
ATOM 6719 N N . PHE A 1 828 ? -23.149 -8.158 38.514 1.00 91.25 828 PHE A N 1
ATOM 6720 C CA . PHE A 1 828 ? -23.687 -9.297 37.754 1.00 91.25 828 PHE A CA 1
ATOM 6721 C C . PHE A 1 828 ? -23.731 -10.633 38.524 1.00 91.25 828 PHE A C 1
ATOM 6723 O O . PHE A 1 828 ? -23.900 -11.699 37.935 1.00 91.25 828 PHE A O 1
ATOM 6730 N N . ASN A 1 829 ? -23.701 -10.595 39.861 1.00 92.62 829 ASN A N 1
ATOM 6731 C CA . ASN A 1 829 ? -23.902 -11.765 40.720 1.00 92.62 829 ASN A CA 1
ATOM 6732 C C . ASN A 1 829 ? -25.401 -12.022 40.942 1.00 92.62 829 ASN A C 1
ATOM 6734 O O . ASN A 1 829 ? -25.905 -11.982 42.069 1.00 92.62 829 ASN A O 1
ATOM 6738 N N . PHE A 1 830 ? -26.130 -12.250 39.849 1.00 94.44 830 PHE A N 1
ATOM 6739 C CA . PHE A 1 830 ? -27.592 -12.277 39.855 1.00 94.44 830 PHE A CA 1
ATOM 6740 C C . PHE A 1 830 ? -28.184 -13.344 40.781 1.00 94.44 830 PHE A C 1
ATOM 6742 O O . PHE A 1 830 ? -29.149 -13.057 41.480 1.00 94.44 830 PHE A O 1
ATOM 6749 N N . ASP A 1 831 ? -27.572 -14.525 40.878 1.00 95.38 831 ASP A N 1
ATOM 6750 C CA . ASP A 1 831 ? -28.060 -15.597 41.757 1.00 95.38 831 ASP A CA 1
ATOM 6751 C C . ASP A 1 831 ? -27.981 -15.224 43.246 1.00 95.38 831 ASP A C 1
ATOM 6753 O O . ASP A 1 831 ? -28.828 -15.623 44.046 1.00 95.38 831 ASP A O 1
ATOM 6757 N N . ILE A 1 832 ? -26.957 -14.457 43.640 1.00 94.75 832 ILE A N 1
ATOM 6758 C CA . ILE A 1 832 ? -26.807 -13.970 45.018 1.00 94.75 832 ILE A CA 1
ATOM 6759 C C . ILE A 1 832 ? -27.818 -12.854 45.276 1.00 94.75 832 ILE A C 1
ATOM 6761 O O . ILE A 1 832 ? -28.482 -12.861 46.311 1.00 94.75 832 ILE A O 1
ATOM 6765 N N . ALA A 1 833 ? -27.973 -11.932 44.323 1.00 95.31 833 ALA A N 1
ATOM 6766 C CA . ALA A 1 833 ? -28.960 -10.864 44.415 1.00 95.31 833 ALA A CA 1
ATOM 6767 C C . ALA A 1 833 ? -30.385 -11.421 44.555 1.00 95.31 833 ALA A C 1
ATOM 6769 O O . ALA A 1 833 ? -31.111 -11.011 45.454 1.00 95.31 833 ALA A O 1
ATOM 6770 N N . GLU A 1 834 ? -30.765 -12.408 43.740 1.00 96.31 834 GLU A N 1
ATOM 6771 C CA . GLU A 1 834 ? -32.073 -13.069 43.824 1.00 96.31 834 GLU A CA 1
ATOM 6772 C C . GLU A 1 834 ? -32.289 -13.767 45.175 1.00 96.31 834 GLU A C 1
ATOM 6774 O O . GLU A 1 834 ? -33.382 -13.690 45.737 1.00 96.31 834 GLU A O 1
ATOM 6779 N N . LYS A 1 835 ? -31.260 -14.412 45.743 1.00 96.81 835 LYS A N 1
ATOM 6780 C CA . LYS A 1 835 ? -31.347 -15.014 47.086 1.00 96.81 835 LYS A CA 1
ATOM 6781 C C . LYS A 1 835 ? -31.581 -13.970 48.178 1.00 96.81 835 LYS A C 1
ATOM 6783 O O . LYS A 1 835 ? -32.404 -14.199 49.058 1.00 96.81 835 LYS A O 1
ATOM 6788 N N . LEU A 1 836 ? -30.883 -12.838 48.115 1.00 97.00 836 LEU A N 1
ATOM 6789 C CA . LEU A 1 836 ? -31.033 -11.741 49.075 1.00 97.00 836 LEU A CA 1
ATOM 6790 C C . LEU A 1 836 ? -32.389 -11.038 48.937 1.00 97.00 836 LEU A C 1
ATOM 6792 O O . LEU A 1 836 ? -33.007 -10.706 49.942 1.00 97.00 836 LEU A O 1
ATOM 6796 N N . ILE A 1 837 ? -32.896 -10.884 47.710 1.00 95.44 837 ILE A N 1
ATOM 6797 C CA . ILE A 1 837 ? -34.259 -10.395 47.463 1.00 95.44 837 ILE A CA 1
ATOM 6798 C C . ILE A 1 837 ? -35.278 -11.310 48.148 1.00 95.44 837 ILE A C 1
ATOM 6800 O O . ILE A 1 837 ? -36.088 -10.827 48.933 1.00 95.44 837 ILE A O 1
ATOM 6804 N N . ARG A 1 838 ? -35.183 -12.630 47.937 1.00 96.06 838 ARG A N 1
ATOM 6805 C CA . ARG A 1 838 ? -36.076 -13.601 48.594 1.00 96.06 838 ARG A CA 1
ATOM 6806 C C . ARG A 1 838 ? -35.964 -13.562 50.119 1.00 96.06 838 ARG A C 1
ATOM 6808 O O . ARG A 1 838 ? -36.974 -13.684 50.801 1.00 96.06 838 ARG A O 1
ATOM 6815 N N . SER A 1 839 ? -34.755 -13.379 50.655 1.00 94.94 839 SER A N 1
ATOM 6816 C CA . SER A 1 839 ? -34.530 -13.191 52.097 1.00 94.94 839 SER A CA 1
ATOM 6817 C C . SER A 1 839 ? -35.250 -11.940 52.617 1.00 94.94 839 SER A C 1
ATOM 6819 O O . SER A 1 839 ? -35.949 -11.990 53.626 1.00 94.94 839 SER A O 1
ATOM 6821 N N . SER A 1 840 ? -35.174 -10.828 51.882 1.00 95.31 840 SER A N 1
ATOM 6822 C CA . SER A 1 840 ? -35.898 -9.598 52.216 1.00 95.31 840 SER A CA 1
ATOM 6823 C C . SER A 1 840 ? -37.421 -9.782 52.181 1.00 95.31 840 SER A C 1
ATOM 6825 O O . SER A 1 840 ? -38.101 -9.394 53.128 1.00 95.31 840 SER A O 1
ATOM 6827 N N . GLU A 1 841 ? -37.962 -10.444 51.152 1.00 95.25 841 GLU A N 1
ATOM 6828 C CA . GLU A 1 841 ? -39.394 -10.776 51.054 1.00 95.25 841 GLU A CA 1
ATOM 6829 C C . GLU A 1 841 ? -39.866 -11.654 52.227 1.00 95.25 841 GLU A C 1
ATOM 6831 O O . GLU A 1 841 ? -40.958 -11.452 52.769 1.00 95.25 841 GLU A O 1
ATOM 6836 N N . GLN A 1 842 ? -39.034 -12.610 52.655 1.00 94.69 842 GLN A N 1
ATOM 6837 C CA . GLN A 1 842 ? -39.303 -13.453 53.823 1.00 94.69 842 GLN A CA 1
ATOM 6838 C C . GLN A 1 842 ? -39.329 -12.635 55.117 1.00 94.69 842 GLN A C 1
ATOM 6840 O O . GLN A 1 842 ? -40.284 -12.759 55.882 1.00 94.69 842 GLN A O 1
ATOM 6845 N N . ASN A 1 843 ? -38.349 -11.754 55.335 1.00 92.56 843 ASN A N 1
ATOM 6846 C CA . ASN A 1 843 ? -38.329 -10.847 56.488 1.00 92.56 843 ASN A CA 1
ATOM 6847 C C . ASN A 1 843 ? -39.535 -9.892 56.483 1.00 92.56 843 ASN A C 1
ATOM 6849 O O . ASN A 1 843 ? -40.110 -9.614 57.532 1.00 92.56 843 ASN A O 1
ATOM 6853 N N . LEU A 1 844 ? -39.978 -9.433 55.308 1.00 92.81 844 LEU A N 1
ATOM 6854 C CA . LEU A 1 844 ? -41.180 -8.607 55.169 1.00 92.81 844 LEU A CA 1
ATOM 6855 C C . LEU A 1 844 ? -42.458 -9.381 55.538 1.00 92.81 844 LEU A C 1
ATOM 6857 O O . LEU A 1 844 ? -43.345 -8.867 56.218 1.00 92.81 844 LEU A O 1
ATOM 6861 N N . THR A 1 845 ? -42.539 -10.644 55.119 1.00 93.50 845 THR A N 1
ATOM 6862 C CA . THR A 1 845 ? -43.642 -11.549 55.477 1.00 93.50 845 THR A CA 1
ATOM 6863 C C . THR A 1 845 ? -43.658 -11.817 56.984 1.00 93.50 845 THR A C 1
ATOM 6865 O O . THR A 1 845 ? -44.714 -11.779 57.623 1.00 93.50 845 THR A O 1
ATOM 6868 N N . GLN A 1 846 ? -42.478 -12.029 57.571 1.00 91.31 846 GLN A N 1
ATOM 6869 C CA . GLN A 1 846 ? -42.319 -12.201 59.010 1.00 91.31 846 GLN A CA 1
ATOM 6870 C C . GLN A 1 846 ? -42.712 -10.925 59.762 1.00 91.31 846 GLN A C 1
ATOM 6872 O O . GLN A 1 846 ? -43.442 -11.010 60.743 1.00 91.31 846 GLN A O 1
ATOM 6877 N N . PHE A 1 847 ? -42.319 -9.745 59.272 1.00 93.69 847 PHE A N 1
ATOM 6878 C CA . PHE A 1 847 ? -42.734 -8.455 59.823 1.00 93.69 847 PHE A CA 1
ATOM 6879 C C . PHE A 1 847 ? -44.260 -8.337 59.910 1.00 93.69 847 PHE A C 1
ATOM 6881 O O . PHE A 1 847 ? -44.769 -8.030 60.984 1.00 93.69 847 PHE A O 1
ATOM 6888 N N . TYR A 1 848 ? -45.000 -8.624 58.832 1.00 91.94 848 TYR A N 1
ATOM 6889 C CA . TYR A 1 848 ? -46.466 -8.544 58.872 1.00 91.94 848 TYR A CA 1
ATOM 6890 C C . TYR A 1 848 ? -47.082 -9.563 59.838 1.00 91.94 848 TYR A C 1
ATOM 6892 O O . TYR A 1 848 ? -48.016 -9.228 60.561 1.00 91.94 848 TYR A O 1
ATOM 6900 N N . THR A 1 849 ? -46.507 -10.765 59.933 1.00 90.81 849 THR A N 1
ATOM 6901 C CA . THR A 1 849 ? -46.942 -11.782 60.907 1.00 90.81 849 THR A CA 1
ATOM 6902 C C . THR A 1 849 ? -46.751 -11.297 62.349 1.00 90.81 849 THR A C 1
ATOM 6904 O O . THR A 1 849 ? -47.660 -11.406 63.173 1.00 90.81 849 THR A O 1
ATOM 6907 N N . LEU A 1 850 ? -45.585 -10.720 62.657 1.00 89.31 850 LEU A N 1
ATOM 6908 C CA . LEU A 1 850 ? -45.294 -10.168 63.980 1.00 89.31 850 LEU A CA 1
ATOM 6909 C C . LEU A 1 850 ? -46.120 -8.913 64.277 1.00 89.31 850 LEU A C 1
ATOM 6911 O O . LEU A 1 850 ? -46.465 -8.671 65.433 1.00 89.31 850 LEU A O 1
ATOM 6915 N N . LEU A 1 851 ? -46.440 -8.111 63.260 1.00 91.38 851 LEU A N 1
ATOM 6916 C CA . LEU A 1 851 ? -47.263 -6.914 63.404 1.00 91.38 851 LEU A CA 1
ATOM 6917 C C . LEU A 1 851 ? -48.679 -7.303 63.837 1.00 91.38 851 LEU A C 1
ATOM 6919 O O . LEU A 1 851 ? -49.186 -6.739 64.804 1.00 91.38 851 LEU A O 1
ATOM 6923 N N . ASP A 1 852 ? -49.271 -8.311 63.194 1.00 89.12 852 ASP A N 1
ATOM 6924 C CA . ASP A 1 852 ? -50.592 -8.833 63.558 1.00 89.12 852 ASP A CA 1
ATOM 6925 C C . ASP A 1 852 ? -50.608 -9.405 64.986 1.00 89.12 852 ASP A C 1
ATOM 6927 O O . ASP A 1 852 ? -51.528 -9.127 65.761 1.00 89.12 852 ASP A O 1
ATOM 6931 N N . GLN A 1 853 ? -49.565 -10.149 65.378 1.00 87.50 853 GLN A N 1
ATOM 6932 C CA . GLN A 1 853 ? -49.412 -10.656 66.750 1.00 87.50 853 GLN A CA 1
ATOM 6933 C C . GLN A 1 853 ? -49.255 -9.524 67.771 1.00 87.50 853 GLN A C 1
ATOM 6935 O O . GLN A 1 853 ? -49.893 -9.547 68.825 1.00 87.50 853 GLN A O 1
ATOM 6940 N N . THR A 1 854 ? -48.453 -8.510 67.438 1.00 87.69 854 THR A N 1
ATOM 6941 C CA . THR A 1 854 ? -48.253 -7.320 68.273 1.00 87.69 854 THR A CA 1
ATOM 6942 C C . THR A 1 854 ? -49.574 -6.589 68.471 1.00 87.69 854 THR A C 1
ATOM 6944 O O . THR A 1 854 ? -49.944 -6.334 69.607 1.00 87.69 854 THR A O 1
ATOM 6947 N N . ILE A 1 855 ? -50.329 -6.315 67.402 1.00 87.44 855 ILE A N 1
ATOM 6948 C CA . ILE A 1 855 ? -51.635 -5.640 67.479 1.00 87.44 855 ILE A CA 1
ATOM 6949 C C . ILE A 1 855 ? -52.608 -6.436 68.359 1.00 87.44 855 ILE A C 1
ATOM 6951 O O . ILE A 1 855 ? -53.266 -5.858 69.227 1.00 87.44 855 ILE A O 1
ATOM 6955 N N . LYS A 1 856 ? -52.677 -7.761 68.169 1.00 86.88 856 LYS A N 1
ATOM 6956 C CA . LYS A 1 856 ? -53.548 -8.649 68.951 1.00 86.88 856 LYS A CA 1
ATOM 6957 C C . LYS A 1 856 ? -53.228 -8.572 70.448 1.00 86.88 856 LYS A C 1
ATOM 6959 O O . LYS A 1 856 ? -54.127 -8.343 71.253 1.00 86.88 856 LYS A O 1
ATOM 6964 N N . ILE A 1 857 ? -51.962 -8.753 70.819 1.00 84.56 857 ILE A N 1
ATOM 6965 C CA . ILE A 1 857 ? -51.541 -8.843 72.225 1.00 84.56 857 ILE A CA 1
ATOM 6966 C C . ILE A 1 857 ? -51.510 -7.455 72.884 1.00 84.56 857 ILE A C 1
ATOM 6968 O O . ILE A 1 857 ? -51.908 -7.316 74.040 1.00 84.56 857 ILE A O 1
ATOM 6972 N N . GLN A 1 858 ? -51.129 -6.408 72.147 1.00 84.94 858 GLN A N 1
ATOM 6973 C CA . GLN A 1 858 ? -51.165 -5.022 72.620 1.00 84.94 858 GLN A CA 1
ATOM 6974 C C . GLN A 1 858 ? -52.591 -4.593 72.979 1.00 84.94 858 GLN A C 1
ATOM 6976 O O . GLN A 1 858 ? -52.787 -3.948 74.003 1.00 84.94 858 GLN A O 1
ATOM 6981 N N . SER A 1 859 ? -53.600 -5.017 72.207 1.00 84.88 859 SER A N 1
ATOM 6982 C CA . SER A 1 859 ? -54.999 -4.753 72.555 1.00 84.88 859 SER A CA 1
ATOM 6983 C C . SER A 1 859 ? -55.391 -5.362 73.906 1.00 84.88 859 SER A C 1
ATOM 6985 O O . SER A 1 859 ? -56.188 -4.760 74.624 1.00 84.88 859 SER A O 1
ATOM 6987 N N . GLU A 1 860 ? -54.857 -6.533 74.267 1.00 84.50 860 GLU A N 1
ATOM 6988 C CA . GLU A 1 860 ? -55.093 -7.141 75.583 1.00 84.50 860 GLU A CA 1
ATOM 6989 C C . GLU A 1 860 ? -54.311 -6.435 76.699 1.00 84.50 860 GLU A C 1
ATOM 6991 O O . GLU A 1 860 ? -54.849 -6.217 77.786 1.00 84.50 860 GLU A O 1
ATOM 6996 N N . LEU A 1 861 ? -53.060 -6.051 76.434 1.00 85.19 861 LEU A N 1
ATOM 6997 C CA . LEU A 1 861 ? -52.218 -5.285 77.356 1.00 85.19 861 LEU A CA 1
ATOM 6998 C C . LEU A 1 861 ? -52.865 -3.928 77.692 1.00 85.19 861 LEU A C 1
ATOM 7000 O O . LEU A 1 861 ? -52.973 -3.573 78.865 1.00 85.19 861 LEU A O 1
ATOM 7004 N N . ASP A 1 862 ? -53.361 -3.207 76.683 1.00 83.50 862 ASP A N 1
ATOM 7005 C CA . ASP A 1 862 ? -54.026 -1.908 76.835 1.00 83.50 862 ASP A CA 1
ATOM 7006 C C . ASP A 1 862 ? -55.321 -2.027 77.657 1.00 83.50 862 ASP A C 1
ATOM 7008 O O . ASP A 1 862 ? -55.583 -1.192 78.526 1.00 83.50 862 ASP A O 1
ATOM 7012 N N . GLN A 1 863 ? -56.103 -3.097 77.456 1.00 83.31 863 GLN A N 1
ATOM 7013 C CA . GLN A 1 863 ? -57.281 -3.392 78.282 1.00 83.31 863 GLN A CA 1
ATOM 7014 C C . GLN A 1 863 ? -56.906 -3.594 79.756 1.00 83.31 863 GLN A C 1
ATOM 7016 O O . GLN A 1 863 ? -57.567 -3.052 80.644 1.00 83.31 863 GLN A O 1
ATOM 7021 N N . LEU A 1 864 ? -55.835 -4.340 80.046 1.00 82.19 864 LEU A N 1
ATOM 7022 C CA . LEU A 1 864 ? -55.380 -4.553 81.425 1.00 82.19 864 LEU A CA 1
ATOM 7023 C C . LEU A 1 864 ? -54.799 -3.284 82.054 1.00 82.19 864 LEU A C 1
ATOM 7025 O O . LEU A 1 864 ? -55.063 -3.015 83.229 1.00 82.19 864 LEU A O 1
ATOM 7029 N N . TYR A 1 865 ? -54.074 -2.472 81.282 1.00 82.25 865 TYR A N 1
ATOM 7030 C CA . TYR A 1 865 ? -53.621 -1.155 81.729 1.00 82.25 865 TYR A CA 1
ATOM 7031 C C . TYR A 1 865 ? -54.797 -0.241 82.087 1.00 82.25 865 TYR A C 1
ATOM 7033 O O . TYR A 1 865 ? -54.752 0.402 83.135 1.00 82.25 865 TYR A O 1
ATOM 7041 N N . GLN A 1 866 ? -55.867 -0.217 81.283 1.00 79.50 866 GLN A N 1
ATOM 7042 C CA . GLN A 1 866 ? -57.081 0.544 81.602 1.00 79.50 866 GLN A CA 1
ATOM 7043 C C . GLN A 1 866 ? -57.742 0.059 82.894 1.00 79.50 866 GLN A C 1
ATOM 7045 O O . GLN A 1 866 ? -58.093 0.878 83.743 1.00 79.50 866 GLN A O 1
ATOM 7050 N N . VAL A 1 867 ? -57.854 -1.260 83.088 1.00 75.75 867 VAL A N 1
ATOM 7051 C CA . VAL A 1 867 ? -58.398 -1.835 84.328 1.00 75.75 867 VAL A CA 1
ATOM 7052 C C . VAL A 1 867 ? -57.584 -1.392 85.546 1.00 75.75 867 VAL A C 1
ATOM 7054 O O . VAL A 1 867 ? -58.168 -1.034 86.564 1.00 75.75 867 VAL A O 1
ATOM 7057 N N . LEU A 1 868 ? -56.251 -1.370 85.452 1.00 74.38 868 LEU A N 1
ATOM 7058 C CA . LEU A 1 868 ? -55.367 -0.980 86.556 1.00 74.38 868 LEU A CA 1
ATOM 7059 C C . LEU A 1 868 ? -55.272 0.533 86.792 1.00 74.38 868 LEU A C 1
ATOM 7061 O O . LEU A 1 868 ? -54.974 0.947 87.913 1.00 74.38 868 LEU A O 1
ATOM 7065 N N . ALA A 1 869 ? -55.496 1.358 85.767 1.00 72.69 869 ALA A N 1
ATOM 7066 C CA . ALA A 1 869 ? -55.416 2.817 85.861 1.00 72.69 869 ALA A CA 1
ATOM 7067 C C . ALA A 1 869 ? -56.565 3.433 86.676 1.00 72.69 869 ALA A C 1
ATOM 7069 O O . ALA A 1 869 ? -56.430 4.539 87.197 1.00 72.69 869 ALA A O 1
ATOM 7070 N N . VAL A 1 870 ? -57.691 2.725 86.794 1.00 69.19 870 VAL A N 1
ATOM 7071 C CA . VAL A 1 870 ? -58.923 3.247 87.413 1.00 69.19 870 VAL A CA 1
ATOM 7072 C C . VAL A 1 870 ? -59.092 2.781 88.864 1.00 69.19 870 VAL A C 1
ATOM 7074 O O . VAL A 1 870 ? -59.949 3.264 89.605 1.00 69.19 870 VAL A O 1
ATOM 7077 N N . VAL A 1 871 ? -58.214 1.892 89.323 1.00 68.69 871 VAL A N 1
ATOM 7078 C CA . VAL A 1 871 ? -58.178 1.455 90.717 1.00 68.69 871 VAL A CA 1
ATOM 7079 C C . VAL A 1 871 ? -57.619 2.582 91.583 1.00 68.69 871 VAL A C 1
ATOM 7081 O O . VAL A 1 871 ? -56.446 2.940 91.485 1.00 68.69 871 VAL A O 1
ATOM 7084 N N . ASN A 1 872 ? -58.449 3.135 92.469 1.00 66.94 872 ASN A N 1
ATOM 7085 C CA . ASN A 1 872 ? -57.998 4.136 93.429 1.00 66.94 872 ASN A CA 1
ATOM 7086 C C . ASN A 1 872 ? -57.188 3.466 94.549 1.00 66.94 872 ASN A C 1
ATOM 7088 O O . ASN A 1 872 ? -57.751 2.894 95.480 1.00 66.94 872 ASN A O 1
ATOM 7092 N N . GLU A 1 873 ? -55.864 3.598 94.500 1.00 63.53 873 GLU A N 1
ATOM 7093 C CA . GLU A 1 873 ? -54.935 2.988 95.462 1.00 63.53 873 GLU A CA 1
ATOM 7094 C C . GLU A 1 873 ? -55.151 3.428 96.918 1.00 63.53 873 GLU A C 1
ATOM 7096 O O . GLU A 1 873 ? -54.674 2.777 97.844 1.00 63.53 873 GLU A O 1
ATOM 7101 N N . THR A 1 874 ? -55.872 4.518 97.178 1.00 62.38 874 THR A N 1
ATOM 7102 C CA . THR A 1 874 ? -56.206 4.927 98.555 1.00 62.38 874 THR A CA 1
ATOM 7103 C C . THR A 1 874 ? -57.418 4.188 99.134 1.00 62.38 874 THR A C 1
ATOM 7105 O O . THR A 1 874 ? -57.643 4.263 100.339 1.00 62.38 874 THR A O 1
ATOM 7108 N N . ALA A 1 875 ? -58.162 3.451 98.301 1.00 62.34 875 ALA A N 1
ATOM 7109 C CA . ALA A 1 875 ? -59.428 2.796 98.640 1.00 62.34 875 ALA A CA 1
ATOM 7110 C C . ALA A 1 875 ? -59.359 1.254 98.697 1.00 62.34 875 ALA A C 1
ATOM 7112 O O . ALA A 1 875 ? -60.384 0.622 98.932 1.00 62.34 875 ALA A O 1
ATOM 7113 N N . VAL A 1 876 ? -58.176 0.663 98.498 1.00 69.00 876 VAL A N 1
ATOM 7114 C CA . VAL A 1 876 ? -57.921 -0.791 98.526 1.00 69.00 876 VAL A CA 1
ATOM 7115 C C . VAL A 1 876 ? -56.964 -1.178 99.661 1.00 69.00 876 VAL A C 1
ATOM 7117 O O . VAL A 1 876 ? -56.069 -0.413 100.037 1.00 69.00 876 VAL A O 1
ATOM 7120 N N . SER A 1 877 ? -57.164 -2.372 100.212 1.00 70.94 877 SER A N 1
ATOM 7121 C CA . SER A 1 877 ? -56.402 -3.002 101.291 1.00 70.94 877 SER A CA 1
ATOM 7122 C C . SER A 1 877 ? -54.931 -3.225 100.932 1.00 70.94 877 SER A C 1
ATOM 7124 O O . SER A 1 877 ? -54.540 -3.318 99.767 1.00 70.94 877 SER A O 1
ATOM 7126 N N . THR A 1 878 ? -54.082 -3.321 101.958 1.00 74.88 878 THR A N 1
ATOM 7127 C CA . THR A 1 878 ? -52.634 -3.539 101.801 1.00 74.88 878 THR A CA 1
ATOM 7128 C C . THR A 1 878 ? -52.309 -4.826 101.037 1.00 74.88 878 THR A C 1
ATOM 7130 O O . THR A 1 878 ? -51.340 -4.858 100.283 1.00 74.88 878 THR A O 1
ATOM 7133 N N . GLU A 1 879 ? -53.134 -5.861 101.194 1.00 76.00 879 GLU A N 1
ATOM 7134 C CA . GLU A 1 879 ? -52.970 -7.163 100.539 1.00 76.00 879 GLU A CA 1
ATOM 7135 C C . GLU A 1 879 ? -53.360 -7.087 99.050 1.00 76.00 879 GLU A C 1
ATOM 7137 O O . GLU A 1 879 ? -52.595 -7.512 98.185 1.00 76.00 879 GLU A O 1
ATOM 7142 N N . ALA A 1 880 ? -54.461 -6.399 98.710 1.00 72.75 880 ALA A N 1
ATOM 7143 C CA . ALA A 1 880 ? -54.837 -6.122 97.319 1.00 72.75 880 ALA A CA 1
ATOM 7144 C C . ALA A 1 880 ? -53.804 -5.245 96.582 1.00 72.75 880 ALA A C 1
ATOM 7146 O O . ALA A 1 880 ? -53.548 -5.451 95.396 1.00 72.75 880 ALA A O 1
ATOM 7147 N N . LYS A 1 881 ? -53.143 -4.303 97.273 1.00 76.56 881 LYS A N 1
ATOM 7148 C CA . LYS A 1 881 ? -52.044 -3.503 96.693 1.00 76.56 881 LYS A CA 1
ATOM 7149 C C . LYS A 1 881 ? -50.848 -4.344 96.258 1.00 76.56 881 LYS A C 1
ATOM 7151 O O . LYS A 1 881 ? -50.251 -4.032 95.230 1.00 76.56 881 LYS A O 1
ATOM 7156 N N . GLN A 1 882 ? -50.499 -5.387 97.014 1.00 80.19 882 GLN A N 1
ATOM 7157 C CA . GLN A 1 882 ? -49.395 -6.280 96.649 1.00 80.19 882 GLN A CA 1
ATOM 7158 C C . GLN A 1 882 ? -49.711 -7.056 95.370 1.00 80.19 882 GLN A C 1
ATOM 7160 O O . GLN A 1 882 ? -48.883 -7.069 94.462 1.00 80.19 882 GLN A O 1
ATOM 7165 N N . TYR A 1 883 ? -50.926 -7.597 95.244 1.00 82.00 883 TYR A N 1
ATOM 7166 C CA . TYR A 1 883 ? -51.369 -8.244 94.007 1.00 82.00 883 TYR A CA 1
ATOM 7167 C C . TYR A 1 883 ? -51.399 -7.276 92.815 1.00 82.00 883 TYR A C 1
ATOM 7169 O O . TYR A 1 883 ? -50.987 -7.636 91.717 1.00 82.00 883 TYR A O 1
ATOM 7177 N N . LEU A 1 884 ? -51.811 -6.019 93.011 1.00 80.75 884 LEU A N 1
ATOM 7178 C CA . LEU A 1 884 ? -51.816 -5.017 91.936 1.00 80.75 884 LEU A CA 1
ATOM 7179 C C . LEU A 1 884 ? -50.417 -4.564 91.518 1.00 80.75 884 LEU A C 1
ATOM 7181 O O . LEU A 1 884 ? -50.187 -4.347 90.329 1.00 80.75 884 LEU A O 1
ATOM 7185 N N . MET A 1 885 ? -49.478 -4.444 92.461 1.00 82.12 885 MET A N 1
ATOM 7186 C CA . MET A 1 885 ? -48.065 -4.236 92.133 1.00 82.12 885 MET A CA 1
ATOM 7187 C C . MET A 1 885 ? -47.519 -5.418 91.331 1.00 82.12 885 MET A C 1
ATOM 7189 O O . MET A 1 885 ? -46.920 -5.203 90.282 1.00 82.12 885 MET A O 1
ATOM 7193 N N . GLN A 1 886 ? -47.809 -6.648 91.758 1.00 84.88 886 GLN A N 1
ATOM 7194 C CA . GLN A 1 886 ? -47.382 -7.856 91.056 1.00 84.88 886 GLN A CA 1
ATOM 7195 C C . GLN A 1 886 ? -47.973 -7.941 89.637 1.00 84.88 886 GLN A C 1
ATOM 7197 O O . GLN A 1 886 ? -47.254 -8.243 88.690 1.00 84.88 886 GLN A O 1
ATOM 7202 N N . ALA A 1 887 ? -49.251 -7.596 89.453 1.00 83.75 887 ALA A N 1
ATOM 7203 C CA . ALA A 1 887 ? -49.874 -7.521 88.132 1.00 83.75 887 ALA A CA 1
ATOM 7204 C C . ALA A 1 887 ? -49.253 -6.427 87.245 1.00 83.75 887 ALA A C 1
ATOM 7206 O O . ALA A 1 887 ? -49.054 -6.652 86.054 1.00 83.75 887 ALA A O 1
ATOM 7207 N N . ARG A 1 888 ? -48.912 -5.254 87.802 1.00 84.94 888 ARG A N 1
ATOM 7208 C CA . ARG A 1 888 ? -48.209 -4.187 87.062 1.00 84.94 888 ARG A CA 1
ATOM 7209 C C . ARG A 1 888 ? -46.812 -4.610 86.627 1.00 84.94 888 ARG A C 1
ATOM 7211 O O . ARG A 1 888 ? -46.422 -4.283 85.510 1.00 84.94 888 ARG A O 1
ATOM 7218 N N . ASP A 1 889 ? -46.085 -5.327 87.479 1.00 85.44 889 ASP A N 1
ATOM 7219 C CA . ASP A 1 889 ? -44.771 -5.867 87.132 1.00 85.44 889 ASP A CA 1
ATOM 7220 C C . ASP A 1 889 ? -44.877 -6.896 86.003 1.00 85.44 889 ASP A C 1
ATOM 7222 O O . ASP A 1 889 ? -44.161 -6.764 85.014 1.00 85.44 889 ASP A O 1
ATOM 7226 N N . LEU A 1 890 ? -45.838 -7.825 86.080 1.00 87.94 890 LEU A N 1
ATOM 7227 C CA . LEU A 1 890 ? -46.095 -8.810 85.021 1.00 87.94 890 LEU A CA 1
ATOM 7228 C C . LEU A 1 890 ? -46.531 -8.163 83.701 1.00 87.94 890 LEU A C 1
ATOM 7230 O O . LEU A 1 890 ? -46.104 -8.597 82.638 1.00 87.94 890 LEU A O 1
ATOM 7234 N N . ILE A 1 891 ? -47.354 -7.112 83.740 1.00 85.94 891 ILE A N 1
ATOM 7235 C CA . ILE A 1 891 ? -47.772 -6.371 82.539 1.00 85.94 891 ILE A CA 1
ATOM 7236 C C . ILE A 1 891 ? -46.602 -5.582 81.947 1.00 85.94 891 ILE A C 1
ATOM 7238 O O . ILE A 1 891 ? -46.449 -5.537 80.728 1.00 85.94 891 ILE A O 1
ATOM 7242 N N . ARG A 1 892 ? -45.750 -4.978 82.783 1.00 86.38 892 ARG A N 1
ATOM 7243 C CA . ARG A 1 892 ? -44.524 -4.318 82.317 1.00 86.38 892 ARG A CA 1
ATOM 7244 C C . ARG A 1 892 ? -43.583 -5.330 81.661 1.00 86.38 892 ARG A C 1
ATOM 7246 O O . ARG A 1 892 ? -43.074 -5.059 80.580 1.00 86.38 892 ARG A O 1
ATOM 7253 N N . GLU A 1 893 ? -43.404 -6.494 82.272 1.00 87.31 893 GLU A N 1
ATOM 7254 C CA . GLU A 1 893 ? -42.586 -7.581 81.732 1.00 87.31 893 GLU A CA 1
ATOM 7255 C C . GLU A 1 893 ? -43.195 -8.163 80.444 1.00 87.31 893 GLU A C 1
ATOM 7257 O O . GLU A 1 893 ? -42.472 -8.424 79.484 1.00 87.31 893 GLU A O 1
ATOM 7262 N N . ALA A 1 894 ? -44.526 -8.266 80.353 1.00 86.25 894 ALA A N 1
ATOM 7263 C CA . ALA A 1 894 ? -45.227 -8.633 79.124 1.00 86.25 894 ALA A CA 1
ATOM 7264 C C . ALA A 1 894 ? -45.019 -7.588 78.015 1.00 86.25 894 ALA A C 1
ATOM 7266 O O . ALA A 1 894 ? -44.770 -7.961 76.873 1.00 86.25 894 ALA A O 1
ATOM 7267 N N . SER A 1 895 ? -45.052 -6.292 78.343 1.00 85.50 895 SER A N 1
ATOM 7268 C CA . SER A 1 895 ? -44.742 -5.197 77.412 1.00 85.50 895 SER A CA 1
ATOM 7269 C C . SER A 1 895 ? -43.301 -5.280 76.892 1.00 85.50 895 SER A C 1
ATOM 7271 O O . SER A 1 895 ? -43.058 -5.157 75.690 1.00 85.50 895 SER A O 1
ATOM 7273 N N . GLU A 1 896 ? -42.336 -5.581 77.767 1.00 87.06 896 GLU A N 1
ATOM 7274 C CA . GLU A 1 896 ? -40.947 -5.843 77.368 1.00 87.06 896 GLU A CA 1
ATOM 7275 C C . GLU A 1 896 ? -40.833 -7.092 76.477 1.00 87.06 896 GLU A C 1
ATOM 7277 O O . GLU A 1 896 ? -40.124 -7.064 75.470 1.00 87.06 896 GLU A O 1
ATOM 7282 N N . CYS A 1 897 ? -41.578 -8.160 76.780 1.00 86.25 897 CYS A N 1
ATOM 7283 C CA . CYS A 1 897 ? -41.638 -9.361 75.947 1.00 86.25 897 CYS A CA 1
ATOM 7284 C C . CYS A 1 897 ? -42.228 -9.072 74.557 1.00 86.25 897 CYS A C 1
ATOM 7286 O O . CYS A 1 897 ? -41.650 -9.512 73.566 1.00 86.25 897 CYS A O 1
ATOM 7288 N N . ILE A 1 898 ? -43.307 -8.285 74.455 1.00 85.56 898 ILE A N 1
ATOM 7289 C CA . ILE A 1 898 ? -43.884 -7.827 73.175 1.00 85.56 898 ILE A CA 1
ATOM 7290 C C . ILE A 1 898 ? -42.856 -7.004 72.396 1.00 85.56 898 ILE A C 1
ATOM 7292 O O . ILE A 1 898 ? -42.658 -7.225 71.201 1.00 85.56 898 ILE A O 1
ATOM 7296 N N . ASN A 1 899 ? -42.152 -6.092 73.075 1.00 85.88 899 ASN A N 1
ATOM 7297 C CA . ASN A 1 899 ? -41.126 -5.271 72.444 1.00 85.88 899 ASN A CA 1
ATOM 7298 C C . ASN A 1 899 ? -39.996 -6.126 71.835 1.00 85.88 899 ASN A C 1
ATOM 7300 O O . ASN A 1 899 ? -39.496 -5.818 70.752 1.00 85.88 899 ASN A O 1
ATOM 7304 N N . LEU A 1 900 ? -39.638 -7.226 72.504 1.00 87.19 900 LEU A N 1
ATOM 7305 C CA . LEU A 1 900 ? -38.627 -8.197 72.075 1.00 87.19 900 LEU A CA 1
ATOM 7306 C C . LEU A 1 900 ? -39.173 -9.327 71.176 1.00 87.19 900 LEU A C 1
ATOM 7308 O O . LEU A 1 900 ? -38.403 -10.195 70.776 1.00 87.19 900 LEU A O 1
ATOM 7312 N N . GLY A 1 901 ? -40.471 -9.346 70.850 1.00 83.75 901 GLY A N 1
ATOM 7313 C CA . GLY A 1 901 ? -41.088 -10.378 70.005 1.00 83.75 901 GLY A CA 1
ATOM 7314 C C . GLY A 1 901 ? -41.314 -11.742 70.681 1.00 83.75 901 GLY A C 1
ATOM 7315 O O . GLY A 1 901 ? -41.544 -12.740 70.001 1.00 83.75 901 GLY A O 1
ATOM 7316 N N . ARG A 1 902 ? -41.264 -11.814 72.016 1.00 87.81 902 ARG A N 1
ATOM 7317 C CA . ARG A 1 902 ? -41.523 -13.020 72.828 1.00 87.81 902 ARG A CA 1
ATOM 7318 C C . ARG A 1 902 ? -43.021 -13.170 73.126 1.00 87.81 902 ARG A C 1
ATOM 7320 O O . ARG A 1 902 ? -43.460 -13.032 74.266 1.00 87.81 902 ARG A O 1
ATOM 7327 N N . PHE A 1 903 ? -43.819 -13.415 72.086 1.00 87.00 903 PHE A N 1
ATOM 7328 C CA . PHE A 1 903 ? -45.287 -13.350 72.162 1.00 87.00 903 PHE A CA 1
ATOM 7329 C C . PHE A 1 903 ? -45.936 -14.430 73.039 1.00 87.00 903 PHE A C 1
ATOM 7331 O O . PHE A 1 903 ? -46.866 -14.110 73.770 1.00 87.00 903 PHE A O 1
ATOM 7338 N N . GLU A 1 904 ? -45.444 -15.674 73.030 1.00 85.19 904 GLU A N 1
ATOM 7339 C CA . GLU A 1 904 ? -45.982 -16.742 73.899 1.00 85.19 904 GLU A CA 1
ATOM 7340 C C . GLU A 1 904 ? -45.757 -16.435 75.387 1.00 85.19 904 GLU A C 1
ATOM 7342 O O . GLU A 1 904 ? -46.634 -16.643 76.226 1.00 85.19 904 GLU A O 1
ATOM 7347 N N . GLU A 1 905 ? -44.588 -15.882 75.714 1.00 86.38 905 GLU A N 1
ATOM 7348 C CA . GLU A 1 905 ? -44.257 -15.471 77.077 1.00 86.38 905 GLU A CA 1
ATOM 7349 C C . GLU A 1 905 ? -45.082 -14.254 77.494 1.00 86.38 905 GLU A C 1
ATOM 7351 O O . GLU A 1 905 ? -45.619 -14.234 78.599 1.00 86.38 905 GLU A O 1
ATOM 7356 N N . ALA A 1 906 ? -45.270 -13.283 76.593 1.00 86.62 906 ALA A N 1
ATOM 7357 C CA . ALA A 1 906 ? -46.168 -12.158 76.825 1.00 86.62 906 ALA A CA 1
ATOM 7358 C C . ALA A 1 906 ? -47.616 -12.618 77.066 1.00 86.62 906 ALA A C 1
ATOM 7360 O O . ALA A 1 906 ? -48.230 -12.175 78.032 1.00 86.62 906 ALA A O 1
ATOM 7361 N N . GLU A 1 907 ? -48.158 -13.534 76.252 1.00 87.38 907 GLU A N 1
ATOM 7362 C CA . GLU A 1 907 ? -49.501 -14.097 76.462 1.00 87.38 907 GLU A CA 1
ATOM 7363 C C . GLU A 1 907 ? -49.597 -14.821 77.816 1.00 87.38 907 GLU A C 1
ATOM 7365 O O . GLU A 1 907 ? -50.553 -14.598 78.560 1.00 87.38 907 GLU A O 1
ATOM 7370 N N . SER A 1 908 ? -48.594 -15.619 78.198 1.00 87.50 908 SER A N 1
ATOM 7371 C CA . SER A 1 908 ? -48.572 -16.296 79.503 1.00 87.50 908 SER A CA 1
ATOM 7372 C C . SER A 1 908 ? -48.526 -15.310 80.677 1.00 87.50 908 SER A C 1
ATOM 7374 O O . SER A 1 908 ? -49.245 -15.494 81.662 1.00 87.50 908 SER A O 1
ATOM 7376 N N . LEU A 1 909 ? -47.710 -14.257 80.580 1.00 88.75 909 LEU A N 1
ATOM 7377 C CA . LEU A 1 909 ? -47.618 -13.199 81.592 1.00 88.75 909 LEU A CA 1
ATOM 7378 C C . LEU A 1 909 ? -48.931 -12.412 81.698 1.00 88.75 909 LEU A C 1
ATOM 7380 O O . LEU A 1 909 ? -49.359 -12.081 82.802 1.00 88.75 909 LEU A O 1
ATOM 7384 N N . LEU A 1 910 ? -49.612 -12.161 80.575 1.00 86.25 910 LEU A N 1
ATOM 7385 C CA . LEU A 1 910 ? -50.921 -11.501 80.542 1.00 86.25 910 LEU A CA 1
ATOM 7386 C C . LEU A 1 910 ? -52.033 -12.373 81.133 1.00 86.25 910 LEU A C 1
ATOM 7388 O O . LEU A 1 910 ? -52.906 -11.853 81.830 1.00 86.25 910 LEU A O 1
ATOM 7392 N N . ILE A 1 911 ? -52.011 -13.687 80.889 1.00 87.81 911 ILE A N 1
ATOM 7393 C CA . ILE A 1 911 ? -52.928 -14.649 81.520 1.00 87.81 911 ILE A CA 1
ATOM 7394 C C . ILE A 1 911 ? -52.727 -14.647 83.039 1.00 87.81 911 ILE A C 1
ATOM 7396 O O . ILE A 1 911 ? -53.702 -14.579 83.790 1.00 87.81 911 ILE A O 1
ATOM 7400 N N . GLU A 1 912 ? -51.476 -14.659 83.497 1.00 86.31 912 GLU A N 1
ATOM 7401 C CA . GLU A 1 912 ? -51.158 -14.632 84.924 1.00 86.31 912 GLU A CA 1
ATOM 7402 C C . GLU A 1 912 ? -51.512 -13.283 85.568 1.00 86.31 912 GLU A C 1
ATOM 7404 O O . GLU A 1 912 ? -52.108 -13.244 86.645 1.00 86.31 912 GLU A O 1
ATOM 7409 N N . ALA A 1 913 ? -51.269 -12.167 84.875 1.00 84.69 913 ALA A N 1
ATOM 7410 C CA . ALA A 1 913 ? -51.709 -10.845 85.312 1.00 84.69 913 ALA A CA 1
ATOM 7411 C C . ALA A 1 913 ? -53.243 -10.765 85.419 1.00 84.69 913 ALA A C 1
ATOM 7413 O O . ALA A 1 913 ? -53.759 -10.251 86.411 1.00 84.69 913 ALA A O 1
ATOM 7414 N N . LYS A 1 914 ? -53.990 -11.323 84.452 1.00 85.81 914 LYS A N 1
ATOM 7415 C CA . LYS A 1 914 ? -55.462 -11.446 84.508 1.00 85.81 914 LYS A CA 1
ATOM 7416 C C . LYS A 1 914 ? -55.914 -12.246 85.730 1.00 85.81 914 LYS A C 1
ATOM 7418 O O . LYS A 1 914 ? -56.852 -11.828 86.410 1.00 85.81 914 LYS A O 1
ATOM 7423 N N . ARG A 1 915 ? -55.245 -13.366 86.022 1.00 87.75 915 ARG A N 1
ATOM 7424 C CA . ARG A 1 915 ? -55.524 -14.219 87.186 1.00 87.75 915 ARG A CA 1
ATOM 7425 C C . ARG A 1 915 ? -55.322 -13.449 88.492 1.00 87.75 915 ARG A C 1
ATOM 7427 O O . ARG A 1 915 ? -56.244 -13.393 89.300 1.00 87.75 915 ARG A O 1
ATOM 7434 N N . ILE A 1 916 ? -54.177 -12.783 88.647 1.00 83.94 916 ILE A N 1
ATOM 7435 C CA . ILE A 1 916 ? -53.825 -11.995 89.838 1.00 83.94 916 ILE A CA 1
ATOM 7436 C C . ILE A 1 916 ? -54.756 -10.786 90.024 1.00 83.94 916 ILE A C 1
ATOM 7438 O O . ILE A 1 916 ? -55.192 -10.505 91.139 1.00 83.94 916 ILE A O 1
ATOM 7442 N N . ILE A 1 917 ? -55.130 -10.093 88.942 1.00 79.94 917 ILE A N 1
ATOM 7443 C CA . ILE A 1 917 ? -56.143 -9.024 88.991 1.00 79.94 917 ILE A CA 1
ATOM 7444 C C . ILE A 1 917 ? -57.503 -9.591 89.432 1.00 79.94 917 ILE A C 1
ATOM 7446 O O . ILE A 1 917 ? -58.216 -8.953 90.206 1.00 79.94 917 ILE A O 1
ATOM 7450 N N . GLY A 1 918 ? -57.865 -10.793 88.971 1.00 79.12 918 GLY A N 1
ATOM 7451 C CA . GLY A 1 918 ? -59.055 -11.519 89.423 1.00 79.12 918 GLY A CA 1
ATOM 7452 C C . GLY A 1 918 ? -59.019 -11.880 90.913 1.00 79.12 918 GLY A C 1
ATOM 7453 O O . GLY A 1 918 ? -60.034 -11.755 91.597 1.00 79.12 918 GLY A O 1
ATOM 7454 N N . GLU A 1 919 ? -57.855 -12.256 91.440 1.00 79.62 919 GLU A N 1
ATOM 7455 C CA . GLU A 1 919 ? -57.660 -12.525 92.870 1.00 79.62 919 GLU A CA 1
ATOM 7456 C C . GLU A 1 919 ? -57.789 -11.248 93.704 1.00 79.62 919 GLU A C 1
ATOM 7458 O O . GLU A 1 919 ? -58.567 -11.235 94.659 1.00 79.62 919 GLU A O 1
ATOM 7463 N N . ALA A 1 920 ? -57.151 -10.147 93.288 1.00 74.06 920 ALA A N 1
ATOM 7464 C CA . ALA A 1 920 ? -57.289 -8.835 93.927 1.00 74.06 920 ALA A CA 1
ATOM 7465 C C . ALA A 1 920 ? -58.754 -8.351 93.968 1.00 74.06 920 ALA A C 1
ATOM 7467 O O . ALA A 1 920 ? -59.196 -7.808 94.980 1.00 74.06 920 ALA A O 1
ATOM 7468 N N . LYS A 1 921 ? -59.531 -8.607 92.903 1.00 72.81 921 LYS A N 1
ATOM 7469 C CA . LYS A 1 921 ? -60.984 -8.345 92.849 1.00 72.81 921 LYS A CA 1
ATOM 7470 C C . LYS A 1 921 ? -61.788 -9.140 93.876 1.00 72.81 921 LYS A C 1
ATOM 7472 O O . LYS A 1 921 ? -62.809 -8.654 94.350 1.00 72.81 921 LYS A O 1
ATOM 7477 N N . SER A 1 922 ? -61.384 -10.377 94.158 1.00 72.00 922 SER A N 1
ATOM 7478 C CA . SER A 1 922 ? -62.148 -11.306 95.002 1.00 72.00 922 SER A CA 1
ATOM 7479 C C . SER A 1 922 ? -61.977 -11.066 96.505 1.00 72.00 922 SER A C 1
ATOM 7481 O O . SER A 1 922 ? -62.835 -11.472 97.285 1.00 72.00 922 SER A O 1
ATOM 7483 N N . ILE A 1 923 ? -60.894 -10.390 96.902 1.00 69.56 923 ILE A N 1
ATOM 7484 C CA . ILE A 1 923 ? -60.516 -10.173 98.306 1.00 69.56 923 ILE A CA 1
ATOM 7485 C C . ILE A 1 923 ? -60.777 -8.740 98.805 1.00 69.56 923 ILE A C 1
ATOM 7487 O O . ILE A 1 923 ? -60.554 -8.468 99.983 1.00 69.56 923 ILE A O 1
ATOM 7491 N N . ASP A 1 924 ? -61.246 -7.823 97.945 1.00 63.91 924 ASP A N 1
ATOM 7492 C CA . ASP A 1 924 ? -61.400 -6.400 98.282 1.00 63.91 924 ASP A CA 1
ATOM 7493 C C . ASP A 1 924 ? -62.638 -5.732 97.638 1.00 63.91 924 ASP A C 1
ATOM 7495 O O . ASP A 1 924 ? -62.673 -5.450 96.438 1.00 63.91 924 ASP A O 1
ATOM 7499 N N . GLU A 1 925 ? -63.659 -5.410 98.448 1.00 61.91 925 GLU A N 1
ATOM 7500 C CA . GLU A 1 925 ? -64.878 -4.703 98.000 1.00 61.91 925 GLU A CA 1
ATOM 7501 C C . GLU A 1 925 ? -64.604 -3.275 97.468 1.00 61.91 925 GLU A C 1
ATOM 7503 O O . GLU A 1 925 ? -65.384 -2.740 96.672 1.00 61.91 925 GLU A O 1
ATOM 7508 N N . GLY A 1 926 ? -63.500 -2.635 97.877 1.00 58.28 926 GLY A N 1
ATOM 7509 C CA . GLY A 1 926 ? -63.083 -1.313 97.392 1.00 58.28 926 GLY A CA 1
ATOM 7510 C C . GLY A 1 926 ? -62.623 -1.339 95.932 1.00 58.28 926 GLY A C 1
ATOM 7511 O O . GLY A 1 926 ? -62.759 -0.344 95.206 1.00 58.28 926 GLY A O 1
ATOM 7512 N N . PHE A 1 927 ? -62.171 -2.506 95.471 1.00 60.53 927 PHE A N 1
ATOM 7513 C CA . PHE A 1 927 ? -61.854 -2.772 94.074 1.00 60.53 927 PHE A CA 1
ATOM 7514 C C . PHE A 1 927 ? -63.126 -2.838 93.211 1.00 60.53 927 PHE A C 1
ATOM 7516 O O . PHE A 1 927 ? -63.186 -2.201 92.158 1.00 60.53 927 PHE A O 1
ATOM 7523 N N . GLN A 1 928 ? -64.178 -3.520 93.686 1.00 59.03 928 GLN A N 1
ATOM 7524 C CA . GLN A 1 928 ? -65.475 -3.606 92.993 1.00 59.03 928 GLN A CA 1
ATOM 7525 C C . GLN A 1 928 ? -66.139 -2.227 92.827 1.00 59.03 928 GLN A C 1
ATOM 7527 O O . GLN A 1 928 ? -66.564 -1.883 91.725 1.00 59.03 928 GLN A O 1
ATOM 7532 N N . LYS A 1 929 ? -66.125 -1.380 93.868 1.00 58.31 929 LYS A N 1
ATOM 7533 C CA . LYS A 1 929 ? -66.676 -0.007 93.807 1.00 58.31 929 LYS A CA 1
ATOM 7534 C C . LYS A 1 929 ? -65.914 0.941 92.879 1.00 58.31 929 LYS A C 1
ATOM 7536 O O . LYS A 1 929 ? -66.495 1.890 92.357 1.00 58.31 929 LYS A O 1
ATOM 7541 N N . SER A 1 930 ? -64.611 0.722 92.699 1.00 56.41 930 SER A N 1
ATOM 7542 C CA . SER A 1 930 ? -63.788 1.521 91.780 1.00 56.41 930 SER A CA 1
ATOM 7543 C C . SER A 1 930 ? -64.070 1.173 90.312 1.00 56.41 930 SER A C 1
ATOM 7545 O O . SER A 1 930 ? -63.952 2.039 89.451 1.00 56.41 930 SER A O 1
ATOM 7547 N N . GLN A 1 931 ? -64.504 -0.063 90.036 1.00 54.50 931 GLN A N 1
ATOM 7548 C CA . GLN A 1 931 ? -64.794 -0.559 88.690 1.00 54.50 931 GLN A CA 1
ATOM 7549 C C . GLN A 1 931 ? -66.261 -0.364 88.262 1.00 54.50 931 GLN A C 1
ATOM 7551 O O . GLN A 1 931 ? -66.503 -0.114 87.088 1.00 54.50 931 GLN A O 1
ATOM 7556 N N . GLU A 1 932 ? -67.227 -0.336 89.195 1.00 51.97 932 GLU A N 1
ATOM 7557 C CA . GLU A 1 932 ? -68.626 0.074 88.921 1.00 51.97 932 GLU A CA 1
ATOM 7558 C C . GLU A 1 932 ? -68.748 1.517 88.390 1.00 51.97 932 GLU A C 1
ATOM 7560 O O . GLU A 1 932 ? -69.748 1.879 87.776 1.00 51.97 932 GLU A O 1
ATOM 7565 N N . LYS A 1 933 ? -67.718 2.350 88.583 1.00 50.12 933 LYS A N 1
ATOM 7566 C CA . LYS A 1 933 ? -67.612 3.690 87.983 1.00 50.12 933 LYS A CA 1
ATOM 7567 C C . LYS A 1 933 ? -67.186 3.686 86.506 1.00 50.12 933 LYS A C 1
ATOM 7569 O O . LYS A 1 933 ? -67.119 4.766 85.930 1.00 50.12 933 LYS A O 1
ATOM 7574 N N . LEU A 1 934 ? -66.851 2.519 85.946 1.00 45.09 934 LEU A N 1
ATOM 7575 C CA . LEU A 1 934 ? -66.327 2.335 84.588 1.00 45.09 934 LEU A CA 1
ATOM 7576 C C . LEU A 1 934 ? -67.318 1.666 83.622 1.00 45.09 934 LEU A C 1
ATOM 7578 O O . LEU A 1 934 ? -67.200 1.860 82.418 1.00 45.09 934 LEU A O 1
ATOM 7582 N N . ASP A 1 935 ? -68.270 0.879 84.138 1.00 42.59 935 ASP A N 1
ATOM 7583 C CA . ASP A 1 935 ? -69.361 0.286 83.339 1.00 42.59 935 ASP A CA 1
ATOM 7584 C C . ASP A 1 935 ? -70.504 1.298 83.047 1.00 42.59 935 ASP A C 1
ATOM 7586 O O . ASP A 1 935 ? -71.505 0.950 82.418 1.00 42.59 935 ASP A O 1
ATOM 7590 N N . LEU A 1 936 ? -70.339 2.557 83.486 1.00 36.50 936 LEU A N 1
ATOM 7591 C CA . LEU A 1 936 ? -71.118 3.764 83.160 1.00 36.50 936 LEU A CA 1
ATOM 7592 C C . LEU A 1 936 ? -70.275 4.685 82.275 1.00 36.50 936 LEU A C 1
ATOM 7594 O O . LEU A 1 936 ? -70.846 5.251 81.314 1.00 36.50 936 LEU A O 1
#

Secondary structure (DSSP, 8-state):
-HHHHT-S-------EEEEEEGGGTEEEEEESTTSEEEEEEEEETTEEEEEEEEESEEESS-SSEESEEEEEEEEEETT-SEEEEEEEEEE-SS--EEEEEEEEEEEE--SS-TTT-EEEEE-STT-EEEESHHHHBPTT-EEE--PBSBTTB-SSEEEEEEETTEEEEEEEEE-TT--S-EEEEEEE-TTSS-EEEEEEEEPBSS--SEEE-SSEEEEEEEES-HHHHHHHHHHHHTTSGGGS--TTT-SSS-HHHHT---EEEEESS---SSS-----SGGGHHHHHHHHHHHHTS--EEEEES-STT-TTTSTT---S-TTHHHHHHHHHHHHHHTT-EEEEEES-SSEEETTSTTHHHHGGGS-B-TTS-B-EEEEEEE-TTS-EEEEEEEEPPS-HHHHHHHHHHHHHHHTTT-SEEEETT-SPPPPPB-STTSPPBSSSHHHHHHHHHHHHHHHHHHHH-TT-EEEESS--GGGTTT-SEEEEHHHHT--GGGGTGGGTB-GGGEEE--HHHHHHGGGSEEEE-----SSTTHHHHHHHHHHHHHHTPEEEEES-TT--S-TT-GGGS-HHHHHHHHHHHHHHHTTTHHHHTSPEEEPPPEEES--EEEE--BSS-TTT-PPBPPEEEESEEEEEEE-TTS-EEEEEEE--SS-EEEEEE---TTTSPTT--EEEEEEETTEEEEEEEESS--SEEEEEE-TT-EEEEEEEETTSHHHHHHHHHHHHHHHHHHHT-TTSHHHHHHHHHHHHHHHTT-HHHHHHHHHHHHHHHHHHHHHHHHHHHHHHHHHHHGGG--SHHHHHHHHHHHHHHHHHHHHHHTT-HHHHHHHHHHHHHHHHHHHHHHHHHHHHHHHHHHHHHHHHS--TTSS-HHHHHHHHHHHHHHHHHHHHHHTT-HHHHHHHHHHHHHHHHHHHHH-HHHHHHHTTT--

pLDDT: mean 87.34, std 12.11, range [30.91, 98.56]

Radius of gyration: 43.74 Å; chains: 1; bounding box: 108×54×156 Å